Protein 2HUF (pdb70)

InterPro domains:
  IPR000192 Aminotransferase class V domain [PF00266] (22-370)
  IPR015421 Pyridoxal phosphate-dependent transferase, major domain [G3DSA:3.40.640.10] (31-279)
  IPR015422 Pyridoxal phosphate-dependent transferase, small domain [G3DSA:3.90.1150.10] (18-377)
  IPR015424 Pyridoxal phosphate-dependent transferase [SSF53383] (5-381)
  IPR020578 Aminotransferase class-V, pyridoxal-phosphate binding site [PS00595] (197-217)
  IPR024169 Serine-pyruvate aminotransferase/2-aminoethylphosphonate-pyruvate transaminase [PIRSF000524] (16-390)

Structure (mmCIF, N/CA/C/O backbone):
data_2HUF
#
_entry.id   2HUF
#
_cell.length_a   136.964
_cell.length_b   136.964
_cell.length_c   120.473
_cell.angle_alpha   90.00
_cell.angle_beta   90.00
_cell.angle_gamma   120.00
#
_symmetry.space_group_name_H-M   'H 3'
#
loop_
_entity.id
_entity.type
_entity.pdbx_description
1 polymer 'Alanine glyoxylate aminotransferase'
2 non-polymer 1-BUTANOL
3 water water
#
loop_
_atom_site.group_PDB
_atom_site.id
_atom_site.type_symbol
_atom_site.label_atom_id
_atom_site.label_alt_id
_atom_site.label_comp_id
_atom_site.label_asym_id
_atom_site.label_entity_id
_atom_site.label_seq_id
_atom_site.pdbx_PDB_ins_code
_atom_site.Cartn_x
_atom_site.Cartn_y
_atom_site.Cartn_z
_atom_site.occupancy
_atom_site.B_iso_or_equiv
_atom_site.auth_seq_id
_atom_site.auth_comp_id
_atom_site.auth_asym_id
_atom_site.auth_atom_id
_atom_site.pdbx_PDB_model_num
ATOM 1 N N . MET A 1 1 ? -59.860 -32.238 15.032 1.00 45.94 1 MET A N 1
ATOM 2 C CA . MET A 1 1 ? -59.925 -33.733 15.115 1.00 45.83 1 MET A CA 1
ATOM 3 C C . MET A 1 1 ? -60.336 -34.367 13.775 1.00 44.77 1 MET A C 1
ATOM 4 O O . MET A 1 1 ? -60.123 -35.566 13.556 1.00 45.03 1 MET A O 1
ATOM 9 N N . GLU A 1 2 ? -60.938 -33.557 12.899 1.00 43.02 2 GLU A N 1
ATOM 10 C CA . GLU A 1 2 ? -61.323 -33.970 11.544 1.00 41.17 2 GLU A CA 1
ATOM 11 C C . GLU A 1 2 ? -60.340 -33.357 10.554 1.00 38.95 2 GLU A C 1
ATOM 12 O O . GLU A 1 2 ? -60.131 -32.141 10.545 1.00 38.78 2 GLU A O 1
ATOM 18 N N . TYR A 1 3 ? -59.753 -34.205 9.715 1.00 36.52 3 TYR A N 1
ATOM 19 C CA . TYR A 1 3 ? -58.759 -33.758 8.736 1.00 33.58 3 TYR A CA 1
ATOM 20 C C . TYR A 1 3 ? -59.316 -33.895 7.316 1.00 32.20 3 TYR A C 1
ATOM 21 O O . TYR A 1 3 ? -59.244 -34.965 6.694 1.00 32.07 3 TYR A O 1
ATOM 30 N N . LYS A 1 4 ? -59.899 -32.805 6.823 1.00 30.15 4 LYS A N 1
ATOM 31 C CA . LYS A 1 4 ? -60.523 -32.779 5.492 1.00 28.45 4 LYS A CA 1
ATOM 32 C C . LYS A 1 4 ? -59.508 -33.010 4.364 1.00 26.51 4 LYS A C 1
ATOM 33 O O . LYS A 1 4 ? -59.862 -33.523 3.303 1.00 25.80 4 LYS A O 1
ATOM 39 N N . VAL A 1 5 ? -58.258 -32.601 4.589 1.00 23.78 5 VAL A N 1
ATOM 40 C CA . VAL A 1 5 ? -57.190 -32.798 3.616 1.00 21.28 5 VAL A CA 1
ATOM 41 C C . VAL A 1 5 ? -56.376 -34.000 4.080 1.00 20.76 5 VAL A C 1
ATOM 42 O O . VAL A 1 5 ? -56.008 -34.080 5.249 1.00 19.82 5 VAL A O 1
ATOM 46 N N . THR A 1 6 ? -56.131 -34.941 3.173 1.00 20.05 6 THR A N 1
ATOM 47 C CA . THR A 1 6 ? -55.475 -36.198 3.538 1.00 19.70 6 THR A CA 1
ATOM 48 C C . THR A 1 6 ? -54.009 -36.207 3.097 1.00 18.78 6 THR A C 1
ATOM 49 O O . THR A 1 6 ? -53.642 -35.411 2.213 1.00 18.02 6 THR A O 1
ATOM 53 N N . PRO A 1 7 ? -53.156 -37.057 3.733 1.00 18.37 7 PRO A N 1
ATOM 54 C CA . PRO A 1 7 ? -51.737 -37.149 3.358 1.00 18.67 7 PRO A CA 1
ATOM 55 C C . PRO A 1 7 ? -51.603 -37.465 1.869 1.00 18.44 7 PRO A C 1
ATOM 56 O O . PRO A 1 7 ? -52.184 -38.457 1.396 1.00 18.35 7 PRO A O 1
ATOM 60 N N . PRO A 1 8 ? -50.899 -36.605 1.112 1.00 18.24 8 PRO A N 1
ATOM 61 C CA . PRO A 1 8 ? -50.881 -36.762 -0.360 1.00 17.90 8 PRO A CA 1
ATOM 62 C C . PRO A 1 8 ? -50.174 -38.029 -0.829 1.00 17.95 8 PRO A C 1
ATOM 63 O O . PRO A 1 8 ? -49.043 -38.311 -0.414 1.00 18.07 8 PRO A O 1
ATOM 67 N N . ALA A 1 9 ? -50.860 -38.804 -1.670 1.00 17.85 9 ALA A N 1
ATOM 68 C CA . ALA A 1 9 ? -50.277 -40.005 -2.275 1.00 17.88 9 ALA A CA 1
ATOM 69 C C . ALA A 1 9 ? -48.980 -39.716 -3.028 1.00 17.03 9 ALA A C 1
ATOM 70 O O . ALA A 1 9 ? -48.056 -40.530 -3.033 1.00 17.18 9 ALA A O 1
ATOM 72 N N . VAL A 1 10 ? -48.904 -38.549 -3.667 1.00 16.14 10 VAL A N 1
ATOM 73 C CA . VAL A 1 10 ? -47.744 -38.208 -4.459 1.00 16.36 10 VAL A CA 1
ATOM 74 C C . VAL A 1 10 ? -46.452 -38.209 -3.648 1.00 15.85 10 VAL A C 1
ATOM 75 O O . VAL A 1 10 ? -45.388 -38.531 -4.164 1.00 16.34 10 VAL A O 1
ATOM 79 N N . LEU A 1 11 ? -46.545 -37.880 -2.369 1.00 16.31 11 LEU A N 1
ATOM 80 C CA . LEU A 1 11 ? -45.329 -37.780 -1.571 1.00 16.55 11 LEU A CA 1
ATOM 81 C C . LEU A 1 11 ? -44.841 -39.142 -1.111 1.00 17.58 11 LEU A C 1
ATOM 82 O O . LEU A 1 11 ? -43.746 -39.256 -0.587 1.00 18.20 11 LEU A O 1
ATOM 87 N N . ARG A 1 12 ? -45.649 -40.179 -1.344 1.00 18.00 12 ARG A N 1
ATOM 88 C CA . ARG A 1 12 ? -45.219 -41.548 -1.084 1.00 18.92 12 ARG A CA 1
ATOM 89 C C . ARG A 1 12 ? -44.299 -42.075 -2.174 1.00 19.66 12 ARG A C 1
ATOM 90 O O . ARG A 1 12 ? -43.628 -43.093 -1.975 1.00 19.89 12 ARG A O 1
ATOM 98 N N . GLU A 1 13 ? -44.270 -41.395 -3.320 1.00 19.37 13 GLU A N 1
ATOM 99 C CA . GLU A 1 13 ? -43.391 -41.767 -4.433 1.00 20.11 13 GLU A CA 1
ATOM 100 C C . GLU A 1 13 ? -41.977 -41.241 -4.195 1.00 20.27 13 GLU A C 1
ATOM 101 O O . GLU A 1 13 ? -41.796 -40.275 -3.449 1.00 20.14 13 GLU A O 1
ATOM 107 N N . PRO A 1 14 ? -40.970 -41.882 -4.814 1.00 20.48 14 PRO A N 1
ATOM 108 C CA . PRO A 1 14 ? -39.590 -41.423 -4.696 1.00 20.36 14 PRO A CA 1
ATOM 109 C C . PRO A 1 14 ? -39.431 -40.028 -5.297 1.00 19.22 14 PRO A C 1
ATOM 110 O O . PRO A 1 14 ? -40.086 -39.716 -6.291 1.00 19.28 14 PRO A O 1
ATOM 114 N N . LEU A 1 15 ? -38.590 -39.202 -4.672 1.00 18.63 15 LEU A N 1
ATOM 115 C CA . LEU A 1 15 ? -38.126 -37.948 -5.265 1.00 18.38 15 LEU A CA 1
ATOM 116 C C . LEU A 1 15 ? -37.318 -38.288 -6.522 1.00 17.70 15 LEU A C 1
ATOM 117 O O . LEU A 1 15 ? -36.387 -39.088 -6.444 1.00 17.21 15 LEU A O 1
ATOM 122 N N . VAL A 1 16 ? -37.636 -37.656 -7.653 1.00 17.75 16 VAL A N 1
ATOM 123 C CA . VAL A 1 16 ? -36.898 -37.925 -8.902 1.00 18.16 16 VAL A CA 1
ATOM 124 C C . VAL A 1 16 ? -36.175 -36.666 -9.425 1.00 17.56 16 VAL A C 1
ATOM 125 O O . VAL A 1 16 ? -36.796 -35.642 -9.661 1.00 17.23 16 VAL A O 1
ATOM 129 N N . THR A 1 17 ? -34.856 -36.763 -9.558 1.00 16.49 17 THR A N 1
ATOM 130 C CA . THR A 1 17 ? -34.011 -35.662 -10.025 1.00 16.11 17 THR A CA 1
ATOM 131 C C . THR A 1 17 ? -32.981 -36.149 -11.058 1.00 16.44 17 THR A C 1
ATOM 132 O O . THR A 1 17 ? -31.837 -36.467 -10.714 1.00 15.42 17 THR A O 1
ATOM 136 N N . PRO A 1 18 ? -33.376 -36.181 -12.338 1.00 16.93 18 PRO A N 1
ATOM 137 C CA . PRO A 1 18 ? -32.473 -36.624 -13.409 1.00 17.86 18 PRO A CA 1
ATOM 138 C C . PRO A 1 18 ? -31.209 -35.745 -13.490 1.00 18.20 18 PRO A C 1
ATOM 139 O O . PRO A 1 18 ? -31.313 -34.535 -13.279 1.00 17.79 18 PRO A O 1
ATOM 143 N N . ASN A 1 19 ? -30.037 -36.336 -13.771 1.00 19.27 19 ASN A N 1
ATOM 144 C CA . ASN A 1 19 ? -28.790 -35.577 -13.906 1.00 20.28 19 ASN A CA 1
ATOM 145 C C . ASN A 1 19 ? -28.657 -35.113 -15.338 1.00 19.53 19 ASN A C 1
ATOM 146 O O . ASN A 1 19 ? -28.427 -35.919 -16.255 1.00 20.30 19 ASN A O 1
ATOM 151 N N . LYS A 1 20 ? -28.851 -33.823 -15.541 1.00 17.66 20 LYS A N 1
ATOM 152 C CA . LYS A 1 20 ? -28.854 -33.264 -16.882 1.00 16.91 20 LYS A CA 1
ATOM 153 C C . LYS A 1 20 ? -27.624 -32.407 -17.096 1.00 16.69 20 LYS A C 1
ATOM 154 O O . LYS A 1 20 ? -27.000 -31.967 -16.134 1.00 16.91 20 LYS A O 1
ATOM 160 N N . LEU A 1 21 ? -27.302 -32.138 -18.361 1.00 15.91 21 LEU A N 1
ATOM 161 C CA . LEU A 1 21 ? -26.265 -31.190 -18.702 1.00 15.83 21 LEU A CA 1
ATOM 162 C C . LEU A 1 21 ? -26.956 -29.862 -18.972 1.00 15.85 21 LEU A C 1
ATOM 163 O O . LEU A 1 21 ? -27.619 -29.680 -19.989 1.00 15.22 21 LEU A O 1
ATOM 168 N N . LEU A 1 22 ? -26.808 -28.938 -18.026 1.00 15.40 22 LEU A N 1
ATOM 169 C CA . LEU A 1 22 ? -27.541 -27.677 -18.058 1.00 14.63 22 LEU A CA 1
ATOM 170 C C . LEU A 1 22 ? -26.752 -26.635 -18.835 1.00 15.97 22 LEU A C 1
ATOM 171 O O . LEU A 1 22 ? -26.013 -25.836 -18.250 1.00 15.21 22 LEU A O 1
ATOM 176 N N . MET A 1 23 ? -26.896 -26.671 -20.162 1.00 15.21 23 MET A N 1
ATOM 177 C CA . MET A 1 23 ? -26.212 -25.731 -21.047 1.00 15.91 23 MET A CA 1
ATOM 178 C C . MET A 1 23 ? -27.107 -24.558 -21.462 1.00 15.33 23 MET A C 1
ATOM 179 O O . MET A 1 23 ? -26.840 -23.902 -22.476 1.00 14.96 23 MET A O 1
ATOM 184 N N . GLY A 1 24 ? -28.158 -24.286 -20.684 1.00 15.87 24 GLY A N 1
ATOM 185 C CA . GLY A 1 24 ? -28.876 -23.002 -20.808 1.00 15.86 24 GLY A CA 1
ATOM 186 C C . GLY A 1 24 ? -28.146 -21.900 -20.028 1.00 16.64 24 GLY A C 1
ATOM 187 O O . GLY A 1 24 ? -27.021 -22.085 -19.607 1.00 16.88 24 GLY A O 1
ATOM 188 N N . PRO A 1 25 ? -28.781 -20.731 -19.853 1.00 17.10 25 PRO A N 1
ATOM 189 C CA . PRO A 1 25 ? -28.102 -19.613 -19.187 1.00 16.93 25 PRO A CA 1
ATOM 190 C C . PRO A 1 25 ? -28.152 -19.675 -17.659 1.00 17.54 25 PRO A C 1
ATOM 191 O O . PRO A 1 25 ? -27.905 -18.664 -16.996 1.00 17.80 25 PRO A O 1
ATOM 195 N N . GLY A 1 26 ? -28.467 -20.848 -17.114 1.00 16.75 26 GLY A N 1
ATOM 196 C CA . GLY A 1 26 ? -28.361 -21.061 -15.666 1.00 15.69 26 GLY A CA 1
ATOM 197 C C . GLY A 1 26 ? -29.634 -21.670 -15.108 1.00 15.66 26 GLY A C 1
ATOM 198 O O . GLY A 1 26 ? -30.735 -21.403 -15.621 1.00 15.84 26 GLY A O 1
ATOM 199 N N . PRO A 1 27 ? -29.509 -22.487 -14.050 1.00 15.58 27 PRO A N 1
ATOM 200 C CA . PRO A 1 27 ? -28.286 -22.815 -13.296 1.00 15.31 27 PRO A CA 1
ATOM 201 C C . PRO A 1 27 ? -27.300 -23.672 -14.068 1.00 15.49 27 PRO A C 1
ATOM 202 O O . PRO A 1 27 ? -27.706 -24.387 -14.983 1.00 14.94 27 PRO A O 1
ATOM 206 N N . SER A 1 28 ? -26.022 -23.589 -13.715 1.00 15.34 28 SER A N 1
ATOM 207 C CA . SER A 1 28 ? -25.035 -24.512 -14.282 1.00 14.70 28 SER A CA 1
ATOM 208 C C . SER A 1 28 ? -24.827 -25.734 -13.375 1.00 15.13 28 SER A C 1
ATOM 209 O O . SER A 1 28 ? -25.173 -25.729 -12.186 1.00 15.26 28 SER A O 1
ATOM 212 N N . ASN A 1 29 ? -24.267 -26.790 -13.953 1.00 14.32 29 ASN A N 1
ATOM 213 C CA . ASN A 1 29 ? -24.016 -28.031 -13.213 1.00 14.15 29 ASN A CA 1
ATOM 214 C C . ASN A 1 29 ? -23.113 -27.794 -12.009 1.00 13.28 29 ASN A C 1
ATOM 215 O O . ASN A 1 29 ? -22.024 -27.266 -12.176 1.00 14.46 29 ASN A O 1
ATOM 220 N N . ALA A 1 30 ? -23.552 -28.217 -10.824 1.00 13.89 30 ALA A N 1
ATOM 221 C CA . ALA A 1 30 ? -22.748 -28.044 -9.600 1.00 14.36 30 ALA A CA 1
ATOM 222 C C . ALA A 1 30 ? -21.533 -28.975 -9.588 1.00 14.97 30 ALA A C 1
ATOM 223 O O . ALA A 1 30 ? -21.643 -30.144 -9.997 1.00 15.57 30 ALA A O 1
ATOM 225 N N . PRO A 1 31 ? -20.357 -28.470 -9.148 1.00 15.39 31 PRO A N 1
ATOM 226 C CA . PRO A 1 31 ? -19.263 -29.406 -8.861 1.00 15.09 31 PRO A CA 1
ATOM 227 C C . PRO A 1 31 ? -19.696 -30.466 -7.848 1.00 15.69 31 PRO A C 1
ATOM 228 O O . PRO A 1 31 ? -20.518 -30.180 -6.965 1.00 14.45 31 PRO A O 1
ATOM 232 N N . GLN A 1 32 ? -19.147 -31.676 -7.973 1.00 15.30 32 GLN A N 1
ATOM 233 C CA . GLN A 1 32 ? -19.408 -32.695 -6.962 1.00 16.44 32 GLN A CA 1
ATOM 234 C C . GLN A 1 32 ? -19.046 -32.200 -5.557 1.00 15.58 32 GLN A C 1
ATOM 235 O O . GLN A 1 32 ? -19.720 -32.531 -4.594 1.00 16.02 32 GLN A O 1
ATOM 241 N N . ARG A 1 33 ? -17.988 -31.407 -5.453 1.00 16.45 33 ARG A N 1
ATOM 242 C CA . ARG A 1 33 ? -17.546 -30.888 -4.157 1.00 15.94 33 ARG A CA 1
ATOM 243 C C . ARG A 1 33 ? -18.645 -30.017 -3.527 1.00 16.24 33 ARG A C 1
ATOM 244 O O . ARG A 1 33 ? -18.891 -30.090 -2.304 1.00 15.01 33 ARG A O 1
ATOM 252 N N . VAL A 1 34 ? -19.319 -29.215 -4.355 1.00 16.28 34 VAL A N 1
ATOM 253 C CA . VAL A 1 34 ? -20.454 -28.447 -3.801 1.00 15.82 34 VAL A CA 1
ATOM 254 C C . VAL A 1 34 ? -21.678 -29.271 -3.451 1.00 15.31 34 VAL A C 1
ATOM 255 O O . VAL A 1 34 ? -22.244 -29.096 -2.387 1.00 14.20 34 VAL A O 1
ATOM 259 N N . LEU A 1 35 ? -22.063 -30.227 -4.298 1.00 14.52 35 LEU A N 1
ATOM 260 C CA . LEU A 1 35 ? -23.138 -31.141 -3.922 1.00 14.18 35 LEU A CA 1
ATOM 261 C C . LEU A 1 35 ? -22.837 -31.916 -2.619 1.00 14.43 35 LEU A C 1
ATOM 262 O O . LEU A 1 35 ? -23.697 -32.047 -1.754 1.00 14.52 35 LEU A O 1
ATOM 267 N N . ASP A 1 36 ? -21.622 -32.431 -2.506 1.00 14.68 36 ASP A N 1
ATOM 268 C CA . ASP A 1 36 ? -21.220 -33.185 -1.302 1.00 15.66 36 ASP A CA 1
ATOM 269 C C . ASP A 1 36 ? -21.375 -32.329 -0.043 1.00 15.34 36 ASP A C 1
ATOM 270 O O . ASP A 1 36 ? -21.858 -32.803 0.986 1.00 15.96 36 ASP A O 1
ATOM 275 N N . ALA A 1 37 ? -20.969 -31.074 -0.149 1.00 14.94 37 ALA A N 1
ATOM 276 C CA . ALA A 1 37 ? -20.978 -30.149 1.003 1.00 14.90 37 ALA A CA 1
ATOM 277 C C . ALA A 1 37 ? -22.380 -29.914 1.524 1.00 14.81 37 ALA A C 1
ATOM 278 O O . ALA A 1 37 ? -22.561 -29.589 2.696 1.00 15.50 37 ALA A O 1
ATOM 280 N N . MET A 1 38 ? -23.383 -30.065 0.651 1.00 14.34 38 MET A N 1
ATOM 281 C CA . MET A 1 38 ? -24.748 -29.731 1.014 1.00 14.32 38 MET A CA 1
ATOM 282 C C . MET A 1 38 ? -25.468 -30.837 1.765 1.00 14.64 38 MET A C 1
ATOM 283 O O . MET A 1 38 ? -26.584 -30.656 2.184 1.00 14.22 38 MET A O 1
ATOM 288 N N . SER A 1 39 ? -24.772 -31.965 1.971 1.00 15.49 39 SER A N 1
ATOM 289 C CA . SER A 1 39 ? -25.207 -33.004 2.888 1.00 17.08 39 SER A CA 1
ATOM 290 C C . SER A 1 39 ? -24.680 -32.810 4.323 1.00 16.08 39 SER A C 1
ATOM 291 O O . SER A 1 39 ? -24.986 -33.617 5.215 1.00 15.72 39 SER A O 1
ATOM 294 N N . ARG A 1 40 ? -23.899 -31.756 4.543 1.00 15.74 40 ARG A N 1
ATOM 295 C CA . ARG A 1 40 ? -23.394 -31.475 5.897 1.00 15.33 40 ARG A CA 1
ATOM 296 C C . ARG A 1 40 ? -24.519 -31.078 6.872 1.00 15.73 40 ARG A C 1
ATOM 297 O O . ARG A 1 40 ? -25.542 -30.492 6.457 1.00 15.43 40 ARG A O 1
ATOM 305 N N . PRO A 1 41 ? -24.327 -31.375 8.174 1.00 15.28 41 PRO A N 1
ATOM 306 C CA . PRO A 1 41 ? -25.384 -31.064 9.146 1.00 14.87 41 PRO A CA 1
ATOM 307 C C . PRO A 1 41 ? -25.625 -29.559 9.229 1.00 14.49 41 PRO A C 1
ATOM 308 O O . PRO A 1 41 ? -24.710 -28.754 9.018 1.00 13.67 41 PRO A O 1
ATOM 312 N N . ILE A 1 42 ? -26.870 -29.216 9.541 1.00 14.50 42 ILE A N 1
ATOM 313 C CA . ILE A 1 42 ? -27.297 -27.842 9.757 1.00 14.58 42 ILE A CA 1
ATOM 314 C C . ILE A 1 42 ? -26.614 -27.282 11.004 1.00 14.26 42 ILE A C 1
ATOM 315 O O . ILE A 1 42 ? -26.408 -28.003 11.994 1.00 14.02 42 ILE A O 1
ATOM 320 N N . LEU A 1 43 ? -26.250 -26.006 10.926 1.00 14.11 43 LEU A N 1
ATOM 321 C CA . LEU A 1 43 ? -25.689 -25.250 12.039 1.00 13.86 43 LEU A CA 1
ATOM 322 C C . LEU A 1 43 ? -26.634 -24.121 12.467 1.00 14.26 43 LEU A C 1
ATOM 323 O O . LEU A 1 43 ? -27.465 -23.666 11.659 1.00 14.98 43 LEU A O 1
ATOM 328 N N . GLY A 1 44 ? -26.500 -23.660 13.717 1.00 13.73 44 GLY A N 1
ATOM 329 C CA . GLY A 1 44 ? -27.248 -22.483 14.176 1.00 13.74 44 GLY A CA 1
ATOM 330 C C . GLY A 1 44 ? -26.833 -21.247 13.390 1.00 13.67 44 GLY A C 1
ATOM 331 O O . GLY A 1 44 ? -25.660 -21.080 13.036 1.00 13.43 44 GLY A O 1
ATOM 332 N N . HIS A 1 45 ? -27.786 -20.353 13.143 1.00 13.41 45 HIS A N 1
ATOM 333 C CA . HIS A 1 45 ? -27.502 -19.159 12.318 1.00 13.70 45 HIS A CA 1
ATOM 334 C C . HIS A 1 45 ? -26.548 -18.168 12.960 1.00 13.44 45 HIS A C 1
ATOM 335 O O . HIS A 1 45 ? -25.991 -17.306 12.258 1.00 13.54 45 HIS A O 1
ATOM 342 N N . LEU A 1 46 ? -26.390 -18.248 14.287 1.00 13.91 46 LEU A N 1
ATOM 343 C CA . LEU A 1 46 ? -25.455 -17.362 14.998 1.00 14.16 46 LEU A CA 1
ATOM 344 C C . LEU A 1 46 ? -24.287 -18.091 15.690 1.00 14.34 46 LEU A C 1
ATOM 345 O O . LEU A 1 46 ? -23.515 -17.493 16.477 1.00 13.96 46 LEU A O 1
ATOM 350 N N . HIS A 1 47 ? -24.137 -19.370 15.369 1.00 14.13 47 HIS A N 1
ATOM 351 C CA . HIS A 1 47 ? -23.029 -20.170 15.900 1.00 13.89 47 HIS A CA 1
ATOM 352 C C . HIS A 1 47 ? -21.698 -19.678 15.335 1.00 13.69 47 HIS A C 1
ATOM 353 O O . HIS A 1 47 ? -21.622 -19.236 14.189 1.00 13.00 47 HIS A O 1
ATOM 360 N N . PRO A 1 48 ? -20.627 -19.755 16.139 1.00 14.08 48 PRO A N 1
ATOM 361 C CA . PRO A 1 48 ? -19.325 -19.296 15.650 1.00 14.11 48 PRO A CA 1
ATOM 362 C C . PRO A 1 48 ? -18.902 -19.958 14.330 1.00 13.83 48 PRO A C 1
ATOM 363 O O . PRO A 1 48 ? -18.312 -19.285 13.460 1.00 14.37 48 PRO A O 1
ATOM 367 N N . GLU A 1 49 ? -19.209 -21.243 14.171 1.00 13.54 49 GLU A N 1
ATOM 368 C CA . GLU A 1 49 ? -18.796 -21.969 12.959 1.00 13.80 49 GLU A CA 1
ATOM 369 C C . GLU A 1 49 ? -19.522 -21.420 11.725 1.00 13.41 49 GLU A C 1
ATOM 370 O O . GLU A 1 49 ? -18.962 -21.395 10.623 1.00 14.11 49 GLU A O 1
ATOM 376 N N . THR A 1 50 ? -20.758 -20.955 11.925 1.00 12.81 50 THR A N 1
ATOM 377 C CA . THR A 1 50 ? -21.540 -20.339 10.854 1.00 12.90 50 THR A CA 1
ATOM 378 C C . THR A 1 50 ? -20.982 -18.960 10.518 1.00 13.25 50 THR A C 1
ATOM 379 O O . THR A 1 50 ? -20.773 -18.629 9.355 1.00 13.37 50 THR A O 1
ATOM 383 N N . LEU A 1 51 ? -20.713 -18.159 11.545 1.00 13.04 51 LEU A N 1
ATOM 384 C CA . LEU A 1 51 ? -20.142 -16.833 11.314 1.00 13.36 51 LEU A CA 1
ATOM 385 C C . LEU A 1 51 ? -18.770 -16.928 10.615 1.00 13.36 51 LEU A C 1
ATOM 386 O O . LEU A 1 51 ? -18.414 -16.072 9.786 1.00 12.73 51 LEU A O 1
ATOM 391 N N . LYS A 1 52 ? -18.036 -18.005 10.913 1.00 13.23 52 LYS A N 1
ATOM 392 C CA . LYS A 1 52 ? -16.730 -18.247 10.291 1.00 13.23 52 LYS A CA 1
ATOM 393 C C . LYS A 1 52 ? -16.894 -18.493 8.788 1.00 13.19 52 LYS A C 1
ATOM 394 O O . LYS A 1 52 ? -16.175 -17.912 7.959 1.00 12.01 52 LYS A O 1
ATOM 400 N N . ILE A 1 53 ? -17.840 -19.355 8.444 1.00 12.71 53 ILE A N 1
ATOM 401 C CA . ILE A 1 53 ? -18.150 -19.602 7.026 1.00 12.83 53 ILE A CA 1
ATOM 402 C C . ILE A 1 53 ? -18.544 -18.291 6.319 1.00 12.90 53 ILE A C 1
ATOM 403 O O . ILE A 1 53 ? -18.049 -17.987 5.224 1.00 11.98 53 ILE A O 1
ATOM 408 N N . MET A 1 54 ? -19.399 -17.504 6.970 1.00 12.86 54 MET A N 1
ATOM 409 C CA . MET A 1 54 ? -19.839 -16.220 6.413 1.00 12.22 54 MET A CA 1
ATOM 410 C C . MET A 1 54 ? -18.642 -15.287 6.253 1.00 12.27 54 MET A C 1
ATOM 411 O O . MET A 1 54 ? -18.475 -14.672 5.213 1.00 10.87 54 MET A O 1
ATOM 416 N N . ASP A 1 55 ? -17.779 -15.226 7.269 1.00 12.79 55 ASP A N 1
ATOM 417 C CA . ASP A 1 55 ? -16.543 -14.426 7.156 1.00 13.01 55 ASP A CA 1
ATOM 418 C C . ASP A 1 55 ? -15.670 -14.853 5.949 1.00 13.02 55 ASP A C 1
ATOM 419 O O . ASP A 1 55 ? -15.170 -13.999 5.194 1.00 13.06 55 ASP A O 1
ATOM 424 N N . ASP A 1 56 ? -15.499 -16.160 5.767 1.00 13.03 56 ASP A N 1
ATOM 425 C CA . ASP A 1 56 ? -14.682 -16.701 4.673 1.00 13.52 56 ASP A CA 1
ATOM 426 C C . ASP A 1 56 ? -15.310 -16.384 3.304 1.00 13.52 56 ASP A C 1
ATOM 427 O O . ASP A 1 56 ? -14.617 -16.003 2.345 1.00 13.26 56 ASP A O 1
ATOM 432 N N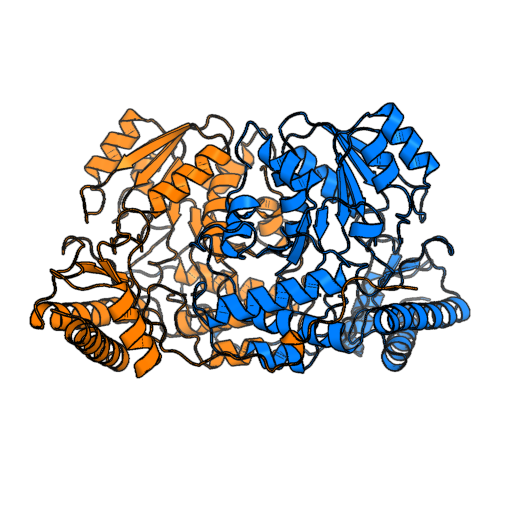 . ILE A 1 57 ? -16.621 -16.560 3.221 1.00 13.38 57 ILE A N 1
ATOM 433 C CA . ILE A 1 57 ? -17.370 -16.140 2.022 1.00 12.43 57 ILE A CA 1
ATOM 434 C C . ILE A 1 57 ? -17.122 -14.659 1.655 1.00 12.85 57 ILE A C 1
ATOM 435 O O . ILE A 1 57 ? -16.860 -14.353 0.490 1.00 12.89 57 ILE A O 1
ATOM 440 N N . LYS A 1 58 ? -17.183 -13.757 2.644 1.00 12.53 58 LYS A N 1
ATOM 441 C CA . LYS A 1 58 ? -16.900 -12.336 2.448 1.00 13.40 58 LYS A CA 1
ATOM 442 C C . LYS A 1 58 ? -15.524 -12.101 1.834 1.00 13.38 58 LYS A C 1
ATOM 443 O O . LYS A 1 58 ? -15.382 -11.301 0.908 1.00 14.01 58 LYS A O 1
ATOM 449 N N . GLU A 1 59 ? -14.512 -12.802 2.343 1.00 13.66 59 GLU A N 1
ATOM 450 C CA . GLU A 1 59 ? -13.170 -12.662 1.785 1.00 13.63 59 GLU A CA 1
ATOM 451 C C . GLU A 1 59 ? -13.170 -13.101 0.326 1.00 13.34 59 GLU A C 1
ATOM 452 O O . GLU A 1 59 ? -12.577 -12.441 -0.520 1.00 13.62 59 GLU A O 1
ATOM 458 N N . GLY A 1 60 ? -13.830 -14.220 0.047 1.00 12.09 60 GLY A N 1
ATOM 459 C CA . GLY A 1 60 ? -13.919 -14.728 -1.321 1.00 12.54 60 GLY A CA 1
ATOM 460 C C . GLY A 1 60 ? -14.681 -13.810 -2.267 1.00 12.68 60 GLY A C 1
ATOM 461 O O . GLY A 1 60 ? -14.272 -13.636 -3.433 1.00 12.28 60 GLY A O 1
ATOM 462 N N . VAL A 1 61 ? -15.787 -13.211 -1.800 1.00 12.86 61 VAL A N 1
ATOM 463 C CA . VAL A 1 61 ? -16.484 -12.277 -2.712 1.00 13.95 61 VAL A CA 1
ATOM 464 C C . VAL A 1 61 ? -15.692 -11.010 -2.960 1.00 13.88 61 VAL A C 1
ATOM 465 O O . VAL A 1 61 ? -15.654 -10.523 -4.089 1.00 14.21 61 VAL A O 1
ATOM 469 N N . ARG A 1 62 ? -14.977 -10.533 -1.933 1.00 13.69 62 ARG A N 1
ATOM 470 C CA . ARG A 1 62 ? -14.081 -9.387 -2.117 1.00 13.63 62 ARG A CA 1
ATOM 471 C C . ARG A 1 62 ? -13.051 -9.693 -3.191 1.00 13.79 62 ARG A C 1
ATOM 472 O O . ARG A 1 62 ? -12.771 -8.834 -4.048 1.00 14.29 62 ARG A O 1
ATOM 480 N N . TYR A 1 63 ? -12.518 -10.919 -3.180 1.00 14.19 63 TYR A N 1
ATOM 481 C CA . TYR A 1 63 ? -11.609 -11.350 -4.241 1.00 14.14 63 TYR A CA 1
ATOM 482 C C . TYR A 1 63 ? -12.252 -11.348 -5.633 1.00 14.02 63 TYR A C 1
ATOM 483 O O . TYR A 1 63 ? -11.712 -10.775 -6.581 1.00 13.88 63 TYR A O 1
ATOM 492 N N . LEU A 1 64 ? -13.378 -12.042 -5.761 1.00 14.11 64 LEU A N 1
ATOM 493 C CA . LEU A 1 64 ? -14.051 -12.169 -7.052 1.00 14.37 64 LEU A CA 1
ATOM 494 C C . LEU A 1 64 ? -14.551 -10.828 -7.598 1.00 13.78 64 LEU A C 1
ATOM 495 O O . LEU A 1 64 ? -14.502 -10.583 -8.812 1.00 13.48 64 LEU A O 1
ATOM 500 N N . PHE A 1 65 ? -15.025 -9.954 -6.708 1.00 13.10 65 PHE A N 1
ATOM 501 C CA . PHE A 1 65 ? -15.480 -8.620 -7.108 1.00 12.99 65 PHE A CA 1
ATOM 502 C C . PHE A 1 65 ? -14.313 -7.660 -7.363 1.00 13.71 65 PHE A C 1
ATOM 503 O O . PHE A 1 65 ? -14.502 -6.623 -8.012 1.00 13.52 65 PHE A O 1
ATOM 511 N N . GLN A 1 66 ? -13.149 -7.981 -6.782 1.00 13.15 66 GLN A N 1
ATOM 512 C CA . GLN A 1 66 ? -12.034 -7.030 -6.618 1.00 14.27 66 GLN A CA 1
ATOM 513 C C . GLN A 1 66 ? -12.475 -5.752 -5.903 1.00 13.84 66 GLN A C 1
ATOM 514 O O . GLN A 1 66 ? -12.491 -4.654 -6.474 1.00 14.61 66 GLN A O 1
ATOM 520 N N . THR A 1 67 ? -12.879 -5.919 -4.647 1.00 14.14 67 THR A N 1
ATOM 521 C CA . THR A 1 67 ? -13.234 -4.796 -3.771 1.00 13.81 67 THR A CA 1
ATOM 522 C C . THR A 1 67 ? -12.680 -5.004 -2.362 1.00 14.52 67 THR A C 1
ATOM 523 O O . THR A 1 67 ? -12.534 -6.148 -1.911 1.00 14.83 67 THR A O 1
ATOM 527 N N . ASN A 1 68 ? -12.382 -3.894 -1.682 1.00 14.88 68 ASN A N 1
ATOM 528 C CA . ASN A 1 68 ? -12.096 -3.907 -0.253 1.00 16.18 68 ASN A CA 1
ATOM 529 C C . ASN A 1 68 ? -13.257 -3.359 0.569 1.00 15.88 68 ASN A C 1
ATOM 530 O O . ASN A 1 68 ? -13.079 -3.016 1.732 1.00 16.80 68 ASN A O 1
ATOM 535 N N . ASN A 1 69 ? -14.440 -3.256 -0.042 1.00 14.90 69 ASN A N 1
ATOM 536 C CA . ASN A 1 69 ? -15.613 -2.695 0.646 1.00 14.70 69 ASN A CA 1
ATOM 537 C C . ASN A 1 69 ? -15.942 -3.424 1.934 1.00 14.47 69 ASN A C 1
ATOM 538 O O . ASN A 1 69 ? -16.118 -4.661 1.948 1.00 14.58 69 ASN A O 1
ATOM 543 N N . ILE A 1 70 ? -16.091 -2.666 3.014 1.00 14.09 70 ILE A N 1
ATOM 544 C CA . ILE A 1 70 ? -16.524 -3.277 4.268 1.00 15.12 70 ILE A CA 1
ATOM 545 C C . ILE A 1 70 ? -17.955 -3.824 4.156 1.00 14.76 70 ILE A C 1
ATOM 546 O O . ILE A 1 70 ? -18.251 -4.868 4.722 1.00 14.50 70 ILE A O 1
ATOM 551 N N . ALA A 1 71 ? -18.819 -3.123 3.410 1.00 14.31 71 ALA A N 1
ATOM 552 C CA . ALA A 1 71 ? -20.235 -3.513 3.278 1.00 14.04 71 ALA A CA 1
ATOM 553 C C . ALA A 1 71 ? -20.361 -4.561 2.182 1.00 13.96 71 ALA A C 1
ATOM 554 O O . ALA A 1 71 ? -20.935 -4.294 1.118 1.00 15.23 71 ALA A O 1
ATOM 556 N N . THR A 1 72 ? -19.789 -5.741 2.447 1.00 13.64 72 THR A N 1
ATOM 557 C CA . THR A 1 72 ? -19.816 -6.883 1.524 1.00 13.59 72 THR A CA 1
ATOM 558 C C . THR A 1 72 ? -20.398 -8.087 2.268 1.00 13.64 72 THR A C 1
ATOM 559 O O . THR A 1 72 ? -19.925 -8.424 3.360 1.00 13.99 72 THR A O 1
ATOM 563 N N . PHE A 1 73 ? -21.434 -8.722 1.715 1.00 13.10 73 PHE A N 1
ATOM 564 C CA . PHE A 1 73 ? -22.138 -9.817 2.375 1.00 12.96 73 PHE A CA 1
ATOM 565 C C . PHE A 1 73 ? -22.947 -10.582 1.332 1.00 13.12 73 PHE A C 1
ATOM 566 O O . PHE A 1 73 ? -22.750 -10.370 0.140 1.00 14.01 73 PHE A O 1
ATOM 574 N N . CYS A 1 74 ? -23.775 -11.523 1.770 1.00 13.66 74 CYS A N 1
ATOM 575 C CA . CYS A 1 74 ? -24.709 -12.160 0.840 1.00 12.90 74 CYS A CA 1
ATOM 576 C C . CYS A 1 74 ? -26.129 -11.969 1.316 1.00 13.29 74 CYS A C 1
ATOM 577 O O . CYS A 1 74 ? -26.375 -11.885 2.520 1.00 14.03 74 CYS A O 1
ATOM 580 N N . LEU A 1 75 ? -27.053 -11.901 0.359 1.00 12.12 75 LEU A N 1
ATOM 581 C CA . LEU A 1 75 ? -28.481 -11.831 0.638 1.00 12.15 75 LEU A CA 1
ATOM 582 C C . LEU A 1 75 ? -29.078 -13.223 0.592 1.00 12.12 75 LEU A C 1
ATOM 583 O O . LEU A 1 75 ? -28.686 -14.048 -0.245 1.00 13.08 75 LEU A O 1
ATOM 588 N N . SER A 1 76 ? -30.009 -13.484 1.501 1.00 11.25 76 SER A N 1
ATOM 589 C CA . SER A 1 76 ? -30.704 -14.785 1.534 1.00 11.11 76 SER A CA 1
ATOM 590 C C . SER A 1 76 ? -31.889 -14.768 0.551 1.00 11.51 76 SER A C 1
ATOM 591 O O . SER A 1 76 ? -33.067 -14.788 0.944 1.00 12.08 76 SER A O 1
ATOM 594 N N . ALA A 1 77 ? -31.539 -14.748 -0.732 1.00 10.71 77 ALA A N 1
ATOM 595 C CA . ALA A 1 77 ? -32.508 -14.646 -1.834 1.00 11.93 77 ALA A CA 1
ATOM 596 C C . ALA A 1 77 ? -31.776 -14.984 -3.114 1.00 11.77 77 ALA A C 1
ATOM 597 O O . ALA A 1 77 ? -30.544 -14.943 -3.160 1.00 11.33 77 ALA A O 1
ATOM 599 N N . SER A 1 78 ? -32.532 -15.326 -4.157 1.00 11.91 78 SER A N 1
ATOM 600 C CA . SER A 1 78 ? -31.976 -15.569 -5.467 1.00 12.36 78 SER A CA 1
ATOM 601 C C . SER A 1 78 ? -31.455 -14.250 -6.068 1.00 12.25 78 SER A C 1
ATOM 602 O O . SER A 1 78 ? -31.551 -13.187 -5.428 1.00 12.27 78 SER A O 1
ATOM 605 N N . GLY A 1 79 ? -30.909 -14.312 -7.284 1.00 11.86 79 GLY A N 1
ATOM 606 C CA . GLY A 1 79 ? -30.287 -13.134 -7.927 1.00 12.37 79 GLY A CA 1
ATOM 607 C C . GLY A 1 79 ? -31.167 -11.897 -8.003 1.00 12.26 79 GLY A C 1
ATOM 608 O O . GLY A 1 79 ? -30.687 -10.771 -7.790 1.00 12.90 79 GLY A O 1
ATOM 609 N N . HIS A 1 80 ? -32.467 -12.085 -8.261 1.00 12.35 80 HIS A N 1
ATOM 610 C CA . HIS A 1 80 ? -33.408 -10.961 -8.264 1.00 12.04 80 HIS A CA 1
ATOM 611 C C . HIS A 1 80 ? -33.346 -10.218 -6.933 1.00 12.39 80 HIS A C 1
ATOM 612 O O . HIS A 1 80 ? -33.592 -9.033 -6.898 1.00 11.65 80 HIS A O 1
ATOM 619 N N . GLY A 1 81 ? -33.059 -10.936 -5.834 1.00 11.80 81 GLY A N 1
ATOM 620 C CA . GLY A 1 81 ? -32.916 -10.309 -4.508 1.00 12.36 81 GLY A CA 1
ATOM 621 C C . GLY A 1 81 ? -31.789 -9.284 -4.439 1.00 11.97 81 GLY A C 1
ATOM 622 O O . GLY A 1 81 ? -31.866 -8.296 -3.694 1.00 11.90 81 GLY A O 1
ATOM 623 N N . GLY A 1 82 ? -30.731 -9.523 -5.206 1.00 11.28 82 GLY A N 1
ATOM 624 C CA . GLY A 1 82 ? -29.628 -8.550 -5.306 1.00 11.70 82 GLY A CA 1
ATOM 625 C C . GLY A 1 82 ? -30.138 -7.275 -5.955 1.00 12.18 82 GLY A C 1
ATOM 626 O O . GLY A 1 82 ? -29.892 -6.165 -5.472 1.00 12.12 82 GLY A O 1
ATOM 627 N N . MET A 1 83 ? -30.883 -7.441 -7.047 1.00 12.09 83 MET A N 1
ATOM 628 C CA . MET A 1 83 ? -31.509 -6.289 -7.701 1.00 12.12 83 MET A CA 1
ATOM 629 C C . MET A 1 83 ? -32.462 -5.566 -6.753 1.00 12.28 83 MET A C 1
ATOM 630 O O . MET A 1 83 ? -32.434 -4.327 -6.645 1.00 12.92 83 MET A O 1
ATOM 635 N N . GLU A 1 84 ? -33.324 -6.332 -6.082 1.00 11.63 84 GLU A N 1
ATOM 636 C CA . GLU A 1 84 ? -34.272 -5.768 -5.104 1.00 11.98 84 GLU A CA 1
ATOM 637 C C . GLU A 1 84 ? -33.550 -4.957 -4.047 1.00 12.22 84 GLU A C 1
ATOM 638 O O . GLU A 1 84 ? -33.931 -3.808 -3.763 1.00 13.66 84 GLU A O 1
ATOM 644 N N . ALA A 1 85 ? -32.534 -5.571 -3.441 1.00 12.08 85 ALA A N 1
ATOM 645 C CA . ALA A 1 85 ? -31.886 -4.962 -2.276 1.00 12.24 85 ALA A CA 1
ATOM 646 C C . ALA A 1 85 ? -31.087 -3.728 -2.661 1.00 12.37 85 ALA A C 1
ATOM 647 O O . ALA A 1 85 ? -31.053 -2.749 -1.911 1.00 12.13 85 ALA A O 1
ATOM 649 N N . THR A 1 86 ? -30.411 -3.752 -3.801 1.00 13.43 86 THR A N 1
ATOM 650 C CA . THR A 1 86 ? -29.599 -2.593 -4.171 1.00 14.51 86 THR A CA 1
ATOM 651 C C . THR A 1 86 ? -30.527 -1.392 -4.457 1.00 15.05 86 THR A C 1
ATOM 652 O O . THR A 1 86 ? -30.266 -0.266 -4.002 1.00 15.24 86 THR A O 1
ATOM 656 N N . LEU A 1 87 ? -31.651 -1.653 -5.132 1.00 14.48 87 LEU A N 1
ATOM 657 C CA . LEU A 1 87 ? -32.651 -0.613 -5.392 1.00 14.62 87 LEU A CA 1
ATOM 658 C C . LEU A 1 87 ? -33.353 -0.135 -4.113 1.00 15.14 87 LEU A C 1
ATOM 659 O O . LEU A 1 87 ? -33.506 1.082 -3.896 1.00 16.20 87 LEU A O 1
ATOM 664 N N . CYS A 1 88 ? -33.764 -1.081 -3.272 1.00 14.57 88 CYS A N 1
ATOM 665 C CA . CYS A 1 88 ? -34.534 -0.798 -2.068 1.00 15.13 88 CYS A CA 1
ATOM 666 C C . CYS A 1 88 ? -33.714 0.110 -1.132 1.00 14.66 88 CYS A C 1
ATOM 667 O O . CYS A 1 88 ? -34.226 1.049 -0.542 1.00 15.03 88 CYS A O 1
ATOM 670 N N . ASN A 1 89 ? -32.427 -0.165 -1.009 1.00 14.11 89 ASN A N 1
ATOM 671 C CA . ASN A 1 89 ? -31.614 0.591 -0.045 1.00 13.88 89 ASN A CA 1
ATOM 672 C C . ASN A 1 89 ? -31.179 1.945 -0.570 1.00 14.23 89 ASN A C 1
ATOM 673 O O . ASN A 1 89 ? -30.943 2.872 0.217 1.00 14.84 89 ASN A O 1
ATOM 678 N N . LEU A 1 90 ? -31.029 2.062 -1.889 1.00 14.21 90 LEU A N 1
ATOM 679 C CA . LEU A 1 90 ? -30.410 3.270 -2.453 1.00 15.11 90 LEU A CA 1
ATOM 680 C C . LEU A 1 90 ? -31.405 4.264 -3.060 1.00 15.92 90 LEU A C 1
ATOM 681 O O . LEU A 1 90 ? -31.004 5.325 -3.542 1.00 16.27 90 LEU A O 1
ATOM 686 N N . LEU A 1 91 ? -32.690 3.909 -3.018 1.00 16.27 91 LEU A N 1
ATOM 687 C CA . LEU A 1 91 ? -33.759 4.757 -3.556 1.00 16.06 91 LEU A CA 1
ATOM 688 C C . LEU A 1 91 ? -34.775 5.113 -2.489 1.00 16.42 91 LEU A C 1
ATOM 689 O O . LEU A 1 91 ? -35.187 4.250 -1.701 1.00 15.82 91 LEU A O 1
ATOM 694 N N . GLU A 1 92 ? -35.165 6.391 -2.480 1.00 16.80 92 GLU A N 1
ATOM 695 C CA . GLU A 1 92 ? -36.327 6.871 -1.730 1.00 16.85 92 GLU A CA 1
ATOM 696 C C . GLU A 1 92 ? -37.361 7.437 -2.705 1.00 16.95 92 GLU A C 1
ATOM 697 O O . GLU A 1 92 ? -37.038 7.677 -3.869 1.00 15.88 92 GLU A O 1
ATOM 703 N N . ASP A 1 93 ? -38.596 7.619 -2.240 1.00 16.85 93 ASP A N 1
ATOM 704 C CA . ASP A 1 93 ? -39.680 8.060 -3.143 1.00 18.65 93 ASP A CA 1
ATOM 705 C C . ASP A 1 93 ? -39.266 9.281 -3.954 1.00 17.83 93 ASP A C 1
ATOM 706 O O . ASP A 1 93 ? -38.811 10.269 -3.389 1.00 19.52 93 ASP A O 1
ATOM 711 N N . GLY A 1 94 ? -39.420 9.219 -5.269 1.00 18.23 94 GLY A N 1
ATOM 712 C CA . GLY A 1 94 ? -39.182 10.383 -6.130 1.00 17.89 94 GLY A CA 1
ATOM 713 C C . GLY A 1 94 ? -37.754 10.517 -6.635 1.00 17.68 94 GLY A C 1
ATOM 714 O O . GLY A 1 94 ? -37.491 11.307 -7.554 1.00 18.34 94 GLY A O 1
ATOM 715 N N . ASP A 1 95 ? -36.821 9.731 -6.078 1.00 17.08 95 ASP A N 1
ATOM 716 C CA . ASP A 1 95 ? -35.448 9.746 -6.593 1.00 16.62 95 ASP A CA 1
ATOM 717 C C . ASP A 1 95 ? -35.430 9.375 -8.077 1.00 16.42 95 ASP A C 1
ATOM 718 O O . ASP A 1 95 ? -36.122 8.448 -8.519 1.00 15.58 95 ASP A O 1
ATOM 723 N N . VAL A 1 96 ? -34.615 10.081 -8.845 1.00 16.16 96 VAL A N 1
ATOM 724 C CA . VAL A 1 96 ? -34.510 9.819 -10.267 1.00 15.70 96 VAL A CA 1
ATOM 725 C C . VAL A 1 96 ? -33.450 8.762 -10.469 1.00 15.73 96 VAL A C 1
ATOM 726 O O . VAL A 1 96 ? -32.285 8.937 -10.067 1.00 14.93 96 VAL A O 1
ATOM 730 N N . ILE A 1 97 ? -33.866 7.640 -11.055 1.00 15.29 97 ILE A N 1
ATOM 731 C CA . ILE A 1 97 ? -32.936 6.581 -11.426 1.00 15.44 97 ILE A CA 1
ATOM 732 C C . ILE A 1 97 ? -32.949 6.384 -12.947 1.00 15.13 97 ILE A C 1
ATOM 733 O O . ILE A 1 97 ? -34.016 6.343 -13.585 1.00 15.36 97 ILE A O 1
ATOM 738 N N . LEU A 1 98 ? -31.759 6.283 -13.521 1.00 14.64 98 LEU A N 1
ATOM 739 C CA . LEU A 1 98 ? -31.622 6.006 -14.935 1.00 15.34 98 LEU A CA 1
ATOM 740 C C . LEU A 1 98 ? -31.249 4.537 -15.114 1.00 15.28 98 LEU A C 1
ATOM 741 O O . LEU A 1 98 ? -30.281 4.059 -14.519 1.00 15.34 98 LEU A O 1
ATOM 746 N N . ILE A 1 99 ? -32.038 3.827 -15.917 1.00 15.70 99 ILE A N 1
ATOM 747 C CA . ILE A 1 99 ? -31.753 2.441 -16.273 1.00 15.96 99 ILE A CA 1
ATOM 748 C C . ILE A 1 99 ? -31.083 2.382 -17.648 1.00 16.46 99 ILE A C 1
ATOM 749 O O . ILE A 1 99 ? -31.662 2.839 -18.661 1.00 16.93 99 ILE A O 1
ATOM 754 N N . GLY A 1 100 ? -29.865 1.848 -17.687 1.00 15.89 100 GLY A N 1
ATOM 755 C CA . GLY A 1 100 ? -29.182 1.569 -18.942 1.00 16.01 100 GLY A CA 1
ATOM 756 C C . GLY A 1 100 ? -29.652 0.212 -19.448 1.00 16.20 100 GLY A C 1
ATOM 757 O O . GLY A 1 100 ? -29.256 -0.822 -18.913 1.00 16.83 100 GLY A O 1
ATOM 758 N N . HIS A 1 101 ? -30.533 0.224 -20.448 1.00 15.65 101 HIS A N 1
ATOM 759 C CA . HIS A 1 101 ? -31.242 -0.984 -20.922 1.00 15.67 101 HIS A CA 1
ATOM 760 C C . HIS A 1 101 ? -30.493 -1.660 -22.087 1.00 16.59 101 HIS A C 1
ATOM 761 O O . HIS A 1 101 ? -30.371 -1.091 -23.175 1.00 16.94 101 HIS A O 1
ATOM 768 N N . THR A 1 102 ? -29.965 -2.856 -21.840 1.00 16.10 102 THR A N 1
ATOM 769 C CA . THR A 1 102 ? -29.270 -3.632 -22.864 1.00 15.92 102 THR A CA 1
ATOM 770 C C . THR A 1 102 ? -29.949 -4.988 -23.068 1.00 15.83 102 THR A C 1
ATOM 771 O O . THR A 1 102 ? -29.350 -5.900 -23.642 1.00 16.30 102 THR A O 1
ATOM 775 N N . GLY A 1 103 ? -31.186 -5.094 -22.586 1.00 15.51 103 GLY A N 1
ATOM 776 C CA . GLY A 1 103 ? -31.969 -6.339 -22.643 1.00 14.88 103 GLY A CA 1
ATOM 777 C C . GLY A 1 103 ? -32.972 -6.427 -21.506 1.00 14.57 103 GLY A C 1
ATOM 778 O O . GLY A 1 103 ? -33.272 -5.424 -20.832 1.00 14.86 103 GLY A O 1
ATOM 779 N N . HIS A 1 104 ? -33.511 -7.624 -21.308 1.00 14.15 104 HIS A N 1
ATOM 780 C CA . HIS A 1 104 ? -34.545 -7.869 -20.298 1.00 13.71 104 HIS A CA 1
ATOM 781 C C . HIS A 1 104 ? -34.254 -7.217 -18.936 1.00 13.57 104 HIS A C 1
ATOM 782 O O . HIS A 1 104 ? -35.158 -6.742 -18.246 1.00 12.99 104 HIS A O 1
ATOM 789 N N . TRP A 1 105 ? -32.997 -7.255 -18.516 1.00 13.53 105 TRP A N 1
ATOM 790 C CA . TRP A 1 105 ? -32.690 -6.861 -17.136 1.00 14.10 105 TRP A CA 1
ATOM 791 C C . TRP A 1 105 ? -32.920 -5.371 -16.916 1.00 14.01 105 TRP A C 1
ATOM 792 O O . TRP A 1 105 ? -33.139 -4.939 -15.795 1.00 15.36 105 TRP A O 1
ATOM 803 N N . GLY A 1 106 ? -32.897 -4.608 -18.003 1.00 14.40 106 GLY A N 1
ATOM 804 C CA . GLY A 1 106 ? -33.328 -3.213 -17.972 1.00 14.60 106 GLY A CA 1
ATOM 805 C C . GLY A 1 106 ? -34.823 -3.096 -17.664 1.00 14.54 106 GLY A C 1
ATOM 806 O O . GLY A 1 106 ? -35.241 -2.189 -16.943 1.00 14.70 106 GLY A O 1
ATOM 807 N N . ASP A 1 107 ? -35.638 -3.992 -18.226 1.00 14.09 107 ASP A N 1
ATOM 808 C CA . ASP A 1 107 ? -37.069 -3.976 -17.930 1.00 14.22 107 ASP A CA 1
ATOM 809 C C . ASP A 1 107 ? -37.349 -4.364 -16.480 1.00 13.63 107 ASP A C 1
ATOM 810 O O . ASP A 1 107 ? -38.205 -3.744 -15.793 1.00 12.50 107 ASP A O 1
ATOM 815 N N . ARG A 1 108 ? -36.620 -5.378 -16.005 1.00 12.78 108 ARG A N 1
ATOM 816 C CA . ARG A 1 108 ? -36.893 -5.908 -14.667 1.00 13.20 108 ARG A CA 1
ATOM 817 C C . ARG A 1 108 ? -36.468 -4.874 -13.616 1.00 12.64 108 ARG A C 1
ATOM 818 O O . ARG A 1 108 ? -37.191 -4.649 -12.655 1.00 11.91 108 ARG A O 1
ATOM 826 N N . SER A 1 109 ? -35.290 -4.264 -13.792 1.00 12.46 109 SER A N 1
ATOM 827 C CA . SER A 1 109 ? -34.845 -3.198 -12.871 1.00 12.81 109 SER A CA 1
ATOM 828 C C . SER A 1 109 ? -35.770 -1.964 -12.898 1.00 12.45 109 SER A C 1
ATOM 829 O O . SER A 1 109 ? -36.090 -1.406 -11.852 1.00 12.33 109 SER A O 1
ATOM 832 N N . ALA A 1 110 ? -36.229 -1.563 -14.082 1.00 12.43 110 ALA A N 1
ATOM 833 C CA . ALA A 1 110 ? -37.197 -0.446 -14.160 1.00 12.42 110 ALA A CA 1
ATOM 834 C C . ALA A 1 110 ? -38.478 -0.759 -13.361 1.00 13.11 110 ALA A C 1
ATOM 835 O O . ALA A 1 110 ? -39.055 0.110 -12.706 1.00 12.97 110 ALA A O 1
ATOM 837 N N . ASP A 1 111 ? -38.928 -2.006 -13.456 1.00 12.78 111 ASP A N 1
ATOM 838 C CA . ASP A 1 111 ? -40.092 -2.512 -12.741 1.00 12.42 111 ASP A CA 1
ATOM 839 C C . ASP A 1 111 ? -39.908 -2.390 -11.225 1.00 12.89 111 ASP A C 1
ATOM 840 O O . ASP A 1 111 ? -40.686 -1.726 -10.536 1.00 12.79 111 ASP A O 1
ATOM 845 N N . MET A 1 112 ? -38.863 -3.009 -10.704 1.00 12.44 112 MET A N 1
ATOM 846 C CA . MET A 1 112 ? -38.609 -2.920 -9.265 1.00 12.00 112 MET A CA 1
ATOM 847 C C . MET A 1 112 ? -38.479 -1.459 -8.806 1.00 12.72 112 MET A C 1
ATOM 848 O O . MET A 1 112 ? -39.050 -1.074 -7.776 1.00 13.11 112 MET A O 1
ATOM 853 N N . ALA A 1 113 ? -37.710 -0.670 -9.551 1.00 12.98 113 ALA A N 1
ATOM 854 C CA . ALA A 1 113 ? -37.515 0.734 -9.171 1.00 14.52 113 ALA A CA 1
ATOM 855 C C . ALA A 1 113 ? -38.852 1.465 -9.137 1.00 14.53 113 ALA A C 1
ATOM 856 O O . ALA A 1 113 ? -39.067 2.289 -8.245 1.00 15.68 113 ALA A O 1
ATOM 858 N N . THR A 1 114 ? -39.739 1.204 -10.103 1.00 14.83 114 THR A N 1
ATOM 859 C CA . THR A 1 114 ? -41.044 1.883 -10.020 1.00 15.29 114 THR A CA 1
ATOM 860 C C . THR A 1 114 ? -41.880 1.386 -8.855 1.00 14.76 114 THR A C 1
ATOM 861 O O . THR A 1 114 ? -42.474 2.196 -8.162 1.00 14.18 114 THR A O 1
ATOM 865 N N . ARG A 1 115 ? -41.859 0.078 -8.583 1.00 13.05 115 ARG A N 1
ATOM 866 C CA . ARG A 1 115 ? -42.517 -0.466 -7.378 1.00 13.74 115 ARG A CA 1
ATOM 867 C C . ARG A 1 115 ? -42.057 0.185 -6.068 1.00 13.86 115 ARG A C 1
ATOM 868 O O . ARG A 1 115 ? -42.863 0.354 -5.128 1.00 13.96 115 ARG A O 1
ATOM 876 N N . TYR A 1 116 ? -40.779 0.549 -6.020 1.00 14.09 116 TYR A N 1
ATOM 877 C CA . TYR A 1 116 ? -40.176 1.150 -4.834 1.00 15.20 116 TYR A CA 1
ATOM 878 C C . TYR A 1 116 ? -40.418 2.656 -4.733 1.00 16.26 116 TYR A C 1
ATOM 879 O O . TYR A 1 116 ? -39.986 3.275 -3.757 1.00 17.79 116 TYR A O 1
ATOM 888 N N . GLY A 1 117 ? -41.096 3.228 -5.724 1.00 16.11 117 GLY A N 1
ATOM 889 C CA . GLY A 1 117 ? -41.500 4.651 -5.688 1.00 16.62 117 GLY A CA 1
ATOM 890 C C . GLY A 1 117 ? -40.553 5.620 -6.376 1.00 16.68 117 GLY A C 1
ATOM 891 O O . GLY A 1 117 ? -40.707 6.848 -6.242 1.00 16.36 117 GLY A O 1
ATOM 892 N N . ALA A 1 118 ? -39.572 5.088 -7.113 1.00 16.67 118 ALA A N 1
ATOM 893 C CA . ALA A 1 118 ? -38.634 5.932 -7.848 1.00 16.93 118 ALA A CA 1
ATOM 894 C C . ALA A 1 118 ? -39.247 6.561 -9.103 1.00 17.37 118 ALA A C 1
ATOM 895 O O . ALA A 1 118 ? -40.287 6.094 -9.621 1.00 17.57 118 ALA A O 1
ATOM 897 N N . ASP A 1 119 ? -38.589 7.628 -9.561 1.00 16.76 119 ASP A N 1
ATOM 898 C CA . ASP A 1 119 ? -38.870 8.299 -10.828 1.00 16.76 119 ASP A CA 1
ATOM 899 C C . ASP A 1 119 ? -37.915 7.686 -11.856 1.00 16.42 119 ASP A C 1
ATOM 900 O O . ASP A 1 119 ? -36.719 8.006 -11.908 1.00 15.93 119 ASP A O 1
ATOM 905 N N . VAL A 1 120 ? -38.453 6.757 -12.640 1.00 15.81 120 VAL A N 1
ATOM 906 C CA . VAL A 1 120 ? -37.639 5.857 -13.459 1.00 16.64 120 VAL A CA 1
ATOM 907 C C . VAL A 1 120 ? -37.490 6.372 -14.889 1.00 17.39 120 VAL A C 1
ATOM 908 O O . VAL A 1 120 ? -38.489 6.654 -15.572 1.00 18.21 120 VAL A O 1
ATOM 912 N N . ARG A 1 121 ? -36.239 6.485 -15.322 1.00 17.15 121 ARG A N 1
ATOM 913 C CA . ARG A 1 121 ? -35.871 6.897 -16.663 1.00 18.17 121 ARG A CA 1
ATOM 914 C C . ARG A 1 121 ? -35.104 5.749 -17.321 1.00 18.93 121 ARG A C 1
ATOM 915 O O . ARG A 1 121 ? -34.368 5.021 -16.648 1.00 18.78 121 ARG A O 1
ATOM 923 N N . VAL A 1 122 ? -35.267 5.605 -18.633 1.00 19.37 122 VAL A N 1
ATOM 924 C CA . VAL A 1 122 ? -34.593 4.518 -19.375 1.00 20.20 122 VAL A CA 1
ATOM 925 C C . VAL A 1 122 ? -33.858 5.042 -20.599 1.00 20.36 122 VAL A C 1
ATOM 926 O O . VAL A 1 122 ? -34.407 5.861 -21.348 1.00 20.36 122 VAL A O 1
ATOM 930 N N . VAL A 1 123 ? -32.619 4.584 -20.787 1.00 20.18 123 VAL A N 1
ATOM 931 C CA . VAL A 1 123 ? -31.917 4.741 -22.068 1.00 20.57 123 VAL A CA 1
ATOM 932 C C . VAL A 1 123 ? -31.618 3.356 -22.636 1.00 21.11 123 VAL A C 1
ATOM 933 O O . VAL A 1 123 ? -31.043 2.492 -21.958 1.00 20.53 123 VAL A O 1
ATOM 937 N N . LYS A 1 124 ? -32.029 3.145 -23.883 1.00 21.31 124 LYS A N 1
ATOM 938 C CA . LYS A 1 124 ? -31.968 1.830 -24.503 1.00 22.02 124 LYS A CA 1
ATOM 939 C C . LYS A 1 124 ? -30.821 1.751 -25.505 1.00 22.19 124 LYS A C 1
ATOM 940 O O . LYS A 1 124 ? -30.600 2.674 -26.325 1.00 22.16 124 LYS A O 1
ATOM 946 N N . SER A 1 125 ? -30.084 0.646 -25.441 1.00 21.53 125 SER A N 1
ATOM 947 C CA . SER A 1 125 ? -29.016 0.388 -26.387 1.00 21.97 125 SER A CA 1
ATOM 948 C C . SER A 1 125 ? -29.613 0.149 -27.769 1.00 22.40 125 SER A C 1
ATOM 949 O O . SER A 1 125 ? -30.813 -0.107 -27.902 1.00 22.10 125 SER A O 1
ATOM 952 N N . LYS A 1 126 ? -28.761 0.213 -28.784 1.00 23.68 126 LYS A N 1
ATOM 953 C CA . LYS A 1 126 ? -29.103 -0.298 -30.115 1.00 24.82 126 LYS A CA 1
ATOM 954 C C . LYS A 1 126 ? -29.268 -1.807 -30.028 1.00 25.21 126 LYS A C 1
ATOM 955 O O . LYS A 1 126 ? -28.670 -2.451 -29.158 1.00 24.86 126 LYS A O 1
ATOM 961 N N . VAL A 1 127 ? -30.102 -2.369 -30.906 1.00 25.70 127 VAL A N 1
ATOM 962 C CA . VAL A 1 127 ? -30.346 -3.822 -30.922 1.00 25.70 127 VAL A CA 1
ATOM 963 C C . VAL A 1 127 ? -29.048 -4.638 -31.018 1.00 24.83 127 VAL A C 1
ATOM 964 O O . VAL A 1 127 ? -28.207 -4.407 -31.895 1.00 25.07 127 VAL A O 1
ATOM 968 N N . GLY A 1 128 ? -28.900 -5.587 -30.093 1.00 23.72 128 GLY A N 1
ATOM 969 C CA . GLY A 1 128 ? -27.737 -6.461 -30.036 1.00 22.36 128 GLY A CA 1
ATOM 970 C C . GLY A 1 128 ? -26.424 -5.821 -29.621 1.00 21.41 128 GLY A C 1
ATOM 971 O O . GLY A 1 128 ? -25.372 -6.445 -29.757 1.00 21.12 128 GLY A O 1
ATOM 972 N N . GLN A 1 129 ? -26.490 -4.599 -29.086 1.00 19.82 129 GLN A N 1
ATOM 973 C CA . GLN A 1 129 ? -25.288 -3.834 -28.738 1.00 19.81 129 GLN A CA 1
ATOM 974 C C . GLN A 1 129 ? -25.283 -3.389 -27.289 1.00 19.17 129 GLN A C 1
ATOM 975 O O . GLN A 1 129 ? -26.322 -3.392 -26.631 1.00 18.44 129 GLN A O 1
ATOM 981 N N . SER A 1 130 ? -24.099 -3.036 -26.796 1.00 18.95 130 SER A N 1
ATOM 982 C CA . SER A 1 130 ? -23.989 -2.365 -25.498 1.00 19.47 130 SER A CA 1
ATOM 983 C C . SER A 1 130 ? -24.266 -0.858 -25.671 1.00 19.70 130 SER A C 1
ATOM 984 O O . SER A 1 130 ? -24.331 -0.364 -26.796 1.00 19.97 130 SER A O 1
ATOM 987 N N . LEU A 1 131 ? -24.453 -0.150 -24.557 1.00 19.86 131 LEU A N 1
ATOM 988 C CA . LEU A 1 131 ? -24.519 1.307 -24.570 1.00 20.10 131 LEU A CA 1
ATOM 989 C C . LEU A 1 131 ? -23.112 1.879 -24.707 1.00 19.94 131 LEU A C 1
ATOM 990 O O . LEU A 1 131 ? -22.176 1.387 -24.081 1.00 20.74 131 LEU A O 1
ATOM 995 N N . SER A 1 132 ? -22.946 2.915 -25.522 1.00 20.76 132 SER A N 1
ATOM 996 C CA . SER A 1 132 ? -21.640 3.574 -25.603 1.00 21.10 132 SER A CA 1
ATOM 997 C C . SER A 1 132 ? -21.510 4.547 -24.444 1.00 21.35 132 SER A C 1
ATOM 998 O O . SER A 1 132 ? -22.520 4.922 -23.843 1.00 20.83 132 SER A O 1
ATOM 1001 N N . LEU A 1 133 ? -20.283 4.987 -24.145 1.00 21.66 133 LEU A N 1
ATOM 1002 C CA . LEU A 1 133 ? -20.094 5.984 -23.088 1.00 22.26 133 LEU A CA 1
ATOM 1003 C C . LEU A 1 133 ? -20.819 7.279 -23.452 1.00 22.54 133 LEU A C 1
ATOM 1004 O O . LEU A 1 133 ? -21.449 7.897 -22.594 1.00 22.06 133 LEU A O 1
ATOM 1009 N N . ASP A 1 134 ? -20.738 7.679 -24.725 1.00 22.79 134 ASP A N 1
ATOM 1010 C CA . ASP A 1 134 ? -21.476 8.852 -25.200 1.00 22.68 134 ASP A CA 1
ATOM 1011 C C . ASP A 1 134 ? -22.981 8.733 -24.954 1.00 22.11 134 ASP A C 1
ATOM 1012 O O . ASP A 1 134 ? -23.603 9.696 -24.529 1.00 21.73 134 ASP A O 1
ATOM 1017 N N . GLU A 1 135 ? -23.563 7.562 -25.225 1.00 21.01 135 GLU A N 1
ATOM 1018 C CA . GLU A 1 135 ? -25.004 7.357 -25.000 1.00 20.77 135 GLU A CA 1
ATOM 1019 C C . GLU A 1 135 ? -25.359 7.488 -23.521 1.00 20.00 135 GLU A C 1
ATOM 1020 O O . GLU A 1 135 ? -26.374 8.091 -23.169 1.00 20.30 135 GLU A O 1
ATOM 1026 N N . ILE A 1 136 ? -24.503 6.933 -22.665 1.00 19.69 136 ILE A N 1
ATOM 1027 C CA . ILE A 1 136 ? -24.681 7.075 -21.229 1.00 19.62 136 ILE A CA 1
ATOM 1028 C C . ILE A 1 136 ? -24.524 8.548 -20.786 1.00 19.70 136 ILE A C 1
ATOM 1029 O O . ILE A 1 136 ? -25.353 9.074 -20.033 1.00 19.18 136 ILE A O 1
ATOM 1034 N N . ARG A 1 137 ? -23.453 9.201 -21.245 1.00 20.29 137 ARG A N 1
ATOM 1035 C CA . ARG A 1 137 ? -23.226 10.611 -20.910 1.00 20.83 137 ARG A CA 1
ATOM 1036 C C . ARG A 1 137 ? -24.421 11.470 -21.299 1.00 20.66 137 ARG A C 1
ATOM 1037 O O . ARG A 1 137 ? -24.875 12.295 -20.510 1.00 19.96 137 ARG A O 1
ATOM 1045 N N . ASP A 1 138 ? -24.922 11.275 -22.520 1.00 21.16 138 ASP A N 1
ATOM 1046 C CA . ASP A 1 138 ? -26.068 12.055 -23.008 1.00 21.51 138 ASP A CA 1
ATOM 1047 C C . ASP A 1 138 ? -27.304 11.864 -22.158 1.00 21.22 138 ASP A C 1
ATOM 1048 O O . ASP A 1 138 ? -28.048 12.813 -21.922 1.00 21.36 138 ASP A O 1
ATOM 1053 N N . ALA A 1 139 ? -27.540 10.623 -21.723 1.00 20.38 139 ALA A N 1
ATOM 1054 C CA . ALA A 1 139 ? -28.694 10.306 -20.886 1.00 20.19 139 ALA A CA 1
ATOM 1055 C C . ALA A 1 139 ? -28.551 10.905 -19.480 1.00 20.09 139 ALA A C 1
ATOM 1056 O O . ALA A 1 139 ? -29.510 11.441 -18.926 1.00 19.24 139 ALA A O 1
ATOM 1058 N N . LEU A 1 140 ? -27.348 10.818 -18.911 1.00 20.34 140 LEU A N 1
ATOM 1059 C CA . LEU A 1 140 ? -27.071 11.430 -17.612 1.00 21.44 140 LEU A CA 1
ATOM 1060 C C . LEU A 1 140 ? -27.378 12.914 -17.650 1.00 21.93 140 LEU A C 1
ATOM 1061 O O . LEU A 1 140 ? -27.940 13.461 -16.702 1.00 22.14 140 LEU A O 1
ATOM 1066 N N . LEU A 1 141 ? -27.027 13.549 -18.764 1.00 22.78 141 LEU A N 1
ATOM 1067 C CA . LEU A 1 141 ? -27.208 14.992 -18.906 1.00 24.16 141 LEU A CA 1
ATOM 1068 C C . LEU A 1 141 ? -28.690 15.360 -18.989 1.00 24.00 141 LEU A C 1
ATOM 1069 O O . LEU A 1 141 ? -29.123 16.322 -18.360 1.00 24.56 141 LEU A O 1
ATOM 1074 N N . ILE A 1 142 ? -29.462 14.576 -19.744 1.00 23.40 142 ILE A N 1
ATOM 1075 C CA . ILE A 1 142 ? -30.915 14.766 -19.863 1.00 23.18 142 ILE A CA 1
ATOM 1076 C C . ILE A 1 142 ? -31.649 14.549 -18.532 1.00 22.61 142 ILE A C 1
ATOM 1077 O O . ILE A 1 142 ? -32.471 15.378 -18.113 1.00 23.01 142 ILE A O 1
ATOM 1082 N N . HIS A 1 143 ? -31.318 13.458 -17.843 1.00 21.34 143 HIS A N 1
ATOM 1083 C CA . HIS A 1 143 ? -32.115 13.023 -16.699 1.00 20.43 143 HIS A CA 1
ATOM 1084 C C . HIS A 1 143 ? -31.633 13.476 -15.328 1.00 20.02 143 HIS A C 1
ATOM 1085 O O . HIS A 1 143 ? -32.438 13.607 -14.401 1.00 19.20 143 HIS A O 1
ATOM 1092 N N . LYS A 1 144 ? -30.330 13.717 -15.215 1.00 19.19 144 LYS A N 1
ATOM 1093 C CA . LYS A 1 144 ? -29.676 14.099 -13.953 1.00 19.35 144 LYS A CA 1
ATOM 1094 C C . LYS A 1 144 ? -30.088 13.182 -12.805 1.00 18.47 144 LYS A C 1
ATOM 1095 O O . LYS A 1 144 ? -30.620 13.632 -11.783 1.00 17.77 144 LYS A O 1
ATOM 1101 N N . PRO A 1 145 ? -29.840 11.870 -12.979 1.00 17.79 145 PRO A N 1
ATOM 1102 C CA . PRO A 1 145 ? -30.284 10.895 -11.989 1.00 17.19 145 PRO A CA 1
ATOM 1103 C C . PRO A 1 145 ? -29.361 10.880 -10.775 1.00 17.50 145 PRO A C 1
ATOM 1104 O O . PRO A 1 145 ? -28.211 11.308 -10.860 1.00 17.44 145 PRO A O 1
ATOM 1108 N N . SER A 1 146 ? -29.871 10.386 -9.651 1.00 16.99 146 SER A N 1
ATOM 1109 C CA . SER A 1 146 ? -29.044 10.159 -8.481 1.00 16.97 146 SER A CA 1
ATOM 1110 C C . SER A 1 146 ? -28.510 8.717 -8.463 1.00 17.29 146 SER A C 1
ATOM 1111 O O . SER A 1 146 ? -27.588 8.399 -7.707 1.00 16.05 146 SER A O 1
ATOM 1114 N N . VAL A 1 147 ? -29.125 7.840 -9.259 1.00 15.98 147 VAL A N 1
ATOM 1115 C CA . VAL A 1 147 ? -28.551 6.495 -9.519 1.00 16.45 147 VAL A CA 1
ATOM 1116 C C . VAL A 1 147 ? -28.662 6.050 -10.980 1.00 15.54 147 VAL A C 1
ATOM 1117 O O . VAL A 1 147 ? -29.652 6.359 -11.663 1.00 14.81 147 VAL A O 1
ATOM 1121 N N . LEU A 1 148 ? -27.598 5.392 -11.441 1.00 15.04 148 LEU A N 1
ATOM 1122 C CA . LEU A 1 148 ? -27.554 4.723 -12.732 1.00 14.55 148 LEU A CA 1
ATOM 1123 C C . LEU A 1 148 ? -27.443 3.226 -12.502 1.00 14.72 148 LEU A C 1
ATOM 1124 O O . LEU A 1 148 ? -26.603 2.769 -11.718 1.00 14.74 148 LEU A O 1
ATOM 1129 N N . PHE A 1 149 ? -28.249 2.470 -13.235 1.00 14.47 149 PHE A N 1
ATOM 1130 C CA . PHE A 1 149 ? -28.245 1.007 -13.100 1.00 13.94 149 PHE A CA 1
ATOM 1131 C C . PHE A 1 149 ? -27.831 0.392 -14.425 1.00 14.32 149 PHE A C 1
ATOM 1132 O O . PHE A 1 149 ? -28.468 0.652 -15.458 1.00 14.69 149 PHE A O 1
ATOM 1140 N N . LEU A 1 150 ? -26.770 -0.417 -14.405 1.00 13.41 150 LEU A N 1
ATOM 1141 C CA . LEU A 1 150 ? -26.373 -1.170 -15.605 1.00 13.49 150 LEU A CA 1
ATOM 1142 C C . LEU A 1 150 ? -26.260 -2.659 -15.327 1.00 13.12 150 LEU A C 1
ATOM 1143 O O . LEU A 1 150 ? -25.972 -3.054 -14.202 1.00 13.00 150 LEU A O 1
ATOM 1148 N N . THR A 1 151 ? -26.447 -3.460 -16.368 1.00 13.32 151 THR A N 1
ATOM 1149 C CA . THR A 1 151 ? -26.276 -4.917 -16.283 1.00 13.39 151 THR A CA 1
ATOM 1150 C C . THR A 1 151 ? -25.004 -5.244 -17.055 1.00 13.79 151 THR A C 1
ATOM 1151 O O . THR A 1 151 ? -24.910 -4.996 -18.267 1.00 14.63 151 THR A O 1
ATOM 1155 N N . GLN A 1 152 ? -23.995 -5.750 -16.354 1.00 13.98 152 GLN A N 1
ATOM 1156 C CA . GLN A 1 152 ? -22.734 -6.051 -17.032 1.00 14.52 152 GLN A CA 1
ATOM 1157 C C . GLN A 1 152 ? -22.920 -7.162 -18.084 1.00 14.73 152 GLN A C 1
ATOM 1158 O O . GLN A 1 152 ? -22.515 -7.009 -19.233 1.00 15.92 152 GLN A O 1
ATOM 1164 N N . GLY A 1 153 ? -23.555 -8.260 -17.691 1.00 14.82 153 GLY A N 1
ATOM 1165 C CA . GLY A 1 153 ? -23.834 -9.347 -18.642 1.00 13.99 153 GLY A CA 1
ATOM 1166 C C . GLY A 1 153 ? -25.322 -9.528 -18.766 1.00 14.01 153 GLY A C 1
ATOM 1167 O O . GLY A 1 153 ? -25.963 -10.055 -17.859 1.00 13.27 153 GLY A O 1
ATOM 1168 N N . ASP A 1 154 ? -25.902 -9.065 -19.862 1.00 13.00 154 ASP A N 1
ATOM 1169 C CA . ASP A 1 154 ? -27.340 -9.222 -20.002 1.00 13.23 154 ASP A CA 1
ATOM 1170 C C . ASP A 1 154 ? -27.590 -10.571 -20.646 1.00 13.53 154 ASP A C 1
ATOM 1171 O O . ASP A 1 154 ? -27.315 -10.779 -21.833 1.00 13.92 154 ASP A O 1
ATOM 1176 N N . SER A 1 155 ? -28.093 -11.491 -19.835 1.00 13.34 155 SER A N 1
ATOM 1177 C CA . SER A 1 155 ? -28.277 -12.885 -20.255 1.00 13.83 155 SER A CA 1
ATOM 1178 C C . SER A 1 155 ? -29.442 -13.070 -21.250 1.00 14.03 155 SER A C 1
ATOM 1179 O O . SER A 1 155 ? -29.549 -14.126 -21.881 1.00 14.73 155 SER A O 1
ATOM 1182 N N . SER A 1 156 ? -30.287 -12.059 -21.420 1.00 13.58 156 SER A N 1
ATOM 1183 C CA . SER A 1 156 ? -31.354 -12.169 -22.426 1.00 14.04 156 SER A CA 1
ATOM 1184 C C . SER A 1 156 ? -30.799 -11.935 -23.820 1.00 14.50 156 SER A C 1
ATOM 1185 O O . SER A 1 156 ? -31.233 -12.590 -24.776 1.00 14.43 156 SER A O 1
ATOM 1188 N N . THR A 1 157 ? -29.829 -11.022 -23.936 1.00 14.25 157 THR A N 1
ATOM 1189 C CA . THR A 1 157 ? -29.306 -10.636 -25.254 1.00 15.21 157 THR A CA 1
ATOM 1190 C C . THR A 1 157 ? -27.898 -11.170 -25.550 1.00 14.84 157 THR A C 1
ATOM 1191 O O . THR A 1 157 ? -27.407 -11.101 -26.693 1.00 15.27 157 THR A O 1
ATOM 1195 N N . GLY A 1 158 ? -27.233 -11.693 -24.519 1.00 15.16 158 GLY A N 1
ATOM 1196 C CA . GLY A 1 158 ? -25.845 -12.169 -24.675 1.00 15.32 158 GLY A CA 1
ATOM 1197 C C . GLY A 1 158 ? -24.857 -11.027 -24.877 1.00 15.83 158 GLY A C 1
ATOM 1198 O O . GLY A 1 158 ? -23.841 -11.200 -25.535 1.00 16.09 158 GLY A O 1
ATOM 1199 N N . VAL A 1 159 ? -25.153 -9.884 -24.249 1.00 15.41 159 VAL A N 1
ATOM 1200 C CA . VAL A 1 159 ? -24.395 -8.655 -24.430 1.00 15.79 159 VAL A CA 1
ATOM 1201 C C . VAL A 1 159 ? -23.599 -8.298 -23.165 1.00 15.58 159 VAL A C 1
ATOM 1202 O O . VAL A 1 159 ? -24.141 -8.253 -22.051 1.00 15.16 159 VAL A O 1
ATOM 1206 N N . LEU A 1 160 ? -22.311 -8.050 -23.368 1.00 14.83 160 LEU A N 1
ATOM 1207 C CA . LEU A 1 160 ? -21.428 -7.539 -22.325 1.00 15.92 160 LEU A CA 1
ATOM 1208 C C . LEU A 1 160 ? -21.347 -6.020 -22.422 1.00 16.15 160 LEU A C 1
ATOM 1209 O O . LEU A 1 160 ? -20.943 -5.484 -23.456 1.00 16.19 160 LEU A O 1
ATOM 1214 N N . GLN A 1 161 ? -21.733 -5.339 -21.343 1.00 15.92 161 GLN A N 1
ATOM 1215 C CA . GLN A 1 161 ? -21.691 -3.882 -21.238 1.00 16.77 161 GLN A CA 1
ATOM 1216 C C . GLN A 1 161 ? -20.332 -3.412 -20.698 1.00 16.75 161 GLN A C 1
ATOM 1217 O O . GLN A 1 161 ? -19.913 -3.795 -19.600 1.00 16.52 161 GLN A O 1
ATOM 1223 N N . GLY A 1 162 ? -19.651 -2.562 -21.467 1.00 17.30 162 GLY A N 1
ATOM 1224 C CA . GLY A 1 162 ? -18.393 -1.970 -21.026 1.00 17.79 162 GLY A CA 1
ATOM 1225 C C . GLY A 1 162 ? -18.595 -0.968 -19.898 1.00 17.83 162 GLY A C 1
ATOM 1226 O O . GLY A 1 162 ? -19.583 -0.204 -19.894 1.00 17.61 162 GLY A O 1
ATOM 1227 N N . LEU A 1 163 ? -17.670 -0.975 -18.935 1.00 18.08 163 LEU A N 1
ATOM 1228 C CA . LEU A 1 163 ? -17.859 -0.169 -17.721 1.00 18.28 163 LEU A CA 1
ATOM 1229 C C . LEU A 1 163 ? -16.741 0.833 -17.420 1.00 19.52 163 LEU A C 1
ATOM 1230 O O . LEU A 1 163 ? -16.869 1.650 -16.511 1.00 18.56 163 LEU A O 1
ATOM 1235 N N . GLU A 1 164 ? -15.663 0.786 -18.186 1.00 21.07 164 GLU A N 1
ATOM 1236 C CA . GLU A 1 164 ? -14.534 1.655 -17.887 1.00 22.14 164 GLU A CA 1
ATOM 1237 C C . GLU A 1 164 ? -14.944 3.110 -18.043 1.00 21.55 164 GLU A C 1
ATOM 1238 O O . GLU A 1 164 ? -15.488 3.505 -19.066 1.00 21.37 164 GLU A O 1
ATOM 1244 N N . GLY A 1 165 ? -14.713 3.888 -16.988 1.00 20.98 165 GLY A N 1
ATOM 1245 C CA . GLY A 1 165 ? -15.039 5.296 -17.007 1.00 19.75 165 GLY A CA 1
ATOM 1246 C C . GLY A 1 165 ? -16.462 5.677 -16.627 1.00 19.44 165 GLY A C 1
ATOM 1247 O O . GLY A 1 165 ? -16.740 6.864 -16.426 1.00 19.78 165 GLY A O 1
ATOM 1248 N N . VAL A 1 166 ? -17.390 4.717 -16.538 1.00 18.84 166 VAL A N 1
ATOM 1249 C CA . VAL A 1 166 ? -18.766 5.142 -16.251 1.00 18.17 166 VAL A CA 1
ATOM 1250 C C . VAL A 1 166 ? -19.012 5.529 -14.803 1.00 17.52 166 VAL A C 1
ATOM 1251 O O . VAL A 1 166 ? -19.648 6.554 -14.549 1.00 16.71 166 VAL A O 1
ATOM 1255 N N . GLY A 1 167 ? -18.461 4.768 -13.855 1.00 17.38 167 GLY A N 1
ATOM 1256 C CA . GLY A 1 167 ? -18.561 5.174 -12.448 1.00 16.67 167 GLY A CA 1
ATOM 1257 C C . GLY A 1 167 ? -17.957 6.559 -12.203 1.00 17.26 167 GLY A C 1
ATOM 1258 O O . GLY A 1 167 ? -18.530 7.381 -11.491 1.00 16.43 167 GLY A O 1
ATOM 1259 N N . ALA A 1 168 ? -16.801 6.813 -12.808 1.00 17.69 168 ALA A N 1
ATOM 1260 C CA . ALA A 1 168 ? -16.142 8.121 -12.708 1.00 17.97 168 ALA A CA 1
ATOM 1261 C C . ALA A 1 168 ? -17.056 9.221 -13.266 1.00 18.19 168 ALA A C 1
ATOM 1262 O O . ALA A 1 168 ? -17.237 10.264 -12.625 1.00 17.90 168 ALA A O 1
ATOM 1264 N N . LEU A 1 169 ? -17.653 8.971 -14.438 1.00 18.46 169 LEU A N 1
ATOM 1265 C CA . LEU A 1 169 ? -18.615 9.908 -15.030 1.00 18.55 169 LEU A CA 1
ATOM 1266 C C . LEU A 1 169 ? -19.812 10.147 -14.116 1.00 18.75 169 LEU A C 1
ATOM 1267 O O . LEU A 1 169 ? -20.211 11.295 -13.902 1.00 18.69 169 LEU A O 1
ATOM 1272 N N . CYS A 1 170 ? -20.392 9.061 -13.588 1.00 17.94 170 CYS A N 1
ATOM 1273 C CA . CYS A 1 170 ? -21.502 9.166 -12.640 1.00 18.26 170 CYS A CA 1
ATOM 1274 C C . CYS A 1 170 ? -21.146 10.061 -11.458 1.00 18.23 170 CYS A C 1
ATOM 1275 O O . CYS A 1 170 ? -21.910 10.942 -11.099 1.00 17.90 170 CYS A O 1
ATOM 1278 N N . HIS A 1 171 ? -19.978 9.830 -10.868 1.00 18.57 171 HIS A N 1
ATOM 1279 C CA . HIS A 1 171 ? -19.565 10.569 -9.677 1.00 19.23 171 HIS A CA 1
ATOM 1280 C C . HIS A 1 171 ? -19.323 12.043 -9.993 1.00 20.60 171 HIS A C 1
ATOM 1281 O O . HIS A 1 171 ? -19.521 12.893 -9.135 1.00 21.86 171 HIS A O 1
ATOM 1288 N N . GLN A 1 172 ? -18.909 12.340 -11.223 1.00 21.90 172 GLN A N 1
ATOM 1289 C CA . GLN A 1 172 ? -18.769 13.740 -11.675 1.00 23.61 172 GLN A CA 1
ATOM 1290 C C . GLN A 1 172 ? -20.128 14.434 -11.653 1.00 23.99 172 GLN A C 1
ATOM 1291 O O . GLN A 1 172 ? -20.214 15.661 -11.544 1.00 24.72 172 GLN A O 1
ATOM 1297 N N . HIS A 1 173 ? -21.192 13.638 -11.700 1.00 23.71 173 HIS A N 1
ATOM 1298 C CA . HIS A 1 173 ? -22.554 14.164 -11.763 1.00 23.93 173 HIS A CA 1
ATOM 1299 C C . HIS A 1 173 ? -23.436 13.759 -10.579 1.00 23.19 173 HIS A C 1
ATOM 1300 O O . HIS A 1 173 ? -24.667 13.700 -10.702 1.00 22.64 173 HIS A O 1
ATOM 1307 N N . ASN A 1 174 ? -22.793 13.502 -9.436 1.00 21.88 174 ASN A N 1
ATOM 1308 C CA . ASN A 1 174 ? -23.489 13.205 -8.184 1.00 21.98 174 ASN A CA 1
ATOM 1309 C C . ASN A 1 174 ? -24.454 12.038 -8.318 1.00 20.63 174 ASN A C 1
ATOM 1310 O O . ASN A 1 174 ? -25.574 12.083 -7.816 1.00 20.71 174 ASN A O 1
ATOM 1315 N N . CYS A 1 175 ? -23.989 11.006 -9.013 1.00 19.01 175 CYS A N 1
ATOM 1316 C CA . CYS A 1 175 ? -24.789 9.808 -9.292 1.00 18.27 175 CYS A CA 1
ATOM 1317 C C . CYS A 1 175 ? -24.073 8.532 -8.808 1.00 18.03 175 CYS A C 1
ATOM 1318 O O . CYS A 1 175 ? -22.853 8.405 -8.977 1.00 18.47 175 CYS A O 1
ATOM 1321 N N . LEU A 1 176 ? -24.820 7.610 -8.199 1.00 17.04 176 LEU A N 1
ATOM 1322 C CA . LEU A 1 176 ? -24.300 6.286 -7.808 1.00 16.17 176 LEU A CA 1
ATOM 1323 C C . LEU A 1 176 ? -24.441 5.313 -8.972 1.00 15.64 176 LEU A C 1
ATOM 1324 O O . LEU A 1 176 ? -25.386 5.435 -9.757 1.00 15.25 176 LEU A O 1
ATOM 1329 N N . LEU A 1 177 ? -23.526 4.349 -9.070 1.00 14.92 177 LEU A N 1
ATOM 1330 C CA . LEU A 1 177 ? -23.582 3.313 -10.122 1.00 14.23 177 LEU A CA 1
ATOM 1331 C C . LEU A 1 177 ? -23.818 1.939 -9.518 1.00 14.16 177 LEU A C 1
ATOM 1332 O O . LEU A 1 177 ? -23.035 1.496 -8.659 1.00 13.45 177 LEU A O 1
ATOM 1337 N N . ILE A 1 178 ? -24.908 1.295 -9.949 1.00 13.32 178 ILE A N 1
ATOM 1338 C CA . ILE A 1 178 ? -25.255 -0.061 -9.523 1.00 13.05 178 ILE A CA 1
ATOM 1339 C C . ILE A 1 178 ? -25.037 -0.951 -10.721 1.00 12.66 178 ILE A C 1
ATOM 1340 O O . ILE A 1 178 ? -25.465 -0.609 -11.836 1.00 13.50 178 ILE A O 1
ATOM 1345 N N . VAL A 1 179 ? -24.368 -2.077 -10.510 1.00 12.74 179 VAL A N 1
ATOM 1346 C CA . VAL A 1 179 ? -24.092 -3.006 -11.614 1.00 13.10 179 VAL A CA 1
ATOM 1347 C C . VAL A 1 179 ? -24.512 -4.425 -11.257 1.00 13.88 179 VAL A C 1
ATOM 1348 O O . VAL A 1 179 ? -24.127 -4.951 -10.229 1.00 13.57 179 VAL A O 1
ATOM 1352 N N . ASP A 1 180 ? -25.317 -5.022 -12.130 1.00 13.40 180 ASP A N 1
ATOM 1353 C CA . ASP A 1 180 ? -25.657 -6.448 -12.046 1.00 13.37 180 ASP A CA 1
ATOM 1354 C C . ASP A 1 180 ? -24.551 -7.278 -12.730 1.00 13.39 180 ASP A C 1
ATOM 1355 O O . ASP A 1 180 ? -24.250 -7.056 -13.908 1.00 13.69 180 ASP A O 1
ATOM 1360 N N . THR A 1 181 ? -23.937 -8.210 -11.989 1.00 12.77 181 THR A N 1
ATOM 1361 C CA . THR A 1 181 ? -22.907 -9.103 -12.564 1.00 12.49 181 THR A CA 1
ATOM 1362 C C . THR A 1 181 ? -23.300 -10.586 -12.424 1.00 12.92 181 THR A C 1
ATOM 1363 O O . THR A 1 181 ? -22.431 -11.458 -12.366 1.00 12.52 181 THR A O 1
ATOM 1367 N N . VAL A 1 182 ? -24.599 -10.856 -12.358 1.00 12.73 182 VAL A N 1
ATOM 1368 C CA . VAL A 1 182 ? -25.076 -12.223 -12.104 1.00 13.77 182 VAL A CA 1
ATOM 1369 C C . VAL A 1 182 ? -24.572 -13.181 -13.193 1.00 13.92 182 VAL A C 1
ATOM 1370 O O . VAL A 1 182 ? -24.117 -14.283 -12.889 1.00 13.58 182 VAL A O 1
ATOM 1374 N N . ALA A 1 183 ? -24.677 -12.756 -14.450 1.00 14.04 183 ALA A N 1
ATOM 1375 C CA . ALA A 1 183 ? -24.261 -13.599 -15.574 1.00 14.36 183 ALA A CA 1
ATOM 1376 C C . ALA A 1 183 ? -22.806 -13.427 -16.005 1.00 14.70 183 ALA A C 1
ATOM 1377 O O . ALA A 1 183 ? -22.263 -14.269 -16.700 1.00 15.40 183 ALA A O 1
ATOM 1379 N N . SER A 1 184 ? -22.178 -12.329 -15.603 1.00 14.76 184 SER A N 1
ATOM 1380 C CA . SER A 1 184 ? -20.873 -11.973 -16.164 1.00 14.83 184 SER A CA 1
ATOM 1381 C C . SER A 1 184 ? -19.714 -12.286 -15.223 1.00 14.73 184 SER A C 1
ATOM 1382 O O . SER A 1 184 ? -18.593 -12.525 -15.675 1.00 15.48 184 SER A O 1
ATOM 1385 N N . LEU A 1 185 ? -19.952 -12.263 -13.913 1.00 14.74 185 LEU A N 1
ATOM 1386 C CA . LEU A 1 185 ? -18.825 -12.409 -13.000 1.00 14.64 185 LEU A CA 1
ATOM 1387 C C . LEU A 1 185 ? -18.127 -13.754 -13.209 1.00 15.04 185 LEU A C 1
ATOM 1388 O O . LEU A 1 185 ? -18.781 -14.802 -13.275 1.00 14.30 185 LEU A O 1
ATOM 1393 N N . GLY A 1 186 ? -16.800 -13.719 -13.310 1.00 14.73 186 GLY A N 1
ATOM 1394 C CA . GLY A 1 186 ? -16.024 -14.927 -13.594 1.00 15.47 186 GLY A CA 1
ATOM 1395 C C . GLY A 1 186 ? -15.885 -15.240 -15.079 1.00 15.91 186 GLY A C 1
ATOM 1396 O O . GLY A 1 186 ? -15.046 -16.074 -15.462 1.00 17.25 186 GLY A O 1
ATOM 1397 N N . GLY A 1 187 ? -16.696 -14.577 -15.908 1.00 15.83 187 GLY A N 1
ATOM 1398 C CA . GLY A 1 187 ? -16.694 -14.758 -17.368 1.00 16.39 187 GLY A CA 1
ATOM 1399 C C . GLY A 1 187 ? -16.258 -13.543 -18.157 1.00 16.71 187 GLY A C 1
ATOM 1400 O O . GLY A 1 187 ? -16.142 -13.589 -19.392 1.00 17.48 187 GLY A O 1
ATOM 1401 N N . ALA A 1 188 ? -15.964 -12.466 -17.435 1.00 16.42 188 ALA A N 1
ATOM 1402 C CA . ALA A 1 188 ? -15.587 -11.177 -18.018 1.00 15.77 188 ALA A CA 1
ATOM 1403 C C . ALA A 1 188 ? -14.851 -10.413 -16.930 1.00 15.77 188 ALA A C 1
ATOM 1404 O O . ALA A 1 188 ? -15.140 -10.599 -15.749 1.00 15.56 188 ALA A O 1
ATOM 1406 N N . PRO A 1 189 ? -13.878 -9.572 -17.316 1.00 15.56 189 PRO A N 1
ATOM 1407 C CA . PRO A 1 189 ? -13.166 -8.771 -16.313 1.00 15.09 189 PRO A CA 1
ATOM 1408 C C . PRO A 1 189 ? -14.137 -7.931 -15.477 1.00 14.99 189 PRO A C 1
ATOM 1409 O O . PRO A 1 189 ? -15.141 -7.418 -15.998 1.00 15.14 189 PRO A O 1
ATOM 1413 N N . MET A 1 190 ? -13.864 -7.847 -14.176 1.00 14.95 190 MET A N 1
ATOM 1414 C CA . MET A 1 190 ? -14.601 -6.951 -13.278 1.00 15.25 190 MET A CA 1
ATOM 1415 C C . MET A 1 190 ? -13.664 -6.487 -12.177 1.00 15.58 190 MET A C 1
ATOM 1416 O O . MET A 1 190 ? -13.016 -7.306 -11.518 1.00 15.47 190 MET A O 1
ATOM 1421 N N . PHE A 1 191 ? -13.608 -5.168 -11.982 1.00 15.35 191 PHE A N 1
ATOM 1422 C CA . PHE A 1 191 ? -12.789 -4.585 -10.910 1.00 15.16 191 PHE A CA 1
ATOM 1423 C C . PHE A 1 191 ? -13.673 -3.524 -10.282 1.00 15.39 191 PHE A C 1
ATOM 1424 O O . PHE A 1 191 ? -13.741 -2.383 -10.761 1.00 15.45 191 PHE A O 1
ATOM 1432 N N . MET A 1 192 ? -14.408 -3.922 -9.240 1.00 15.18 192 MET A N 1
ATOM 1433 C CA . MET A 1 192 ? -15.429 -3.043 -8.671 1.00 15.01 192 MET A CA 1
ATOM 1434 C C . MET A 1 192 ? -14.875 -1.686 -8.221 1.00 15.28 192 MET A C 1
ATOM 1435 O O . MET A 1 192 ? -15.408 -0.633 -8.596 1.00 15.66 192 MET A O 1
ATOM 1440 N N . ASP A 1 193 ? -13.806 -1.717 -7.431 1.00 16.31 193 ASP A N 1
ATOM 1441 C CA . ASP A 1 193 ? -13.248 -0.476 -6.881 1.00 16.13 193 ASP A CA 1
ATOM 1442 C C . ASP A 1 193 ? -12.562 0.354 -7.961 1.00 16.14 193 ASP A C 1
ATOM 1443 O O . ASP A 1 193 ? -12.771 1.566 -8.042 1.00 16.20 193 ASP A O 1
ATOM 1448 N N . ARG A 1 194 ? -11.751 -0.305 -8.778 1.00 16.34 194 ARG A N 1
ATOM 1449 C CA . ARG A 1 194 ? -11.011 0.379 -9.851 1.00 17.41 194 ARG A CA 1
ATOM 1450 C C . ARG A 1 194 ? -11.956 1.088 -10.813 1.00 17.24 194 ARG A C 1
ATOM 1451 O O . ARG A 1 194 ? -11.666 2.194 -11.297 1.00 16.86 194 ARG A O 1
ATOM 1459 N N . TRP A 1 195 ? -13.096 0.450 -11.082 1.00 16.91 195 TRP A N 1
ATOM 1460 C CA . TRP A 1 195 ? -14.112 1.026 -11.963 1.00 16.90 195 TRP A CA 1
ATOM 1461 C C . TRP A 1 195 ? -15.154 1.931 -11.265 1.00 17.15 195 TRP A C 1
ATOM 1462 O O . TRP A 1 195 ? -16.107 2.376 -11.902 1.00 16.80 195 TRP A O 1
ATOM 1473 N N . GLU A 1 196 ? -14.959 2.214 -9.973 1.00 16.95 196 GLU A N 1
ATOM 1474 C CA . GLU A 1 196 ? -15.801 3.168 -9.224 1.00 17.45 196 GLU A CA 1
ATOM 1475 C C . GLU A 1 196 ? -17.284 2.773 -9.244 1.00 16.47 196 GLU A C 1
ATOM 1476 O O . GLU A 1 196 ? -18.167 3.609 -9.433 1.00 16.44 196 GLU A O 1
ATOM 1482 N N . ILE A 1 197 ? -17.531 1.471 -9.072 1.00 14.73 197 ILE A N 1
ATOM 1483 C CA . ILE A 1 197 ? -18.889 0.948 -8.964 1.00 14.93 197 ILE A CA 1
ATOM 1484 C C . ILE A 1 197 ? -19.358 1.043 -7.502 1.00 14.65 197 ILE A C 1
ATOM 1485 O O . ILE A 1 197 ? -18.590 0.718 -6.588 1.00 15.51 197 ILE A O 1
ATOM 1490 N N . ASP A 1 198 ? -20.593 1.512 -7.264 1.00 14.86 198 ASP A N 1
ATOM 1491 C CA . ASP A 1 198 ? -21.078 1.711 -5.875 1.00 14.97 198 ASP A CA 1
ATOM 1492 C C . ASP A 1 198 ? -21.885 0.572 -5.272 1.00 14.64 198 ASP A C 1
ATOM 1493 O O . ASP A 1 198 ? -21.945 0.418 -4.056 1.00 14.63 198 ASP A O 1
ATOM 1498 N N . ALA A 1 199 ? -22.542 -0.213 -6.117 1.00 13.42 199 ALA A N 1
ATOM 1499 C CA . ALA A 1 199 ? -23.288 -1.359 -5.598 1.00 13.40 199 ALA A CA 1
ATOM 1500 C C . ALA A 1 199 ? -23.246 -2.443 -6.651 1.00 12.73 199 ALA A C 1
ATOM 1501 O O . ALA A 1 199 ? -23.356 -2.157 -7.834 1.00 13.05 199 ALA A O 1
ATOM 1503 N N . MET A 1 200 ? -23.052 -3.686 -6.228 1.00 12.73 200 MET A N 1
ATOM 1504 C CA . MET A 1 200 ? -22.884 -4.764 -7.202 1.00 12.71 200 MET A CA 1
ATOM 1505 C C . MET A 1 200 ? -23.310 -6.070 -6.571 1.00 12.37 200 MET A C 1
ATOM 1506 O O . MET A 1 200 ? -23.156 -6.283 -5.356 1.00 13.23 200 MET A O 1
ATOM 1511 N N . TYR A 1 201 ? -23.868 -6.943 -7.388 1.00 12.00 201 TYR A N 1
ATOM 1512 C CA . TYR A 1 201 ? -24.253 -8.244 -6.888 1.00 11.83 201 TYR A CA 1
ATOM 1513 C C . TYR A 1 201 ? -23.990 -9.264 -7.979 1.00 12.11 201 TYR A C 1
ATOM 1514 O O . TYR A 1 201 ? -23.873 -8.909 -9.166 1.00 11.89 201 TYR A O 1
ATOM 1523 N N . THR A 1 202 ? -23.862 -10.531 -7.592 1.00 12.11 202 THR A N 1
ATOM 1524 C CA . THR A 1 202 ? -23.752 -11.615 -8.570 1.00 12.66 202 THR A CA 1
ATOM 1525 C C . THR A 1 202 ? -24.666 -12.743 -8.127 1.00 12.25 202 THR A C 1
ATOM 1526 O O . THR A 1 202 ? -25.354 -12.612 -7.117 1.00 12.23 202 THR A O 1
ATOM 1530 N N . GLY A 1 203 ? -24.721 -13.818 -8.907 1.00 13.06 203 GLY A N 1
ATO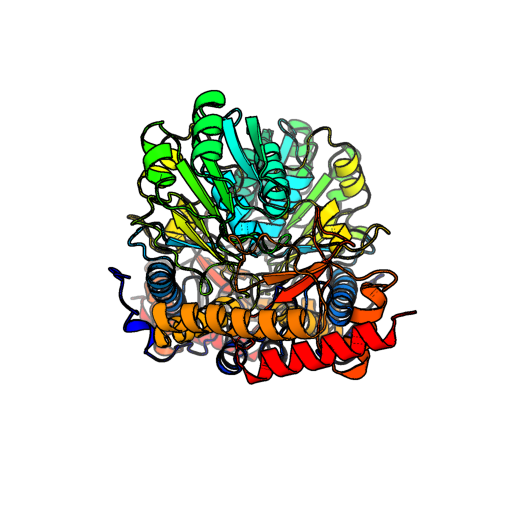M 1531 C CA . GLY A 1 203 ? -25.582 -14.956 -8.581 1.00 13.11 203 GLY A CA 1
ATOM 1532 C C . GLY A 1 203 ? -24.728 -16.126 -8.119 1.00 13.44 203 GLY A C 1
ATOM 1533 O O . GLY A 1 203 ? -23.528 -16.187 -8.398 1.00 14.06 203 GLY A O 1
ATOM 1534 N N . SER A 1 204 ? -25.348 -17.058 -7.413 1.00 12.37 204 SER A N 1
ATOM 1535 C CA . SER A 1 204 ? -24.631 -18.228 -6.950 1.00 12.83 204 SER A CA 1
ATOM 1536 C C . SER A 1 204 ? -24.580 -19.316 -8.028 1.00 13.06 204 SER A C 1
ATOM 1537 O O . SER A 1 204 ? -23.621 -20.099 -8.069 1.00 13.65 204 SER A O 1
ATOM 1540 N N . GLN A 1 205 ? -25.570 -19.333 -8.924 1.00 12.10 205 GLN A N 1
ATOM 1541 C CA . GLN A 1 205 ? -25.811 -20.522 -9.775 1.00 12.16 205 GLN A CA 1
ATOM 1542 C C . GLN A 1 205 ? -25.296 -20.436 -11.209 1.00 12.69 205 GLN A C 1
ATOM 1543 O O . GLN A 1 205 ? -25.547 -21.342 -12.020 1.00 12.36 205 GLN A O 1
ATOM 1573 N N . VAL A 1 207 ? -21.711 -18.706 -13.207 1.00 13.40 207 VAL A N 1
ATOM 1574 C CA . VAL A 1 207 ? -20.326 -19.163 -13.299 1.00 13.95 207 VAL A CA 1
ATOM 1575 C C . VAL A 1 207 ? -19.888 -19.970 -12.065 1.00 13.82 207 VAL A C 1
ATOM 1576 O O . VAL A 1 207 ? -19.141 -20.939 -12.195 1.00 14.44 207 VAL A O 1
ATOM 1580 N N . LEU A 1 208 ? -20.336 -19.567 -10.872 1.00 14.24 208 LEU A N 1
ATOM 1581 C CA . LEU A 1 208 ? -19.895 -20.256 -9.652 1.00 14.29 208 LEU A CA 1
ATOM 1582 C C . LEU A 1 208 ? -20.371 -21.704 -9.546 1.00 13.83 208 LEU A C 1
ATOM 1583 O O . LEU A 1 208 ? -19.686 -22.530 -8.969 1.00 13.03 208 LEU A O 1
ATOM 1588 N N . GLY A 1 209 ? -21.548 -22.007 -10.090 1.00 12.58 209 GLY A N 1
ATOM 1589 C CA . GLY A 1 209 ? -22.078 -23.375 -9.992 1.00 13.12 209 GLY A CA 1
ATOM 1590 C C . GLY A 1 209 ? -22.475 -23.786 -8.587 1.00 13.66 209 GLY A C 1
ATOM 1591 O O . GLY A 1 209 ? -22.575 -24.981 -8.280 1.00 14.07 209 GLY A O 1
ATOM 1592 N N . ALA A 1 210 ? -22.726 -22.813 -7.705 1.00 13.46 210 ALA A N 1
ATOM 1593 C CA . ALA A 1 210 ? -23.370 -23.156 -6.441 1.00 13.89 210 ALA A CA 1
ATOM 1594 C C . ALA A 1 210 ? -24.880 -23.345 -6.650 1.00 14.23 210 ALA A C 1
ATOM 1595 O O . ALA A 1 210 ? -25.394 -23.032 -7.727 1.00 14.64 210 ALA A O 1
ATOM 1597 N N . PRO A 1 211 ? -25.607 -23.833 -5.619 1.00 13.76 211 PRO A N 1
ATOM 1598 C CA . PRO A 1 211 ? -27.054 -23.883 -5.744 1.00 14.03 211 PRO A CA 1
ATOM 1599 C C . PRO A 1 211 ? -27.597 -22.451 -5.931 1.00 13.98 211 PRO A C 1
ATOM 1600 O O . PRO A 1 211 ? -26.989 -21.503 -5.425 1.00 13.75 211 PRO A O 1
ATOM 1604 N N . PRO A 1 212 ? -28.734 -22.291 -6.632 1.00 13.89 212 PRO A N 1
ATOM 1605 C CA . PRO A 1 212 ? -29.390 -20.986 -6.606 1.00 13.41 212 PRO A CA 1
ATOM 1606 C C . PRO A 1 212 ? -29.830 -20.642 -5.184 1.00 13.71 212 PRO A C 1
ATOM 1607 O O . PRO A 1 212 ? -29.971 -21.548 -4.327 1.00 13.84 212 PRO A O 1
ATOM 1611 N N . GLY A 1 213 ? -30.052 -19.351 -4.941 1.00 13.11 213 GLY A N 1
ATOM 1612 C CA . GLY A 1 213 ? -30.730 -18.919 -3.723 1.00 12.76 213 GLY A CA 1
ATOM 1613 C C . GLY A 1 213 ? -29.984 -18.108 -2.684 1.00 13.39 213 GLY A C 1
ATOM 1614 O O . GLY A 1 213 ? -30.573 -17.762 -1.658 1.00 12.80 213 GLY A O 1
ATOM 1615 N N . ILE A 1 214 ? -28.706 -17.812 -2.916 1.00 14.42 214 ILE A N 1
ATOM 1616 C CA . ILE A 1 214 ? -27.945 -16.873 -2.034 1.00 15.37 214 ILE A CA 1
ATOM 1617 C C . ILE A 1 214 ? -27.137 -15.941 -2.899 1.00 15.20 214 ILE A C 1
ATOM 1618 O O . ILE A 1 214 ? -26.426 -16.416 -3.797 1.00 15.31 214 ILE A O 1
ATOM 1623 N N . THR A 1 215 ? -27.164 -14.635 -2.622 1.00 13.91 215 THR A N 1
ATOM 1624 C CA . THR A 1 215 ? -26.546 -13.728 -3.581 1.00 13.92 215 THR A CA 1
ATOM 1625 C C . THR A 1 215 ? -25.562 -12.744 -2.986 1.00 13.32 215 THR A C 1
ATOM 1626 O O . THR A 1 215 ? -25.920 -11.934 -2.154 1.00 13.38 215 THR A O 1
ATOM 1630 N N . PRO A 1 216 ? -24.302 -12.875 -3.394 1.00 13.79 216 PRO A N 1
ATOM 1631 C CA . PRO A 1 216 ? -23.256 -11.944 -2.970 1.00 13.14 216 PRO A CA 1
ATOM 1632 C C . PRO A 1 216 ? -23.553 -10.509 -3.399 1.00 13.08 216 PRO A C 1
ATOM 1633 O O . PRO A 1 216 ? -23.975 -10.253 -4.528 1.00 13.03 216 PRO A O 1
ATOM 1637 N N . VAL A 1 217 ? -23.355 -9.578 -2.469 1.00 13.18 217 VAL A N 1
ATOM 1638 C CA . VAL A 1 217 ? -23.600 -8.166 -2.740 1.00 12.95 217 VAL A CA 1
ATOM 1639 C C . VAL A 1 217 ? -22.526 -7.303 -2.079 1.00 11.92 217 VAL A C 1
ATOM 1640 O O . VAL A 1 217 ? -21.941 -7.678 -1.051 1.00 11.59 217 VAL A O 1
ATOM 1644 N N . SER A 1 218 ? -22.267 -6.135 -2.666 1.00 11.76 218 SER A N 1
ATOM 1645 C CA . SER A 1 218 ? -21.292 -5.204 -2.048 1.00 12.61 218 SER A CA 1
ATOM 1646 C C . SER A 1 218 ? -21.694 -3.764 -2.308 1.00 12.97 218 SER A C 1
ATOM 1647 O O . SER A 1 218 ? -22.245 -3.453 -3.368 1.00 11.84 218 SER A O 1
ATOM 1650 N N . PHE A 1 219 ? -21.398 -2.890 -1.339 1.00 13.40 219 PHE A N 1
ATOM 1651 C CA . PHE A 1 219 ? -21.731 -1.471 -1.420 1.00 13.42 219 PHE A CA 1
ATOM 1652 C C . PHE A 1 219 ? -20.496 -0.664 -1.072 1.00 14.11 219 PHE A C 1
ATOM 1653 O O . PHE A 1 219 ? -19.825 -0.948 -0.075 1.00 13.73 219 PHE A O 1
ATOM 1661 N N . SER A 1 220 ? -20.233 0.371 -1.862 1.00 14.33 220 SER A N 1
ATOM 1662 C CA . SER A 1 220 ? -19.079 1.252 -1.635 1.00 14.51 220 SER A CA 1
ATOM 1663 C C . SER A 1 220 ? -19.358 2.207 -0.469 1.00 14.74 220 SER A C 1
ATOM 1664 O O . SER A 1 220 ? -20.493 2.329 -0.007 1.00 14.68 220 SER A O 1
ATOM 1667 N N . HIS A 1 221 ? -18.320 2.918 -0.034 1.00 15.60 221 HIS A N 1
ATOM 1668 C CA . HIS A 1 221 ? -18.488 4.008 0.952 1.00 16.74 221 HIS A CA 1
ATOM 1669 C C . HIS A 1 221 ? -19.542 5.044 0.522 1.00 16.50 221 HIS A C 1
ATOM 1670 O O . HIS A 1 221 ? -20.357 5.503 1.335 1.00 16.54 221 HIS A O 1
ATOM 1677 N N . ARG A 1 222 ? -19.531 5.397 -0.762 1.00 16.67 222 ARG A N 1
ATOM 1678 C CA . ARG A 1 222 ? -20.482 6.369 -1.306 1.00 16.93 222 ARG A CA 1
ATOM 1679 C C . ARG A 1 222 ? -21.920 5.869 -1.149 1.00 16.99 222 ARG A C 1
ATOM 1680 O O . ARG A 1 222 ? -22.816 6.627 -0.753 1.00 15.93 222 ARG A O 1
ATOM 1688 N N . ALA A 1 223 ? -22.129 4.593 -1.478 1.00 15.70 223 ALA A N 1
ATOM 1689 C CA . ALA A 1 223 ? -23.433 3.938 -1.270 1.00 16.04 223 ALA A CA 1
ATOM 1690 C C . ALA A 1 223 ? -23.854 3.899 0.202 1.00 15.60 223 ALA A C 1
ATOM 1691 O O . ALA A 1 223 ? -25.018 4.182 0.542 1.00 15.15 223 ALA A O 1
ATOM 1693 N N . VAL A 1 224 ? -22.915 3.568 1.081 1.00 15.11 224 VAL A N 1
ATOM 1694 C CA . VAL A 1 224 ? -23.209 3.520 2.517 1.00 15.75 224 VAL A CA 1
ATOM 1695 C C . VAL A 1 224 ? -23.608 4.928 2.993 1.00 15.60 224 VAL A C 1
ATOM 1696 O O . VAL A 1 224 ? -24.574 5.104 3.743 1.00 15.09 224 VAL A O 1
ATOM 1700 N N . GLU A 1 225 ? -22.886 5.925 2.496 1.00 16.29 225 GLU A N 1
ATOM 1701 C CA . GLU A 1 225 ? -23.212 7.321 2.779 1.00 17.32 225 GLU A CA 1
ATOM 1702 C C . GLU A 1 225 ? -24.617 7.715 2.294 1.00 17.26 225 GLU A C 1
ATOM 1703 O O . GLU A 1 225 ? -25.366 8.378 3.026 1.00 17.47 225 GLU A O 1
ATOM 1709 N N . ARG A 1 226 ? -24.988 7.268 1.091 1.00 16.78 226 ARG A N 1
ATOM 1710 C CA . ARG A 1 226 ? -26.355 7.467 0.599 1.00 16.74 226 ARG A CA 1
ATOM 1711 C C . ARG A 1 226 ? -27.343 6.841 1.563 1.00 16.35 226 ARG A C 1
ATOM 1712 O O . ARG A 1 226 ? -28.333 7.451 1.919 1.00 16.78 226 ARG A O 1
ATOM 1720 N N . TYR A 1 227 ? -27.086 5.596 1.971 1.00 15.86 227 TYR A N 1
ATOM 1721 C CA . TYR A 1 227 ? -27.953 4.940 2.936 1.00 15.90 227 TYR A CA 1
ATOM 1722 C C . TYR A 1 227 ? -28.112 5.751 4.231 1.00 16.80 227 TYR A C 1
ATOM 1723 O O . TYR A 1 227 ? -29.225 5.944 4.739 1.00 15.87 227 TYR A O 1
ATOM 1732 N N . LYS A 1 228 ? -26.995 6.209 4.775 1.00 17.42 228 LYS A N 1
ATOM 1733 C CA . LYS A 1 228 ? -27.027 6.987 6.017 1.00 18.63 228 LYS A CA 1
ATOM 1734 C C . LYS A 1 228 ? -27.794 8.302 5.896 1.00 18.96 228 LYS A C 1
ATOM 1735 O O . LYS A 1 228 ? -28.298 8.816 6.896 1.00 19.56 228 LYS A O 1
ATOM 1741 N N . ARG A 1 229 ? -27.882 8.865 4.698 1.00 18.75 229 ARG A N 1
ATOM 1742 C CA . ARG A 1 229 ? -28.659 10.102 4.572 1.00 19.95 229 ARG A CA 1
ATOM 1743 C C . ARG A 1 229 ? -30.144 9.943 4.239 1.00 19.65 229 ARG A C 1
ATOM 1744 O O . ARG A 1 229 ? -30.853 10.929 4.009 1.00 19.40 229 ARG A O 1
ATOM 1752 N N . ARG A 1 230 ? -30.637 8.705 4.253 1.00 18.83 230 ARG A N 1
ATOM 1753 C CA . ARG A 1 230 ? -32.066 8.473 4.069 1.00 18.92 230 ARG A CA 1
ATOM 1754 C C . ARG A 1 230 ? -32.874 9.155 5.178 1.00 19.79 230 ARG A C 1
ATOM 1755 O O . ARG A 1 230 ? -32.424 9.233 6.324 1.00 19.37 230 ARG A O 1
ATOM 1763 N N . ASN A 1 231 ? -34.066 9.632 4.830 1.00 21.13 231 ASN A N 1
ATOM 1764 C CA . ASN A 1 231 ? -34.998 10.168 5.837 1.00 23.33 231 ASN A CA 1
ATOM 1765 C C . ASN A 1 231 ? -36.205 9.247 6.051 1.00 23.52 231 ASN A C 1
ATOM 1766 O O . ASN A 1 231 ? -37.118 9.556 6.829 1.00 23.26 231 ASN A O 1
ATOM 1771 N N . THR A 1 232 ? -36.185 8.104 5.362 1.00 22.98 232 THR A N 1
ATOM 1772 C CA . THR A 1 232 ? -37.225 7.084 5.475 1.00 23.72 232 THR A CA 1
ATOM 1773 C C . THR A 1 232 ? -36.562 5.727 5.652 1.00 23.04 232 THR A C 1
ATOM 1774 O O . THR A 1 232 ? -35.489 5.488 5.104 1.00 22.08 232 THR A O 1
ATOM 1778 N N . LYS A 1 233 ? -37.208 4.858 6.426 1.00 22.55 233 LYS A N 1
ATOM 1779 C CA . LYS A 1 233 ? -36.752 3.482 6.622 1.00 21.93 233 LYS A CA 1
ATOM 1780 C C . LYS A 1 233 ? -36.828 2.763 5.284 1.00 20.43 233 LYS A C 1
ATOM 1781 O O . LYS A 1 233 ? -37.729 3.043 4.492 1.00 19.64 233 LYS A O 1
ATOM 1787 N N . VAL A 1 234 ? -35.878 1.866 5.019 1.00 18.29 234 VAL A N 1
ATOM 1788 C CA . VAL A 1 234 ? -35.984 1.026 3.827 1.00 18.00 234 VAL A CA 1
ATOM 1789 C C . VAL A 1 234 ? -37.239 0.165 3.961 1.00 17.27 234 VAL A C 1
ATOM 1790 O O . VAL A 1 234 ? -37.614 -0.248 5.063 1.00 16.11 234 VAL A O 1
ATOM 1794 N N . LYS A 1 235 ? -37.895 -0.080 2.834 1.00 16.49 235 LYS A N 1
ATOM 1795 C CA . LYS A 1 235 ? -39.248 -0.623 2.881 1.00 16.93 235 LYS A CA 1
ATOM 1796 C C . LYS A 1 235 ? -39.277 -2.074 3.313 1.00 16.56 235 LYS A C 1
ATOM 1797 O O . LYS A 1 235 ? -40.310 -2.561 3.798 1.00 16.84 235 LYS A O 1
ATOM 1803 N N . VAL A 1 236 ? -38.150 -2.765 3.179 1.00 15.93 236 VAL A N 1
ATOM 1804 C CA . VAL A 1 236 ? -38.129 -4.178 3.566 1.00 15.15 236 VAL A CA 1
ATOM 1805 C C . VAL A 1 236 ? -36.997 -4.546 4.514 1.00 14.36 236 VAL A C 1
ATOM 1806 O O . VAL A 1 236 ? -35.820 -4.514 4.155 1.00 13.34 236 VAL A O 1
ATOM 1810 N N . TYR A 1 237 ? -37.400 -4.872 5.740 1.00 13.10 237 TYR A N 1
ATOM 1811 C CA . TYR A 1 237 ? -36.507 -5.333 6.787 1.00 12.73 237 TYR A CA 1
ATOM 1812 C C . TYR A 1 237 ? -35.559 -6.433 6.275 1.00 13.13 237 TYR A C 1
ATOM 1813 O O . TYR A 1 237 ? -34.360 -6.442 6.573 1.00 12.36 237 TYR A O 1
ATOM 1822 N N . TYR A 1 238 ? -36.120 -7.368 5.505 1.00 12.08 238 TYR A N 1
ATOM 1823 C CA . TYR A 1 238 ? -35.361 -8.500 4.992 1.00 13.46 238 TYR A CA 1
ATOM 1824 C C . TYR A 1 238 ? -34.134 -8.102 4.137 1.00 13.39 238 TYR A C 1
ATOM 1825 O O . TYR A 1 238 ? -33.183 -8.873 4.076 1.00 15.16 238 TYR A O 1
ATOM 1834 N N . TRP A 1 239 ? -34.183 -6.928 3.501 1.00 14.11 239 TRP A N 1
ATOM 1835 C CA . TRP A 1 239 ? -33.111 -6.415 2.590 1.00 15.29 239 TRP A CA 1
ATOM 1836 C C . TRP A 1 239 ? -32.303 -5.274 3.202 1.00 13.98 239 TRP A C 1
ATOM 1837 O O . TRP A 1 239 ? -31.460 -4.737 2.508 1.00 13.27 239 TRP A O 1
ATOM 1848 N N . ASP A 1 240 ? -32.616 -4.846 4.429 1.00 13.60 240 ASP A N 1
ATOM 1849 C CA . ASP A 1 240 ? -32.034 -3.608 4.983 1.00 13.69 240 ASP A CA 1
ATOM 1850 C C . ASP A 1 240 ? -30.517 -3.757 5.155 1.00 14.13 240 ASP A C 1
ATOM 1851 O O . ASP A 1 240 ? -30.082 -4.625 5.891 1.00 13.77 240 ASP A O 1
ATOM 1856 N N . MET A 1 241 ? -29.733 -2.929 4.454 1.00 14.55 241 MET A N 1
ATOM 1857 C CA . MET A 1 241 ? -28.270 -3.117 4.358 1.00 15.18 241 MET A CA 1
ATOM 1858 C C . MET A 1 241 ? -27.598 -3.058 5.720 1.00 14.41 241 MET A C 1
ATOM 1859 O O . MET A 1 241 ? -26.626 -3.763 5.984 1.00 13.13 241 MET A O 1
ATOM 1864 N N . SER A 1 242 ? -28.103 -2.179 6.571 1.00 14.05 242 SER A N 1
ATOM 1865 C CA . SER A 1 242 ? -27.515 -1.998 7.883 1.00 13.81 242 SER A CA 1
ATOM 1866 C C . SER A 1 242 ? -27.723 -3.225 8.751 1.00 13.91 242 SER A C 1
ATOM 1867 O O . SER A 1 242 ? -26.801 -3.681 9.442 1.00 13.48 242 SER A O 1
ATOM 1870 N N . LEU A 1 243 ? -28.925 -3.799 8.680 1.00 12.75 243 LEU A N 1
ATOM 1871 C CA . LEU A 1 243 ? -29.257 -4.973 9.498 1.00 12.77 243 LEU A CA 1
ATOM 1872 C C . LEU A 1 243 ? -28.611 -6.246 8.963 1.00 13.09 243 LEU A C 1
ATOM 1873 O O . LEU A 1 243 ? -28.063 -7.033 9.740 1.00 11.95 243 LEU A O 1
ATOM 1878 N N . VAL A 1 244 ? -28.665 -6.454 7.648 1.00 13.15 244 VAL A N 1
ATOM 1879 C CA . VAL A 1 244 ? -27.975 -7.634 7.087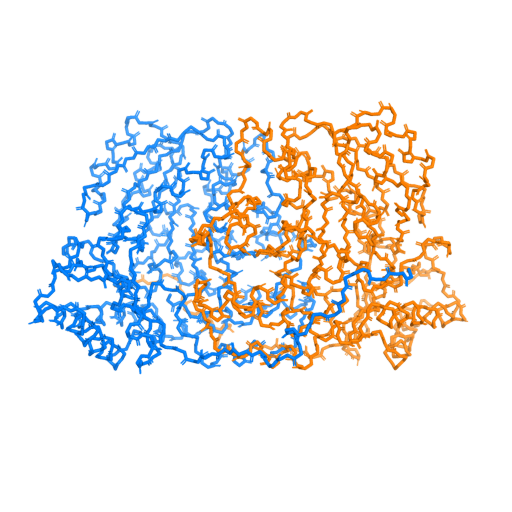 1.00 13.99 244 VAL A CA 1
ATOM 1880 C C . VAL A 1 244 ? -26.460 -7.493 7.246 1.00 13.74 244 VAL A C 1
ATOM 1881 O O . VAL A 1 244 ? -25.788 -8.456 7.597 1.00 14.14 244 VAL A O 1
ATOM 1885 N N . GLY A 1 245 ? -25.951 -6.277 7.039 1.00 13.50 245 GLY A N 1
ATOM 1886 C CA . GLY A 1 245 ? -24.533 -5.983 7.251 1.00 13.53 245 GLY A CA 1
ATOM 1887 C C . GLY A 1 245 ? -24.106 -6.283 8.681 1.00 13.24 245 GLY A C 1
ATOM 1888 O O . GLY A 1 245 ? -23.025 -6.823 8.893 1.00 13.53 245 GLY A O 1
ATOM 1889 N N . ASP A 1 246 ? -24.953 -5.945 9.658 1.00 13.23 246 ASP A N 1
ATOM 1890 C CA . ASP A 1 246 ? -24.631 -6.243 11.081 1.00 14.07 246 ASP A CA 1
ATOM 1891 C C . ASP A 1 246 ? -24.577 -7.737 11.347 1.00 14.35 246 ASP A C 1
ATOM 1892 O O . ASP A 1 246 ? -23.660 -8.236 12.007 1.00 14.02 246 ASP A O 1
ATOM 1897 N N . TYR A 1 247 ? -25.532 -8.467 10.788 1.00 13.99 247 TYR A N 1
ATOM 1898 C CA . TYR A 1 247 ? -25.497 -9.921 10.909 1.00 13.09 247 TYR A CA 1
ATOM 1899 C C . TYR A 1 247 ? -24.215 -10.493 10.287 1.00 12.79 247 TYR A C 1
ATOM 1900 O O . TYR A 1 247 ? -23.623 -11.432 10.835 1.00 13.67 247 TYR A O 1
ATOM 1909 N N . TRP A 1 248 ? -23.785 -9.914 9.169 1.00 12.61 248 TRP A N 1
ATOM 1910 C CA . TRP A 1 248 ? -22.575 -10.365 8.478 1.00 13.30 248 TRP A CA 1
ATOM 1911 C C . TRP A 1 248 ? -21.269 -9.743 9.006 1.00 13.58 248 TRP A C 1
ATOM 1912 O O . TRP A 1 248 ? -20.205 -9.954 8.417 1.00 14.10 248 TRP A O 1
ATOM 1923 N N . GLY A 1 249 ? -21.343 -8.989 10.101 1.00 14.32 249 GLY A N 1
ATOM 1924 C CA . GLY A 1 249 ? -20.118 -8.480 10.761 1.00 15.18 249 GLY A CA 1
ATOM 1925 C C . GLY A 1 249 ? -19.408 -7.355 10.019 1.00 16.22 249 GLY A C 1
ATOM 1926 O O . GLY A 1 249 ? -18.169 -7.281 10.043 1.00 16.24 249 GLY A O 1
ATOM 1927 N N . CYS A 1 250 ? -20.165 -6.462 9.380 1.00 16.07 250 CYS A N 1
ATOM 1928 C CA . CYS A 1 250 ? -19.574 -5.456 8.495 1.00 17.08 250 CYS A CA 1
ATOM 1929 C C . CYS A 1 250 ? -19.224 -4.101 9.096 1.00 17.83 250 CYS A C 1
ATOM 1930 O O . CYS A 1 250 ? -18.371 -3.389 8.548 1.00 18.57 250 CYS A O 1
ATOM 1933 N N . PHE A 1 251 ? -19.900 -3.729 10.178 1.00 17.78 251 PHE A N 1
ATOM 1934 C CA . PHE A 1 251 ? -19.962 -2.332 10.604 1.00 18.78 251 PHE A CA 1
ATOM 1935 C C . PHE A 1 251 ? -19.466 -2.089 12.028 1.00 19.37 251 PHE A C 1
ATOM 1936 O O . PHE A 1 251 ? -19.661 -0.999 12.576 1.00 20.81 251 PHE A O 1
ATOM 1944 N N . GLY A 1 252 ? -18.815 -3.093 12.611 1.00 20.26 252 GLY A N 1
ATOM 1945 C CA . GLY A 1 252 ? -18.248 -2.976 13.964 1.00 20.81 252 GLY A CA 1
ATOM 1946 C C . GLY A 1 252 ? -19.250 -3.083 15.104 1.00 21.09 252 GLY A C 1
ATOM 1947 O O . GLY A 1 252 ? -18.880 -2.936 16.280 1.00 21.95 252 GLY A O 1
ATOM 1948 N N . ARG A 1 253 ? -20.509 -3.363 14.780 1.00 20.43 253 ARG A N 1
ATOM 1949 C CA . ARG A 1 253 ? -21.553 -3.546 15.786 1.00 20.14 253 ARG A CA 1
ATOM 1950 C C . ARG A 1 253 ? -21.662 -5.013 16.217 1.00 19.68 253 ARG A C 1
ATOM 1951 O O . ARG A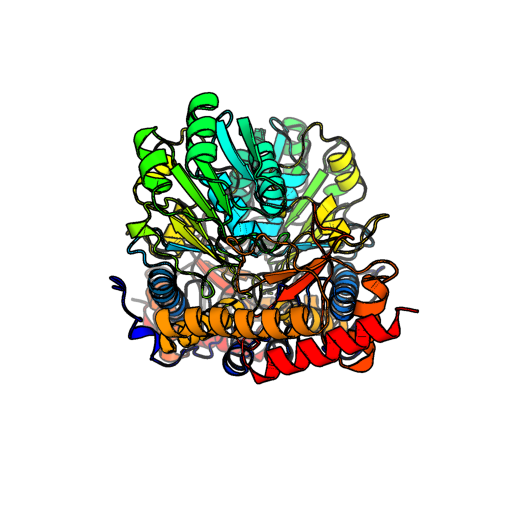 1 253 ? -21.126 -5.887 15.546 1.00 18.52 253 ARG A O 1
ATOM 1959 N N . PRO A 1 254 ? -22.361 -5.291 17.335 1.00 20.34 254 PRO A N 1
ATOM 1960 C CA . PRO A 1 254 ? -22.581 -6.687 17.713 1.00 19.81 254 PRO A CA 1
ATOM 1961 C C . PRO A 1 254 ? -23.373 -7.424 16.633 1.00 19.95 254 PRO A C 1
ATOM 1962 O O . PRO A 1 254 ? -24.235 -6.842 15.974 1.00 19.34 254 PRO A O 1
ATOM 1966 N N . ARG A 1 255 ? -23.067 -8.694 16.457 1.00 20.26 255 ARG A N 1
ATOM 1967 C CA . ARG A 1 255 ? -23.862 -9.534 15.581 1.00 21.08 255 ARG A CA 1
ATOM 1968 C C . ARG A 1 255 ? -25.135 -9.772 16.315 1.00 21.72 255 ARG A C 1
ATOM 1969 O O . ARG A 1 255 ? -25.095 -10.123 17.502 1.00 24.32 255 ARG A O 1
ATOM 1977 N N . ILE A 1 256 ? -26.274 -9.617 15.654 1.00 20.87 256 ILE A N 1
ATOM 1978 C CA . ILE A 1 256 ? -27.503 -10.042 16.303 1.00 19.85 256 ILE A CA 1
ATOM 1979 C C . ILE A 1 256 ? -28.405 -10.820 15.344 1.00 18.66 256 ILE A C 1
ATOM 1980 O O . ILE A 1 256 ? -28.034 -11.097 14.200 1.00 17.08 256 ILE A O 1
ATOM 1985 N N . TYR A 1 257 ? -29.561 -11.213 15.847 1.00 16.80 257 TYR A N 1
ATOM 1986 C CA . TYR A 1 257 ? -30.482 -11.997 15.041 1.00 15.99 257 TYR A CA 1
ATOM 1987 C C . TYR A 1 257 ? -31.131 -11.085 14.012 1.00 15.13 257 TYR A C 1
ATOM 1988 O O . TYR A 1 257 ? -31.738 -10.050 14.363 1.00 14.98 257 TYR A O 1
ATOM 1997 N N . HIS A 1 258 ? -30.985 -11.450 12.744 1.00 13.61 258 HIS A N 1
ATOM 1998 C CA . HIS A 1 258 ? -31.738 -10.780 11.694 1.00 12.97 258 HIS A CA 1
ATOM 1999 C C . HIS A 1 258 ? -32.709 -11.780 11.037 1.00 12.51 258 HIS A C 1
ATOM 2000 O O . HIS A 1 258 ? -33.917 -11.540 10.936 1.00 12.37 258 HIS A O 1
ATOM 2007 N N . HIS A 1 259 ? -32.159 -12.905 10.582 1.00 12.60 259 HIS A N 1
ATOM 2008 C CA . HIS A 1 259 ? -32.962 -14.022 10.060 1.00 12.40 259 HIS A CA 1
ATOM 2009 C C . HIS A 1 259 ? -32.072 -15.277 10.114 1.00 12.73 259 HIS A C 1
ATOM 2010 O O . HIS A 1 259 ? -30.851 -15.169 10.269 1.00 13.13 259 HIS A O 1
ATOM 2017 N N . THR A 1 260 ? -32.688 -16.450 10.001 1.00 12.61 260 THR A N 1
ATOM 201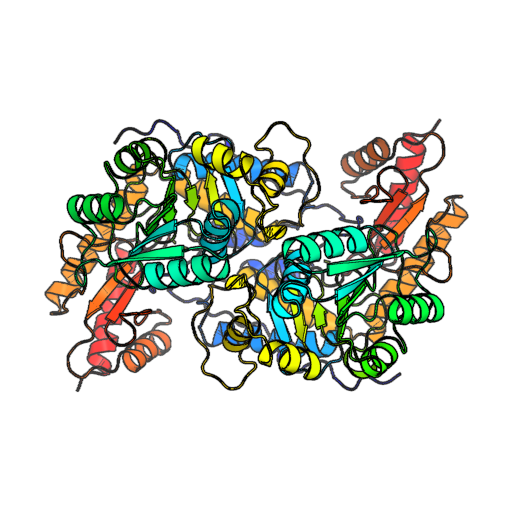8 C CA . THR A 1 260 ? -31.945 -17.704 10.000 1.00 12.99 260 THR A CA 1
ATOM 2019 C C . THR A 1 260 ? -31.320 -17.944 8.616 1.00 12.89 260 THR A C 1
ATOM 2020 O O . THR A 1 260 ? -32.044 -18.247 7.653 1.00 12.28 260 THR A O 1
ATOM 2024 N N . ILE A 1 261 ? -29.996 -17.801 8.494 1.00 13.50 261 ILE A N 1
ATOM 2025 C CA . ILE A 1 261 ? -29.351 -18.117 7.189 1.00 14.04 261 ILE A CA 1
ATOM 2026 C C . ILE A 1 261 ? -29.456 -19.600 6.908 1.00 12.87 261 ILE A C 1
ATOM 2027 O O . ILE A 1 261 ? -29.479 -20.436 7.822 1.00 12.04 261 ILE A O 1
ATOM 2032 N N . SER A 1 262 ? -29.475 -19.922 5.620 1.00 12.77 262 SER A N 1
ATOM 2033 C CA . SER A 1 262 ? -29.500 -21.314 5.208 1.00 11.71 262 SER A CA 1
ATOM 2034 C C . SER A 1 262 ? -28.097 -21.934 5.260 1.00 11.84 262 SER A C 1
ATOM 2035 O O . SER A 1 262 ? -27.284 -21.699 4.354 1.00 12.03 262 SER A O 1
ATOM 2038 N N . SER A 1 263 ? -27.822 -22.731 6.301 1.00 12.41 263 SER A N 1
ATOM 2039 C CA . SER A 1 263 ? -26.541 -23.480 6.421 1.00 13.51 263 SER A CA 1
ATOM 2040 C C . SER A 1 263 ? -26.169 -24.102 5.085 1.00 12.72 263 SER A C 1
ATOM 2041 O O . SER A 1 263 ? -25.055 -23.941 4.575 1.00 11.94 263 SER A O 1
ATOM 2044 N N . THR A 1 264 ? -27.145 -24.797 4.521 1.00 12.68 264 THR A N 1
ATOM 2045 C CA . THR A 1 264 ? -26.949 -25.629 3.335 1.00 12.95 264 THR A CA 1
ATOM 2046 C C . THR A 1 264 ? -26.453 -24.793 2.175 1.00 12.67 264 THR A C 1
ATOM 2047 O O . THR A 1 264 ? -25.478 -25.154 1.525 1.00 12.65 264 THR A O 1
ATOM 2051 N N . LEU A 1 265 ? -27.102 -23.651 1.920 1.00 11.84 265 LEU A N 1
ATOM 2052 C CA . LEU A 1 265 ? -26.654 -22.774 0.839 1.00 11.75 265 LEU A CA 1
ATOM 2053 C C . LEU A 1 265 ? -25.307 -22.121 1.117 1.00 11.12 265 LEU A C 1
ATOM 2054 O O . LEU A 1 265 ? -24.502 -21.946 0.196 1.00 12.01 265 LEU A O 1
ATOM 2059 N N . LEU A 1 266 ? -25.045 -21.791 2.387 1.00 11.81 266 LEU A N 1
ATOM 2060 C CA . LEU A 1 266 ? -23.694 -21.332 2.771 1.00 11.72 266 LEU A CA 1
ATOM 2061 C C . LEU A 1 266 ? -22.634 -22.339 2.388 1.00 12.20 266 LEU A C 1
ATOM 2062 O O . LEU A 1 266 ? -21.600 -21.963 1.824 1.00 11.90 266 LEU A O 1
ATOM 2067 N N . TYR A 1 267 ? -22.864 -23.603 2.728 1.00 12.39 267 TYR A N 1
ATOM 2068 C CA . TYR A 1 267 ? -21.849 -24.636 2.470 1.00 12.54 267 TYR A CA 1
ATOM 2069 C C . TYR A 1 267 ? -21.585 -24.717 0.974 1.00 12.95 267 TYR A C 1
ATOM 2070 O O . TYR A 1 267 ? -20.424 -24.716 0.539 1.00 12.18 267 TYR A O 1
ATOM 2079 N N . GLY A 1 268 ? -22.654 -24.807 0.182 1.00 12.57 268 GLY A N 1
ATOM 2080 C CA . GLY A 1 268 ? -22.479 -24.919 -1.268 1.00 12.70 268 GLY A CA 1
ATOM 2081 C C . GLY A 1 268 ? -21.772 -23.693 -1.841 1.00 13.46 268 GLY A C 1
ATOM 2082 O O . GLY A 1 268 ? -20.883 -23.816 -2.693 1.00 13.84 268 GLY A O 1
ATOM 2083 N N . LEU A 1 269 ? -22.188 -22.501 -1.402 1.00 12.33 269 LEU A N 1
ATOM 2084 C CA . LEU A 1 269 ? -21.602 -21.268 -1.901 1.00 11.60 269 LEU A CA 1
ATOM 2085 C C . LEU A 1 269 ? -20.138 -21.157 -1.489 1.00 11.53 269 LEU A C 1
ATOM 2086 O O . LEU A 1 269 ? -19.298 -20.774 -2.303 1.00 11.64 269 LEU A O 1
ATOM 2091 N N . ARG A 1 270 ? -19.852 -21.484 -0.230 1.00 11.84 270 ARG A N 1
ATOM 2092 C CA . ARG A 1 270 ? -18.479 -21.451 0.285 1.00 11.76 270 ARG A CA 1
ATOM 2093 C C . ARG A 1 270 ? -17.559 -22.309 -0.583 1.00 12.41 270 ARG A C 1
ATOM 2094 O O . ARG A 1 270 ? -16.482 -21.874 -0.972 1.00 13.51 270 ARG A O 1
ATOM 2102 N N . GLU A 1 271 ? -17.986 -23.533 -0.857 1.00 12.60 271 GLU A N 1
ATOM 2103 C CA . GLU A 1 271 ? -17.176 -24.440 -1.680 1.00 12.74 271 GLU A CA 1
ATOM 2104 C C . GLU A 1 271 ? -17.038 -23.959 -3.123 1.00 12.58 271 GLU A C 1
ATOM 2105 O O . GLU A 1 271 ? -15.955 -24.030 -3.694 1.00 13.27 271 GLU A O 1
ATOM 2111 N N . ALA A 1 272 ? -18.106 -23.414 -3.696 1.00 12.37 272 ALA A N 1
ATOM 2112 C CA . ALA A 1 272 ? -18.050 -22.893 -5.060 1.00 12.86 272 ALA A CA 1
ATOM 2113 C C . ALA A 1 272 ? -17.067 -21.714 -5.126 1.00 13.66 272 ALA A C 1
ATOM 2114 O O . ALA A 1 272 ? -16.255 -21.619 -6.065 1.00 14.40 272 ALA A O 1
ATOM 2116 N N . ILE A 1 273 ? -17.148 -20.820 -4.138 1.00 12.80 273 ILE A N 1
ATOM 2117 C CA . ILE A 1 273 ? -16.271 -19.657 -4.089 1.00 12.46 273 ILE A CA 1
ATOM 2118 C C . ILE A 1 273 ? -14.817 -20.095 -3.872 1.00 13.14 273 ILE A C 1
ATOM 2119 O O . ILE A 1 273 ? -13.903 -19.577 -4.523 1.00 13.28 273 ILE A O 1
ATOM 2124 N N . ALA A 1 274 ? -14.621 -21.065 -2.984 1.00 13.12 274 ALA A N 1
ATOM 2125 C CA . ALA A 1 274 ? -13.267 -21.615 -2.735 1.00 14.34 274 ALA A CA 1
ATOM 2126 C C . ALA A 1 274 ? -12.651 -22.131 -4.037 1.00 14.60 274 ALA A C 1
ATOM 2127 O O . ALA A 1 274 ? -11.496 -21.846 -4.367 1.00 14.94 274 ALA A O 1
ATOM 2129 N N . MET A 1 275 ? -13.439 -22.886 -4.797 1.00 15.26 275 MET A N 1
ATOM 2130 C CA . MET A 1 275 ? -12.957 -23.412 -6.080 1.00 15.70 275 MET A CA 1
ATOM 2131 C C . MET A 1 275 ? -12.588 -22.332 -7.099 1.00 16.09 275 MET A C 1
ATOM 2132 O O . MET A 1 275 ? -11.579 -22.463 -7.813 1.00 16.01 275 MET A O 1
ATOM 2137 N N . ALA A 1 276 ? -13.413 -21.284 -7.179 1.00 15.60 276 ALA A N 1
ATOM 2138 C CA . ALA A 1 276 ? -13.190 -20.175 -8.098 1.00 15.83 276 ALA A CA 1
ATOM 2139 C C . ALA A 1 276 ? -11.937 -19.383 -7.711 1.00 16.15 276 ALA A C 1
ATOM 2140 O O . ALA A 1 276 ? -11.151 -18.991 -8.576 1.00 15.62 276 ALA A O 1
ATOM 2142 N N . CYS A 1 277 ? -11.780 -19.145 -6.407 1.00 16.17 277 CYS A N 1
ATOM 2143 C CA . CYS A 1 277 ? -10.587 -18.472 -5.886 1.00 17.43 277 CYS A CA 1
ATOM 2144 C C . CYS A 1 277 ? -9.301 -19.270 -6.150 1.00 17.88 277 CYS A C 1
ATOM 2145 O O . CYS A 1 277 ? -8.256 -18.684 -6.478 1.00 17.53 277 CYS A O 1
ATOM 2148 N N . GLU A 1 278 ? -9.382 -20.586 -5.964 1.00 18.16 278 GLU A N 1
ATOM 2149 C CA . GLU A 1 278 ? -8.279 -21.511 -6.291 1.00 19.88 278 GLU A CA 1
ATOM 2150 C C . GLU A 1 278 ? -7.835 -21.370 -7.747 1.00 19.26 278 GLU A C 1
ATOM 2151 O O . GLU A 1 278 ? -6.638 -21.269 -8.035 1.00 18.88 278 GLU A O 1
ATOM 2157 N N . GLU A 1 279 ? -8.797 -21.383 -8.666 1.00 18.46 279 GLU A N 1
ATOM 2158 C CA . GLU A 1 279 ? -8.483 -21.204 -10.079 1.00 18.07 279 GLU A CA 1
ATOM 2159 C C . GLU A 1 279 ? -7.882 -19.834 -10.337 1.00 18.44 279 GLU A C 1
ATOM 2160 O O . GLU A 1 279 ? -6.921 -19.717 -11.092 1.00 18.70 279 GLU A O 1
ATOM 2166 N N . GLY A 1 280 ? -8.442 -18.801 -9.699 1.00 17.89 280 GLY A N 1
ATOM 2167 C CA . GLY A 1 280 ? -7.997 -17.438 -9.909 1.00 17.08 280 GLY A CA 1
ATOM 2168 C C . GLY A 1 280 ? -8.742 -16.791 -11.061 1.00 17.30 280 GLY A C 1
ATOM 2169 O O . GLY A 1 280 ? -9.094 -17.455 -12.041 1.00 16.43 280 GLY A O 1
ATOM 2170 N N . LEU A 1 281 ? -9.024 -15.499 -10.915 1.00 17.03 281 LEU A N 1
ATOM 2171 C CA . LEU A 1 281 ? -9.746 -14.748 -11.945 1.00 16.68 281 LEU A 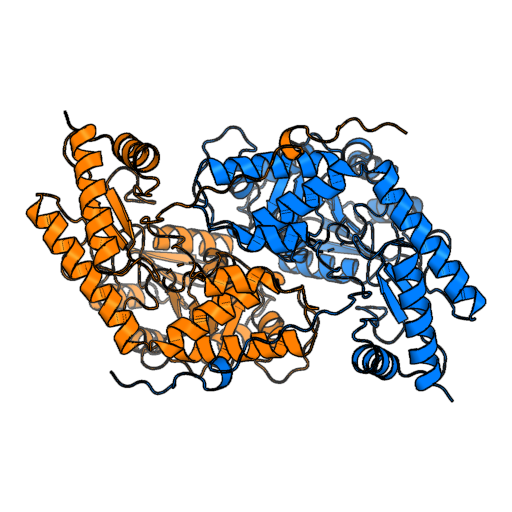CA 1
ATOM 2172 C C . LEU A 1 281 ? -9.075 -14.800 -13.330 1.00 17.22 281 LEU A C 1
ATOM 2173 O O . LEU A 1 281 ? -9.765 -14.999 -14.340 1.00 16.22 281 LEU A O 1
ATOM 2178 N N . PRO A 1 282 ? -7.735 -14.613 -13.396 1.00 16.85 282 PRO A N 1
ATOM 2179 C CA . PRO A 1 282 ? -7.169 -14.630 -14.761 1.00 16.86 282 PRO A CA 1
ATOM 2180 C C . PRO A 1 282 ? -7.519 -15.899 -15.555 1.00 17.09 282 PRO A C 1
ATOM 2181 O O . PRO A 1 282 ? -8.001 -15.809 -16.702 1.00 17.14 282 PRO A O 1
ATOM 2185 N N . ALA A 1 283 ? -7.296 -17.062 -14.953 1.00 17.07 283 ALA A N 1
ATOM 2186 C CA . ALA A 1 283 ? -7.521 -18.334 -15.649 1.00 17.05 283 ALA A CA 1
ATOM 2187 C C . ALA A 1 283 ? -9.017 -18.588 -15.793 1.00 16.96 283 ALA A C 1
ATOM 2188 O O . ALA A 1 283 ? -9.471 -19.125 -16.802 1.00 16.57 283 ALA A O 1
ATOM 2190 N N . LEU A 1 284 ? -9.776 -18.228 -14.759 1.00 16.55 284 LEU A N 1
ATOM 2191 C CA . LEU A 1 284 ? -11.227 -18.462 -14.764 1.00 16.69 284 LEU A CA 1
ATOM 2192 C C . LEU A 1 284 ? -11.885 -17.690 -15.913 1.00 17.09 284 LEU A C 1
ATOM 2193 O O . LEU A 1 284 ? -12.665 -18.245 -16.708 1.00 17.80 284 LEU A O 1
ATOM 2198 N N . ILE A 1 285 ? -11.587 -16.405 -16.010 1.00 16.89 285 ILE A N 1
ATOM 2199 C CA . ILE A 1 285 ? -12.239 -15.638 -17.053 1.00 18.23 285 ILE A CA 1
ATOM 2200 C C . ILE A 1 285 ? -11.705 -16.017 -18.455 1.00 17.84 285 ILE A C 1
ATOM 2201 O O . ILE A 1 285 ? -12.485 -16.075 -19.409 1.00 18.18 285 ILE A O 1
ATOM 2206 N N . ALA A 1 286 ? -10.403 -16.289 -18.569 1.00 17.28 286 ALA A N 1
ATOM 2207 C CA . ALA A 1 286 ? -9.823 -16.745 -19.845 1.00 17.49 286 ALA A CA 1
ATOM 2208 C C . ALA A 1 286 ? -10.462 -18.053 -20.335 1.00 17.48 286 ALA A C 1
ATOM 2209 O O . ALA A 1 286 ? -10.714 -18.230 -21.542 1.00 17.56 286 ALA A O 1
ATOM 2211 N N . ARG A 1 287 ? -10.736 -18.960 -19.403 1.00 17.34 287 ARG A N 1
ATOM 2212 C CA . ARG A 1 287 ? -11.388 -20.231 -19.740 1.00 16.94 287 ARG A CA 1
ATOM 2213 C C . ARG A 1 287 ? -12.771 -20.001 -20.358 1.00 16.81 287 ARG A C 1
ATOM 2214 O O . ARG A 1 287 ? -13.109 -20.609 -21.375 1.00 17.24 287 ARG A O 1
ATOM 2222 N N . HIS A 1 288 ? -13.561 -19.117 -19.758 1.00 16.43 288 HIS A N 1
ATOM 2223 C CA . HIS A 1 288 ? -14.882 -18.819 -20.283 1.00 16.48 288 HIS A CA 1
ATOM 2224 C C . HIS A 1 288 ? -14.791 -18.137 -21.646 1.00 16.94 288 HIS A C 1
ATOM 2225 O O . HIS A 1 288 ? -15.502 -18.509 -22.575 1.00 16.65 288 HIS A O 1
ATOM 2232 N N . GLU A 1 289 ? -13.880 -17.172 -21.772 1.00 17.11 289 GLU A N 1
ATOM 2233 C CA . GLU A 1 289 ? -13.678 -16.486 -23.050 1.00 18.28 289 GLU A CA 1
ATOM 2234 C C . GLU A 1 289 ? -13.205 -17.434 -24.153 1.00 18.18 289 GLU A C 1
ATOM 2235 O O . GLU A 1 289 ? -13.679 -17.363 -25.304 1.00 18.42 289 GLU A O 1
ATOM 2241 N N . ASP A 1 290 ? -12.296 -18.339 -23.799 1.00 18.03 290 ASP A N 1
ATOM 2242 C CA . ASP A 1 290 ? -11.761 -19.277 -24.783 1.00 18.62 290 ASP A CA 1
ATOM 2243 C C . ASP A 1 290 ? -12.826 -20.281 -25.216 1.00 18.42 290 ASP A C 1
ATOM 2244 O O . ASP A 1 290 ? -12.924 -20.610 -26.411 1.00 18.94 290 ASP A O 1
ATOM 2249 N N . CYS A 1 291 ? -13.633 -20.747 -24.260 1.00 17.49 291 CYS A N 1
ATOM 2250 C CA . CYS A 1 291 ? -14.736 -21.674 -24.590 1.00 17.47 291 CYS A CA 1
ATOM 2251 C C . CYS A 1 291 ? -15.758 -21.001 -25.511 1.00 17.20 291 CYS A C 1
ATOM 2252 O O . CYS A 1 291 ? -16.281 -21.631 -26.433 1.00 16.28 291 CYS A O 1
ATOM 2255 N N . ALA A 1 292 ? -16.039 -19.725 -25.258 1.00 17.03 292 ALA A N 1
ATOM 2256 C CA . ALA A 1 292 ? -17.004 -18.977 -26.081 1.00 17.85 292 ALA A CA 1
ATOM 2257 C C . ALA A 1 292 ? -16.471 -18.811 -27.504 1.00 18.76 292 ALA A C 1
ATOM 2258 O O . ALA A 1 292 ? -17.221 -18.971 -28.451 1.00 19.39 292 ALA A O 1
ATOM 2260 N N . LYS A 1 293 ? -15.177 -18.510 -27.640 1.00 19.31 293 LYS A N 1
ATOM 2261 C CA . LYS A 1 293 ? -14.532 -18.446 -28.965 1.00 19.64 293 LYS A CA 1
ATOM 2262 C C . LYS A 1 293 ? -14.682 -19.774 -29.727 1.00 19.43 293 LYS A C 1
ATOM 2263 O O . LYS A 1 293 ? -14.997 -19.776 -30.931 1.00 19.05 293 LYS A O 1
ATOM 2269 N N . ARG A 1 294 ? -14.486 -20.888 -29.026 1.00 18.45 294 ARG A N 1
ATOM 2270 C CA . ARG A 1 294 ? -14.646 -22.216 -29.629 1.00 19.51 294 ARG A CA 1
ATOM 2271 C C . ARG A 1 294 ? -16.089 -22.434 -30.090 1.00 19.02 294 ARG A C 1
ATOM 2272 O O . ARG A 1 294 ? -16.355 -22.955 -31.192 1.00 18.78 294 ARG A O 1
ATOM 2280 N N . LEU A 1 295 ? -17.025 -22.035 -29.239 1.00 18.06 295 LEU A N 1
ATOM 2281 C CA . LEU A 1 295 ? -18.442 -22.157 -29.552 1.00 17.67 295 LEU A CA 1
ATOM 2282 C C . LEU A 1 295 ? -18.785 -21.324 -30.793 1.00 18.03 295 LEU A C 1
ATOM 2283 O O . LEU A 1 295 ? -19.459 -21.823 -31.711 1.00 18.14 295 LEU A O 1
ATOM 2288 N N . TYR A 1 296 ? -18.299 -20.078 -30.853 1.00 18.31 296 TYR A N 1
ATOM 2289 C CA . TYR A 1 296 ? -18.603 -19.209 -31.997 1.00 18.86 296 TYR A CA 1
ATOM 2290 C C . TYR A 1 296 ? -18.104 -19.824 -33.307 1.00 19.90 296 TYR A C 1
ATOM 2291 O O . TYR A 1 296 ? -18.792 -19.745 -34.337 1.00 19.47 296 TYR A O 1
ATOM 2300 N N . ARG A 1 297 ? -16.904 -20.408 -33.267 1.00 20.67 297 ARG A N 1
ATOM 2301 C CA . ARG A 1 297 ? -16.312 -21.001 -34.478 1.00 22.85 297 ARG A CA 1
ATOM 2302 C C . ARG A 1 297 ? -17.205 -22.147 -34.943 1.00 22.25 297 ARG A C 1
ATOM 2303 O O . ARG A 1 297 ? -17.507 -22.265 -36.145 1.00 22.93 297 ARG A O 1
ATOM 2311 N N . GLY A 1 298 ? -17.624 -22.977 -33.989 1.00 21.76 298 GLY A N 1
ATOM 2312 C CA . GLY A 1 298 ? -18.445 -24.152 -34.268 1.00 22.25 298 GLY A CA 1
ATOM 2313 C C . GLY A 1 298 ? -19.801 -23.743 -34.817 1.00 22.13 298 GLY A C 1
ATOM 2314 O O . GLY A 1 298 ? -20.281 -24.316 -35.801 1.00 22.60 298 GLY A O 1
ATOM 2315 N N . LEU A 1 299 ? -20.414 -22.736 -34.193 1.00 21.60 299 LEU A N 1
ATOM 2316 C CA . LEU A 1 299 ? -21.740 -22.267 -34.624 1.00 22.01 299 LEU A CA 1
ATOM 2317 C C . LEU A 1 299 ? -21.689 -21.632 -36.005 1.00 23.02 299 LEU A C 1
ATOM 2318 O O . LEU A 1 299 ? -22.552 -21.886 -36.859 1.00 23.24 299 LEU A O 1
ATOM 2323 N N . GLN A 1 300 ? -20.679 -20.801 -36.220 1.00 24.16 300 GLN A N 1
ATOM 2324 C CA . GLN A 1 300 ? -20.587 -20.045 -37.471 1.00 26.14 300 GLN A CA 1
ATOM 2325 C C . GLN A 1 300 ? -20.183 -20.936 -38.651 1.00 26.98 300 GLN A C 1
ATOM 2326 O O . GLN A 1 300 ? -20.706 -20.777 -39.757 1.00 27.65 300 GLN A O 1
ATOM 2332 N N . ASP A 1 301 ? -19.325 -21.920 -38.398 1.00 27.94 301 ASP A N 1
ATOM 2333 C CA . ASP A 1 301 ? -18.970 -22.922 -39.410 1.00 28.64 301 ASP A CA 1
ATOM 2334 C C . ASP A 1 301 ? -20.187 -23.734 -39.835 1.00 28.75 301 ASP A C 1
ATOM 2335 O O . ASP A 1 301 ? -20.255 -24.204 -40.978 1.00 29.02 301 ASP A O 1
ATOM 2340 N N . ALA A 1 302 ? -21.144 -23.894 -38.915 1.00 27.91 302 ALA A N 1
ATOM 2341 C CA . ALA A 1 302 ? -22.366 -24.656 -39.175 1.00 27.57 302 ALA A CA 1
ATOM 2342 C C . ALA A 1 302 ? -23.470 -23.792 -39.802 1.00 27.35 302 ALA A C 1
ATOM 2343 O O . ALA A 1 302 ? -24.577 -24.283 -40.052 1.00 28.25 302 ALA A O 1
ATOM 2345 N N . GLY A 1 303 ? -23.167 -22.517 -40.040 1.00 26.48 303 GLY A N 1
ATOM 2346 C CA . GLY A 1 303 ? -24.090 -21.592 -40.706 1.00 26.03 303 GLY A CA 1
ATOM 2347 C C . GLY A 1 303 ? -25.077 -20.842 -39.825 1.00 25.31 303 GLY A C 1
ATOM 2348 O O . GLY A 1 303 ? -25.973 -20.173 -40.336 1.00 25.11 303 GLY A O 1
ATOM 2349 N N . PHE A 1 304 ? -24.923 -20.948 -38.500 1.00 24.54 304 PHE A N 1
ATOM 2350 C CA . PHE A 1 304 ? -25.786 -20.214 -37.569 1.00 23.96 304 PHE A CA 1
ATOM 2351 C C . PHE A 1 304 ? -25.372 -18.755 -37.466 1.00 23.85 304 PHE A C 1
ATOM 2352 O O . PHE A 1 304 ? -24.207 -18.420 -37.697 1.00 24.34 304 PHE A O 1
ATOM 2360 N N . GLU A 1 305 ? -26.332 -17.901 -37.129 1.00 23.68 305 GLU A N 1
ATOM 2361 C CA . GLU A 1 305 ? -26.098 -16.469 -37.035 1.00 24.23 305 GLU A CA 1
ATOM 2362 C C . GLU A 1 305 ? -26.203 -16.002 -35.589 1.00 23.25 305 GLU A C 1
ATOM 2363 O O . GLU A 1 305 ? -27.230 -16.197 -34.952 1.00 22.86 305 GLU A O 1
ATOM 2369 N N . LEU A 1 306 ? -25.149 -15.353 -35.098 1.00 22.29 306 LEU A N 1
ATOM 2370 C CA . LEU A 1 306 ? -25.134 -14.870 -33.711 1.00 21.83 306 LEU A CA 1
ATOM 2371 C C . LEU A 1 306 ? -25.896 -13.561 -33.566 1.00 21.47 306 LEU A C 1
ATOM 2372 O O . LEU A 1 306 ? -25.856 -12.704 -34.455 1.00 22.47 306 LEU A O 1
ATOM 2377 N N . TYR A 1 307 ? -26.594 -13.404 -32.445 1.00 20.22 307 TYR A N 1
ATOM 2378 C CA . TYR A 1 307 ? -27.484 -12.262 -32.229 1.00 20.34 307 TYR A CA 1
ATOM 2379 C C . TYR A 1 307 ? -26.739 -10.981 -31.832 1.00 20.54 307 TYR A C 1
ATOM 2380 O O . TYR A 1 307 ? -27.046 -9.881 -32.330 1.00 20.83 307 TYR A O 1
ATOM 2389 N N . ALA A 1 308 ? -25.771 -11.113 -30.927 1.00 20.57 308 ALA A N 1
ATOM 2390 C CA . ALA A 1 308 ? -25.067 -9.952 -30.409 1.00 20.74 308 ALA A CA 1
ATOM 2391 C C . ALA A 1 308 ? -23.984 -9.490 -31.366 1.00 22.10 308 ALA A C 1
ATOM 2392 O O . ALA A 1 308 ? -23.306 -10.308 -31.991 1.00 22.06 308 ALA A O 1
ATOM 2394 N N . ASP A 1 309 ? -23.814 -8.171 -31.434 1.00 22.82 309 ASP A N 1
ATOM 2395 C CA . ASP A 1 309 ? -22.721 -7.543 -32.140 1.00 23.58 309 ASP A CA 1
ATOM 2396 C C . ASP A 1 309 ? -21.388 -8.199 -31.725 1.00 23.65 309 ASP A C 1
ATOM 2397 O O . ASP A 1 309 ? -21.131 -8.396 -30.528 1.00 23.24 309 ASP A O 1
ATOM 2402 N N . PRO A 1 310 ? -20.535 -8.548 -32.704 1.00 23.90 310 PRO A N 1
ATOM 2403 C CA . PRO A 1 310 ? -19.241 -9.162 -32.382 1.00 24.03 310 PRO A CA 1
ATOM 2404 C C . PRO A 1 310 ? -18.426 -8.423 -31.304 1.00 23.89 310 PRO A C 1
ATOM 2405 O O . PRO A 1 310 ? -17.695 -9.056 -30.550 1.00 23.87 310 PRO A O 1
ATOM 2409 N N . LYS A 1 311 ? -18.561 -7.100 -31.218 1.00 23.34 311 LYS A N 1
ATOM 2410 C CA . LYS A 1 311 ? -17.761 -6.315 -30.266 1.00 23.14 311 LYS A CA 1
ATOM 2411 C C . LYS A 1 311 ? -18.323 -6.361 -28.848 1.00 22.10 311 LYS A C 1
ATOM 2412 O O . LYS A 1 311 ? -17.661 -5.932 -27.893 1.00 22.56 311 LYS A O 1
ATOM 2418 N N . ASP A 1 312 ? -19.533 -6.898 -28.717 1.00 20.32 312 ASP A N 1
ATOM 2419 C CA . ASP A 1 312 ? -20.281 -6.814 -27.459 1.00 20.19 312 ASP A CA 1
ATOM 2420 C C . ASP A 1 312 ? -20.679 -8.161 -26.854 1.00 18.90 312 ASP A C 1
ATOM 2421 O O . ASP A 1 312 ? -21.569 -8.206 -26.010 1.00 18.92 312 ASP A O 1
ATOM 2426 N N . ARG A 1 313 ? -20.055 -9.256 -27.276 1.00 18.96 313 ARG A N 1
ATOM 2427 C CA . ARG A 1 313 ? -20.488 -10.581 -26.799 1.00 18.87 313 ARG A CA 1
ATOM 2428 C C . ARG A 1 313 ? -20.069 -10.869 -25.353 1.00 18.28 313 ARG A C 1
ATOM 2429 O O . ARG A 1 313 ? -18.947 -10.549 -24.938 1.00 18.55 313 ARG A O 1
ATOM 2437 N N . LEU A 1 314 ? -21.004 -11.458 -24.616 1.00 16.54 314 LEU A N 1
ATOM 2438 C CA . LEU A 1 314 ? -20.821 -11.983 -23.266 1.00 16.00 314 LEU A CA 1
ATOM 2439 C C . LEU A 1 314 ? -20.440 -13.468 -23.356 1.00 15.77 314 LEU A C 1
ATOM 2440 O O . LEU A 1 314 ? -21.199 -14.275 -23.921 1.00 16.78 314 LEU A O 1
ATOM 2445 N N . SER A 1 315 ? -19.279 -13.839 -22.803 1.00 15.99 315 SER A N 1
ATOM 2446 C CA . SER A 1 315 ? -18.784 -15.214 -22.942 1.00 15.68 315 SER A CA 1
ATOM 2447 C C . SER A 1 315 ? -19.757 -16.278 -22.420 1.00 14.81 315 SER A C 1
ATOM 2448 O O . SER A 1 315 ? -19.879 -17.361 -22.995 1.00 14.62 315 SER A O 1
ATOM 2451 N N . THR A 1 316 ? -20.445 -15.970 -21.324 1.00 14.31 316 THR A N 1
ATOM 2452 C CA . THR A 1 316 ? -21.192 -16.983 -20.570 1.00 14.17 316 THR A CA 1
ATOM 2453 C C . THR A 1 316 ? -22.577 -17.285 -21.146 1.00 14.27 316 THR A C 1
ATOM 2454 O O . THR A 1 316 ? -23.157 -18.325 -20.833 1.00 14.42 316 THR A O 1
ATOM 2458 N N . VAL A 1 317 ? -23.129 -16.365 -21.942 1.00 14.98 317 VAL A N 1
ATOM 2459 C CA . VAL A 1 317 ? -24.438 -16.588 -22.577 1.00 14.85 317 VAL A CA 1
ATOM 2460 C C . VAL A 1 317 ? -24.391 -16.157 -24.034 1.00 15.07 317 VAL A C 1
ATOM 2461 O O . VAL A 1 317 ? -24.192 -14.984 -24.336 1.00 15.40 317 VAL A O 1
ATOM 2465 N N . THR A 1 318 ? -24.548 -17.129 -24.929 1.00 15.03 318 THR A N 1
ATOM 2466 C CA . THR A 1 318 ? -24.442 -16.872 -26.364 1.00 15.61 318 THR A CA 1
ATOM 2467 C C . THR A 1 318 ? -25.830 -16.944 -26.988 1.00 16.06 318 THR A C 1
ATOM 2468 O O . THR A 1 318 ? -26.497 -17.989 -26.940 1.00 15.40 318 THR A O 1
ATOM 2472 N N . THR A 1 319 ? -26.265 -15.817 -27.542 1.00 16.55 319 THR A N 1
ATOM 2473 C CA . THR A 1 319 ? -27.569 -15.733 -28.200 1.00 16.41 319 THR A CA 1
ATOM 2474 C C . THR A 1 319 ? -27.392 -16.075 -29.678 1.00 17.61 319 THR A C 1
ATOM 2475 O O . THR A 1 319 ? -26.531 -15.519 -30.367 1.00 17.86 319 THR A O 1
ATOM 2479 N N . ILE A 1 320 ? -28.185 -17.030 -30.144 1.00 18.41 320 ILE A N 1
ATOM 2480 C CA . ILE A 1 320 ? -28.114 -17.429 -31.533 1.00 19.43 320 ILE A CA 1
ATOM 2481 C C . ILE A 1 320 ? -29.491 -17.277 -32.222 1.00 19.17 320 ILE A C 1
ATOM 2482 O O . ILE A 1 320 ? -30.501 -17.745 -31.708 1.00 19.49 320 ILE A O 1
ATOM 2487 N N . LYS A 1 321 ? -29.528 -16.580 -33.358 1.00 18.85 321 LYS A N 1
ATOM 2488 C CA . LYS A 1 321 ? -30.800 -16.389 -34.076 1.00 19.88 321 LYS A CA 1
ATOM 2489 C C . LYS A 1 321 ? -31.444 -17.732 -34.432 1.00 19.60 321 LYS A C 1
ATOM 2490 O O . LYS A 1 321 ? -30.760 -18.648 -34.897 1.00 19.76 321 LYS A O 1
ATOM 2496 N N . VAL A 1 322 ? -32.744 -17.866 -34.171 1.00 20.64 322 VAL A N 1
ATOM 2497 C CA . VAL A 1 322 ? -33.479 -19.079 -34.548 1.00 20.88 322 VAL A CA 1
ATOM 2498 C C . VAL A 1 322 ? -33.636 -19.096 -36.070 1.00 21.67 322 VAL A C 1
ATOM 2499 O O . VAL A 1 322 ? -34.229 -18.165 -36.641 1.00 21.53 322 VAL A O 1
ATOM 2503 N N . PRO A 1 323 ? -33.097 -20.136 -36.731 1.00 22.34 323 PRO A N 1
ATOM 2504 C CA . PRO A 1 323 ? -33.196 -20.141 -38.191 1.00 23.42 323 PRO A CA 1
ATOM 2505 C C . PRO A 1 323 ? -34.641 -20.153 -38.676 1.00 24.20 323 PRO A C 1
ATOM 2506 O O . PRO A 1 323 ? -35.546 -20.653 -37.999 1.00 23.99 323 PRO A O 1
ATOM 2510 N N . GLN A 1 324 ? -34.832 -19.566 -39.848 1.00 26.11 324 GLN A N 1
ATOM 2511 C CA . GLN A 1 324 ? -36.083 -19.668 -40.589 1.00 27.78 324 GLN A CA 1
ATOM 2512 C C . GLN A 1 324 ? -36.605 -21.104 -40.589 1.00 27.60 324 GLN A C 1
ATOM 2513 O O . GLN A 1 324 ? -35.877 -22.046 -40.927 1.00 27.72 324 GLN A O 1
ATOM 2519 N N . GLY A 1 325 ? -37.858 -21.271 -40.175 1.00 28.19 325 GLY A N 1
ATOM 2520 C CA . GLY A 1 325 ? -38.501 -22.582 -40.203 1.00 28.38 325 GLY A CA 1
ATOM 2521 C C . GLY A 1 325 ? -38.211 -23.530 -39.047 1.00 28.70 325 GLY A C 1
ATOM 2522 O O . GLY A 1 325 ? -38.683 -24.674 -39.053 1.00 29.43 325 GLY A O 1
ATOM 2523 N N . VAL A 1 326 ? -37.440 -23.085 -38.052 1.00 27.79 326 VAL A N 1
ATOM 2524 C CA . VAL A 1 326 ? -37.234 -23.939 -36.876 1.00 26.45 326 VAL A CA 1
ATOM 2525 C C . VAL A 1 326 ? -38.053 -23.547 -35.658 1.00 25.87 326 VAL A C 1
ATOM 2526 O O . VAL A 1 326 ? -38.142 -22.362 -35.306 1.00 25.52 326 VAL A O 1
ATOM 2530 N N . ASP A 1 327 ? -38.705 -24.550 -35.073 1.00 24.69 327 ASP A N 1
ATOM 2531 C CA . ASP A 1 327 ? -39.504 -24.390 -33.882 1.00 23.97 327 ASP A CA 1
ATOM 2532 C C . ASP A 1 327 ? -38.537 -24.588 -32.716 1.00 23.01 327 ASP A C 1
ATOM 2533 O O . ASP A 1 327 ? -38.102 -25.721 -32.434 1.00 21.61 327 ASP A O 1
ATOM 2538 N N . TRP A 1 328 ? -38.172 -23.482 -32.066 1.00 22.10 328 TRP A N 1
ATOM 2539 C CA . TRP A 1 328 ? -37.111 -23.533 -31.056 1.00 21.33 328 TRP A CA 1
ATOM 2540 C C . TRP A 1 328 ? -37.485 -24.434 -29.887 1.00 20.31 328 TRP A C 1
ATOM 2541 O O . TRP A 1 328 ? -36.624 -25.131 -29.355 1.00 19.47 328 TRP A O 1
ATOM 2552 N N . LEU A 1 329 ? -38.762 -24.425 -29.494 1.00 20.68 329 LEU A N 1
ATOM 2553 C CA . LEU A 1 329 ? -39.221 -25.213 -28.349 1.00 21.03 329 LEU A CA 1
ATOM 2554 C C . LEU A 1 329 ? -39.087 -26.692 -28.687 1.00 20.51 329 LEU A C 1
ATOM 2555 O O . LEU A 1 329 ? -38.647 -27.493 -27.858 1.00 20.51 329 LEU A O 1
ATOM 2560 N N . LYS A 1 330 ? -39.455 -27.039 -29.918 1.00 19.67 330 LYS A N 1
ATOM 2561 C CA . LYS A 1 330 ? -39.385 -28.426 -30.362 1.00 19.85 330 LYS A CA 1
ATOM 2562 C C . LYS A 1 330 ? -37.950 -28.938 -30.382 1.00 18.46 330 LYS A C 1
ATOM 2563 O O . LYS A 1 330 ? -37.684 -30.078 -29.965 1.00 18.86 330 LYS A O 1
ATOM 2569 N N . ALA A 1 331 ? -37.031 -28.095 -30.855 1.00 16.68 331 ALA A N 1
ATOM 2570 C CA . ALA A 1 331 ? -35.602 -28.414 -30.849 1.00 16.02 331 ALA A CA 1
ATOM 2571 C C . ALA A 1 331 ? -35.075 -28.611 -29.427 1.00 16.17 331 ALA A C 1
ATOM 2572 O O . ALA A 1 331 ? -34.388 -29.594 -29.134 1.00 15.48 331 ALA A O 1
ATOM 2574 N N . ALA A 1 332 ? -35.430 -27.681 -28.539 1.00 16.30 332 ALA A N 1
ATOM 2575 C CA . ALA A 1 332 ? -35.096 -27.814 -27.119 1.00 16.61 332 ALA A CA 1
ATOM 2576 C C . ALA A 1 332 ? -35.599 -29.144 -26.530 1.00 17.54 332 ALA A C 1
ATOM 2577 O O . ALA A 1 332 ? -34.849 -29.851 -25.848 1.00 17.63 332 ALA A O 1
ATOM 2579 N N . GLN A 1 333 ? -36.855 -29.487 -26.827 1.00 17.60 333 GLN A N 1
ATOM 2580 C CA . GLN A 1 333 ? -37.473 -30.712 -26.316 1.00 19.39 333 GLN A CA 1
ATOM 2581 C C . GLN A 1 333 ? -36.747 -31.941 -26.860 1.00 18.96 333 GLN A C 1
ATOM 2582 O O . GLN A 1 333 ? -36.494 -32.907 -26.123 1.00 20.05 333 GLN A O 1
ATOM 2588 N N . TYR A 1 334 ? -36.414 -31.900 -28.146 1.00 18.70 334 TYR A N 1
ATOM 2589 C CA . TYR A 1 334 ? -35.678 -32.995 -28.783 1.00 18.27 334 TYR A CA 1
ATOM 2590 C C . TYR A 1 334 ? -34.342 -33.237 -28.072 1.00 17.87 334 TYR A C 1
ATOM 2591 O O . TYR A 1 334 ? -33.975 -34.387 -27.808 1.00 17.35 334 TYR A O 1
ATOM 2600 N N . ALA A 1 335 ? -33.632 -32.155 -27.739 1.00 17.49 335 ALA A N 1
ATOM 2601 C CA . ALA A 1 335 ? -32.307 -32.287 -27.127 1.00 17.57 335 ALA A CA 1
ATOM 2602 C C . ALA A 1 335 ? -32.417 -32.841 -25.715 1.00 17.30 335 ALA A C 1
ATOM 2603 O O . ALA A 1 335 ? -31.585 -33.645 -25.298 1.00 17.51 335 ALA A O 1
ATOM 2605 N N . MET A 1 336 ? -33.464 -32.427 -24.996 1.00 17.78 336 MET A N 1
ATOM 2606 C CA . MET A 1 336 ? -33.709 -32.898 -23.646 1.00 18.47 336 MET A CA 1
ATOM 2607 C C . MET A 1 336 ? -34.129 -34.370 -23.613 1.00 18.87 336 MET A C 1
ATOM 2608 O O . MET A 1 336 ? -33.643 -35.144 -22.798 1.00 19.39 336 MET A O 1
ATOM 2613 N N . LYS A 1 337 ? -35.032 -34.761 -24.499 1.00 19.02 337 LYS A N 1
ATOM 2614 C CA . LYS A 1 337 ? -35.518 -36.145 -24.492 1.00 19.57 337 LYS A CA 1
ATOM 2615 C C . LYS A 1 337 ? -34.439 -37.111 -24.969 1.00 19.46 337 LYS A C 1
ATOM 2616 O O . LYS A 1 337 ? -34.322 -38.248 -24.484 1.00 19.32 337 LYS A O 1
ATOM 2622 N N . THR A 1 338 ? -33.641 -36.662 -25.926 1.00 19.09 338 THR A N 1
ATOM 2623 C CA . THR A 1 338 ? -32.655 -37.552 -26.511 1.00 19.52 338 THR A CA 1
ATOM 2624 C C . THR A 1 338 ? -31.408 -37.666 -25.659 1.00 19.74 338 THR A C 1
ATOM 2625 O O . THR A 1 338 ? -30.891 -38.759 -25.504 1.00 18.96 338 THR A O 1
ATOM 2629 N N . TYR A 1 339 ? -30.951 -36.541 -25.086 1.00 19.46 339 TYR A N 1
ATOM 2630 C CA . TYR A 1 339 ? -29.608 -36.490 -24.496 1.00 20.65 339 TYR A CA 1
ATOM 2631 C C . TYR A 1 339 ? -29.543 -35.989 -23.055 1.00 20.53 339 TYR A C 1
ATOM 2632 O O . TYR A 1 339 ? -28.458 -36.004 -22.431 1.00 20.87 339 TYR A O 1
ATOM 2641 N N . LEU A 1 340 ? -30.697 -35.571 -22.533 1.00 20.25 340 LEU A N 1
ATOM 2642 C CA . LEU A 1 340 ? -30.778 -34.900 -21.223 1.00 20.06 340 LEU A CA 1
ATOM 2643 C C . LEU A 1 340 ? -29.872 -33.662 -21.227 1.00 19.75 340 LEU A C 1
ATOM 2644 O O . LEU A 1 340 ? -29.257 -33.312 -20.211 1.00 19.42 340 LEU A O 1
ATOM 2649 N N . VAL A 1 341 ? -29.762 -33.013 -22.378 1.00 19.15 341 VAL A N 1
ATOM 2650 C CA . VAL A 1 341 ? -29.074 -31.733 -22.407 1.00 19.33 341 VAL A CA 1
ATOM 2651 C C . VAL A 1 341 ? -30.010 -30.559 -22.630 1.00 19.44 341 VAL A C 1
ATOM 2652 O O . VAL A 1 341 ? -30.893 -30.592 -23.488 1.00 18.40 341 VAL A O 1
ATOM 2656 N N . GLU A 1 342 ? -29.802 -29.531 -21.811 1.00 18.45 342 GLU A N 1
ATOM 2657 C CA . GLU A 1 342 ? -30.581 -28.311 -21.873 1.00 18.39 342 GLU A CA 1
ATOM 2658 C C . GLU A 1 342 ? -30.030 -27.296 -22.859 1.00 19.12 342 GLU A C 1
ATOM 2659 O O . GLU A 1 342 ? -28.872 -26.891 -22.777 1.00 18.97 342 GLU A O 1
ATOM 2665 N N . ILE A 1 343 ? -30.875 -26.898 -23.796 1.00 19.56 343 ILE A N 1
ATOM 2666 C CA . ILE A 1 343 ? -30.618 -25.700 -24.588 1.00 20.67 343 ILE A CA 1
ATOM 2667 C C . ILE A 1 343 ? -31.883 -24.841 -24.438 1.00 19.41 343 ILE A C 1
ATOM 2668 O O . ILE A 1 343 ? -33.010 -25.350 -24.351 1.00 19.70 343 ILE A O 1
ATOM 2673 N N . SER A 1 344 ? -31.698 -23.537 -24.384 1.00 18.54 344 SER A N 1
ATOM 2674 C CA . SER A 1 344 ? -32.802 -22.667 -24.000 1.00 17.79 344 SER A CA 1
ATOM 2675 C C . SER A 1 344 ? -33.217 -21.771 -25.143 1.00 17.10 344 SER A C 1
ATOM 2676 O O . SER A 1 344 ? -32.461 -21.591 -26.108 1.00 16.86 344 SER A O 1
ATOM 2679 N N . GLY A 1 345 ? -34.416 -21.209 -25.019 1.00 16.54 345 GLY A N 1
ATOM 2680 C CA . GLY A 1 345 ? -34.864 -20.145 -25.909 1.00 16.61 345 GLY A CA 1
ATOM 2681 C C . GLY A 1 345 ? -34.486 -18.790 -25.339 1.00 17.22 345 GLY A C 1
ATOM 2682 O O . GLY A 1 345 ? -33.513 -18.687 -24.559 1.00 17.65 345 GLY A O 1
ATOM 2683 N N . GLY A 1 346 ? -35.256 -17.763 -25.711 1.00 15.99 346 GLY A N 1
ATOM 2684 C CA . GLY A 1 346 ? -34.936 -16.385 -25.350 1.00 16.39 346 GLY A CA 1
ATOM 2685 C C . GLY A 1 346 ? -35.567 -15.927 -24.051 1.00 16.05 346 GLY A C 1
ATOM 2686 O O . GLY A 1 346 ? -36.188 -16.717 -23.327 1.00 15.04 346 GLY A O 1
ATOM 2687 N N . LEU A 1 347 ? -35.429 -14.634 -23.766 1.00 15.71 347 LEU A N 1
ATOM 2688 C CA . LEU A 1 347 ? -35.957 -14.037 -22.536 1.00 16.78 347 LEU A CA 1
ATOM 2689 C C . LEU A 1 347 ? -36.373 -12.601 -22.826 1.00 16.72 347 LEU A C 1
ATOM 2690 O O . LEU A 1 347 ? -35.612 -11.858 -23.450 1.00 17.32 347 LEU A O 1
ATOM 2695 N N . GLY A 1 348 ? -37.562 -12.197 -22.376 1.00 16.76 348 GLY A N 1
ATOM 2696 C CA . GLY A 1 348 ? -37.971 -10.790 -22.529 1.00 17.61 348 GLY A CA 1
ATOM 2697 C C . GLY A 1 348 ? -37.965 -10.377 -24.000 1.00 17.45 348 GLY A C 1
ATOM 2698 O O . GLY A 1 348 ? -38.671 -10.998 -24.808 1.00 16.93 348 GLY A O 1
ATOM 2699 N N . PRO A 1 349 ? -37.139 -9.372 -24.376 1.00 17.66 349 PRO A N 1
ATOM 2700 C CA . PRO A 1 349 ? -37.160 -8.909 -25.778 1.00 18.06 349 PRO A CA 1
ATOM 2701 C C . PRO A 1 349 ? -36.697 -9.938 -26.814 1.00 18.18 349 PRO A C 1
ATOM 2702 O O . PRO A 1 349 ? -37.053 -9.816 -27.988 1.00 18.35 349 PRO A O 1
ATOM 2706 N N . THR A 1 350 ? -35.932 -10.946 -26.390 1.00 16.63 350 THR A N 1
ATOM 2707 C CA . THR A 1 350 ? -35.463 -11.971 -27.315 1.00 16.36 350 THR A CA 1
ATOM 2708 C C . THR A 1 350 ? -36.329 -13.233 -27.264 1.00 16.53 350 THR A C 1
ATOM 2709 O O . THR A 1 350 ? -36.001 -14.237 -27.883 1.00 16.78 350 THR A O 1
ATOM 2713 N N . ALA A 1 351 ? -37.453 -13.177 -26.551 1.00 17.04 351 ALA A N 1
ATOM 2714 C CA . ALA A 1 351 ? -38.313 -14.348 -26.430 1.00 17.65 351 ALA A CA 1
ATOM 2715 C C . ALA A 1 351 ? -38.791 -14.726 -27.836 1.00 18.41 351 ALA A C 1
ATOM 2716 O O . ALA A 1 351 ? -39.211 -13.854 -28.607 1.00 18.38 351 ALA A O 1
ATOM 2718 N N . GLY A 1 352 ? -38.656 -16.005 -28.178 1.00 19.41 352 GLY A N 1
ATOM 2719 C CA . GLY A 1 352 ? -39.053 -16.517 -29.501 1.00 19.86 352 GLY A CA 1
ATOM 2720 C C . GLY A 1 352 ? -38.128 -16.152 -30.658 1.00 20.93 352 GLY A C 1
ATOM 2721 O O . GLY A 1 352 ? -38.362 -16.570 -31.807 1.00 21.11 352 GLY A O 1
ATOM 2722 N N . GLN A 1 353 ? -37.063 -15.402 -30.362 1.00 20.01 353 GLN A N 1
ATOM 2723 C CA . GLN A 1 353 ? -36.159 -14.878 -31.375 1.00 20.42 353 GLN A CA 1
ATOM 2724 C C . GLN A 1 353 ? -34.819 -15.596 -31.397 1.00 19.46 353 GLN A C 1
ATOM 2725 O O . GLN A 1 353 ? -34.125 -15.581 -32.411 1.00 19.40 353 GLN A O 1
ATOM 2731 N N . VAL A 1 354 ? -34.424 -16.174 -30.256 1.00 18.44 354 VAL A N 1
ATOM 2732 C CA . VAL A 1 354 ? -33.077 -16.722 -30.141 1.00 17.09 354 VAL A CA 1
ATOM 2733 C C . VAL A 1 354 ? -33.069 -18.044 -29.389 1.00 16.79 354 VAL A C 1
ATOM 2734 O O . VAL A 1 354 ? -34.010 -18.351 -28.658 1.00 17.92 354 VAL A O 1
ATOM 2738 N N . PHE A 1 355 ? -32.004 -18.824 -29.590 1.00 16.15 355 PHE A N 1
ATOM 2739 C CA . PHE A 1 355 ? -31.566 -19.827 -28.618 1.00 15.49 355 PHE A CA 1
ATOM 2740 C C . PHE A 1 355 ? -30.500 -19.181 -27.738 1.00 14.96 355 PHE A C 1
ATOM 2741 O O . PHE A 1 355 ? -29.786 -18.263 -28.173 1.00 15.43 355 PHE A O 1
ATOM 2749 N N . ARG A 1 356 ? -30.358 -19.688 -26.514 1.00 14.71 356 ARG A N 1
ATOM 2750 C CA . ARG A 1 356 ? -29.293 -19.232 -25.615 1.00 14.39 356 ARG A CA 1
ATOM 2751 C C . ARG A 1 356 ? -28.504 -20.436 -25.131 1.00 14.81 356 ARG A C 1
ATOM 2752 O O . ARG A 1 356 ? -29.079 -21.351 -24.537 1.00 15.30 356 ARG A O 1
ATOM 2760 N N . ILE A 1 357 ? -27.200 -20.423 -25.384 1.00 13.78 357 ILE A N 1
ATOM 2761 C CA . ILE A 1 357 ? -26.315 -21.459 -24.866 1.00 14.69 357 ILE A CA 1
ATOM 2762 C C . ILE A 1 357 ? -25.433 -20.877 -23.778 1.00 14.27 357 ILE A C 1
ATOM 2763 O O . ILE A 1 357 ? -24.698 -19.933 -24.033 1.00 14.69 357 ILE A O 1
ATOM 2768 N N . GLY A 1 358 ? -25.537 -21.421 -22.566 1.00 14.74 358 GLY A N 1
ATOM 2769 C CA . GLY A 1 358 ? -24.684 -20.964 -21.472 1.00 14.30 358 GLY A CA 1
ATOM 2770 C C . GLY A 1 358 ? -23.394 -21.762 -21.416 1.00 14.10 358 GLY A C 1
ATOM 2771 O O . GLY A 1 358 ? -23.400 -22.982 -21.592 1.00 14.80 358 GLY A O 1
ATOM 2772 N N . LEU A 1 359 ? -22.287 -21.059 -21.189 1.00 14.42 359 LEU A N 1
ATOM 2773 C CA . LEU A 1 359 ? -21.003 -21.705 -20.940 1.00 14.96 359 LEU A CA 1
ATOM 2774 C C . LEU A 1 359 ? -20.554 -21.170 -19.599 1.00 14.48 359 LEU A C 1
ATOM 2775 O O . LEU A 1 359 ? -19.966 -20.088 -19.526 1.00 15.70 359 LEU A O 1
ATOM 2780 N N . MET A 1 360 ? -20.874 -21.912 -18.548 1.00 14.57 360 MET A N 1
ATOM 2781 C CA . MET A 1 360 ? -20.680 -21.430 -17.189 1.00 14.48 360 MET A CA 1
ATOM 2782 C C . MET A 1 360 ? -20.085 -22.495 -16.271 1.00 14.64 360 MET A C 1
ATOM 2783 O O . MET A 1 360 ? -20.606 -23.609 -16.168 1.00 14.99 360 MET A O 1
ATOM 2788 N N . GLY A 1 361 ? -19.014 -22.121 -15.589 1.00 14.76 361 GLY A N 1
ATOM 2789 C CA . GLY A 1 361 ? -18.426 -22.929 -14.514 1.00 15.22 361 GLY A CA 1
ATOM 2790 C C . GLY A 1 361 ? -17.978 -24.297 -14.967 1.00 14.63 361 GLY A C 1
ATOM 2791 O O . GLY A 1 361 ? -17.074 -24.407 -15.798 1.00 15.78 361 GLY A O 1
ATOM 2792 N N . GLN A 1 362 ? -18.609 -25.338 -14.423 1.00 15.40 362 GLN A N 1
ATOM 2793 C CA . GLN A 1 362 ? -18.277 -26.724 -14.787 1.00 16.18 362 GLN A CA 1
ATOM 2794 C C . GLN A 1 362 ? -18.498 -27.003 -16.276 1.00 15.95 362 GLN A C 1
ATOM 2795 O O . GLN A 1 362 ? -17.947 -27.976 -16.813 1.00 16.64 362 GLN A O 1
ATOM 2801 N N . ASN A 1 363 ? -19.340 -26.201 -16.927 1.00 15.76 363 ASN A N 1
ATOM 2802 C CA . ASN A 1 363 ? -19.700 -26.437 -18.341 1.00 15.62 363 ASN A CA 1
ATOM 2803 C C . ASN A 1 363 ? -18.889 -25.635 -19.362 1.00 16.36 363 ASN A C 1
ATOM 2804 O O . ASN A 1 363 ? -19.086 -25.761 -20.583 1.00 16.18 363 ASN A O 1
ATOM 2809 N N . ALA A 1 364 ? -17.960 -24.823 -18.858 1.00 15.69 364 ALA A N 1
ATOM 2810 C CA . ALA A 1 364 ? -17.064 -24.062 -19.701 1.00 16.71 364 ALA A CA 1
ATOM 2811 C C . ALA A 1 364 ? -15.790 -24.884 -19.861 1.00 17.43 364 ALA A C 1
ATOM 2812 O O . ALA A 1 364 ? -14.732 -24.575 -19.295 1.00 18.61 364 ALA A O 1
ATOM 2814 N N . THR A 1 365 ? -15.922 -25.971 -20.611 1.00 17.35 365 THR A N 1
ATOM 2815 C CA . THR A 1 365 ? -14.799 -26.833 -20.936 1.00 17.75 365 THR A CA 1
ATOM 2816 C C . THR A 1 365 ? -14.897 -27.142 -22.419 1.00 18.47 365 THR A C 1
ATOM 2817 O O . THR A 1 365 ? -15.992 -27.112 -22.994 1.00 16.48 365 THR A O 1
ATOM 2821 N N . THR A 1 366 ? -13.758 -27.464 -23.029 1.00 19.03 366 THR A N 1
ATOM 2822 C CA . THR A 1 366 ? -13.744 -27.826 -24.454 1.00 20.40 366 THR A CA 1
ATOM 2823 C C . THR A 1 366 ? -14.675 -29.018 -24.754 1.00 20.46 366 THR A C 1
ATOM 2824 O O . THR A 1 366 ? -15.395 -29.020 -25.768 1.00 20.37 366 THR A O 1
ATOM 2828 N N . GLU A 1 367 ? -14.682 -30.009 -23.858 1.00 20.18 367 GLU A N 1
ATOM 2829 C CA . GLU A 1 367 ? -15.521 -31.194 -23.991 1.00 20.64 367 GLU A CA 1
ATOM 2830 C C . GLU A 1 367 ? -17.019 -30.857 -24.022 1.00 19.98 367 GLU A C 1
ATOM 2831 O O . GLU A 1 367 ? -17.788 -31.379 -24.847 1.00 19.38 367 GLU A O 1
ATOM 2837 N N . ARG A 1 368 ? -17.430 -29.960 -23.131 1.00 18.77 368 ARG A N 1
ATOM 2838 C CA . ARG A 1 368 ? -18.825 -29.612 -23.037 1.00 18.09 368 ARG A CA 1
ATOM 2839 C C . ARG A 1 368 ? -19.261 -28.621 -24.114 1.00 17.48 368 ARG A C 1
ATOM 2840 O O . ARG A 1 368 ? -20.422 -28.637 -24.537 1.00 17.18 368 ARG A O 1
ATOM 2848 N N . VAL A 1 369 ? -18.330 -27.778 -24.565 1.00 16.94 369 VAL A N 1
ATOM 2849 C CA . VAL A 1 369 ? -18.560 -26.942 -25.737 1.00 17.35 369 VAL A CA 1
ATOM 2850 C C . VAL A 1 369 ? -18.823 -27.868 -26.929 1.00 17.70 369 VAL A C 1
ATOM 2851 O O . VAL A 1 369 ? -19.791 -27.690 -27.675 1.00 17.22 369 VAL A O 1
ATOM 2855 N N . ASP A 1 370 ? -17.966 -28.873 -27.096 1.00 18.36 370 ASP A N 1
ATOM 2856 C CA . ASP A 1 370 ? -18.132 -29.789 -28.226 1.00 18.96 370 ASP A CA 1
ATOM 2857 C C . ASP A 1 370 ? -19.437 -30.571 -28.123 1.00 18.76 370 ASP A C 1
ATOM 2858 O O . ASP A 1 370 ? -20.127 -30.768 -29.129 1.00 18.73 370 ASP A O 1
ATOM 2863 N N . ARG A 1 371 ? -19.808 -30.967 -26.908 1.00 17.73 371 ARG A N 1
ATOM 2864 C CA . ARG A 1 371 ? -21.041 -31.716 -26.702 1.00 17.98 371 ARG A CA 1
ATOM 2865 C C . ARG A 1 371 ? -22.262 -30.855 -27.069 1.00 18.05 371 ARG A C 1
ATOM 2866 O O . ARG A 1 371 ? -23.148 -31.293 -27.826 1.00 17.60 371 ARG A O 1
ATOM 2874 N N . VAL A 1 372 ? -22.312 -29.622 -26.547 1.00 17.70 372 VAL A N 1
ATOM 2875 C CA . VAL A 1 372 ? -23.459 -28.759 -26.846 1.00 17.60 372 VAL A CA 1
ATOM 2876 C C . VAL A 1 372 ? -23.554 -28.425 -28.339 1.00 18.63 372 VAL A C 1
ATOM 2877 O O . VAL A 1 372 ? -24.659 -28.383 -28.880 1.00 18.14 372 VAL A O 1
ATOM 2881 N N . LEU A 1 373 ? -22.407 -28.263 -29.005 1.00 18.43 373 LEU A N 1
ATOM 2882 C CA . LEU A 1 373 ? -22.392 -28.023 -30.455 1.00 19.39 373 LEU A CA 1
ATOM 2883 C C . LEU A 1 373 ? -23.029 -29.206 -31.185 1.00 19.43 373 LEU A C 1
ATOM 2884 O O . LEU A 1 373 ? -23.846 -29.007 -32.078 1.00 19.85 373 LEU A O 1
ATOM 2889 N N . GLN A 1 374 ? -22.649 -30.421 -30.790 1.00 19.52 374 GLN A N 1
ATOM 2890 C CA . GLN A 1 374 ? -23.148 -31.638 -31.435 1.00 19.64 374 GLN A CA 1
ATOM 2891 C C . GLN A 1 374 ? -24.661 -31.728 -31.232 1.00 20.17 374 GLN A C 1
ATOM 2892 O O . GLN A 1 374 ? -25.418 -31.879 -32.197 1.00 20.39 374 GLN A O 1
ATOM 2898 N N . VAL A 1 375 ? -25.091 -31.594 -29.980 1.00 19.48 375 VAL A N 1
ATOM 2899 C CA . VAL A 1 375 ? -26.506 -31.766 -29.626 1.00 19.83 375 VAL A CA 1
ATOM 2900 C C . VAL A 1 375 ? -27.379 -30.659 -30.234 1.00 19.23 375 VAL A C 1
ATOM 2901 O O . VAL A 1 375 ? -28.438 -30.948 -30.796 1.00 19.38 375 VAL A O 1
ATOM 2905 N N . PHE A 1 376 ? -26.898 -29.412 -30.190 1.00 18.72 376 PHE A N 1
ATOM 2906 C CA . PHE A 1 376 ? -27.618 -28.270 -30.768 1.00 18.94 376 PHE A CA 1
ATOM 2907 C C . PHE A 1 376 ? -27.840 -28.458 -32.279 1.00 19.70 376 PHE A C 1
ATOM 2908 O O . PHE A 1 376 ? -28.969 -28.387 -32.787 1.00 18.65 376 PHE A O 1
ATOM 2916 N N . GLN A 1 377 ? -26.748 -28.724 -32.985 1.00 20.21 377 GLN A N 1
ATOM 2917 C CA . GLN A 1 377 ? -26.805 -29.017 -34.411 1.00 21.61 377 GLN A CA 1
ATOM 2918 C C . GLN A 1 377 ? -27.791 -30.151 -34.741 1.00 21.13 377 GLN A C 1
ATOM 2919 O O . GLN A 1 377 ? -28.559 -30.028 -35.687 1.00 20.94 377 GLN A O 1
ATOM 2925 N N . GLU A 1 378 ? -27.762 -31.238 -33.972 1.00 20.98 378 GLU A N 1
ATOM 2926 C CA . GLU A 1 378 ? -28.671 -32.378 -34.203 1.00 21.36 378 GLU A CA 1
ATOM 2927 C C . GLU A 1 378 ? -30.120 -32.002 -33.945 1.00 21.51 378 GLU A C 1
ATOM 2928 O O . GLU A 1 378 ? -31.010 -32.338 -34.737 1.00 21.24 378 GLU A O 1
ATOM 2934 N N . ALA A 1 379 ? -30.355 -31.305 -32.826 1.00 20.34 379 ALA A N 1
ATOM 2935 C CA . ALA A 1 379 ? -31.697 -30.877 -32.460 1.00 20.26 379 ALA A CA 1
ATOM 2936 C C . ALA A 1 379 ? -32.320 -29.959 -33.506 1.00 19.77 379 ALA A C 1
ATOM 2937 O O . ALA A 1 379 ? -33.488 -30.105 -33.849 1.00 19.34 379 ALA A O 1
ATOM 2939 N N . VAL A 1 380 ? -31.549 -28.992 -33.986 1.00 19.95 380 VAL A N 1
ATOM 2940 C CA . VAL A 1 380 ? -32.047 -28.066 -34.989 1.00 20.61 380 VAL A CA 1
ATOM 2941 C C . VAL A 1 380 ? -32.300 -28.809 -36.290 1.00 20.61 380 VAL A C 1
ATOM 2942 O O . VAL A 1 380 ? -33.337 -28.602 -36.921 1.00 20.78 380 VAL A O 1
ATOM 2946 N N . ALA A 1 381 ? -31.359 -29.664 -36.683 1.00 21.45 381 ALA A N 1
ATOM 2947 C CA . ALA A 1 381 ? -31.531 -30.460 -37.915 1.00 21.88 381 ALA A CA 1
ATOM 2948 C C . ALA A 1 381 ? -32.747 -31.374 -37.825 1.00 22.49 381 ALA A C 1
ATOM 2949 O O . ALA A 1 381 ? -33.406 -31.631 -38.837 1.00 22.39 381 ALA A O 1
ATOM 2951 N N . ALA A 1 382 ? -33.037 -31.878 -36.627 1.00 22.62 382 ALA A N 1
ATOM 2952 C CA . ALA A 1 382 ? -34.199 -32.754 -36.410 1.00 23.77 382 ALA A CA 1
ATOM 2953 C C . ALA A 1 382 ? -35.546 -32.096 -36.702 1.00 24.71 382 ALA A C 1
ATOM 2954 O O . ALA A 1 382 ? -36.465 -32.758 -37.187 1.00 24.38 382 ALA A O 1
ATOM 2956 N N . VAL A 1 383 ? -35.685 -30.810 -36.400 1.00 26.01 383 VAL A N 1
ATOM 2957 C CA . VAL A 1 383 ? -36.996 -30.147 -36.534 1.00 28.34 383 VAL A CA 1
ATOM 2958 C C . VAL A 1 383 ? -37.107 -29.285 -37.790 1.00 30.53 383 VAL A C 1
ATOM 2959 O O . VAL A 1 383 ? -38.150 -28.673 -38.049 1.00 30.97 383 VAL A O 1
ATOM 2963 N N . LYS A 1 384 ? -36.027 -29.239 -38.561 1.00 32.93 384 LYS A N 1
ATOM 2964 C CA . LYS A 1 384 ? -35.975 -28.428 -39.771 1.00 35.93 384 LYS A CA 1
ATOM 2965 C C . LYS A 1 384 ? -36.141 -29.320 -41.013 1.00 37.61 384 LYS A C 1
ATOM 2966 O O . LYS A 1 384 ? -35.626 -30.448 -41.032 1.00 38.14 384 LYS A O 1
ATOM 2972 N N . PRO A 1 385 ? -36.881 -28.828 -42.034 1.00 39.38 385 PRO A N 1
ATOM 2973 C CA . PRO A 1 385 ? -37.083 -29.463 -43.360 1.00 40.30 385 PRO A CA 1
ATOM 2974 C C . PRO A 1 385 ? -35.814 -29.958 -44.089 1.00 41.03 385 PRO A C 1
ATOM 2975 O O . PRO A 1 385 ? -34.774 -30.303 -43.508 1.00 41.11 385 PRO A O 1
ATOM 2979 N N . MET B 1 1 ? -1.547 -6.681 -15.931 1.00 47.68 1 MET B N 1
ATOM 2980 C CA . MET B 1 1 ? -2.911 -6.893 -15.345 1.00 47.64 1 MET B CA 1
ATOM 2981 C C . MET B 1 1 ? -2.859 -7.264 -13.855 1.00 46.59 1 MET B C 1
ATOM 2982 O O . MET B 1 1 ? -2.565 -8.409 -13.494 1.00 47.01 1 MET B O 1
ATOM 2987 N N . GLU B 1 2 ? -3.143 -6.278 -13.002 1.00 44.96 2 GLU B N 1
ATOM 2988 C CA . GLU B 1 2 ? -2.931 -6.400 -11.557 1.00 43.05 2 GLU B CA 1
ATOM 2989 C C . GLU B 1 2 ? -4.227 -6.569 -10.759 1.00 41.05 2 GLU B C 1
ATOM 2990 O O . GLU B 1 2 ? -5.262 -5.978 -11.082 1.00 41.50 2 GLU B O 1
ATOM 2996 N N . TYR B 1 3 ? -4.150 -7.390 -9.715 1.00 38.08 3 TYR B N 1
ATOM 2997 C CA . TYR B 1 3 ? -5.302 -7.711 -8.884 1.00 35.03 3 TYR B CA 1
ATOM 2998 C C . TYR B 1 3 ? -4.982 -7.376 -7.436 1.00 33.17 3 TYR B C 1
ATOM 2999 O O . TYR B 1 3 ? -4.296 -8.149 -6.773 1.00 33.17 3 TYR B O 1
ATOM 3008 N N . LYS B 1 4 ? -5.483 -6.235 -6.950 1.00 30.53 4 LYS B N 1
ATOM 3009 C CA . LYS B 1 4 ? -5.150 -5.744 -5.597 1.00 28.44 4 LYS B CA 1
ATOM 3010 C C . LYS B 1 4 ? -5.636 -6.668 -4.475 1.00 26.62 4 LYS B C 1
ATOM 3011 O O . LYS B 1 4 ? -5.026 -6.723 -3.403 1.00 26.50 4 LYS B O 1
ATOM 3017 N N . VAL B 1 5 ? -6.742 -7.373 -4.710 1.00 22.86 5 VAL B N 1
ATOM 3018 C CA . VAL B 1 5 ? -7.256 -8.332 -3.738 1.00 20.88 5 VAL B CA 1
ATOM 3019 C C . VAL B 1 5 ? -6.777 -9.701 -4.187 1.00 19.69 5 VAL B C 1
ATOM 3020 O O . VAL B 1 5 ? -6.881 -10.039 -5.371 1.00 19.48 5 VAL B O 1
ATOM 3024 N N . THR B 1 6 ? -6.214 -10.456 -3.251 1.00 18.47 6 THR B N 1
ATOM 3025 C CA . THR B 1 6 ? -5.586 -11.728 -3.553 1.00 18.80 6 THR B CA 1
ATOM 3026 C C . THR B 1 6 ? -6.488 -12.893 -3.130 1.00 18.25 6 THR B C 1
ATOM 3027 O O . THR B 1 6 ? -7.383 -12.701 -2.296 1.00 17.67 6 THR B O 1
ATOM 3031 N N . PRO B 1 7 ? -6.284 -14.093 -3.710 1.00 17.75 7 PRO B N 1
ATOM 3032 C CA . PRO B 1 7 ? -7.086 -15.245 -3.298 1.00 17.38 7 PRO B CA 1
ATOM 3033 C C . PRO B 1 7 ? -6.948 -15.533 -1.794 1.00 17.20 7 PRO B C 1
ATOM 3034 O O . PRO B 1 7 ? -5.833 -15.695 -1.299 1.00 17.85 7 PRO B O 1
ATOM 3038 N N . PRO B 1 8 ? -8.076 -15.570 -1.062 1.00 16.53 8 PRO B N 1
ATOM 3039 C CA . PRO B 1 8 ? -8.027 -15.704 0.405 1.00 16.09 8 PRO B CA 1
ATOM 3040 C C . PRO B 1 8 ? -7.438 -17.034 0.925 1.00 16.08 8 PRO B C 1
ATOM 3041 O O . PRO B 1 8 ? -7.924 -18.121 0.568 1.00 15.82 8 PRO B O 1
ATOM 3045 N N . ALA B 1 9 ? -6.423 -16.948 1.791 1.00 15.89 9 ALA B N 1
ATOM 3046 C CA . ALA B 1 9 ? -5.834 -18.146 2.406 1.00 16.78 9 ALA B CA 1
ATOM 3047 C C . ALA B 1 9 ? -6.858 -18.964 3.200 1.00 16.49 9 ALA B C 1
ATOM 3048 O O . ALA B 1 9 ? -6.821 -20.175 3.249 1.00 17.11 9 ALA B O 1
ATOM 3050 N N . VAL B 1 10 ? -7.778 -18.256 3.828 1.00 17.07 10 VAL B N 1
ATOM 3051 C CA . VAL B 1 10 ? -8.833 -18.839 4.599 1.00 16.61 10 VAL B CA 1
ATOM 3052 C C . VAL B 1 10 ? -9.620 -19.915 3.798 1.00 16.21 10 VAL B C 1
ATOM 3053 O O . VAL B 1 10 ? -10.017 -20.944 4.345 1.00 15.18 10 VAL B O 1
ATOM 3057 N N . LEU B 1 11 ? -9.789 -19.705 2.496 1.00 15.96 11 LEU B N 1
ATOM 3058 C CA . LEU B 1 11 ? -10.574 -20.642 1.690 1.00 16.50 11 LEU B CA 1
ATOM 3059 C C . LEU B 1 11 ? -9.781 -21.883 1.273 1.00 17.31 11 LEU B C 1
ATOM 3060 O O . LEU B 1 11 ? -10.356 -22.805 0.704 1.00 17.96 11 LEU B O 1
ATOM 3065 N N . ARG B 1 12 ? -8.475 -21.886 1.554 1.00 17.37 12 ARG B N 1
ATOM 3066 C CA . ARG B 1 12 ? -7.629 -23.042 1.273 1.00 18.34 12 ARG B CA 1
ATOM 3067 C C . ARG B 1 12 ? -7.791 -24.086 2.376 1.00 19.15 12 ARG B C 1
ATOM 3068 O O . ARG B 1 12 ? -7.374 -25.234 2.211 1.00 19.82 12 ARG B O 1
ATOM 3076 N N . GLU B 1 13 ? -8.394 -23.685 3.497 1.00 18.63 13 GLU B N 1
ATOM 3077 C CA . GLU B 1 13 ? -8.668 -24.591 4.622 1.00 19.70 13 GLU B CA 1
ATOM 3078 C C . GLU B 1 13 ? -9.953 -25.379 4.359 1.00 19.15 13 GLU B C 1
ATOM 3079 O O . GLU B 1 13 ? -10.823 -24.906 3.622 1.00 19.44 13 GLU B O 1
ATOM 3085 N N . PRO B 1 14 ? -10.083 -26.582 4.946 1.00 19.23 14 PRO B N 1
ATOM 3086 C CA . PRO B 1 14 ? -11.365 -27.284 4.813 1.00 18.13 14 PRO B CA 1
ATOM 3087 C C . PRO B 1 14 ? -12.540 -26.534 5.446 1.00 17.36 14 PRO B C 1
ATOM 3088 O O . PRO B 1 14 ? -12.387 -25.865 6.468 1.00 16.42 14 PRO B O 1
ATOM 3092 N N . LEU B 1 15 ? -13.706 -26.687 4.833 1.00 17.37 15 LEU B N 1
ATOM 3093 C CA . LEU B 1 15 ? -14.976 -26.301 5.433 1.00 17.97 15 LEU B CA 1
ATOM 3094 C C . LEU B 1 15 ? -15.201 -27.151 6.680 1.00 17.89 15 LEU B C 1
ATOM 3095 O O . LEU B 1 15 ? -15.123 -28.387 6.619 1.00 17.90 15 LEU B O 1
ATOM 3100 N N . VAL B 1 16 ? -15.484 -26.510 7.809 1.00 17.60 16 VAL B N 1
ATOM 3101 C CA . VAL B 1 16 ? -15.759 -27.269 9.038 1.00 17.92 16 VAL B CA 1
ATOM 3102 C C . VAL B 1 16 ? -17.192 -27.049 9.557 1.00 16.82 16 VAL B C 1
ATOM 3103 O O . VAL B 1 16 ? -17.624 -25.922 9.752 1.00 16.33 16 VAL B O 1
ATOM 3107 N N . THR B 1 17 ? -17.931 -28.142 9.710 1.00 15.53 17 THR B N 1
ATOM 3108 C CA . THR B 1 17 ? -19.324 -28.087 10.170 1.00 14.83 17 THR B CA 1
ATOM 3109 C C . THR B 1 17 ? -19.540 -29.141 11.257 1.00 15.06 17 THR B C 1
ATOM 3110 O O . THR B 1 17 ? -19.932 -30.273 10.968 1.00 15.37 17 THR B O 1
ATOM 3114 N N . PRO B 1 18 ? -19.257 -28.785 12.523 1.00 15.28 18 PRO B N 1
ATOM 3115 C CA . PRO B 1 18 ? -19.426 -29.776 13.593 1.00 15.54 18 PRO B CA 1
ATOM 3116 C C . PRO B 1 18 ? -20.877 -30.249 13.702 1.00 16.59 18 PRO B C 1
ATOM 3117 O O . PRO B 1 18 ? -21.809 -29.481 13.429 1.00 15.98 18 PRO B O 1
ATOM 3121 N N . ASN B 1 19 ? -21.068 -31.516 14.063 1.00 16.90 19 ASN B N 1
ATOM 3122 C CA . ASN B 1 19 ? -22.387 -32.093 14.168 1.00 19.00 19 ASN B CA 1
ATOM 3123 C C . ASN B 1 19 ? -22.897 -31.911 15.593 1.00 18.74 19 ASN B C 1
ATOM 3124 O O . ASN B 1 19 ? -22.399 -32.566 16.531 1.00 19.24 19 ASN B O 1
ATOM 3129 N N . LYS B 1 20 ? -23.860 -31.014 15.746 1.00 17.15 20 LYS B N 1
ATOM 3130 C CA . LYS B 1 20 ? -24.341 -30.575 17.059 1.00 16.58 20 LYS B CA 1
ATOM 3131 C C . LYS B 1 20 ? -25.774 -31.053 17.294 1.00 16.28 20 LYS B C 1
ATOM 3132 O O . LYS B 1 20 ? -26.499 -31.327 16.334 1.00 17.33 20 LYS B O 1
ATOM 3138 N N . LEU B 1 21 ? -26.189 -31.150 18.556 1.00 15.68 21 LEU B N 1
ATOM 3139 C CA . LEU B 1 21 ? -27.591 -31.402 18.885 1.00 15.52 21 LEU B CA 1
ATOM 3140 C C . LEU B 1 21 ? -28.235 -30.044 19.106 1.00 15.40 21 LEU B C 1
ATOM 3141 O O . LEU B 1 21 ? -27.972 -29.383 20.102 1.00 15.60 21 LEU B O 1
ATOM 3146 N N . LEU B 1 22 ? -29.044 -29.613 18.149 1.00 14.59 22 LEU B N 1
ATOM 3147 C CA . LEU B 1 22 ? -29.565 -28.244 18.147 1.00 14.58 22 LEU B CA 1
ATOM 3148 C C . LEU B 1 22 ? -30.882 -28.164 18.928 1.00 15.09 22 LEU B C 1
ATOM 3149 O O . LEU B 1 22 ? -31.988 -28.216 18.352 1.00 14.06 22 LEU B O 1
ATOM 3154 N N . MET B 1 23 ? -30.751 -28.029 20.247 1.00 14.74 23 MET B N 1
ATOM 3155 C CA . MET B 1 23 ? -31.902 -27.972 21.152 1.00 15.16 23 MET B CA 1
ATOM 3156 C C . MET B 1 23 ? -32.329 -26.557 21.503 1.00 15.03 23 MET B C 1
ATOM 3157 O O . MET B 1 23 ? -33.026 -26.342 22.505 1.00 14.37 23 MET B O 1
ATOM 3162 N N . GLY B 1 24 ? -31.925 -25.594 20.674 1.00 14.98 24 GLY B N 1
ATOM 3163 C CA . GLY B 1 24 ? -32.496 -24.253 20.748 1.00 15.24 24 GLY B CA 1
ATOM 3164 C C . GLY B 1 24 ? -33.819 -24.219 19.991 1.00 16.17 24 GLY B C 1
ATOM 3165 O O . GLY B 1 24 ? -34.349 -25.269 19.618 1.00 16.63 24 GLY B O 1
ATOM 3166 N N . PRO B 1 25 ? -34.373 -23.024 19.773 1.00 16.53 25 PRO B N 1
ATOM 3167 C CA . PRO B 1 25 ? -35.668 -22.932 19.080 1.00 16.67 25 PRO B CA 1
ATOM 3168 C C . PRO B 1 25 ? -35.572 -22.932 17.555 1.00 16.59 25 PRO B C 1
ATOM 3169 O O . PRO B 1 25 ? -36.523 -22.519 16.881 1.00 16.10 25 PRO B O 1
ATOM 3173 N N . GLY B 1 26 ? -34.441 -23.367 17.018 1.00 14.92 26 GLY B N 1
ATOM 3174 C CA . GLY B 1 26 ? -34.335 -23.546 15.572 1.00 15.15 26 GLY B CA 1
ATOM 3175 C C . GLY B 1 26 ? -33.058 -22.912 15.052 1.00 14.59 26 GLY B C 1
ATOM 3176 O O . GLY B 1 26 ? -32.609 -21.876 15.576 1.00 15.04 26 GLY B O 1
ATOM 3177 N N . PRO B 1 27 ? -32.464 -23.506 14.008 1.00 14.43 27 PRO B N 1
ATOM 3178 C CA . PRO B 1 27 ? -32.972 -24.691 13.273 1.00 14.76 27 PRO B CA 1
ATOM 3179 C C . PRO B 1 27 ? -32.870 -25.987 14.073 1.00 14.71 27 PRO B C 1
ATOM 3180 O O . PRO B 1 27 ? -32.095 -26.067 15.039 1.00 15.30 27 PRO B O 1
ATOM 3184 N N . SER B 1 28 ? -33.664 -26.984 13.689 1.00 14.34 28 SER B N 1
ATOM 3185 C CA . SER B 1 28 ? -33.569 -28.306 14.311 1.00 13.94 28 SER B CA 1
ATOM 3186 C C . SER B 1 28 ? -32.750 -29.267 13.435 1.00 14.49 28 SER B C 1
ATOM 3187 O O . SER B 1 28 ? -32.542 -29.012 12.248 1.00 14.47 28 SER B O 1
ATOM 3190 N N . ASN B 1 29 ? -32.311 -30.383 14.027 1.00 14.38 29 ASN B N 1
ATOM 3191 C CA . ASN B 1 29 ? -31.452 -31.326 13.307 1.00 14.39 29 ASN B CA 1
ATOM 3192 C C . ASN B 1 29 ? -32.185 -31.936 12.112 1.00 14.08 29 ASN B C 1
ATOM 3193 O O . ASN B 1 29 ? -33.296 -32.433 12.252 1.00 15.11 29 ASN B O 1
ATOM 3198 N N . ALA B 1 30 ? -31.553 -31.883 10.941 1.00 14.44 30 ALA B N 1
ATOM 3199 C CA . ALA B 1 30 ? -32.147 -32.397 9.724 1.00 13.88 30 ALA B CA 1
ATOM 3200 C C . ALA B 1 30 ? -32.127 -33.924 9.732 1.00 14.87 30 ALA B C 1
ATOM 3201 O O . ALA B 1 30 ? -31.117 -34.526 10.107 1.00 15.67 30 ALA B O 1
ATOM 3203 N N . PRO B 1 31 ? -33.236 -34.549 9.304 1.00 15.16 31 PRO B N 1
ATOM 3204 C CA . PRO B 1 31 ? -33.224 -36.003 9.089 1.00 15.33 31 PRO B CA 1
ATOM 3205 C C . PRO B 1 31 ? -32.150 -36.371 8.067 1.00 15.28 31 PRO B C 1
ATOM 3206 O O . PRO B 1 31 ? -31.903 -35.606 7.124 1.00 15.21 31 PRO B O 1
ATOM 3210 N N . GLN B 1 32 ? -31.499 -37.524 8.247 1.00 15.87 32 GLN B N 1
ATOM 3211 C CA . GLN B 1 32 ? -30.456 -37.931 7.300 1.00 16.18 32 GLN B CA 1
ATOM 3212 C C . GLN B 1 32 ? -31.015 -37.953 5.870 1.00 16.04 32 GLN B C 1
ATOM 3213 O O . GLN B 1 32 ? -30.297 -37.650 4.915 1.00 16.26 32 GLN B O 1
ATOM 3219 N N . ARG B 1 33 ? -32.282 -38.341 5.736 1.00 16.21 33 ARG B N 1
ATOM 3220 C CA . ARG B 1 33 ? -32.948 -38.389 4.421 1.00 16.43 33 ARG B CA 1
ATOM 3221 C C . ARG B 1 33 ? -32.975 -37.017 3.740 1.00 16.14 33 ARG B C 1
ATOM 3222 O O . ARG B 1 33 ? -32.786 -36.909 2.510 1.00 15.52 33 ARG B O 1
ATOM 3230 N N . VAL B 1 34 ? -33.216 -35.965 4.524 1.00 16.17 34 VAL B N 1
ATOM 3231 C CA . VAL B 1 34 ? -33.190 -34.634 3.915 1.00 16.10 34 VAL B CA 1
ATOM 3232 C C . VAL B 1 34 ? -31.785 -34.178 3.560 1.00 16.16 34 VAL B C 1
ATOM 3233 O O . VAL B 1 34 ? -31.572 -33.663 2.462 1.00 15.11 34 VAL B O 1
ATOM 3237 N N . LEU B 1 35 ? -30.802 -34.428 4.431 1.00 15.28 35 LEU B N 1
ATOM 3238 C CA . LEU B 1 35 ? -29.420 -34.116 4.050 1.00 15.73 35 LEU B CA 1
ATOM 3239 C C . LEU B 1 35 ? -28.942 -34.873 2.796 1.00 15.64 35 LEU B C 1
ATOM 3240 O O . LEU B 1 35 ? -28.337 -34.271 1.895 1.00 15.63 35 LEU B O 1
ATOM 3245 N N . ASP B 1 36 ? -29.233 -36.169 2.730 1.00 16.54 36 ASP B N 1
ATOM 3246 C CA . ASP B 1 36 ? -28.856 -36.944 1.538 1.00 17.39 36 ASP B CA 1
ATOM 3247 C C . ASP B 1 36 ? -29.455 -36.328 0.268 1.00 16.93 36 ASP B C 1
ATOM 3248 O O . ASP B 1 36 ? -28.772 -36.238 -0.755 1.00 17.51 36 ASP B O 1
ATOM 3253 N N . ALA B 1 37 ? -30.710 -35.886 0.346 1.00 16.06 37 ALA B N 1
ATOM 3254 C CA . ALA B 1 37 ? -31.439 -35.380 -0.837 1.00 15.33 37 ALA B CA 1
ATOM 3255 C C . ALA B 1 37 ? -30.798 -34.116 -1.386 1.00 15.31 37 ALA B C 1
ATOM 3256 O O . ALA B 1 37 ? -30.932 -33.808 -2.572 1.00 14.63 37 ALA B O 1
ATOM 3258 N N . MET B 1 38 ? -30.124 -33.364 -0.513 1.00 14.79 38 MET B N 1
ATOM 3259 C CA . MET B 1 38 ? -29.550 -32.100 -0.940 1.00 14.95 38 MET B CA 1
ATOM 3260 C C . MET B 1 38 ? -28.204 -32.232 -1.663 1.00 14.95 38 MET B C 1
ATOM 3261 O O . MET B 1 38 ? -27.609 -31.219 -2.068 1.00 15.64 38 MET B O 1
ATOM 3266 N N . SER B 1 39 ? -27.750 -33.483 -1.870 1.00 14.86 39 SER B N 1
ATOM 3267 C CA . SER B 1 39 ? -26.614 -33.744 -2.734 1.00 15.50 39 SER B CA 1
ATOM 3268 C C . SER B 1 39 ? -27.051 -34.088 -4.157 1.00 15.02 39 SER B C 1
ATOM 3269 O O . SER B 1 39 ? -26.202 -34.361 -5.002 1.00 14.85 39 SER B O 1
ATOM 3272 N N . ARG B 1 40 ? -28.360 -34.104 -4.403 1.00 14.58 40 ARG B N 1
ATOM 3273 C CA . ARG B 1 40 ? -28.888 -34.409 -5.743 1.00 14.84 40 ARG B CA 1
ATOM 3274 C C . ARG B 1 40 ? -28.514 -33.298 -6.740 1.00 15.11 40 ARG B C 1
ATOM 3275 O O . ARG B 1 40 ? -28.314 -32.138 -6.347 1.00 14.49 40 ARG B O 1
ATOM 3283 N N . PRO B 1 41 ? -28.405 -33.648 -8.040 1.00 15.05 41 PRO B N 1
ATOM 3284 C CA . PRO B 1 41 ? -27.985 -32.655 -9.024 1.00 14.29 41 PRO B CA 1
ATOM 3285 C C . PRO B 1 41 ? -28.995 -31.523 -9.141 1.00 13.90 41 PRO B C 1
ATOM 3286 O O . PRO B 1 41 ? -30.214 -31.723 -8.942 1.00 12.14 41 PRO B O 1
ATOM 3290 N N . ILE B 1 42 ? -28.475 -30.345 -9.494 1.00 13.30 42 ILE B N 1
ATOM 3291 C CA . ILE B 1 42 ? -29.297 -29.161 -9.702 1.00 14.37 42 ILE B CA 1
ATOM 3292 C C . ILE B 1 42 ? -30.196 -29.365 -10.935 1.00 14.35 42 ILE B C 1
ATOM 3293 O O . ILE B 1 42 ? -29.780 -29.976 -11.935 1.00 14.47 42 ILE B O 1
ATOM 3298 N N . LEU B 1 43 ? -31.430 -28.880 -10.834 1.00 13.75 43 LEU B N 1
ATOM 3299 C CA . LEU B 1 43 ? -32.360 -28.867 -11.962 1.00 14.07 43 LEU B CA 1
ATOM 3300 C C . LEU B 1 43 ? -32.715 -27.440 -12.378 1.00 14.24 43 LEU B C 1
ATOM 3301 O O . LEU B 1 43 ? -32.653 -26.503 -11.560 1.00 14.37 43 LEU B O 1
ATOM 3306 N N . GLY B 1 44 ? -33.101 -27.274 -13.639 1.00 14.20 44 GLY B N 1
ATOM 3307 C CA . GLY B 1 44 ? -33.518 -25.970 -14.142 1.00 14.00 44 GLY B CA 1
ATOM 3308 C C . GLY B 1 44 ? -34.780 -25.537 -13.420 1.00 13.52 44 GLY B C 1
ATOM 3309 O O . GLY B 1 44 ? -35.648 -26.355 -13.125 1.00 13.44 44 GLY B O 1
ATOM 3310 N N . HIS B 1 45 ? -34.901 -24.242 -13.172 1.00 13.79 45 HIS B N 1
ATOM 3311 C CA . HIS B 1 45 ? -36.042 -23.698 -12.417 1.00 13.00 45 HIS B CA 1
ATOM 3312 C C . HIS B 1 45 ? -37.413 -23.864 -13.093 1.00 13.50 45 HIS B C 1
ATOM 3313 O O . HIS B 1 45 ? -38.426 -23.823 -12.410 1.00 13.97 45 HIS B O 1
ATOM 3320 N N . LEU B 1 46 ? -37.446 -24.072 -14.412 1.00 13.17 46 LEU B N 1
ATOM 3321 C CA . LEU B 1 46 ? -38.733 -24.275 -15.115 1.00 13.97 46 LEU B CA 1
ATOM 3322 C C . LEU B 1 46 ? -38.848 -25.669 -15.751 1.00 14.56 46 LEU B C 1
ATOM 3323 O O . LEU B 1 46 ? -39.757 -25.930 -16.551 1.00 15.18 46 LEU B O 1
ATOM 3328 N N . HIS B 1 47 ? -37.933 -26.560 -15.379 1.00 13.74 47 HIS B N 1
ATOM 3329 C CA . HIS B 1 47 ? -37.937 -27.925 -15.932 1.00 13.82 47 HIS B CA 1
ATOM 3330 C C . HIS B 1 47 ? -39.116 -28.687 -15.366 1.00 13.53 47 HIS B C 1
ATOM 3331 O O . HIS B 1 47 ? -39.492 -28.494 -14.214 1.00 13.33 47 HIS B O 1
ATOM 3338 N N . PRO B 1 48 ? -39.708 -29.600 -16.158 1.00 14.15 48 PRO B N 1
ATOM 3339 C CA . PRO B 1 48 ? -40.872 -30.326 -15.642 1.00 13.72 48 PRO B CA 1
ATOM 3340 C C . PRO B 1 48 ? -40.635 -31.043 -14.309 1.00 13.45 48 PRO B C 1
ATOM 3341 O O . PRO B 1 48 ? -41.553 -31.104 -13.491 1.00 13.16 48 PRO B O 1
ATOM 3345 N N . GLU B 1 49 ? -39.443 -31.612 -14.123 1.00 13.76 49 GLU B N 1
ATOM 3346 C CA . GLU B 1 49 ? -39.150 -32.362 -12.894 1.00 13.75 49 GLU B CA 1
ATOM 3347 C C . GLU B 1 49 ? -39.160 -31.433 -11.680 1.00 13.35 49 GLU B C 1
ATOM 3348 O O . GLU B 1 49 ? -39.536 -31.842 -10.593 1.00 13.88 49 GLU B O 1
ATOM 3354 N N . THR B 1 50 ? -38.727 -30.192 -11.896 1.00 13.69 50 THR B N 1
ATOM 3355 C CA . THR B 1 50 ? -38.736 -29.153 -10.850 1.00 13.52 50 THR B CA 1
ATOM 3356 C C . THR B 1 50 ? -40.176 -28.774 -10.518 1.00 13.31 50 THR B C 1
ATOM 3357 O O . THR B 1 50 ? -40.574 -28.710 -9.335 1.00 13.81 50 THR B O 1
ATOM 3361 N N . LEU B 1 51 ? -40.973 -28.540 -11.558 1.00 13.29 51 LEU B N 1
ATOM 3362 C CA . LEU B 1 51 ? -42.375 -28.182 -11.378 1.00 13.03 51 LEU B CA 1
ATOM 3363 C C . LEU B 1 51 ? -43.148 -29.296 -10.690 1.00 13.21 51 LEU B C 1
ATOM 3364 O O . LEU B 1 51 ? -44.023 -29.033 -9.882 1.00 11.77 51 LEU B O 1
ATOM 3369 N N . LYS B 1 52 ? -42.788 -30.548 -10.990 1.00 13.03 52 LYS B N 1
ATOM 3370 C CA . LYS B 1 52 ? -43.372 -31.704 -10.305 1.00 13.67 52 LYS B CA 1
ATOM 3371 C C . LYS B 1 52 ? -43.097 -31.666 -8.796 1.00 13.27 52 LYS B C 1
ATOM 3372 O O . LYS B 1 52 ? -44.001 -31.901 -7.982 1.00 12.74 52 LYS B O 1
ATOM 3378 N N . ILE B 1 53 ? -41.848 -31.388 -8.436 1.00 13.24 53 ILE B N 1
ATOM 3379 C CA . ILE B 1 53 ? -41.478 -31.308 -7.025 1.00 13.38 53 ILE B CA 1
ATOM 3380 C C . ILE B 1 53 ? -42.245 -30.170 -6.358 1.00 13.43 53 ILE B C 1
ATOM 3381 O O . ILE B 1 53 ? -42.790 -30.354 -5.268 1.00 13.69 53 ILE B O 1
ATOM 3386 N N . MET B 1 54 ? -42.293 -29.005 -7.010 1.00 13.34 54 MET B N 1
ATOM 3387 C CA . MET B 1 54 ? -43.106 -27.886 -6.518 1.00 12.78 54 MET B CA 1
ATOM 3388 C C . MET B 1 54 ? -44.568 -28.289 -6.333 1.00 13.11 54 MET B C 1
ATOM 3389 O O . MET B 1 54 ? -45.169 -28.013 -5.303 1.00 12.49 54 MET B O 1
ATOM 3394 N N . ASP B 1 55 ? -45.132 -28.990 -7.314 1.00 13.52 55 ASP B N 1
ATOM 3395 C CA . ASP B 1 55 ? -46.524 -29.436 -7.214 1.00 14.01 55 ASP B CA 1
ATOM 3396 C C . ASP B 1 55 ? -46.760 -30.343 -5.995 1.00 13.74 55 ASP B C 1
ATOM 3397 O O . ASP B 1 55 ? -47.798 -30.242 -5.329 1.00 13.63 55 ASP B O 1
ATOM 3402 N N . ASP B 1 56 ? -45.807 -31.240 -5.732 1.00 13.29 56 ASP B N 1
ATOM 3403 C CA . ASP B 1 56 ? -45.936 -32.210 -4.651 1.00 12.79 56 ASP B CA 1
ATOM 3404 C C . ASP B 1 56 ? -45.788 -31.494 -3.325 1.00 12.32 56 ASP B C 1
ATOM 3405 O O . ASP B 1 56 ? -46.491 -31.808 -2.362 1.00 12.58 56 ASP B O 1
ATOM 3410 N N . ILE B 1 57 ? -44.848 -30.550 -3.276 1.00 11.90 57 ILE B N 1
ATOM 3411 C CA . ILE B 1 57 ? -44.713 -29.696 -2.090 1.00 12.13 57 ILE B CA 1
ATOM 3412 C C . ILE B 1 57 ? -46.043 -28.979 -1.789 1.00 12.36 57 ILE B C 1
ATOM 3413 O O . ILE B 1 57 ? -46.488 -28.963 -0.650 1.00 12.84 57 ILE B O 1
ATOM 3418 N N . LYS B 1 58 ? -46.685 -28.410 -2.807 1.00 12.84 58 LYS B N 1
ATOM 3419 C CA . LYS B 1 58 ? -47.992 -27.766 -2.606 1.00 13.41 58 LYS B CA 1
ATOM 3420 C C . LYS B 1 58 ? -49.026 -28.686 -1.951 1.00 13.24 58 LYS B C 1
ATOM 3421 O O . LYS B 1 58 ? -49.750 -28.282 -1.067 1.00 13.43 58 LYS B O 1
ATOM 3427 N N . GLU B 1 59 ? -49.097 -29.931 -2.392 1.00 13.40 59 GLU B N 1
ATOM 3428 C CA . GLU B 1 59 ? -50.057 -30.862 -1.812 1.00 13.48 59 GLU B CA 1
ATOM 3429 C C . GLU B 1 59 ? -49.722 -31.111 -0.336 1.00 13.43 59 GLU B C 1
ATOM 3430 O O . GLU B 1 59 ? -50.613 -31.152 0.528 1.00 13.95 59 GLU B O 1
ATOM 3436 N N . GLY B 1 60 ? -48.431 -31.253 -0.057 1.00 13.62 60 GLY B N 1
ATOM 3437 C CA . GLY B 1 60 ? -47.972 -31.469 1.309 1.00 13.61 60 GLY B CA 1
ATOM 3438 C C . GLY B 1 60 ? -48.246 -30.268 2.208 1.00 13.74 60 GLY B C 1
ATOM 3439 O O . GLY B 1 60 ? -48.690 -30.430 3.350 1.00 13.85 60 GLY B O 1
ATOM 3440 N N . VAL B 1 61 ? -48.008 -29.061 1.695 1.00 13.48 61 VAL B N 1
ATOM 3441 C CA . VAL B 1 61 ? -48.334 -27.863 2.493 1.00 13.65 61 VAL B CA 1
ATOM 3442 C C . VAL B 1 61 ? -49.831 -27.781 2.767 1.00 14.00 61 VAL B C 1
ATOM 3443 O O . VAL B 1 61 ? -50.233 -27.494 3.896 1.00 13.91 61 VAL B O 1
ATOM 3447 N N . ARG B 1 62 ? -50.653 -28.056 1.746 1.00 13.77 62 ARG B N 1
ATOM 3448 C CA . ARG B 1 62 ? -52.096 -28.054 1.949 1.00 13.85 62 ARG B CA 1
ATOM 3449 C C . ARG B 1 62 ? -52.518 -29.028 3.055 1.00 13.91 62 ARG B C 1
ATOM 3450 O O . ARG B 1 62 ? -53.406 -28.698 3.865 1.00 13.97 62 ARG B O 1
ATOM 3458 N N . TYR B 1 63 ? -51.889 -30.205 3.094 1.00 14.21 63 TYR B N 1
ATOM 3459 C CA . TYR B 1 63 ? -52.143 -31.172 4.171 1.00 13.88 63 TYR B CA 1
ATOM 3460 C C . TYR B 1 63 ? -51.770 -30.589 5.537 1.00 13.73 63 TYR B C 1
ATOM 3461 O O . TYR B 1 63 ? -52.573 -30.580 6.461 1.00 14.11 63 TYR B O 1
ATOM 3470 N N . LEU B 1 64 ? -50.535 -30.114 5.646 1.00 14.20 64 LEU B N 1
ATOM 3471 C CA . LEU B 1 64 ? -50.005 -29.642 6.919 1.00 14.46 64 LEU B CA 1
ATOM 3472 C C . LEU B 1 64 ? -50.786 -28.432 7.442 1.00 13.78 64 LEU B C 1
ATOM 3473 O O . LEU B 1 64 ? -50.994 -28.308 8.647 1.00 14.40 64 LEU B O 1
ATOM 3478 N N . PHE B 1 65 ? -51.207 -27.545 6.538 1.00 13.77 65 PHE B N 1
ATOM 3479 C CA . PHE B 1 65 ? -51.955 -26.335 6.905 1.00 13.23 65 PHE B CA 1
ATOM 3480 C C . PHE B 1 65 ? -53.439 -26.625 7.118 1.00 14.19 65 PHE B C 1
ATOM 3481 O O . PHE B 1 65 ? -54.153 -25.819 7.741 1.00 14.99 65 PHE B O 1
ATOM 3489 N N . GLN B 1 66 ? -53.892 -27.753 6.558 1.00 13.83 66 GLN B N 1
ATOM 3490 C CA . GLN B 1 66 ? -55.316 -28.106 6.418 1.00 14.56 66 GLN B CA 1
ATOM 3491 C C . GLN B 1 66 ? -56.079 -27.021 5.661 1.00 14.28 66 GLN B C 1
ATOM 3492 O O . GLN B 1 66 ? -56.994 -26.392 6.192 1.00 14.90 66 GLN B O 1
ATOM 3498 N N . THR B 1 67 ? -55.632 -26.787 4.428 1.00 13.87 67 THR B N 1
ATOM 3499 C CA . THR B 1 67 ? -56.301 -25.870 3.506 1.00 14.19 67 THR B CA 1
ATOM 3500 C C . THR B 1 67 ? -56.457 -26.449 2.110 1.00 14.36 67 THR B C 1
ATOM 3501 O O . THR B 1 67 ? -55.645 -27.269 1.656 1.00 15.20 67 THR B O 1
ATOM 3505 N N . ASN B 1 68 ? -57.509 -26.001 1.429 1.00 14.88 68 ASN B N 1
ATOM 3506 C CA . ASN B 1 68 ? -57.662 -26.249 0.007 1.00 16.08 68 ASN B CA 1
ATOM 3507 C C . ASN B 1 68 ? -57.370 -25.011 -0.848 1.00 15.86 68 ASN B C 1
ATOM 3508 O O . ASN B 1 68 ? -57.732 -24.963 -2.034 1.00 16.19 68 ASN B O 1
ATOM 3513 N N . ASN B 1 69 ? -56.720 -24.004 -0.260 1.00 15.50 69 ASN B N 1
ATOM 3514 C CA . ASN B 1 69 ? -56.451 -22.759 -0.984 1.00 15.32 69 ASN B CA 1
ATOM 3515 C C . ASN B 1 69 ? -55.645 -23.008 -2.261 1.00 14.96 69 ASN B C 1
ATOM 3516 O O . ASN B 1 69 ? -54.560 -23.621 -2.229 1.00 14.72 69 ASN B O 1
ATOM 3521 N N . ILE B 1 70 ? -56.181 -22.560 -3.393 1.00 15.01 70 ILE B N 1
ATOM 3522 C CA . ILE B 1 70 ? -55.405 -22.601 -4.642 1.00 15.81 70 ILE B CA 1
ATOM 3523 C C . ILE B 1 70 ? -54.121 -21.749 -4.533 1.00 15.04 70 ILE B C 1
ATOM 3524 O O . ILE B 1 70 ? -53.107 -22.124 -5.082 1.00 14.92 70 ILE B O 1
ATOM 3529 N N . ALA B 1 71 ? -54.184 -20.613 -3.824 1.00 14.79 71 ALA B N 1
ATOM 3530 C CA . ALA B 1 71 ? -53.000 -19.751 -3.649 1.00 14.31 71 ALA B CA 1
ATOM 3531 C C . ALA B 1 71 ? -52.098 -20.295 -2.535 1.00 14.24 71 ALA B C 1
ATOM 3532 O O . ALA B 1 71 ? -51.949 -19.670 -1.479 1.00 14.15 71 ALA B O 1
ATOM 3534 N N . THR B 1 72 ? -51.531 -21.473 -2.771 1.00 13.37 72 THR B N 1
ATOM 3535 C CA . THR B 1 72 ? -50.607 -22.109 -1.807 1.00 13.41 72 THR B CA 1
ATOM 3536 C C . THR B 1 72 ? -49.306 -22.368 -2.532 1.00 13.28 72 THR B C 1
ATOM 3537 O O . THR B 1 72 ? -49.304 -22.951 -3.609 1.00 12.93 72 THR B O 1
ATOM 3541 N N . PHE B 1 73 ? -48.189 -21.899 -1.964 1.00 13.09 73 PHE B N 1
ATOM 3542 C CA . PHE B 1 73 ? -46.889 -22.032 -2.606 1.00 12.54 73 PHE B CA 1
ATOM 3543 C C . PHE B 1 73 ? -45.767 -21.852 -1.576 1.00 12.42 73 PHE B C 1
ATOM 3544 O O . PHE B 1 73 ? -46.036 -21.841 -0.385 1.00 14.03 73 PHE B O 1
ATOM 3552 N N . CYS B 1 74 ? -44.506 -21.792 -2.001 1.00 12.87 74 CYS B N 1
ATOM 3553 C CA . CYS B 1 74 ? -43.452 -21.416 -1.061 1.00 12.77 74 CYS B CA 1
ATOM 3554 C C . CYS B 1 74 ? -42.723 -20.183 -1.564 1.00 13.38 74 CYS B C 1
ATOM 3555 O O . CYS B 1 74 ? -42.598 -19.977 -2.778 1.00 14.39 74 CYS B O 1
ATOM 3558 N N . LEU B 1 75 ? -42.181 -19.422 -0.618 1.00 12.08 75 LEU B N 1
ATOM 3559 C CA . LEU B 1 75 ? -41.388 -18.238 -0.908 1.00 11.90 75 LEU B CA 1
ATOM 3560 C C . LEU B 1 75 ? -39.913 -18.588 -0.817 1.00 11.96 75 LEU B C 1
ATOM 3561 O O . LEU B 1 75 ? -39.508 -19.347 0.071 1.00 13.06 75 LEU B O 1
ATOM 3566 N N . SER B 1 76 ? -39.132 -18.048 -1.739 1.00 11.32 76 SER B N 1
ATOM 3567 C CA . SER B 1 76 ? -37.677 -18.264 -1.760 1.00 11.92 76 SER B CA 1
ATOM 3568 C C . SER B 1 76 ? -36.967 -17.297 -0.783 1.00 12.48 76 SER B C 1
ATOM 3569 O O . SER B 1 76 ? -36.235 -16.391 -1.182 1.00 12.33 76 SER B O 1
ATOM 3572 N N . ALA B 1 77 ? -37.181 -17.547 0.503 1.00 12.70 77 ALA B N 1
ATOM 3573 C CA . ALA B 1 77 ? -36.738 -16.658 1.592 1.00 12.33 77 ALA B CA 1
ATOM 3574 C C . ALA B 1 77 ? -36.882 -17.437 2.885 1.00 12.44 77 ALA B C 1
ATOM 3575 O O . ALA B 1 77 ? -37.657 -18.390 2.940 1.00 12.97 77 ALA B O 1
ATOM 3577 N N . SER B 1 78 ? -36.156 -17.028 3.932 1.00 12.84 78 SER B N 1
ATOM 3578 C CA . SER B 1 78 ? -36.364 -17.586 5.260 1.00 13.26 78 SER B CA 1
ATOM 3579 C C . SER B 1 78 ? -37.731 -17.163 5.841 1.00 12.82 78 SER B C 1
ATOM 3580 O O . SER B 1 78 ? -38.504 -16.420 5.195 1.00 13.27 78 SER B O 1
ATOM 3583 N N . GLY B 1 79 ? -38.036 -17.646 7.046 1.00 12.52 79 GLY B N 1
ATOM 3584 C CA . GLY B 1 79 ? -39.371 -17.420 7.677 1.00 12.41 79 GLY B CA 1
ATOM 3585 C C . GLY B 1 79 ? -39.812 -15.951 7.734 1.00 12.03 79 GLY B C 1
ATOM 3586 O O . GLY B 1 79 ? -41.019 -15.640 7.550 1.00 12.61 79 GLY B O 1
ATOM 3587 N N . HIS B 1 80 ? -38.859 -15.033 7.938 1.00 11.03 80 HIS B N 1
ATOM 3588 C CA . HIS B 1 80 ? -39.167 -13.598 7.929 1.00 11.98 80 HIS B CA 1
ATOM 3589 C C . HIS B 1 80 ? -39.787 -13.187 6.589 1.00 12.19 80 HIS B C 1
ATOM 3590 O O . HIS B 1 80 ? -40.587 -12.260 6.533 1.00 12.36 80 HIS B O 1
ATOM 3597 N N . GLY B 1 81 ? -39.342 -13.845 5.511 1.00 11.49 81 GLY B N 1
ATOM 3598 C CA . GLY B 1 81 ? -39.933 -13.670 4.178 1.00 12.17 81 GLY B CA 1
ATOM 3599 C C . GLY B 1 81 ? -41.426 -13.942 4.057 1.00 12.04 81 GLY B C 1
ATOM 3600 O O . GLY B 1 81 ? -42.110 -13.271 3.273 1.00 12.06 81 GLY B O 1
ATOM 3601 N N . GLY B 1 82 ? -41.928 -14.928 4.811 1.00 11.95 82 GLY B N 1
ATOM 3602 C CA . GLY B 1 82 ? -43.366 -15.156 4.966 1.00 12.45 82 GLY B CA 1
ATOM 3603 C C . GLY B 1 82 ? -44.066 -13.957 5.583 1.00 12.72 82 GLY B C 1
ATOM 3604 O O . GLY B 1 82 ? -45.097 -13.499 5.078 1.00 11.56 82 GLY B O 1
ATOM 3605 N N . MET B 1 83 ? -43.493 -13.430 6.665 1.00 11.77 83 MET B N 1
ATOM 3606 C CA . MET B 1 83 ? -44.027 -12.227 7.289 1.00 12.27 83 MET B CA 1
ATOM 3607 C C . MET B 1 83 ? -43.987 -11.066 6.307 1.00 12.21 83 MET B C 1
ATOM 3608 O O . MET B 1 83 ? -44.997 -10.369 6.125 1.00 12.47 83 MET B O 1
ATOM 3613 N N . GLU B 1 84 ? -42.851 -10.875 5.636 1.00 11.72 84 GLU B N 1
ATOM 3614 C CA . GLU B 1 84 ? -42.741 -9.814 4.621 1.00 12.20 84 GLU B CA 1
ATOM 3615 C C . GLU B 1 84 ? -43.823 -9.917 3.551 1.00 12.46 84 GLU B C 1
ATOM 3616 O O . GLU B 1 84 ? -44.482 -8.939 3.234 1.00 12.34 84 GLU B O 1
ATOM 3622 N N . ALA B 1 85 ? -43.991 -11.111 2.985 1.00 12.21 85 ALA B N 1
ATOM 3623 C CA . ALA B 1 85 ? -44.803 -11.252 1.781 1.00 12.36 85 ALA B CA 1
ATOM 3624 C C . ALA B 1 85 ? -46.286 -11.060 2.094 1.00 12.80 85 ALA B C 1
ATOM 3625 O O . ALA B 1 85 ? -47.059 -10.445 1.355 1.00 12.90 85 ALA B O 1
ATOM 3627 N N . THR B 1 86 ? -46.674 -11.594 3.231 1.00 13.23 86 THR B N 1
ATOM 3628 C CA . THR B 1 86 ? -48.045 -11.584 3.671 1.00 13.92 86 THR B CA 1
ATOM 3629 C C . THR B 1 86 ? -48.443 -10.087 3.920 1.00 14.20 86 THR B C 1
ATOM 3630 O O . THR B 1 86 ? -49.484 -9.604 3.432 1.00 13.93 86 THR B O 1
ATOM 3634 N N . LEU B 1 87 ? -47.555 -9.324 4.564 1.00 13.56 87 LEU B N 1
ATOM 3635 C CA . LEU B 1 87 ? -47.776 -7.891 4.795 1.00 14.47 87 LEU B CA 1
ATOM 3636 C C . LEU B 1 87 ? -47.678 -7.049 3.529 1.00 15.24 87 LEU B C 1
ATOM 3637 O O . LEU B 1 87 ? -48.478 -6.119 3.331 1.00 15.89 87 LEU B O 1
ATOM 3642 N N . CYS B 1 88 ? -46.689 -7.364 2.693 1.00 15.35 88 CYS B N 1
ATOM 3643 C CA . CYS B 1 88 ? -46.425 -6.611 1.472 1.00 15.44 88 CYS B CA 1
ATOM 3644 C C . CYS B 1 88 ? -47.637 -6.720 0.528 1.00 15.48 88 CYS B C 1
ATOM 3645 O O . CYS B 1 88 ? -48.091 -5.729 -0.049 1.00 15.14 88 CYS B O 1
ATOM 3648 N N . ASN B 1 89 ? -48.197 -7.918 0.406 1.00 14.06 89 ASN B N 1
ATOM 3649 C CA . ASN B 1 89 ? -49.280 -8.107 -0.571 1.00 14.00 89 ASN B CA 1
ATOM 3650 C C . ASN B 1 89 ? -50.607 -7.540 -0.085 1.00 14.26 89 ASN B C 1
ATOM 3651 O O . ASN B 1 89 ? -51.422 -7.046 -0.889 1.00 15.16 89 ASN B O 1
ATOM 3656 N N . LEU B 1 90 ? -50.817 -7.584 1.224 1.00 13.90 90 LEU B N 1
ATOM 3657 C CA . LEU B 1 90 ? -52.145 -7.307 1.773 1.00 13.67 90 LEU B CA 1
ATOM 3658 C C . LEU B 1 90 ? -52.290 -5.911 2.386 1.00 14.35 90 LEU B C 1
ATOM 3659 O O . LEU B 1 90 ? -53.360 -5.590 2.903 1.00 15.27 90 LEU B O 1
ATOM 3664 N N . LEU B 1 91 ? -51.230 -5.102 2.324 1.00 14.60 91 LEU B N 1
ATOM 3665 C CA . LEU B 1 91 ? -51.276 -3.721 2.851 1.00 14.67 91 LEU B CA 1
ATOM 3666 C C . LEU B 1 91 ? -50.962 -2.699 1.764 1.00 14.92 91 LEU B C 1
ATOM 3667 O O . LEU B 1 91 ? -50.035 -2.892 0.969 1.00 14.50 91 LEU B O 1
ATOM 3672 N N . GLU B 1 92 ? -51.729 -1.608 1.767 1.00 14.80 92 GLU B N 1
ATOM 3673 C CA . GLU B 1 92 ? -51.411 -0.405 1.001 1.00 15.11 92 GLU B CA 1
ATOM 3674 C C . GLU B 1 92 ? -51.229 0.760 1.986 1.00 15.24 92 GLU B C 1
ATOM 3675 O O . GLU B 1 92 ? -51.650 0.686 3.154 1.00 15.09 92 GLU B O 1
ATOM 3681 N N . ASP B 1 93 ? -50.609 1.838 1.512 1.00 16.39 93 ASP B N 1
ATOM 3682 C CA . ASP B 1 93 ? -50.296 2.977 2.389 1.00 16.97 93 ASP B CA 1
ATOM 3683 C C . ASP B 1 93 ? -51.534 3.422 3.149 1.00 16.98 93 ASP B C 1
ATOM 3684 O O . ASP B 1 93 ? -52.588 3.652 2.542 1.00 17.24 93 ASP B O 1
ATOM 3689 N N . GLY B 1 94 ? -51.398 3.572 4.463 1.00 16.39 94 GLY B N 1
ATOM 3690 C CA . GLY B 1 94 ? -52.467 4.092 5.311 1.00 16.79 94 GLY B CA 1
ATOM 3691 C C . GLY B 1 94 ? -53.469 3.064 5.804 1.00 16.36 94 GLY B C 1
ATOM 3692 O O . GLY B 1 94 ? -54.351 3.399 6.595 1.00 16.63 94 GLY B O 1
ATOM 3693 N N . ASP B 1 95 ? -53.356 1.819 5.334 1.00 15.73 95 ASP B N 1
ATOM 3694 C CA . ASP B 1 95 ? -54.240 0.752 5.814 1.00 16.11 95 ASP B CA 1
ATOM 3695 C C . ASP B 1 95 ? -53.997 0.529 7.284 1.00 16.04 95 ASP B C 1
ATOM 3696 O O . ASP B 1 95 ? -52.859 0.560 7.740 1.00 16.94 95 ASP B O 1
ATOM 3701 N N . VAL B 1 96 ? -55.062 0.293 8.026 1.00 15.62 96 VAL B N 1
ATOM 3702 C CA . VAL B 1 96 ? -54.916 0.109 9.458 1.00 15.50 96 VAL B CA 1
ATOM 3703 C C . VAL B 1 96 ? -54.711 -1.378 9.698 1.00 14.97 96 VAL B C 1
ATOM 3704 O O . VAL B 1 96 ? -55.512 -2.185 9.235 1.00 14.99 96 VAL B O 1
ATOM 3708 N N . ILE B 1 97 ? -53.633 -1.749 10.400 1.00 15.18 97 ILE B N 1
ATOM 3709 C CA . ILE B 1 97 ? -53.419 -3.154 10.802 1.00 15.76 97 ILE B CA 1
ATOM 3710 C C . ILE B 1 97 ? -53.304 -3.192 12.291 1.00 14.93 97 ILE B C 1
ATOM 3711 O O . ILE B 1 97 ? -52.624 -2.339 12.907 1.00 15.37 97 ILE B O 1
ATOM 3716 N N . LEU B 1 98 ? -53.912 -4.216 12.870 1.00 13.87 98 LEU B N 1
ATOM 3717 C CA . LEU B 1 98 ? -53.784 -4.485 14.289 1.00 13.06 98 LEU B CA 1
ATOM 3718 C C . LEU B 1 98 ? -52.853 -5.674 14.458 1.00 13.74 98 LEU B C 1
ATOM 3719 O O . LEU B 1 98 ? -53.040 -6.721 13.827 1.00 13.84 98 LEU B O 1
ATOM 3724 N N . ILE B 1 99 ? -51.834 -5.490 15.284 1.00 12.96 99 ILE B N 1
ATOM 3725 C CA . ILE B 1 99 ? -50.880 -6.548 15.625 1.00 12.64 99 ILE B CA 1
ATOM 3726 C C . ILE B 1 99 ? -51.255 -7.073 16.996 1.00 13.62 99 ILE B C 1
ATOM 3727 O O . ILE B 1 99 ? -51.296 -6.297 17.982 1.00 13.47 99 ILE B O 1
ATOM 3732 N N . GLY B 1 100 ? -51.529 -8.381 17.071 1.00 13.90 100 GLY B N 1
ATOM 3733 C CA . GLY B 1 100 ? -51.707 -9.036 18.360 1.00 14.33 100 GLY B CA 1
ATOM 3734 C C . GLY B 1 100 ? -50.343 -9.432 18.905 1.00 14.45 100 GLY B C 1
ATOM 3735 O O . GLY B 1 100 ? -49.728 -10.394 18.428 1.00 14.71 100 GLY B O 1
ATOM 3736 N N . HIS B 1 101 ? -49.855 -8.681 19.887 1.00 13.27 101 HIS B N 1
ATOM 3737 C CA . HIS B 1 101 ? -48.487 -8.859 20.390 1.00 14.39 101 HIS B CA 1
ATOM 3738 C C . HIS B 1 101 ? -48.448 -9.850 21.559 1.00 14.42 101 HIS B C 1
ATOM 3739 O O . HIS B 1 101 ? -49.000 -9.568 22.638 1.00 15.51 101 HIS B O 1
ATOM 3746 N N . THR B 1 102 ? -47.806 -11.002 21.345 1.00 14.20 102 THR B N 1
ATOM 3747 C CA . THR B 1 102 ? -47.620 -12.002 22.396 1.00 13.83 102 THR B CA 1
ATOM 3748 C C . THR B 1 102 ? -46.133 -12.276 22.625 1.00 14.16 102 THR B C 1
ATOM 3749 O O . THR B 1 102 ? -45.760 -13.299 23.220 1.00 14.29 102 THR B O 1
ATOM 3753 N N . GLY B 1 103 ? -45.288 -11.355 22.145 1.00 13.30 103 GLY B N 1
ATOM 3754 C CA . GLY B 1 103 ? -43.825 -11.518 22.217 1.00 13.26 103 GLY B CA 1
ATOM 3755 C C . GLY B 1 103 ? -43.117 -10.768 21.117 1.00 12.83 103 GLY B C 1
ATOM 3756 O O . GLY B 1 103 ? -43.712 -9.917 20.437 1.00 12.42 103 GLY B O 1
ATOM 3757 N N . HIS B 1 104 ? -41.841 -11.097 20.914 1.00 12.61 104 HIS B N 1
ATOM 3758 C CA . HIS B 1 104 ? -41.019 -10.461 19.887 1.00 12.91 104 HIS B CA 1
ATOM 3759 C C . HIS B 1 104 ? -41.699 -10.370 18.522 1.00 12.46 104 HIS B C 1
ATOM 3760 O O . HIS B 1 104 ? -41.509 -9.406 17.801 1.00 13.38 104 HIS B O 1
ATOM 3767 N N . TRP B 1 105 ? -42.450 -11.398 18.135 1.00 12.49 105 TRP B N 1
ATOM 3768 C CA . TRP B 1 105 ? -42.968 -11.447 16.761 1.00 12.11 105 TRP B CA 1
ATOM 3769 C C . TRP B 1 105 ? -43.997 -10.331 16.497 1.00 12.55 105 TRP B C 1
ATOM 3770 O O . TRP B 1 105 ? -44.172 -9.875 15.365 1.00 13.01 105 TRP B O 1
ATOM 3781 N N . GLY B 1 106 ? -44.606 -9.838 17.574 1.00 12.47 106 GLY B N 1
ATOM 3782 C CA . GLY B 1 106 ? -45.437 -8.634 17.502 1.00 12.68 106 GLY B CA 1
ATOM 3783 C C . GLY B 1 106 ? -44.624 -7.397 17.169 1.00 12.40 106 GLY B C 1
ATOM 3784 O O . GLY B 1 106 ? -45.079 -6.545 16.433 1.00 13.43 106 GLY B O 1
ATOM 3785 N N . ASP B 1 107 ? -43.426 -7.284 17.748 1.00 12.43 107 ASP B N 1
ATOM 3786 C CA . ASP B 1 107 ? -42.550 -6.170 17.442 1.00 12.33 107 ASP B CA 1
ATOM 3787 C C . ASP B 1 107 ? -42.066 -6.228 16.000 1.00 12.45 107 ASP B C 1
ATOM 3788 O O . ASP B 1 107 ? -42.047 -5.197 15.304 1.00 11.75 107 ASP B O 1
ATOM 3793 N N . ARG B 1 108 ? -41.676 -7.427 15.548 1.00 12.09 108 ARG B N 1
ATOM 3794 C CA . ARG B 1 108 ? -41.124 -7.582 14.179 1.00 11.95 108 ARG B CA 1
ATOM 3795 C C . ARG B 1 108 ? -42.208 -7.304 13.123 1.00 11.46 108 ARG B C 1
ATOM 3796 O O . ARG B 1 108 ? -41.942 -6.640 12.118 1.00 11.30 108 ARG B O 1
ATOM 3804 N N . SER B 1 109 ? -43.417 -7.821 13.337 1.00 11.83 109 SER B N 1
ATOM 3805 C CA . SER B 1 109 ? -44.510 -7.583 12.370 1.00 11.99 109 SER B CA 1
ATOM 3806 C C . SER B 1 109 ? -44.901 -6.097 12.350 1.00 11.64 109 SER B C 1
ATOM 3807 O O . SER B 1 109 ? -45.146 -5.523 11.282 1.00 12.09 109 SER B O 1
ATOM 3810 N N . ALA B 1 110 ? -44.943 -5.462 13.523 1.00 12.12 110 ALA B N 1
ATOM 3811 C CA . ALA B 1 110 ? -45.241 -4.029 13.588 1.00 11.89 110 ALA B CA 1
ATOM 3812 C C . ALA B 1 110 ? -44.210 -3.220 12.792 1.00 12.79 110 ALA B C 1
ATOM 3813 O O . ALA B 1 110 ? -44.562 -2.253 12.107 1.00 13.23 110 ALA B O 1
ATOM 3815 N N . ASP B 1 111 ? -42.941 -3.615 12.912 1.00 13.21 111 ASP B N 1
ATOM 3816 C CA . ASP B 1 111 ? -41.813 -3.024 12.183 1.00 13.56 111 ASP B CA 1
ATOM 3817 C C . ASP B 1 111 ? -42.037 -3.126 10.674 1.00 13.34 111 ASP B C 1
ATOM 3818 O O . ASP B 1 111 ? -42.002 -2.113 9.975 1.00 13.88 111 ASP B O 1
ATOM 3823 N N . MET B 1 112 ? -42.292 -4.334 10.173 1.00 12.72 112 MET B N 1
ATOM 3824 C CA . MET B 1 112 ? -42.444 -4.531 8.730 1.00 12.17 112 MET B CA 1
ATOM 3825 C C . MET B 1 112 ? -43.663 -3.761 8.219 1.00 12.15 112 MET B C 1
ATOM 3826 O O . MET B 1 112 ? -43.601 -3.111 7.174 1.00 13.01 112 MET B O 1
ATOM 3831 N N . ALA B 1 113 ? -44.765 -3.826 8.963 1.00 12.53 113 ALA B N 1
ATOM 3832 C CA . ALA B 1 113 ? -45.962 -3.126 8.543 1.00 12.38 113 ALA B CA 1
ATOM 3833 C C . ALA B 1 113 ? -45.693 -1.620 8.466 1.00 13.00 113 ALA B C 1
ATOM 3834 O O . ALA B 1 113 ? -46.142 -0.956 7.518 1.00 13.68 113 ALA B O 1
ATOM 3836 N N . THR B 1 114 ? -44.967 -1.064 9.439 1.00 13.42 114 THR B N 1
ATOM 3837 C CA . THR B 1 114 ? -44.678 0.374 9.312 1.00 14.90 114 THR B CA 1
ATOM 3838 C C . THR B 1 114 ? -43.781 0.670 8.129 1.00 15.32 114 THR B C 1
ATOM 3839 O O . THR B 1 114 ? -44.029 1.644 7.426 1.00 15.23 114 THR B O 1
ATOM 3843 N N . ARG B 1 115 ? -42.822 -0.219 7.845 1.00 14.48 115 ARG B N 1
ATOM 3844 C CA . ARG B 1 115 ? -41.936 -0.024 6.687 1.00 14.10 115 ARG B CA 1
ATOM 3845 C C . ARG B 1 115 ? -42.730 -0.023 5.378 1.00 14.08 115 ARG B C 1
ATOM 3846 O O . ARG B 1 115 ? -42.408 0.723 4.431 1.00 13.33 115 ARG B O 1
ATOM 3854 N N . TYR B 1 116 ? -43.789 -0.823 5.348 1.00 13.33 116 TYR B N 1
ATOM 3855 C CA . TYR B 1 116 ? -44.646 -0.930 4.161 1.00 14.76 116 TYR B CA 1
ATOM 3856 C C . TYR B 1 116 ? -45.675 0.204 4.082 1.00 14.95 116 TYR B C 1
ATOM 3857 O O . TYR B 1 116 ? -46.458 0.272 3.127 1.00 16.61 116 TYR B O 1
ATOM 3866 N N . GLY B 1 117 ? -45.654 1.118 5.046 1.00 14.90 117 GLY B N 1
ATOM 3867 C CA . GLY B 1 117 ? -46.561 2.280 4.968 1.00 15.70 117 GLY B CA 1
ATOM 3868 C C . GLY B 1 117 ? -47.909 2.189 5.659 1.00 14.65 117 GLY B C 1
ATOM 3869 O O . GLY B 1 117 ? -48.761 3.083 5.496 1.00 14.77 117 GLY B O 1
ATOM 3870 N N . ALA B 1 118 ? -48.114 1.138 6.449 1.00 15.00 118 ALA B N 1
ATOM 3871 C CA . ALA B 1 118 ? -49.374 0.956 7.165 1.00 14.84 118 ALA B CA 1
ATOM 3872 C C . ALA B 1 118 ? -49.499 1.801 8.432 1.00 15.37 118 ALA B C 1
ATOM 3873 O O . ALA B 1 118 ? -48.491 2.300 8.958 1.00 15.09 118 ALA B O 1
ATOM 3875 N N . ASP B 1 119 ? -50.746 1.976 8.879 1.00 15.14 119 ASP B N 1
ATOM 3876 C CA . ASP B 1 119 ? -51.098 2.642 10.142 1.00 14.88 119 ASP B CA 1
ATOM 3877 C C . ASP B 1 119 ? -51.186 1.525 11.173 1.00 14.44 119 ASP B C 1
ATOM 3878 O O . ASP B 1 119 ? -52.169 0.774 11.224 1.00 14.60 119 ASP B O 1
ATOM 3883 N N . VAL B 1 120 ? -50.133 1.408 11.979 1.00 14.62 120 VAL B N 1
ATOM 3884 C CA . VAL B 1 120 ? -49.955 0.246 12.849 1.00 14.38 120 VAL B CA 1
ATOM 3885 C C . VAL B 1 120 ? -50.545 0.427 14.237 1.00 14.97 120 VAL B C 1
ATOM 3886 O O . VAL B 1 120 ? -50.225 1.397 14.932 1.00 14.92 120 VAL B O 1
ATOM 3890 N N . ARG B 1 121 ? -51.401 -0.515 14.632 1.00 14.97 121 ARG B N 1
ATOM 3891 C CA . ARG B 1 121 ? -52.014 -0.523 15.965 1.00 15.59 121 ARG B CA 1
ATOM 3892 C C . ARG B 1 121 ? -51.596 -1.823 16.650 1.00 16.58 121 ARG B C 1
ATOM 3893 O O . ARG B 1 121 ? -51.385 -2.856 15.994 1.00 15.42 121 ARG B O 1
ATOM 3901 N N . VAL B 1 122 ? -51.454 -1.770 17.967 1.00 17.15 122 VAL B N 1
ATOM 3902 C CA . VAL B 1 122 ? -50.965 -2.941 18.696 1.00 17.85 122 VAL B CA 1
ATOM 3903 C C . VAL B 1 122 ? -51.810 -3.214 19.940 1.00 18.01 122 VAL B C 1
ATOM 3904 O O . VAL B 1 122 ? -52.146 -2.281 20.701 1.00 17.47 122 VAL B O 1
ATOM 3908 N N . VAL B 1 123 ? -52.173 -4.484 20.121 1.00 16.64 123 VAL B N 1
ATOM 3909 C CA . VAL B 1 123 ? -52.786 -4.930 21.369 1.00 17.37 123 VAL B CA 1
ATOM 3910 C C . VAL B 1 123 ? -51.842 -5.940 22.015 1.00 17.50 123 VAL B C 1
ATOM 3911 O O . VAL B 1 123 ? -51.447 -6.927 21.385 1.00 17.17 123 VAL B O 1
ATOM 3915 N N . LYS B 1 124 ? -51.468 -5.669 23.261 1.00 17.89 124 LYS B N 1
ATOM 3916 C CA . LYS B 1 124 ? -50.428 -6.454 23.917 1.00 18.15 124 LYS B CA 1
ATOM 3917 C C . LYS B 1 124 ? -51.018 -7.414 24.943 1.00 17.83 124 LYS B C 1
ATOM 3918 O O . LYS B 1 124 ? -51.862 -7.025 25.756 1.00 16.95 124 LYS B O 1
ATOM 3924 N N . SER B 1 125 ? -50.563 -8.663 24.910 1.00 16.92 125 SER B N 1
ATOM 3925 C CA . SER B 1 125 ? -50.992 -9.672 25.853 1.00 16.91 125 SER B CA 1
ATOM 3926 C C . SER B 1 125 ? -50.481 -9.331 27.253 1.00 17.37 125 SER B C 1
ATOM 3927 O O . SER B 1 125 ? -49.551 -8.531 27.418 1.00 17.67 125 SER B O 1
ATOM 3930 N N . LYS B 1 126 ? -51.065 -9.969 28.256 1.00 18.90 126 LYS B N 1
ATOM 3931 C CA . LYS B 1 126 ? -50.457 -9.992 29.576 1.00 19.99 126 LYS B CA 1
ATOM 3932 C C . LYS B 1 126 ? -49.138 -10.762 29.517 1.00 20.75 126 LYS B C 1
ATOM 3933 O O . LYS B 1 126 ? -48.962 -11.636 28.660 1.00 20.08 126 LYS B O 1
ATOM 3939 N N . VAL B 1 127 ? -48.212 -10.449 30.426 1.00 21.03 127 VAL B N 1
ATOM 3940 C CA . VAL B 1 127 ? -46.900 -11.120 30.437 1.00 21.81 127 VAL B CA 1
ATOM 3941 C C . VAL B 1 127 ? -46.965 -12.652 30.565 1.00 20.94 127 VAL B C 1
ATOM 3942 O O . VAL B 1 127 ? -47.608 -13.198 31.476 1.00 21.11 127 VAL B O 1
ATOM 3946 N N . GLY B 1 128 ? -46.313 -13.335 29.617 1.00 20.45 128 GLY B N 1
ATOM 3947 C CA . GLY B 1 128 ? -46.293 -14.799 29.553 1.00 19.65 128 GLY B CA 1
ATOM 3948 C C . GLY B 1 128 ? -47.623 -15.449 29.182 1.00 18.69 128 GLY B C 1
ATOM 3949 O O . GLY B 1 128 ? -47.790 -16.658 29.333 1.00 19.29 128 GLY B O 1
ATOM 3950 N N . GLN B 1 129 ? -48.573 -14.639 28.703 1.00 17.77 129 GLN B N 1
ATOM 3951 C CA . GLN B 1 129 ? -49.911 -15.134 28.362 1.00 17.57 129 GLN B CA 1
ATOM 3952 C C . GLN B 1 129 ? -50.223 -14.918 26.902 1.00 16.74 129 GLN B C 1
ATOM 3953 O O . GLN B 1 129 ? -49.595 -14.102 26.233 1.00 15.87 129 GLN B O 1
ATOM 3959 N N . SER B 1 130 ? -51.207 -15.659 26.416 1.00 16.27 130 SER B N 1
ATOM 3960 C CA . SER B 1 130 ? -51.786 -15.369 25.115 1.00 16.41 130 SER B CA 1
ATOM 3961 C C . SER B 1 130 ? -52.831 -14.263 25.287 1.00 16.62 130 SER B C 1
ATOM 3962 O O . SER B 1 130 ? -53.216 -13.902 26.429 1.00 17.54 130 SER B O 1
ATOM 3965 N N . LEU B 1 131 ? -53.297 -13.726 24.167 1.00 16.11 131 LEU B N 1
ATOM 3966 C CA . LEU B 1 131 ? -54.415 -12.789 24.152 1.00 16.57 131 LEU B CA 1
ATOM 3967 C C . LEU B 1 131 ? -55.733 -13.550 24.257 1.00 16.54 131 LEU B C 1
ATOM 3968 O O . LEU B 1 131 ? -55.929 -14.570 23.589 1.00 17.09 131 LEU B O 1
ATOM 3973 N N . SER B 1 132 ? -56.651 -13.059 25.084 1.00 16.69 132 SER B N 1
ATOM 3974 C CA . SER B 1 132 ? -57.960 -13.697 25.159 1.00 17.13 132 SER B CA 1
ATOM 3975 C C . SER B 1 132 ? -58.789 -13.281 23.960 1.00 17.10 132 SER B C 1
ATOM 3976 O O . SER B 1 132 ? -58.493 -12.282 23.301 1.00 16.34 132 SER B O 1
ATOM 3979 N N . LEU B 1 133 ? -59.839 -14.041 23.683 1.00 18.20 133 LEU B N 1
ATOM 3980 C CA . LEU B 1 133 ? -60.766 -13.670 22.623 1.00 19.64 133 LEU B CA 1
ATOM 3981 C C . LEU B 1 133 ? -61.382 -12.294 22.910 1.00 19.84 133 LEU B C 1
ATOM 3982 O O . LEU B 1 133 ? -61.560 -11.480 21.995 1.00 19.96 133 LEU B O 1
ATOM 3987 N N . ASP B 1 134 ? -61.681 -12.021 24.182 1.00 20.47 134 ASP B N 1
ATOM 3988 C CA . ASP B 1 134 ? -62.261 -10.724 24.560 1.00 20.98 134 ASP B CA 1
ATOM 3989 C C . ASP B 1 134 ? -61.309 -9.569 24.257 1.00 20.24 134 ASP B C 1
ATOM 3990 O O . ASP B 1 134 ? -61.728 -8.509 23.776 1.00 20.06 134 ASP B O 1
ATOM 3995 N N . GLU B 1 135 ? -60.027 -9.775 24.544 1.00 19.29 135 GLU B N 1
ATOM 3996 C CA . GLU B 1 135 ? -59.014 -8.752 24.295 1.00 18.62 135 GLU B CA 1
ATOM 3997 C C . GLU B 1 135 ? -58.875 -8.458 22.806 1.00 17.30 135 GLU B C 1
ATOM 3998 O O . GLU B 1 135 ? -58.700 -7.288 22.405 1.00 17.07 135 GLU B O 1
ATOM 4004 N N . ILE B 1 136 ? -58.963 -9.513 21.998 1.00 16.78 136 ILE B N 1
ATOM 4005 C CA . ILE B 1 136 ? -58.891 -9.386 20.537 1.00 17.04 136 ILE B CA 1
ATOM 4006 C C . ILE B 1 136 ? -60.121 -8.645 20.014 1.00 17.77 136 ILE B C 1
ATOM 4007 O O . ILE B 1 136 ? -59.990 -7.700 19.229 1.00 18.09 136 ILE B O 1
ATOM 4012 N N . ARG B 1 137 ? -61.300 -9.078 20.467 1.00 18.33 137 ARG B N 1
ATOM 4013 C CA . ARG B 1 137 ? -62.573 -8.453 20.089 1.00 18.72 137 ARG B CA 1
ATOM 4014 C C . ARG B 1 137 ? -62.566 -6.968 20.422 1.00 18.66 137 ARG B C 1
ATOM 4015 O O . ARG B 1 137 ? -62.864 -6.155 19.560 1.00 18.89 137 ARG B O 1
ATOM 4023 N N . ASP B 1 138 ? -62.197 -6.629 21.655 1.00 18.13 138 ASP B N 1
ATOM 4024 C CA . ASP B 1 138 ? -62.170 -5.235 22.095 1.00 18.91 138 ASP B CA 1
ATOM 4025 C C . ASP B 1 138 ? -61.278 -4.386 21.209 1.00 18.74 138 ASP B C 1
ATOM 4026 O O . ASP B 1 138 ? -61.672 -3.304 20.788 1.00 18.15 138 ASP B O 1
ATOM 4031 N N . ALA B 1 139 ? -60.094 -4.903 20.885 1.00 18.03 139 ALA B N 1
ATOM 4032 C CA . ALA B 1 139 ? -59.157 -4.151 20.046 1.00 18.22 139 ALA B CA 1
ATOM 4033 C C . ALA B 1 139 ? -59.634 -4.000 18.600 1.00 18.13 139 ALA B C 1
ATOM 4034 O O . ALA B 1 139 ? -59.427 -2.949 17.994 1.00 17.86 139 ALA B O 1
ATOM 4036 N N . LEU B 1 140 ? -60.285 -5.036 18.065 1.00 18.16 140 LEU B N 1
ATOM 4037 C CA . LEU B 1 140 ? -60.836 -4.991 16.715 1.00 19.48 140 LEU B CA 1
ATOM 4038 C C . LEU B 1 140 ? -61.875 -3.892 16.604 1.00 20.13 140 LEU B C 1
ATOM 4039 O O . LEU B 1 140 ? -61.929 -3.167 15.606 1.00 20.04 140 LEU B O 1
ATOM 4044 N N . LEU B 1 141 ? -62.695 -3.765 17.644 1.00 21.53 141 LEU B N 1
ATOM 4045 C CA . LEU B 1 141 ? -63.834 -2.841 17.596 1.00 23.04 141 LEU B CA 1
ATOM 4046 C C . LEU B 1 141 ? -63.363 -1.394 17.629 1.00 23.48 141 LEU B C 1
ATOM 4047 O O . LEU B 1 141 ? -63.915 -0.533 16.927 1.00 24.50 141 LEU B O 1
ATOM 4052 N N . ILE B 1 142 ? -62.310 -1.172 18.412 1.00 23.19 142 ILE B N 1
ATOM 4053 C CA . ILE B 1 142 ? -61.697 0.121 18.684 1.00 24.23 142 ILE B CA 1
ATOM 4054 C C . ILE B 1 142 ? -60.894 0.627 17.483 1.00 23.22 142 ILE B C 1
ATOM 4055 O O . ILE B 1 142 ? -60.997 1.789 17.101 1.00 23.27 142 ILE B O 1
ATOM 4060 N N . HIS B 1 143 ? -60.129 -0.271 16.869 1.00 21.21 143 HIS B N 1
ATOM 4061 C CA . HIS B 1 143 ? -59.220 0.108 15.792 1.00 20.18 143 HIS B CA 1
ATOM 4062 C C . HIS B 1 143 ? -59.811 0.006 14.392 1.00 19.61 143 HIS B C 1
ATOM 4063 O O . HIS B 1 143 ? -59.346 0.666 13.460 1.00 19.35 143 HIS B O 1
ATOM 4070 N N . LYS B 1 144 ? -60.824 -0.840 14.251 1.00 18.85 144 LYS B N 1
ATOM 4071 C CA . LYS B 1 144 ? -61.446 -1.122 12.956 1.00 19.24 144 LYS B CA 1
ATOM 4072 C C . LYS B 1 144 ? -60.404 -1.382 11.864 1.00 18.23 144 LYS B C 1
ATOM 4073 O O . LYS B 1 144 ? -60.418 -0.736 10.828 1.00 17.93 144 LYS B O 1
ATOM 4079 N N . PRO B 1 145 ? -59.483 -2.337 12.090 1.00 17.68 145 PRO B N 1
ATOM 4080 C CA . PRO B 1 145 ? -58.418 -2.578 11.096 1.00 16.84 145 PRO B CA 1
ATOM 4081 C C . PRO B 1 145 ? -58.895 -3.364 9.861 1.00 16.57 145 PRO B C 1
ATOM 4082 O O . PRO B 1 145 ? -59.928 -4.036 9.921 1.00 17.18 145 PRO B O 1
ATOM 4086 N N . SER B 1 146 ? -58.137 -3.294 8.770 1.00 15.69 146 SER B N 1
ATOM 4087 C CA . SER B 1 146 ? -58.369 -4.116 7.592 1.00 16.03 146 SER B CA 1
ATOM 4088 C C . SER B 1 146 ? -57.595 -5.447 7.636 1.00 15.17 146 SER B C 1
ATOM 4089 O O . SER B 1 146 ? -57.932 -6.402 6.914 1.00 14.59 146 SER B O 1
ATOM 4092 N N . VAL B 1 147 ? -56.550 -5.482 8.479 1.00 14.34 147 VAL B N 1
ATOM 4093 C CA . VAL B 1 147 ? -55.752 -6.690 8.731 1.00 13.59 147 VAL B CA 1
ATOM 4094 C C . VAL B 1 147 ? -55.530 -6.882 10.234 1.00 12.79 147 VAL B C 1
ATOM 4095 O O . VAL B 1 147 ? -55.240 -5.925 10.940 1.00 12.33 147 VAL B O 1
ATOM 4099 N N . LEU B 1 148 ? -55.674 -8.118 10.713 1.00 12.95 148 LEU B N 1
ATOM 4100 C CA . LEU B 1 148 ? -55.200 -8.516 12.038 1.00 13.23 148 LEU B CA 1
ATOM 4101 C C . LEU B 1 148 ? -54.084 -9.532 11.864 1.00 13.80 148 LEU B C 1
ATOM 4102 O O . LEU B 1 148 ? -54.211 -10.469 11.059 1.00 13.98 148 LEU B O 1
ATOM 4107 N N . PHE B 1 149 ? -52.988 -9.335 12.601 1.00 13.40 149 PHE B N 1
ATOM 4108 C CA . PHE B 1 149 ? -51.836 -10.222 12.509 1.00 12.68 149 PHE B CA 1
ATOM 4109 C C . PHE B 1 149 ? -51.631 -10.874 13.869 1.00 12.76 149 PHE B C 1
ATOM 4110 O O . PHE B 1 149 ? -51.503 -10.171 14.872 1.00 12.47 149 PHE B O 1
ATOM 4118 N N . LEU B 1 150 ? -51.601 -12.210 13.890 1.00 12.41 150 LEU B N 1
ATOM 4119 C CA . LEU B 1 150 ? -51.313 -12.963 15.116 1.00 12.82 150 LEU B CA 1
ATOM 4120 C C . LEU B 1 150 ? -50.184 -13.964 14.897 1.00 13.00 150 LEU B C 1
ATOM 4121 O O . LEU B 1 150 ? -50.008 -14.478 13.794 1.00 13.49 150 LEU B O 1
ATOM 4126 N N . THR B 1 151 ? -49.439 -14.258 15.959 1.00 12.92 151 THR B N 1
ATOM 4127 C CA . THR B 1 151 ? -48.398 -15.274 15.899 1.00 13.32 151 THR B CA 1
ATOM 4128 C C . THR B 1 151 ? -48.903 -16.461 16.701 1.00 13.38 151 THR B C 1
ATOM 4129 O O . THR B 1 151 ? -49.140 -16.334 17.914 1.00 14.03 151 THR B O 1
ATOM 4133 N N . GLN B 1 152 ? -49.113 -17.603 16.039 1.00 12.75 152 GLN B N 1
ATOM 4134 C CA . GLN B 1 152 ? -49.657 -18.772 16.741 1.00 13.38 152 GLN B CA 1
ATOM 4135 C C . GLN B 1 152 ? -48.671 -19.287 17.792 1.00 13.25 152 GLN B C 1
ATOM 4136 O O . GLN B 1 152 ? -49.040 -19.468 18.958 1.00 14.12 152 GLN B O 1
ATOM 4142 N N . GLY B 1 153 ? -47.417 -19.477 17.391 1.00 13.97 153 GLY B N 1
ATOM 4143 C CA . GLY B 1 153 ? -46.376 -19.865 18.351 1.00 12.74 153 GLY B CA 1
ATOM 4144 C C . GLY B 1 153 ? -45.338 -18.775 18.464 1.00 13.29 153 GLY B C 1
ATOM 4145 O O . GLY B 1 153 ? -44.503 -18.626 17.580 1.00 13.19 153 GLY B O 1
ATOM 4146 N N . ASP B 1 154 ? -45.387 -18.001 19.544 1.00 13.29 154 ASP B N 1
ATOM 4147 C CA . ASP B 1 154 ? -44.376 -16.980 19.694 1.00 13.61 154 ASP B CA 1
ATOM 4148 C C . ASP B 1 154 ? -43.154 -17.613 20.364 1.00 14.06 154 ASP B C 1
ATOM 4149 O O . ASP B 1 154 ? -43.191 -17.969 21.535 1.00 13.94 154 ASP B O 1
ATOM 4154 N N . SER B 1 155 ? -42.075 -17.739 19.600 1.00 14.53 155 SER B N 1
ATOM 4155 C CA . SER B 1 155 ? -40.892 -18.459 20.075 1.00 14.03 155 SER B CA 1
ATOM 4156 C C . SER B 1 155 ? -40.033 -17.660 21.061 1.00 14.53 155 SER B C 1
ATOM 4157 O O . SER B 1 155 ? -39.124 -18.237 21.664 1.00 14.36 155 SER B O 1
ATOM 4160 N N . SER B 1 156 ? -40.296 -16.355 21.210 1.00 13.74 156 SER B N 1
ATOM 4161 C CA . SER B 1 156 ? -39.573 -15.551 22.201 1.00 13.51 156 SER B CA 1
ATOM 4162 C C . SER B 1 156 ? -40.119 -15.800 23.607 1.00 13.50 156 SER B C 1
ATOM 4163 O O . SER B 1 156 ? -39.356 -15.782 24.584 1.00 13.45 156 SER B O 1
ATOM 4166 N N . THR B 1 157 ? -41.421 -16.057 23.702 1.00 13.28 157 THR B N 1
ATOM 4167 C CA . THR B 1 157 ? -42.073 -16.192 25.007 1.00 13.13 157 THR B CA 1
ATOM 4168 C C . THR B 1 157 ? -42.524 -17.625 25.301 1.00 13.40 157 THR B C 1
ATOM 4169 O O . THR B 1 157 ? -42.815 -17.953 26.458 1.00 13.45 157 THR B O 1
ATOM 4173 N N . GLY B 1 158 ? -42.521 -18.480 24.272 1.00 13.30 158 GLY B N 1
ATOM 4174 C CA . GLY B 1 158 ? -42.969 -19.875 24.417 1.00 13.73 158 GLY B CA 1
ATOM 4175 C C . GLY B 1 158 ? -44.471 -19.933 24.597 1.00 14.20 158 GLY B C 1
ATOM 4176 O O . GLY B 1 158 ? -44.988 -20.794 25.317 1.00 14.01 158 GLY B O 1
ATOM 4177 N N . VAL B 1 159 ? -45.169 -19.003 23.935 1.00 13.75 159 VAL B N 1
ATOM 4178 C CA . VAL B 1 159 ? -46.622 -18.856 24.088 1.00 14.44 159 VAL B CA 1
ATOM 4179 C C . VAL B 1 159 ? -47.381 -19.282 22.828 1.00 14.04 159 VAL B C 1
ATOM 4180 O O . VAL B 1 159 ? -47.047 -18.872 21.711 1.00 14.90 159 VAL B O 1
ATOM 4184 N N . LEU B 1 160 ? -48.390 -20.125 23.044 1.00 14.33 160 LEU B N 1
ATOM 4185 C CA . LEU B 1 160 ? -49.316 -20.578 22.009 1.00 14.16 160 LEU B CA 1
ATOM 4186 C C . LEU B 1 160 ? -50.578 -19.736 22.061 1.00 14.86 160 LEU B C 1
ATOM 4187 O O . LEU B 1 160 ? -51.248 -19.699 23.090 1.00 14.47 160 LEU B O 1
ATOM 4192 N N . GLN B 1 161 ? -50.882 -19.064 20.959 1.00 14.34 161 GLN B N 1
ATOM 4193 C CA . GLN B 1 161 ? -52.049 -18.192 20.869 1.00 14.47 161 GLN B CA 1
ATOM 4194 C C . GLN B 1 161 ? -53.235 -19.012 20.346 1.00 15.39 161 GLN B C 1
ATOM 4195 O O . GLN B 1 161 ? -53.145 -19.617 19.286 1.00 15.27 161 GLN B O 1
ATOM 4201 N N . GLY B 1 162 ? -54.337 -19.057 21.109 1.00 16.26 162 GLY B N 1
ATOM 4202 C CA . GLY B 1 162 ? -55.558 -19.711 20.621 1.00 16.32 162 GLY B CA 1
ATOM 4203 C C . GLY B 1 162 ? -56.192 -18.900 19.495 1.00 16.78 162 GLY B C 1
ATOM 4204 O O . GLY B 1 162 ? -56.104 -17.654 19.465 1.00 16.57 162 GLY B O 1
ATOM 4205 N N . LEU B 1 163 ? -56.846 -19.600 18.569 1.00 16.87 163 LEU B N 1
ATOM 4206 C CA . LEU B 1 163 ? -57.334 -18.966 17.340 1.00 17.51 163 LEU B CA 1
ATOM 4207 C C . LEU B 1 163 ? -58.811 -19.231 16.999 1.00 18.38 163 LEU B C 1
ATOM 4208 O O . LEU B 1 163 ? -59.331 -18.660 16.050 1.00 18.36 163 LEU B O 1
ATOM 4213 N N . GLU B 1 164 ? -59.474 -20.103 17.751 1.00 19.60 164 GLU B N 1
ATOM 4214 C CA . GLU B 1 164 ? -60.871 -20.418 17.443 1.00 20.25 164 GLU B CA 1
ATOM 4215 C C . GLU B 1 164 ? -61.745 -19.175 17.559 1.00 20.03 164 GLU B C 1
ATOM 4216 O O . GLU B 1 164 ? -61.661 -18.403 18.534 1.00 20.22 164 GLU B O 1
ATOM 4222 N N . GLY B 1 165 ? -62.538 -18.949 16.521 1.00 19.63 165 GLY B N 1
ATOM 4223 C CA . GLY B 1 165 ? -63.477 -17.839 16.515 1.00 18.81 165 GLY B CA 1
ATOM 4224 C C . GLY B 1 165 ? -62.899 -16.538 16.000 1.00 18.56 165 GLY B C 1
ATOM 4225 O O . GLY B 1 165 ? -63.651 -15.621 15.660 1.00 17.94 165 GLY B O 1
ATOM 4226 N N . VAL B 1 166 ? -61.570 -16.456 15.911 1.00 18.18 166 VAL B N 1
ATOM 4227 C CA . VAL B 1 166 ? -60.929 -15.170 15.569 1.00 18.09 166 VAL B CA 1
ATOM 4228 C C . VAL B 1 166 ? -61.144 -14.759 14.116 1.00 17.76 166 VAL B C 1
ATOM 4229 O O . VAL B 1 166 ? -61.517 -13.621 13.857 1.00 16.99 166 VAL B O 1
ATOM 4233 N N . GLY B 1 167 ? -60.913 -15.672 13.173 1.00 17.54 167 GLY B N 1
ATOM 4234 C CA . GLY B 1 167 ? -61.194 -15.362 11.769 1.00 17.39 167 GLY B CA 1
ATOM 4235 C C . GLY B 1 167 ? -62.663 -15.018 11.510 1.00 17.92 167 GLY B C 1
ATOM 4236 O O . GLY B 1 167 ? -62.974 -14.073 10.768 1.00 17.77 167 GLY B O 1
ATOM 4237 N N . ALA B 1 168 ? -63.563 -15.770 12.137 1.00 18.20 168 ALA B N 1
ATOM 4238 C CA . ALA B 1 168 ? -65.004 -15.526 12.006 1.00 18.55 168 ALA B CA 1
ATOM 4239 C C . ALA B 1 168 ? -65.319 -14.094 12.427 1.00 18.87 168 ALA B C 1
ATOM 4240 O O . ALA B 1 168 ? -66.045 -13.376 11.729 1.00 19.75 168 ALA B O 1
ATOM 4242 N N . LEU B 1 169 ? -64.731 -13.666 13.538 1.00 19.35 169 LEU B N 1
ATOM 4243 C CA . LEU B 1 169 ? -64.955 -12.327 14.083 1.00 19.74 169 LEU B CA 1
ATOM 4244 C C . LEU B 1 169 ? -64.362 -11.270 13.156 1.00 19.56 169 LEU B C 1
ATOM 4245 O O . LEU B 1 169 ? -65.015 -10.267 12.856 1.00 19.75 169 LEU B O 1
ATOM 4250 N N . CYS B 1 170 ? -63.136 -11.512 12.679 1.00 19.23 170 CYS B N 1
ATOM 4251 C CA . CYS B 1 170 ? -62.522 -10.645 11.683 1.00 18.80 170 CYS B CA 1
ATOM 4252 C C . CYS B 1 170 ? -63.454 -10.453 10.488 1.00 19.27 170 CYS B C 1
ATOM 4253 O O . CYS B 1 170 ? -63.652 -9.333 10.015 1.00 18.15 170 CYS B O 1
ATOM 4256 N N . HIS B 1 171 ? -64.051 -11.549 10.027 1.00 19.34 171 HIS B N 1
ATOM 4257 C CA . HIS B 1 171 ? -64.866 -11.504 8.821 1.00 20.74 171 HIS B CA 1
ATOM 4258 C C . HIS B 1 171 ? -66.224 -10.810 9.043 1.00 22.50 171 HIS B C 1
ATOM 4259 O O . HIS B 1 171 ? -66.872 -10.393 8.076 1.00 24.22 171 HIS B O 1
ATOM 4266 N N . GLN B 1 172 ? -66.637 -10.665 10.301 1.00 23.50 172 GLN B N 1
ATOM 4267 C CA . GLN B 1 172 ? -67.802 -9.830 10.644 1.00 24.90 172 GLN B CA 1
ATOM 4268 C C . GLN B 1 172 ? -67.467 -8.337 10.498 1.00 25.14 172 GLN B C 1
ATOM 4269 O O . GLN B 1 172 ? -68.363 -7.486 10.491 1.00 25.00 172 GLN B O 1
ATOM 4275 N N . HIS B 1 173 ? -66.176 -8.020 10.376 1.00 24.50 173 HIS B N 1
ATOM 4276 C CA . HIS B 1 173 ? -65.728 -6.631 10.419 1.00 24.83 173 HIS B CA 1
ATOM 4277 C C . HIS B 1 173 ? -64.784 -6.244 9.283 1.00 23.73 173 HIS B C 1
ATOM 4278 O O . HIS B 1 173 ? -63.958 -5.339 9.437 1.00 24.37 173 HIS B O 1
ATOM 4285 N N . ASN B 1 174 ? -64.960 -6.906 8.135 1.00 22.56 174 ASN B N 1
ATOM 4286 C CA . ASN B 1 174 ? -64.202 -6.624 6.914 1.00 22.39 174 ASN B CA 1
ATOM 4287 C C . ASN B 1 174 ? -62.709 -6.576 7.181 1.00 20.96 174 ASN B C 1
ATOM 4288 O O . ASN B 1 174 ? -61.997 -5.715 6.654 1.00 20.97 174 ASN B O 1
ATOM 4293 N N . CYS B 1 175 ? -62.246 -7.524 7.991 1.00 19.14 175 CYS B N 1
ATOM 4294 C CA . CYS B 1 175 ? -60.834 -7.616 8.339 1.00 16.87 175 CYS B CA 1
ATOM 4295 C C . CYS B 1 175 ? -60.265 -8.969 7.882 1.00 16.61 175 CYS B C 1
ATOM 4296 O O . CYS B 1 175 ? -60.945 -9.986 7.993 1.00 16.53 175 CYS B O 1
ATOM 4299 N N . LEU B 1 176 ? -59.034 -8.965 7.360 1.00 14.82 176 LEU B N 1
ATOM 4300 C CA . LEU B 1 176 ? -58.308 -10.214 7.024 1.00 14.61 176 LEU B CA 1
ATOM 4301 C C . LEU B 1 176 ? -57.513 -10.686 8.223 1.00 14.20 176 LEU B C 1
ATOM 4302 O O . LEU B 1 176 ? -57.016 -9.860 8.980 1.00 14.38 176 LEU B O 1
ATOM 4307 N N . LEU B 1 177 ? -57.337 -12.001 8.365 1.00 13.15 177 LEU B N 1
ATOM 4308 C CA . LEU B 1 177 ? -56.537 -12.543 9.476 1.00 12.86 177 LEU B CA 1
ATOM 4309 C C . LEU B 1 177 ? -55.258 -13.204 8.935 1.00 12.65 177 LEU B C 1
ATOM 4310 O O . LEU B 1 177 ? -55.332 -14.126 8.105 1.00 13.04 177 LEU B O 1
ATOM 4315 N N . ILE B 1 178 ? -54.102 -12.717 9.393 1.00 11.74 178 ILE B N 1
ATOM 4316 C CA . ILE B 1 178 ? -52.798 -13.302 9.000 1.00 11.69 178 ILE B CA 1
ATOM 4317 C C . ILE B 1 178 ? -52.188 -13.977 10.220 1.00 11.68 178 ILE B C 1
ATOM 4318 O O . ILE B 1 178 ? -52.174 -13.393 11.306 1.00 12.54 178 ILE B O 1
ATOM 4323 N N . VAL B 1 179 ? -51.706 -15.217 10.050 1.00 11.91 179 VAL B N 1
ATOM 4324 C CA . VAL B 1 179 ? -51.173 -15.985 11.184 1.00 11.53 179 VAL B CA 1
ATOM 4325 C C . VAL B 1 179 ? -49.802 -16.551 10.852 1.00 11.86 179 VAL B C 1
ATOM 4326 O O . VAL B 1 179 ? -49.598 -17.192 9.797 1.00 11.43 179 VAL B O 1
ATOM 4330 N N . ASP B 1 180 ? -48.849 -16.277 11.738 1.00 11.00 180 ASP B N 1
ATOM 4331 C CA . ASP B 1 180 ? -47.501 -16.855 11.666 1.00 12.04 180 ASP B CA 1
ATOM 4332 C C . ASP B 1 180 ? -47.527 -18.193 12.390 1.00 11.84 180 ASP B C 1
ATOM 4333 O O . ASP B 1 180 ? -47.886 -18.251 13.577 1.00 12.83 180 ASP B O 1
ATOM 4338 N N . THR B 1 181 ? -47.161 -19.271 11.686 1.00 10.92 181 THR B N 1
ATOM 4339 C CA . THR B 1 181 ? -47.074 -20.608 12.306 1.00 11.91 181 THR B CA 1
ATOM 4340 C C . THR B 1 181 ? -45.673 -21.202 12.203 1.00 12.52 181 THR B C 1
ATOM 4341 O O . THR B 1 181 ? -45.508 -22.430 12.263 1.00 12.49 181 THR B O 1
ATOM 4345 N N . VAL B 1 182 ? -44.663 -20.340 12.051 1.00 12.20 182 VAL B N 1
ATOM 4346 C CA . VAL B 1 182 ? -43.298 -20.831 11.886 1.00 13.13 182 VAL B CA 1
ATOM 4347 C C . VAL B 1 182 ? -42.880 -21.782 13.014 1.00 13.67 182 VAL B C 1
ATOM 4348 O O . VAL B 1 182 ? -42.307 -22.852 12.733 1.00 13.97 182 VAL B O 1
ATOM 4352 N N . ALA B 1 183 ? -43.136 -21.391 14.272 1.00 13.20 183 ALA B N 1
ATOM 4353 C CA . ALA B 1 183 ? -42.697 -22.206 15.411 1.00 14.11 183 ALA B CA 1
ATOM 4354 C C . ALA B 1 183 ? -43.724 -23.248 15.855 1.00 14.53 183 ALA B C 1
ATOM 4355 O O . ALA B 1 183 ? -43.382 -24.183 16.582 1.00 14.25 183 ALA B O 1
ATOM 4357 N N . SER B 1 184 ? -44.975 -23.073 15.433 1.00 14.44 184 SER B N 1
ATOM 4358 C CA . SER B 1 184 ? -46.091 -23.865 15.981 1.00 13.56 184 SER B CA 1
ATOM 4359 C C . SER B 1 184 ? -46.555 -25.004 15.073 1.00 13.91 184 SER B C 1
ATOM 4360 O O . SER B 1 184 ? -47.062 -26.019 15.578 1.00 14.29 184 SER B O 1
ATOM 4363 N N . LEU B 1 185 ? -46.406 -24.855 13.754 1.00 14.01 185 LEU B N 1
ATOM 4364 C CA . LEU B 1 185 ? -46.964 -25.876 12.849 1.00 14.53 185 LEU B CA 1
ATOM 4365 C C . LEU B 1 185 ? -46.300 -27.227 13.138 1.00 14.80 185 LEU B C 1
ATOM 4366 O O . LEU B 1 185 ? -45.075 -27.303 13.265 1.00 13.24 185 LEU B O 1
ATOM 4371 N N . GLY B 1 186 ? -47.118 -28.278 13.262 1.00 14.31 186 GLY B N 1
ATOM 4372 C CA . GLY B 1 186 ? -46.611 -29.603 13.624 1.00 15.04 186 GLY B CA 1
ATOM 4373 C C . GLY B 1 186 ? -46.526 -29.863 15.117 1.00 15.30 186 GLY B C 1
ATOM 4374 O O . GLY B 1 186 ? -46.386 -31.015 15.536 1.00 15.73 186 GLY B O 1
ATOM 4375 N N . GLY B 1 187 ? -46.588 -28.803 15.926 1.00 15.12 187 GLY B N 1
ATOM 4376 C CA . GLY B 1 187 ? -46.468 -28.933 17.377 1.00 15.81 187 GLY B CA 1
ATOM 4377 C C . GLY B 1 187 ? -47.709 -28.491 18.119 1.00 15.82 187 GLY B C 1
ATOM 4378 O O . GLY B 1 187 ? -47.757 -28.531 19.357 1.00 16.61 187 GLY B O 1
ATOM 4379 N N . ALA B 1 188 ? -48.697 -28.007 17.363 1.00 15.47 188 ALA B N 1
ATOM 4380 C CA . ALA B 1 188 ? -49.980 -27.587 17.911 1.00 15.94 188 ALA B CA 1
ATOM 4381 C C . ALA B 1 188 ? -51.039 -27.724 16.815 1.00 16.36 188 ALA B C 1
ATOM 4382 O O . ALA B 1 188 ? -50.716 -27.607 15.630 1.00 16.99 188 ALA B O 1
ATOM 4384 N N . PRO B 1 189 ? -52.309 -27.964 17.199 1.00 16.12 189 PRO B N 1
ATOM 4385 C CA . PRO B 1 189 ? -53.338 -28.029 16.159 1.00 16.08 189 PRO B CA 1
ATOM 4386 C C . PRO B 1 189 ? -53.399 -26.754 15.297 1.00 15.10 189 PRO B C 1
ATOM 4387 O O . PRO B 1 189 ? -53.182 -25.630 15.794 1.00 14.69 189 PRO B O 1
ATOM 4391 N N . MET B 1 190 ? -53.646 -26.940 14.003 1.00 14.28 190 MET B N 1
ATOM 4392 C CA . MET B 1 190 ? -53.884 -25.823 13.081 1.00 13.99 190 MET B CA 1
ATOM 4393 C C . MET B 1 190 ? -54.810 -26.308 11.986 1.00 14.18 190 MET B C 1
ATOM 4394 O O . MET B 1 190 ? -54.544 -27.338 11.370 1.00 13.46 190 MET B O 1
ATOM 4399 N N . PHE B 1 191 ? -55.903 -25.570 11.782 1.00 14.05 191 PHE B N 1
ATOM 4400 C CA . PHE B 1 191 ? -56.864 -25.861 10.719 1.00 13.63 191 PHE B CA 1
ATOM 4401 C C . PHE B 1 191 ? -57.143 -24.548 10.000 1.00 13.97 191 PHE B C 1
ATOM 4402 O O . PHE B 1 191 ? -57.980 -23.754 10.446 1.00 13.91 191 PHE B O 1
ATOM 4410 N N . MET B 1 192 ? -56.385 -24.289 8.938 1.00 13.73 192 MET B N 1
ATOM 4411 C CA . MET B 1 192 ? -56.371 -22.967 8.329 1.00 14.07 192 MET B CA 1
ATOM 4412 C C . MET B 1 192 ? -57.764 -22.575 7.848 1.00 14.95 192 MET B C 1
ATOM 4413 O O . MET B 1 192 ? -58.243 -21.484 8.140 1.00 14.77 192 MET B O 1
ATOM 4418 N N . ASP B 1 193 ? -58.422 -23.489 7.147 1.00 14.76 193 ASP B N 1
ATOM 4419 C CA . ASP B 1 193 ? -59.721 -23.172 6.558 1.00 16.44 193 ASP B CA 1
ATOM 4420 C C . ASP B 1 193 ? -60.804 -23.150 7.614 1.00 16.33 193 ASP B C 1
ATOM 4421 O O . ASP B 1 193 ? -61.621 -22.222 7.650 1.00 16.90 193 ASP B O 1
ATOM 4426 N N . ARG B 1 194 ? -60.797 -24.152 8.490 1.00 17.10 194 ARG B N 1
ATOM 4427 C CA . ARG B 1 194 ? -61.820 -24.225 9.530 1.00 17.16 194 ARG B CA 1
ATOM 4428 C C . ARG B 1 194 ? -61.802 -23.013 10.464 1.00 17.41 194 ARG B C 1
ATOM 4429 O O . ARG B 1 194 ? -62.864 -22.552 10.933 1.00 16.57 194 ARG B O 1
ATOM 4437 N N . TRP B 1 195 ? -60.596 -22.509 10.726 1.00 16.41 195 TRP B N 1
ATOM 4438 C CA . TRP B 1 195 ? -60.424 -21.327 11.573 1.00 16.71 195 TRP B CA 1
ATOM 4439 C C . TRP B 1 195 ? -60.487 -19.988 10.813 1.00 16.11 195 TRP B C 1
ATOM 4440 O O . TRP B 1 195 ? -60.219 -18.935 11.391 1.00 16.30 195 TRP B O 1
ATOM 4451 N N . GLU B 1 196 ? -60.860 -20.032 9.535 1.00 16.02 196 GLU B N 1
ATOM 4452 C CA . GLU B 1 196 ? -61.066 -18.816 8.708 1.00 16.35 196 GLU B CA 1
ATOM 4453 C C . GLU B 1 196 ? -59.844 -17.892 8.688 1.00 15.28 196 GLU B C 1
ATOM 4454 O O . GLU B 1 196 ? -59.958 -16.667 8.787 1.00 15.94 196 GLU B O 1
ATOM 4460 N N . ILE B 1 197 ? -58.677 -18.500 8.557 1.00 14.23 197 ILE B N 1
ATOM 4461 C CA . ILE B 1 197 ? -57.443 -17.742 8.409 1.00 13.85 197 ILE B CA 1
ATOM 4462 C C . ILE B 1 197 ? -57.222 -17.365 6.949 1.00 14.14 197 ILE B C 1
ATOM 4463 O O . ILE B 1 197 ? -57.387 -18.203 6.050 1.00 13.66 197 ILE B O 1
ATOM 4468 N N . ASP B 1 198 ? -56.811 -16.110 6.702 1.00 13.32 198 ASP B N 1
ATOM 4469 C CA . ASP B 1 198 ? -56.688 -15.608 5.327 1.00 13.48 198 ASP B CA 1
ATOM 4470 C C . ASP B 1 198 ? -55.311 -15.681 4.708 1.00 12.85 198 ASP B C 1
ATOM 4471 O O . ASP B 1 198 ? -55.189 -15.708 3.500 1.00 13.47 198 ASP B O 1
ATOM 4476 N N . ALA B 1 199 ? -54.272 -15.666 5.544 1.00 12.65 199 ALA B N 1
ATOM 4477 C CA . ALA B 1 199 ? -52.893 -15.782 5.067 1.00 12.37 199 ALA B CA 1
ATOM 4478 C C . ALA B 1 199 ? -52.102 -16.434 6.188 1.00 12.79 199 ALA B C 1
ATOM 4479 O O . ALA B 1 199 ? -52.286 -16.093 7.359 1.00 13.38 199 ALA B O 1
ATOM 4481 N N . MET B 1 200 ? -51.246 -17.388 5.832 1.00 12.45 200 MET B N 1
ATOM 4482 C CA . MET B 1 200 ? -50.498 -18.130 6.831 1.00 12.00 200 MET B CA 1
ATOM 4483 C C . MET B 1 200 ? -49.197 -18.603 6.227 1.00 12.19 200 MET B C 1
ATOM 4484 O O . MET B 1 200 ? -49.133 -18.921 5.027 1.00 12.74 200 MET B O 1
ATOM 4489 N N . TYR B 1 201 ? -48.158 -18.678 7.056 1.00 11.79 201 TYR B N 1
ATOM 4490 C CA . TYR B 1 201 ? -46.873 -19.204 6.602 1.00 12.34 201 TYR B CA 1
ATOM 4491 C C . TYR B 1 201 ? -46.239 -19.990 7.730 1.00 12.21 201 TYR B C 1
ATOM 4492 O O . TYR B 1 201 ? -46.620 -19.831 8.902 1.00 12.61 201 TYR B O 1
ATOM 4501 N N . THR B 1 202 ? -45.305 -20.864 7.369 1.00 12.37 202 THR B N 1
ATOM 4502 C CA . THR B 1 202 ? -44.528 -21.592 8.357 1.00 13.46 202 THR B CA 1
ATOM 4503 C C . THR B 1 202 ? -43.065 -21.571 7.941 1.00 13.55 202 THR B C 1
ATOM 4504 O O . THR B 1 202 ? -42.729 -21.006 6.904 1.00 13.99 202 THR B O 1
ATOM 4508 N N . GLY B 1 203 ? -42.197 -22.183 8.746 1.00 13.81 203 GLY B N 1
ATOM 4509 C CA . GLY B 1 203 ? -40.776 -22.202 8.404 1.00 13.38 203 GLY B CA 1
ATOM 4510 C C . GLY B 1 203 ? -40.353 -23.607 8.015 1.00 13.83 203 GLY B C 1
ATOM 4511 O O . GLY B 1 203 ? -41.031 -24.584 8.334 1.00 14.88 203 GLY B O 1
ATOM 4512 N N . SER B 1 204 ? -39.234 -23.708 7.314 1.00 13.17 204 SER B N 1
ATOM 4513 C CA . SER B 1 204 ? -38.763 -25.013 6.884 1.00 13.17 204 SER B CA 1
ATOM 4514 C C . SER B 1 204 ? -37.942 -25.698 7.978 1.00 13.63 204 SER B C 1
ATOM 4515 O O . SER B 1 204 ? -37.857 -26.936 8.013 1.00 13.14 204 SER B O 1
ATOM 4518 N N . GLN B 1 205 ? -37.313 -24.894 8.843 1.00 13.17 205 GLN B N 1
ATOM 4519 C CA . GLN B 1 205 ? -36.259 -25.400 9.759 1.00 12.83 205 GLN B CA 1
ATOM 4520 C C . GLN B 1 205 ? -36.671 -25.728 11.187 1.00 13.23 205 GLN B C 1
ATOM 4521 O O . GLN B 1 205 ? -35.823 -26.070 12.020 1.00 12.88 205 GLN B O 1
ATOM 4551 N N . VAL B 1 207 ? -40.231 -27.472 13.100 1.00 14.11 207 VAL B N 1
ATOM 4552 C CA . VAL B 1 207 ? -40.730 -28.850 13.264 1.00 14.24 207 VAL B CA 1
ATOM 4553 C C . VAL B 1 207 ? -40.366 -29.718 12.058 1.00 14.94 207 VAL B C 1
ATOM 4554 O O . VAL B 1 207 ? -40.089 -30.925 12.206 1.00 13.74 207 VAL B O 1
ATOM 4558 N N . LEU B 1 208 ? -40.326 -29.098 10.874 1.00 14.43 208 LEU B N 1
ATOM 4559 C CA . LEU B 1 208 ? -40.049 -29.866 9.653 1.00 15.14 208 LEU B CA 1
ATOM 4560 C C . LEU B 1 208 ? -38.646 -30.409 9.572 1.00 14.39 208 LEU B C 1
ATOM 4561 O O . LEU B 1 208 ? -38.444 -31.481 9.020 1.00 14.24 208 LEU B O 1
ATOM 4566 N N . GLY B 1 209 ? -37.664 -29.664 10.086 1.00 13.77 209 GLY B N 1
ATOM 4567 C CA . GLY B 1 209 ? -36.258 -30.090 10.041 1.00 14.11 209 GLY B CA 1
ATOM 4568 C C . GLY B 1 209 ? -35.649 -30.073 8.653 1.00 14.34 209 GLY B C 1
ATOM 4569 O O . GLY B 1 209 ? -34.645 -30.745 8.376 1.00 15.46 209 GLY B O 1
ATOM 4570 N N . ALA B 1 210 ? -36.268 -29.314 7.751 1.00 13.44 210 ALA B N 1
ATOM 4571 C CA . ALA B 1 210 ? -35.637 -29.008 6.489 1.00 13.20 210 ALA B CA 1
ATOM 4572 C C . ALA B 1 210 ? -34.576 -27.901 6.679 1.00 13.64 210 ALA B C 1
ATOM 4573 O O . ALA B 1 210 ? -34.498 -27.257 7.735 1.00 13.81 210 ALA B O 1
ATOM 4575 N N . PRO B 1 211 ? -33.748 -27.666 5.649 1.00 13.88 211 PRO B N 1
ATOM 4576 C CA . PRO B 1 211 ? -32.819 -26.548 5.749 1.00 13.60 211 PRO B CA 1
ATOM 4577 C C . PRO B 1 211 ? -33.625 -25.256 5.908 1.00 13.02 211 PRO B C 1
ATOM 4578 O O . PRO B 1 211 ? -34.732 -25.162 5.378 1.00 12.88 211 PRO B O 1
ATOM 4582 N N . PRO B 1 212 ? -33.077 -24.261 6.612 1.00 13.75 212 PRO B N 1
ATOM 4583 C CA . PRO B 1 212 ? -33.687 -22.940 6.548 1.00 13.10 212 PRO B CA 1
ATOM 4584 C C . PRO B 1 212 ? -33.703 -22.411 5.101 1.00 13.79 212 PRO B C 1
ATOM 4585 O O . PRO B 1 212 ? -32.900 -22.850 4.262 1.00 13.99 212 PRO B O 1
ATOM 4589 N N . GLY B 1 213 ? -34.588 -21.456 4.821 1.00 13.08 213 GLY B N 1
ATOM 4590 C CA . GLY B 1 213 ? -34.487 -20.675 3.592 1.00 13.64 213 GLY B CA 1
ATOM 4591 C C . GLY B 1 213 ? -35.564 -20.819 2.517 1.00 13.57 213 GLY B C 1
ATOM 4592 O O . GLY B 1 213 ? -35.434 -20.211 1.467 1.00 13.70 213 GLY B O 1
ATOM 4593 N N . ILE B 1 214 ? -36.616 -21.599 2.776 1.00 14.13 214 ILE B N 1
ATOM 4594 C CA . ILE B 1 214 ? -37.779 -21.710 1.851 1.00 14.96 214 ILE B CA 1
ATOM 4595 C C . ILE B 1 214 ? -38.987 -21.764 2.729 1.00 14.40 214 ILE B C 1
ATOM 4596 O O . ILE B 1 214 ? -39.003 -22.564 3.672 1.00 14.36 214 ILE B O 1
ATOM 4601 N N . THR B 1 215 ? -40.005 -20.953 2.442 1.00 14.02 215 THR B N 1
ATOM 4602 C CA . THR B 1 215 ? -41.127 -20.858 3.403 1.00 13.97 215 THR B CA 1
ATOM 4603 C C . THR B 1 215 ? -42.495 -21.002 2.784 1.00 13.37 215 THR B C 1
ATOM 4604 O O . THR B 1 215 ? -42.886 -20.198 1.940 1.00 13.27 215 THR B O 1
ATOM 4608 N N . PRO B 1 216 ? -43.200 -22.069 3.195 1.00 12.51 216 PRO B N 1
ATOM 4609 C CA . PRO B 1 216 ? -44.565 -22.323 2.750 1.00 12.31 216 PRO B CA 1
ATOM 4610 C C . PRO B 1 216 ? -45.491 -21.203 3.163 1.00 12.02 216 PRO B C 1
ATOM 4611 O O . PRO B 1 216 ? -45.414 -20.681 4.308 1.00 11.27 216 PRO B O 1
ATOM 4615 N N . VAL B 1 217 ? -46.367 -20.833 2.240 1.00 12.26 217 VAL B N 1
ATOM 4616 C CA . VAL B 1 217 ? -47.330 -19.749 2.479 1.00 12.30 217 VAL B CA 1
ATOM 4617 C C . VAL B 1 217 ? -48.646 -20.082 1.781 1.00 12.18 217 VAL B C 1
ATOM 4618 O O . VAL B 1 217 ? -48.651 -20.804 0.776 1.00 12.38 217 VAL B O 1
ATOM 4622 N N . SER B 1 218 ? -49.760 -19.595 2.334 1.00 11.36 218 SER B N 1
ATOM 4623 C CA . SER B 1 218 ? -51.072 -19.813 1.720 1.00 11.74 218 SER B CA 1
ATOM 4624 C C . SER B 1 218 ? -51.940 -18.589 1.907 1.00 12.41 218 SER B C 1
ATOM 4625 O O . SER B 1 218 ? -51.884 -17.932 2.960 1.00 12.28 218 SER B O 1
ATOM 4628 N N . PHE B 1 219 ? -52.732 -18.279 0.881 1.00 12.22 219 PHE B N 1
ATOM 4629 C CA . PHE B 1 219 ? -53.663 -17.148 0.920 1.00 12.49 219 PHE B CA 1
ATOM 4630 C C . PHE B 1 219 ? -55.084 -17.614 0.590 1.00 12.74 219 PHE B C 1
ATOM 4631 O O . PHE B 1 219 ? -55.267 -18.382 -0.353 1.00 13.19 219 PHE B O 1
ATOM 4639 N N . SER B 1 220 ? -56.066 -17.114 1.331 1.00 12.96 220 SER B N 1
ATOM 4640 C CA . SER B 1 220 ? -57.473 -17.495 1.119 1.00 13.79 220 SER B CA 1
ATOM 4641 C C . SER B 1 220 ? -58.012 -16.737 -0.095 1.00 13.88 220 SER B C 1
ATOM 4642 O O . SER B 1 220 ? -57.402 -15.758 -0.575 1.00 14.22 220 SER B O 1
ATOM 4645 N N . HIS B 1 221 ? -59.186 -17.150 -0.559 1.00 15.72 221 HIS B N 1
ATOM 4646 C CA . HIS B 1 221 ? -59.897 -16.390 -1.591 1.00 16.51 221 HIS B CA 1
ATOM 4647 C C . HIS B 1 221 ? -60.107 -14.905 -1.176 1.00 16.48 221 HIS B C 1
ATOM 4648 O O . HIS B 1 221 ? -59.928 -13.996 -2.009 1.00 15.83 221 HIS B O 1
ATOM 4655 N N . ARG B 1 222 ? -60.449 -14.659 0.097 1.00 15.40 222 ARG B N 1
ATOM 4656 C CA . ARG B 1 222 ? -60.635 -13.267 0.600 1.00 16.65 222 ARG B CA 1
ATOM 4657 C C . ARG B 1 222 ? -59.346 -12.451 0.470 1.00 15.81 222 ARG B C 1
ATOM 4658 O O . ARG B 1 222 ? -59.374 -11.262 0.096 1.00 15.81 222 ARG B O 1
ATOM 4666 N N . ALA B 1 223 ? -58.215 -13.096 0.759 1.00 14.79 223 ALA B N 1
ATOM 4667 C CA . ALA B 1 223 ? -56.899 -12.439 0.638 1.00 14.45 223 ALA B CA 1
ATOM 4668 C C . ALA B 1 223 ? -56.544 -12.166 -0.815 1.00 13.53 223 ALA B C 1
ATOM 4669 O O . ALA B 1 223 ? -56.026 -11.092 -1.149 1.00 13.95 223 ALA B O 1
ATOM 4671 N N . VAL B 1 224 ? -56.877 -13.101 -1.702 1.00 12.68 224 VAL B N 1
ATOM 4672 C CA . VAL B 1 224 ? -56.652 -12.895 -3.131 1.00 13.66 224 VAL B CA 1
ATOM 4673 C C . VAL B 1 224 ? -57.534 -11.734 -3.639 1.00 13.62 224 VAL B C 1
ATOM 4674 O O . VAL B 1 224 ? -57.087 -10.911 -4.440 1.00 14.61 224 VAL B O 1
ATOM 4678 N N . GLU B 1 225 ? -58.768 -11.661 -3.152 1.00 14.73 225 GLU B N 1
ATOM 4679 C CA . GLU B 1 225 ? -59.661 -10.541 -3.485 1.00 16.71 225 GLU B CA 1
ATOM 4680 C C . GLU B 1 225 ? -59.068 -9.207 -3.048 1.00 16.23 225 GLU B C 1
ATOM 4681 O O . GLU B 1 225 ? -59.092 -8.240 -3.815 1.00 16.58 225 GLU B O 1
ATOM 4687 N N . ARG B 1 226 ? -58.489 -9.169 -1.849 1.00 15.44 226 ARG B N 1
ATOM 4688 C CA . ARG B 1 226 ? -57.826 -7.944 -1.368 1.00 15.57 226 ARG B CA 1
ATOM 4689 C C . ARG B 1 226 ? -56.696 -7.548 -2.310 1.00 14.82 226 ARG B C 1
ATOM 4690 O O . ARG B 1 226 ? -56.552 -6.375 -2.669 1.00 14.40 226 ARG B O 1
ATOM 4698 N N . TYR B 1 227 ? -55.881 -8.522 -2.708 1.00 13.85 227 TYR B N 1
ATOM 4699 C CA . TYR B 1 227 ? -54.813 -8.263 -3.670 1.00 14.17 227 TYR B CA 1
ATOM 4700 C C . TYR B 1 227 ? -55.382 -7.669 -4.959 1.00 14.57 227 TYR B C 1
ATOM 4701 O O . TYR B 1 227 ? -54.844 -6.696 -5.509 1.00 13.76 227 TYR B O 1
ATOM 4710 N N . LYS B 1 228 ? -56.472 -8.258 -5.449 1.00 14.91 228 LYS B N 1
ATOM 4711 C CA . LYS B 1 228 ? -57.080 -7.775 -6.701 1.00 15.88 228 LYS B CA 1
ATOM 4712 C C . LYS B 1 228 ? -57.632 -6.337 -6.599 1.00 15.61 228 LYS B C 1
ATOM 4713 O O . LYS B 1 228 ? -57.749 -5.632 -7.622 1.00 16.04 228 LYS B O 1
ATOM 4719 N N . ARG B 1 229 ? -57.974 -5.895 -5.397 1.00 15.99 229 ARG B N 1
ATOM 4720 C CA . ARG B 1 229 ? -58.546 -4.554 -5.255 1.00 17.64 229 ARG B CA 1
ATOM 4721 C C . ARG B 1 229 ? -57.491 -3.483 -4.992 1.00 16.82 229 ARG B C 1
ATOM 4722 O O . ARG B 1 229 ? -57.830 -2.315 -4.802 1.00 16.31 229 ARG B O 1
ATOM 4730 N N . ARG B 1 230 ? -56.217 -3.883 -4.976 1.00 15.85 230 ARG B N 1
ATOM 4731 C CA . ARG B 1 230 ? -55.133 -2.901 -4.832 1.00 15.45 230 ARG B CA 1
ATOM 4732 C C . ARG B 1 230 ? -55.165 -1.872 -5.969 1.00 16.27 230 ARG B C 1
ATOM 4733 O O . ARG B 1 230 ? -55.481 -2.211 -7.102 1.00 15.97 230 ARG B O 1
ATOM 4741 N N . ASN B 1 231 ? -54.825 -0.625 -5.633 1.00 17.60 231 ASN B N 1
ATOM 4742 C CA . ASN B 1 231 ? -54.652 0.466 -6.594 1.00 19.55 231 ASN B CA 1
ATOM 4743 C C . ASN B 1 231 ? -53.212 0.638 -7.102 1.00 20.36 231 ASN B C 1
ATOM 4744 O O . ASN B 1 231 ? -52.984 1.292 -8.126 1.00 21.57 231 ASN B O 1
ATOM 4749 N N . THR B 1 232 ? -52.235 0.063 -6.397 1.00 20.82 232 THR B N 1
ATOM 4750 C CA . THR B 1 232 ? -50.851 0.101 -6.875 1.00 21.47 232 THR B CA 1
ATOM 4751 C C . THR B 1 232 ? -50.227 -1.279 -6.763 1.00 21.07 232 THR B C 1
ATOM 4752 O O . THR B 1 232 ? -50.678 -2.102 -5.953 1.00 19.92 232 THR B O 1
ATOM 4756 N N . LYS B 1 233 ? -49.191 -1.521 -7.568 1.00 20.56 233 LYS B N 1
ATOM 4757 C CA . LYS B 1 233 ? -48.462 -2.788 -7.527 1.00 19.67 233 LYS B CA 1
ATOM 4758 C C . LYS B 1 233 ? -47.809 -2.960 -6.171 1.00 18.53 233 LYS B C 1
ATOM 4759 O O . LYS B 1 233 ? -47.447 -1.972 -5.504 1.00 17.84 233 LYS B O 1
ATOM 4765 N N . VAL B 1 234 ? -47.646 -4.216 -5.755 1.00 16.90 234 VAL B N 1
ATOM 4766 C CA . VAL B 1 234 ? -46.956 -4.483 -4.497 1.00 16.02 234 VAL B CA 1
ATOM 4767 C C . VAL B 1 234 ? -45.523 -3.988 -4.607 1.00 15.56 234 VAL B C 1
ATOM 4768 O O . VAL B 1 234 ? -44.935 -3.954 -5.702 1.00 13.65 234 VAL B O 1
ATOM 4772 N N . LYS B 1 235 ? -44.970 -3.578 -3.464 1.00 15.39 235 LYS B N 1
ATOM 4773 C CA . LYS B 1 235 ? -43.687 -2.882 -3.494 1.00 16.14 235 LYS B CA 1
ATOM 4774 C C . LYS B 1 235 ? -42.514 -3.765 -3.905 1.00 15.53 235 LYS B C 1
ATOM 4775 O O . LYS B 1 235 ? -41.479 -3.261 -4.406 1.00 16.02 235 LYS B O 1
ATOM 4781 N N . VAL B 1 236 ? -42.660 -5.074 -3.713 1.00 15.01 236 VAL B N 1
ATOM 4782 C CA . VAL B 1 236 ? -41.576 -5.983 -4.070 1.00 15.13 236 VAL B CA 1
ATOM 4783 C C . VAL B 1 236 ? -41.954 -7.111 -5.018 1.00 14.32 236 VAL B C 1
ATOM 4784 O O . VAL B 1 236 ? -42.698 -8.034 -4.670 1.00 14.26 236 VAL B O 1
ATOM 4788 N N . TYR B 1 237 ? -41.394 -7.006 -6.220 1.00 13.73 237 TYR B N 1
ATOM 4789 C CA . TYR B 1 237 ? -41.576 -7.992 -7.284 1.00 12.84 237 TYR B CA 1
ATOM 4790 C C . TYR B 1 237 ? -41.309 -9.405 -6.747 1.00 13.88 237 TYR B C 1
ATOM 4791 O O . TYR B 1 237 ? -42.071 -10.339 -7.009 1.00 13.52 237 TYR B O 1
ATOM 4800 N N . TYR B 1 238 ? -40.234 -9.527 -5.965 1.00 13.04 238 TYR B N 1
ATOM 4801 C CA . TYR B 1 238 ? -39.809 -10.809 -5.420 1.00 13.50 238 TYR B CA 1
ATOM 4802 C C . TYR B 1 238 ? -40.884 -11.504 -4.570 1.00 14.08 238 TYR B C 1
ATOM 4803 O O . TYR B 1 238 ? -40.885 -12.736 -4.500 1.00 15.01 238 TYR B O 1
ATOM 4812 N N . TRP B 1 239 ? -41.785 -10.735 -3.938 1.00 14.07 239 TRP B N 1
ATOM 4813 C CA . TRP B 1 239 ? -42.828 -11.300 -3.054 1.00 15.21 239 TRP B CA 1
ATOM 4814 C C . TRP B 1 239 ? -44.223 -11.258 -3.681 1.00 13.39 239 TRP B C 1
ATOM 4815 O O . TRP B 1 239 ? -45.167 -11.591 -2.988 1.00 13.53 239 TRP B O 1
ATOM 4826 N N . ASP B 1 240 ? -44.355 -10.786 -4.928 1.00 12.74 240 ASP B N 1
ATOM 4827 C CA . ASP B 1 240 ? -45.683 -10.472 -5.483 1.00 12.94 240 ASP B CA 1
ATOM 4828 C C . ASP B 1 240 ? -46.497 -11.784 -5.614 1.00 12.99 240 ASP B C 1
ATOM 4829 O O . ASP B 1 240 ? -46.109 -12.672 -6.355 1.00 12.91 240 ASP B O 1
ATOM 4834 N N . MET B 1 241 ? -47.611 -11.890 -4.890 1.00 13.25 241 MET B N 1
ATOM 4835 C CA . MET B 1 241 ? -48.352 -13.167 -4.780 1.00 14.89 241 MET B CA 1
ATOM 4836 C C . MET B 1 241 ? -48.831 -13.679 -6.137 1.00 14.71 241 MET B C 1
ATOM 4837 O O . MET B 1 241 ? -48.849 -14.889 -6.377 1.00 14.84 241 MET B O 1
ATOM 4842 N N . SER B 1 242 ? -49.232 -12.762 -7.012 1.00 14.66 242 SER B N 1
ATOM 4843 C CA . SER B 1 242 ? -49.713 -13.162 -8.343 1.00 14.75 242 SER B CA 1
ATOM 4844 C C . SER B 1 242 ? -48.601 -13.785 -9.176 1.00 14.35 242 SER B C 1
ATOM 4845 O O . SER B 1 242 ? -48.799 -14.820 -9.826 1.00 14.83 242 SER B O 1
ATOM 4848 N N . LEU B 1 243 ? -47.421 -13.165 -9.147 1.00 13.38 243 LEU B N 1
ATOM 4849 C CA . LEU B 1 243 ? -46.298 -13.616 -9.950 1.00 13.40 243 LEU B CA 1
ATOM 4850 C C . LEU B 1 243 ? -45.669 -14.893 -9.381 1.00 13.78 243 LEU B C 1
ATOM 4851 O O . LEU B 1 243 ? -45.362 -15.815 -10.131 1.00 12.89 243 LEU B O 1
ATOM 4856 N N . VAL B 1 244 ? -45.460 -14.975 -8.068 1.00 13.99 244 VAL B N 1
ATOM 4857 C CA . VAL B 1 244 ? -44.932 -16.267 -7.588 1.00 14.61 244 VAL B CA 1
ATOM 4858 C C . VAL B 1 244 ? -45.970 -17.380 -7.605 1.00 14.49 244 VAL B C 1
ATOM 4859 O O . VAL B 1 244 ? -45.643 -18.525 -7.942 1.00 13.54 244 VAL B O 1
ATOM 4863 N N . GLY B 1 245 ? -47.226 -17.009 -7.353 1.00 13.85 245 GLY B N 1
ATOM 4864 C CA . GLY B 1 245 ? -48.368 -17.920 -7.553 1.00 13.91 245 GLY B CA 1
ATOM 4865 C C . GLY B 1 245 ? -48.406 -18.481 -8.970 1.00 14.48 245 GLY B C 1
ATOM 4866 O O . GLY B 1 245 ? -48.653 -19.667 -9.150 1.00 15.14 245 GLY B O 1
ATOM 4867 N N . ASP B 1 246 ? -48.172 -17.632 -9.968 1.00 14.64 246 ASP B N 1
ATOM 4868 C CA . ASP B 1 246 ? -48.104 -18.083 -11.379 1.00 14.74 246 ASP B CA 1
ATOM 4869 C C . ASP B 1 246 ? -46.955 -19.045 -11.622 1.00 14.92 246 ASP B C 1
ATOM 4870 O O . ASP B 1 246 ? -47.116 -20.087 -12.294 1.00 15.16 246 ASP B O 1
ATOM 4875 N N . TYR B 1 247 ? -45.794 -18.703 -11.067 1.00 13.53 247 TYR B N 1
ATOM 4876 C CA . TYR B 1 247 ? -44.625 -19.581 -11.165 1.00 13.34 247 TYR B CA 1
ATOM 4877 C C . TYR B 1 247 ? -44.967 -20.932 -10.535 1.00 12.76 247 TYR B C 1
ATOM 4878 O O . TYR B 1 247 ? -44.583 -21.973 -11.073 1.00 13.18 247 TYR B O 1
ATOM 4887 N N . TRP B 1 248 ? -45.716 -20.908 -9.433 1.00 13.04 248 TRP B N 1
ATOM 4888 C CA . TRP B 1 248 ? -46.109 -22.148 -8.732 1.00 13.62 248 TRP B CA 1
ATOM 4889 C C . TRP B 1 248 ? -47.415 -22.807 -9.246 1.00 14.00 248 TRP B C 1
ATOM 4890 O O . TRP B 1 248 ? -47.924 -23.746 -8.636 1.00 14.37 248 TRP B O 1
ATOM 4901 N N . GLY B 1 249 ? -47.922 -22.350 -10.386 1.00 14.77 249 GLY B N 1
ATOM 4902 C CA . GLY B 1 249 ? -49.086 -23.005 -11.023 1.00 14.96 249 GLY B CA 1
ATOM 4903 C C . GLY B 1 249 ? -50.427 -22.876 -10.316 1.00 16.17 249 GLY B C 1
ATOM 4904 O O . GLY B 1 249 ? -51.254 -23.817 -10.357 1.00 16.62 249 GLY B O 1
ATOM 4905 N N . CYS B 1 250 ? -50.681 -21.718 -9.698 1.00 16.53 250 CYS B N 1
ATOM 4906 C CA . CYS B 1 250 ? -51.816 -21.571 -8.775 1.00 17.55 250 CYS B CA 1
ATOM 4907 C C . CYS B 1 250 ? -53.096 -21.050 -9.411 1.00 18.45 250 CYS B C 1
ATOM 4908 O O . CYS B 1 250 ? -54.199 -21.341 -8.921 1.00 19.12 250 CYS B O 1
ATOM 4911 N N . PHE B 1 251 ? -52.951 -20.254 -10.467 1.00 18.87 251 PHE B N 1
ATOM 4912 C CA . PHE B 1 251 ? -54.074 -19.459 -10.968 1.00 19.86 251 PHE B CA 1
ATOM 4913 C C . PHE B 1 251 ? -54.387 -19.904 -12.398 1.00 21.13 251 PHE B C 1
ATOM 4914 O O . PHE B 1 251 ? -54.038 -21.024 -12.771 1.00 22.15 251 PHE B O 1
ATOM 4922 N N . GLY B 1 252 ? -55.035 -19.097 -13.222 1.00 21.79 252 GLY B N 1
ATOM 4923 C CA . GLY B 1 252 ? -55.277 -19.645 -14.588 1.00 24.27 252 GLY B CA 1
ATOM 4924 C C . GLY B 1 252 ? -54.087 -20.006 -15.509 1.00 24.00 252 GLY B C 1
ATOM 4925 O O . GLY B 1 252 ? -54.255 -20.684 -16.533 1.00 24.16 252 GLY B O 1
ATOM 4926 N N . ARG B 1 253 ? -52.883 -19.569 -15.154 1.00 22.64 253 ARG B N 1
ATOM 4927 C CA . ARG B 1 253 ? -52.000 -19.010 -16.170 1.00 21.90 253 ARG B CA 1
ATOM 4928 C C . ARG B 1 253 ? -50.773 -19.829 -16.561 1.00 20.98 253 ARG B C 1
ATOM 4929 O O . ARG B 1 253 ? -50.443 -20.798 -15.887 1.00 20.31 253 ARG B O 1
ATOM 4937 N N . PRO B 1 254 ? -50.114 -19.463 -17.677 1.00 20.44 254 PRO B N 1
ATOM 4938 C CA . PRO B 1 254 ? -48.870 -20.167 -18.015 1.00 20.27 254 PRO B CA 1
ATOM 4939 C C . PRO B 1 254 ? -47.818 -19.991 -16.928 1.00 19.98 254 PRO B C 1
ATOM 4940 O O . PRO B 1 254 ? -47.812 -18.955 -16.245 1.00 19.33 254 PRO B O 1
ATOM 4944 N N . ARG B 1 255 ? -46.955 -20.996 -16.763 1.00 19.99 255 ARG B N 1
ATOM 4945 C CA . ARG B 1 255 ? -45.782 -20.856 -15.897 1.00 20.69 255 ARG B CA 1
ATOM 4946 C C . ARG B 1 255 ? -44.750 -20.037 -16.622 1.00 21.12 255 ARG B C 1
ATOM 4947 O O . ARG B 1 255 ? -44.302 -20.421 -17.726 1.00 23.04 255 ARG B O 1
ATOM 4955 N N . ILE B 1 256 ? -44.313 -18.950 -16.012 1.00 20.26 256 ILE B N 1
ATOM 4956 C CA . ILE B 1 256 ? -43.270 -18.158 -16.652 1.00 19.59 256 ILE B CA 1
ATOM 4957 C C . ILE B 1 256 ? -42.103 -17.942 -15.687 1.00 18.40 256 ILE B C 1
ATOM 4958 O O . ILE B 1 256 ? -42.123 -18.409 -14.552 1.00 17.21 256 ILE B O 1
ATOM 4963 N N . TYR B 1 257 ? -41.062 -17.295 -16.179 1.00 17.49 257 TYR B N 1
ATOM 4964 C CA . TYR B 1 257 ? -39.893 -17.041 -15.340 1.00 16.31 257 TYR B CA 1
ATOM 4965 C C . TYR B 1 257 ? -40.233 -15.951 -14.343 1.00 15.42 257 TYR B C 1
ATOM 4966 O O . TYR B 1 257 ? -40.698 -14.873 -14.736 1.00 15.12 257 TYR B O 1
ATOM 4975 N N . HIS B 1 258 ? -40.036 -16.248 -13.063 1.00 14.65 258 HIS B N 1
ATOM 4976 C CA . HIS B 1 258 ? -40.138 -15.223 -12.033 1.00 14.06 258 HIS B CA 1
ATOM 4977 C C . HIS B 1 258 ? -38.780 -15.050 -11.361 1.00 13.32 258 HIS B C 1
ATOM 4978 O O . HIS B 1 258 ? -38.248 -13.932 -11.292 1.00 12.86 258 HIS B O 1
ATOM 4985 N N . HIS B 1 259 ? -38.245 -16.160 -10.859 1.00 12.78 259 HIS B N 1
ATOM 4986 C CA . HIS B 1 259 ? -36.873 -16.209 -10.334 1.00 12.21 259 HIS B CA 1
ATOM 4987 C C . HIS B 1 259 ? -36.417 -17.681 -10.363 1.00 12.84 259 HIS B C 1
ATOM 4988 O O . HIS B 1 259 ? -37.243 -18.585 -10.530 1.00 13.08 259 HIS B O 1
ATOM 4995 N N . THR B 1 260 ? -35.117 -17.914 -10.171 1.00 12.09 260 THR B N 1
ATOM 4996 C CA . THR B 1 260 ? -34.564 -19.264 -10.149 1.00 12.32 260 THR B CA 1
ATOM 4997 C C . THR B 1 260 ? -34.736 -19.882 -8.766 1.00 12.46 260 THR B C 1
ATOM 4998 O O . THR B 1 260 ? -33.999 -19.510 -7.834 1.00 12.64 260 THR B O 1
ATOM 5002 N N . ILE B 1 261 ? -35.686 -20.824 -8.615 1.00 13.58 261 ILE B N 1
ATOM 5003 C CA . ILE B 1 261 ? -35.864 -21.498 -7.306 1.00 14.30 261 ILE B CA 1
ATOM 5004 C C . ILE B 1 261 ? -34.635 -22.320 -7.020 1.00 13.37 261 ILE B C 1
ATOM 5005 O O . ILE B 1 261 ? -33.945 -22.796 -7.946 1.00 13.24 261 ILE B O 1
ATOM 5010 N N . SER B 1 262 ? -34.374 -22.504 -5.738 1.00 12.99 262 SER B N 1
ATOM 5011 C CA . SER B 1 262 ? -33.228 -23.286 -5.306 1.00 12.51 262 SER B CA 1
ATOM 5012 C C . SER B 1 262 ? -33.610 -24.761 -5.298 1.00 12.42 262 SER B C 1
ATOM 5013 O O . SER B 1 262 ? -34.265 -25.241 -4.347 1.00 12.25 262 SER B O 1
ATOM 5016 N N . SER B 1 263 ? -33.217 -25.500 -6.333 1.00 13.53 263 SER B N 1
ATOM 5017 C CA . SER B 1 263 ? -33.652 -26.904 -6.350 1.00 14.08 263 SER B CA 1
ATOM 5018 C C . SER B 1 263 ? -33.167 -27.670 -5.121 1.00 12.73 263 SER B C 1
ATOM 5019 O O . SER B 1 263 ? -33.886 -28.508 -4.623 1.00 12.78 263 SER B O 1
ATOM 5022 N N . THR B 1 264 ? -31.972 -27.360 -4.632 1.00 12.08 264 THR B N 1
ATOM 5023 C CA . THR B 1 264 ? -31.445 -27.963 -3.397 1.00 12.71 264 THR B CA 1
ATOM 5024 C C . THR B 1 264 ? -32.430 -27.850 -2.229 1.00 12.51 264 THR B C 1
ATOM 5025 O O . THR B 1 264 ? -32.724 -28.827 -1.536 1.00 12.35 264 THR B O 1
ATOM 5029 N N . LEU B 1 265 ? -32.913 -26.634 -1.970 1.00 12.97 265 LEU B N 1
ATOM 5030 C CA . LEU B 1 265 ? -33.850 -26.431 -0.888 1.00 12.69 265 LEU B CA 1
ATOM 5031 C C . LEU B 1 265 ? -35.192 -27.099 -1.181 1.00 12.97 265 LEU B C 1
ATOM 5032 O O . LEU B 1 265 ? -35.840 -27.597 -0.266 1.00 12.25 265 LEU B O 1
ATOM 5037 N N . LEU B 1 266 ? -35.600 -27.125 -2.457 1.00 13.01 266 LEU B N 1
ATOM 5038 C CA . LEU B 1 266 ? -36.787 -27.887 -2.835 1.00 13.04 266 LEU B CA 1
ATOM 5039 C C . LEU B 1 266 ? -36.652 -29.352 -2.433 1.00 12.80 266 LEU B C 1
ATOM 5040 O O . LEU B 1 266 ? -37.598 -29.919 -1.883 1.00 12.69 266 LEU B O 1
ATOM 5045 N N . TYR B 1 267 ? -35.490 -29.949 -2.713 1.00 12.95 267 TYR B N 1
ATOM 5046 C CA . TYR B 1 267 ? -35.234 -31.385 -2.398 1.00 12.27 267 TYR B CA 1
ATOM 5047 C C . TYR B 1 267 ? -35.338 -31.651 -0.902 1.00 12.41 267 TYR B C 1
ATOM 5048 O O . TYR B 1 267 ? -36.042 -32.573 -0.470 1.00 12.37 267 TYR B O 1
ATOM 5057 N N . GLY B 1 268 ? -34.694 -30.809 -0.101 1.00 11.82 268 GLY B N 1
ATOM 5058 C CA . GLY B 1 268 ? -34.736 -30.996 1.359 1.00 12.89 268 GLY B CA 1
ATOM 5059 C C . GLY B 1 268 ? -36.151 -30.793 1.914 1.00 13.05 268 GLY B C 1
ATOM 5060 O O . GLY B 1 268 ? -36.641 -31.590 2.731 1.00 14.53 268 GLY B O 1
ATOM 5061 N N . LEU B 1 269 ? -36.808 -29.717 1.473 1.00 13.07 269 LEU B N 1
ATOM 5062 C CA . LEU B 1 269 ? -38.179 -29.426 1.914 1.00 11.95 269 LEU B CA 1
ATOM 5063 C C . LEU B 1 269 ? -39.152 -30.534 1.501 1.00 12.54 269 LEU B C 1
ATOM 5064 O O . LEU B 1 269 ? -40.005 -30.945 2.287 1.00 11.60 269 LEU B O 1
ATOM 5069 N N . ARG B 1 270 ? -39.034 -31.004 0.261 1.00 12.52 270 ARG B N 1
ATOM 5070 C CA . ARG B 1 270 ? -39.926 -32.042 -0.241 1.00 12.67 270 ARG B CA 1
ATOM 5071 C C . ARG B 1 270 ? -39.784 -33.293 0.628 1.00 13.31 270 ARG B C 1
ATOM 5072 O O . ARG B 1 270 ? -40.782 -33.864 1.055 1.00 13.46 270 ARG B O 1
ATOM 5080 N N . GLU B 1 271 ? -38.545 -33.695 0.915 1.00 13.85 271 GLU B N 1
ATOM 5081 C CA . GLU B 1 271 ? -38.351 -34.874 1.771 1.00 13.72 271 GLU B CA 1
ATOM 5082 C C . GLU B 1 271 ? -38.853 -34.635 3.183 1.00 13.50 271 GLU B C 1
ATOM 5083 O O . GLU B 1 271 ? -39.483 -35.509 3.770 1.00 13.55 271 GLU B O 1
ATOM 5089 N N . ALA B 1 272 ? -38.606 -33.446 3.735 1.00 12.06 272 ALA B N 1
ATOM 5090 C CA . ALA B 1 272 ? -39.077 -33.154 5.093 1.00 13.11 272 ALA B CA 1
ATOM 5091 C C . ALA B 1 272 ? -40.610 -33.210 5.183 1.00 12.50 272 ALA B C 1
ATOM 5092 O O . ALA B 1 272 ? -41.193 -33.762 6.140 1.00 13.21 272 ALA B O 1
ATOM 5094 N N . ILE B 1 273 ? -41.267 -32.594 4.204 1.00 12.45 273 ILE B N 1
ATOM 5095 C CA . ILE B 1 273 ? -42.726 -32.594 4.147 1.00 12.35 273 ILE B CA 1
ATOM 5096 C C . ILE B 1 273 ? -43.250 -34.043 3.972 1.00 12.62 273 ILE B C 1
ATOM 5097 O O . ILE B 1 273 ? -44.188 -34.442 4.651 1.00 12.91 273 ILE B O 1
ATOM 5102 N N . ALA B 1 274 ? -42.627 -34.813 3.080 1.00 12.82 274 ALA B N 1
ATOM 5103 C CA . ALA B 1 274 ? -43.006 -36.225 2.899 1.00 13.59 274 ALA B CA 1
ATOM 5104 C C . ALA B 1 274 ? -42.976 -36.984 4.218 1.00 14.13 274 ALA B C 1
ATOM 5105 O O . ALA B 1 274 ? -43.893 -37.749 4.532 1.00 14.85 274 ALA B O 1
ATOM 5107 N N . MET B 1 275 ? -41.912 -36.784 4.987 1.00 14.72 275 MET B N 1
ATOM 5108 C CA . MET B 1 275 ? -41.792 -37.450 6.283 1.00 15.62 275 MET B CA 1
ATOM 5109 C C . MET B 1 275 ? -42.882 -37.027 7.263 1.00 15.71 275 MET B C 1
ATOM 5110 O O . MET B 1 275 ? -43.457 -37.872 7.956 1.00 15.51 275 MET B O 1
ATOM 5115 N N . ALA B 1 276 ? -43.175 -35.724 7.315 1.00 14.92 276 ALA B N 1
ATOM 5116 C CA . ALA B 1 276 ? -44.229 -35.197 8.187 1.00 15.35 276 ALA B CA 1
ATOM 5117 C C . ALA B 1 276 ? -45.596 -35.736 7.795 1.00 15.36 276 ALA B C 1
ATOM 5118 O O . ALA B 1 276 ? -46.368 -36.132 8.649 1.00 15.39 276 ALA B O 1
ATOM 5120 N N . CYS B 1 277 ? -45.901 -35.727 6.501 1.00 15.34 277 CYS B N 1
ATOM 5121 C CA . CYS B 1 277 ? -47.188 -36.236 6.018 1.00 16.54 277 CYS B CA 1
ATOM 5122 C C . CYS B 1 277 ? -47.351 -37.741 6.317 1.00 16.94 277 CYS B C 1
ATOM 5123 O O . CYS B 1 277 ? -48.453 -38.207 6.632 1.00 17.16 277 CYS B O 1
ATOM 5126 N N . GLU B 1 278 ? -46.254 -38.484 6.222 1.00 17.74 278 GLU B N 1
ATOM 5127 C CA . GLU B 1 278 ? -46.288 -39.923 6.500 1.00 18.95 278 GLU B CA 1
ATOM 5128 C C . GLU B 1 278 ? -46.529 -40.182 7.985 1.00 18.74 278 GLU B C 1
ATOM 5129 O O . GLU B 1 278 ? -47.303 -41.077 8.334 1.00 19.14 278 GLU B O 1
ATOM 5135 N N . GLU B 1 279 ? -45.912 -39.394 8.866 1.00 18.19 279 GLU B N 1
ATOM 5136 C CA . GLU B 1 279 ? -46.248 -39.502 10.290 1.00 18.08 279 GLU B CA 1
ATOM 5137 C C . GLU B 1 279 ? -47.703 -39.093 10.539 1.00 18.43 279 GLU B C 1
ATOM 5138 O O . GLU B 1 279 ? -48.407 -39.729 11.325 1.00 18.45 279 GLU B O 1
ATOM 5144 N N . GLY B 1 280 ? -48.166 -38.052 9.841 1.00 18.17 280 GLY B N 1
ATOM 5145 C CA . GLY B 1 280 ? -49.538 -37.568 9.996 1.00 17.53 280 GLY B CA 1
ATOM 5146 C C . GLY B 1 280 ? -49.676 -36.547 11.116 1.00 17.43 280 GLY B C 1
ATOM 5147 O O . GLY B 1 280 ? -49.016 -36.660 12.158 1.00 17.13 280 GLY B O 1
ATOM 5148 N N . LEU B 1 281 ? -50.522 -35.539 10.901 1.00 17.01 281 LEU B N 1
ATOM 5149 C CA . LEU B 1 281 ? -50.675 -34.459 11.880 1.00 17.24 281 LEU B CA 1
ATOM 5150 C C . LEU B 1 281 ? -51.023 -34.937 13.307 1.00 17.40 281 LEU B C 1
ATOM 5151 O O . LEU B 1 281 ? -50.370 -34.512 14.263 1.00 16.88 281 LEU B O 1
ATOM 5156 N N . PRO B 1 282 ? -52.036 -35.832 13.459 1.00 18.12 282 PRO B N 1
ATOM 5157 C CA . PRO B 1 282 ? -52.363 -36.233 14.836 1.00 17.71 282 PRO B CA 1
ATOM 5158 C C . PRO B 1 282 ? -51.162 -36.772 15.633 1.00 17.82 282 PRO B C 1
ATOM 5159 O O . PRO B 1 282 ? -50.954 -36.347 16.783 1.00 17.01 282 PRO B O 1
ATOM 5163 N N . ALA B 1 283 ? -50.400 -37.683 15.029 1.00 16.96 283 ALA B N 1
ATOM 5164 C CA . ALA B 1 283 ? -49.241 -38.297 15.688 1.00 17.14 283 ALA B CA 1
ATOM 5165 C C . ALA B 1 283 ? -48.125 -37.259 15.874 1.00 16.92 283 ALA B C 1
ATOM 5166 O O . ALA B 1 283 ? -47.486 -37.209 16.929 1.00 16.94 283 ALA B O 1
ATOM 5168 N N . LEU B 1 284 ? -47.886 -36.471 14.822 1.00 16.72 284 LEU B N 1
ATOM 5169 C CA . LEU B 1 284 ? -46.844 -35.436 14.851 1.00 16.42 284 LEU B CA 1
ATOM 5170 C C . LEU B 1 284 ? -47.097 -34.448 15.991 1.00 16.62 284 LEU B C 1
ATOM 5171 O O . LEU B 1 284 ? -46.209 -34.209 16.823 1.00 16.20 284 LEU B O 1
ATOM 5176 N N . ILE B 1 285 ? -48.304 -33.880 16.058 1.00 16.33 285 ILE B N 1
ATOM 5177 C CA . ILE B 1 285 ? -48.539 -32.927 17.125 1.00 16.96 285 ILE B CA 1
ATOM 5178 C C . ILE B 1 285 ? -48.574 -33.559 18.514 1.00 17.17 285 ILE B C 1
ATOM 5179 O O . ILE B 1 285 ? -48.084 -32.976 19.473 1.00 16.81 285 ILE B O 1
ATOM 5184 N N . ALA B 1 286 ? -49.124 -34.770 18.613 1.00 16.96 286 ALA B N 1
ATOM 5185 C CA . ALA B 1 286 ? -49.126 -35.465 19.902 1.00 16.82 286 ALA B CA 1
ATOM 5186 C C . ALA B 1 286 ? -47.705 -35.716 20.411 1.00 16.44 286 ALA B C 1
ATOM 5187 O O . ALA B 1 286 ? -47.458 -35.595 21.607 1.00 16.33 286 ALA B O 1
ATOM 5189 N N . ARG B 1 287 ? -46.801 -36.088 19.506 1.00 15.66 287 ARG B N 1
ATOM 5190 C CA . ARG B 1 287 ? -45.415 -36.348 19.850 1.00 15.22 287 ARG B CA 1
ATOM 5191 C C . ARG B 1 287 ? -44.745 -35.109 20.459 1.00 15.24 287 ARG B C 1
ATOM 5192 O O . ARG B 1 287 ? -44.096 -35.192 21.505 1.00 15.93 287 ARG B O 1
ATOM 5200 N N . HIS B 1 288 ? -44.941 -33.956 19.827 1.00 14.88 288 HIS B N 1
ATOM 5201 C CA . HIS B 1 288 ? -44.340 -32.720 20.338 1.00 15.40 288 HIS B CA 1
ATOM 5202 C C . HIS B 1 288 ? -44.946 -32.335 21.683 1.00 15.20 288 HIS B C 1
ATOM 5203 O O . HIS B 1 288 ? -44.218 -31.968 22.610 1.00 15.65 288 HIS B O 1
ATOM 5210 N N . GLU B 1 289 ? -46.276 -32.402 21.786 1.00 15.99 289 GLU B N 1
ATOM 5211 C CA . GLU B 1 289 ? -46.965 -32.121 23.051 1.00 17.23 289 GLU B CA 1
ATOM 5212 C C . GLU B 1 289 ? -46.503 -33.069 24.167 1.00 17.35 289 GLU B C 1
ATOM 5213 O O . GLU B 1 289 ? -46.257 -32.641 25.312 1.00 17.37 289 GLU B O 1
ATOM 5219 N N . ASP B 1 290 ? -46.352 -34.346 23.832 1.00 17.80 290 ASP B N 1
ATOM 5220 C CA . ASP B 1 290 ? -45.988 -35.322 24.858 1.00 18.42 290 ASP B CA 1
ATOM 5221 C C . ASP B 1 290 ? -44.536 -35.131 25.318 1.00 17.23 290 ASP B C 1
ATOM 5222 O O . ASP B 1 290 ? -44.230 -35.284 26.506 1.00 17.24 290 ASP B O 1
ATOM 5227 N N . CYS B 1 291 ? -43.656 -34.789 24.377 1.00 17.11 291 CYS B N 1
ATOM 5228 C CA . CYS B 1 291 ? -42.254 -34.486 24.702 1.00 16.82 291 CYS B CA 1
ATOM 5229 C C . CYS B 1 291 ? -42.158 -33.258 25.591 1.00 16.53 291 CYS B C 1
ATOM 5230 O O . CYS B 1 291 ? -41.358 -33.240 26.545 1.00 16.90 291 CYS B O 1
ATOM 5233 N N . ALA B 1 292 ? -42.963 -32.238 25.280 1.00 15.88 292 ALA B N 1
ATOM 5234 C CA . ALA B 1 292 ? -43.002 -31.018 26.092 1.00 16.44 292 ALA B CA 1
ATOM 5235 C C . ALA B 1 292 ? -43.425 -31.334 27.537 1.00 17.28 292 ALA B C 1
ATOM 5236 O O . ALA B 1 292 ? -42.819 -30.819 28.491 1.00 16.98 292 ALA B O 1
ATOM 5238 N N . LYS B 1 293 ? -44.456 -32.171 27.695 1.00 17.59 293 LYS B N 1
ATOM 5239 C CA . LYS B 1 293 ? -44.915 -32.564 29.031 1.00 19.62 293 LYS B CA 1
ATOM 5240 C C . LYS B 1 293 ? -43.775 -33.229 29.817 1.00 18.65 293 LYS B C 1
ATOM 5241 O O . LYS B 1 293 ? -43.577 -32.931 31.009 1.00 18.50 293 LYS B O 1
ATOM 5247 N N . ARG B 1 294 ? -43.017 -34.096 29.149 1.00 18.05 294 ARG B N 1
ATOM 5248 C CA . ARG B 1 294 ? -41.869 -34.768 29.780 1.00 18.08 294 ARG B CA 1
ATOM 5249 C C . ARG B 1 294 ? -40.808 -33.737 30.195 1.00 18.10 294 ARG B C 1
ATOM 5250 O O . ARG B 1 294 ? -40.242 -33.816 31.290 1.00 17.21 294 ARG B O 1
ATOM 5258 N N . LEU B 1 295 ? -40.550 -32.772 29.312 1.00 16.85 295 LEU B N 1
ATOM 5259 C CA . LEU B 1 295 ? -39.599 -31.696 29.601 1.00 16.95 295 LEU B CA 1
ATOM 5260 C C . LEU B 1 295 ? -40.045 -30.885 30.814 1.00 17.21 295 LEU B C 1
ATOM 5261 O O . LEU B 1 295 ? -39.233 -30.612 31.711 1.00 17.34 295 LEU B O 1
ATOM 5266 N N . TYR B 1 296 ? -41.332 -30.518 30.867 1.00 17.24 296 TYR B N 1
ATOM 5267 C CA . TYR B 1 296 ? -41.852 -29.740 32.016 1.00 17.89 296 TYR B CA 1
ATOM 5268 C C . TYR B 1 296 ? -41.651 -30.459 33.344 1.00 18.60 296 TYR B C 1
ATOM 5269 O O . TYR B 1 296 ? -41.248 -29.840 34.329 1.00 19.80 296 TYR B O 1
ATOM 5278 N N . ARG B 1 297 ? -41.942 -31.754 33.366 1.00 20.42 297 ARG B N 1
ATOM 5279 C CA . ARG B 1 297 ? -41.830 -32.542 34.602 1.00 21.50 297 ARG B CA 1
ATOM 5280 C C . ARG B 1 297 ? -40.372 -32.552 35.084 1.00 20.84 297 ARG B C 1
ATOM 5281 O O . ARG B 1 297 ? -40.093 -32.288 36.273 1.00 21.62 297 ARG B O 1
ATOM 5289 N N . GLY B 1 298 ? -39.447 -32.818 34.165 1.00 20.25 298 GLY B N 1
ATOM 5290 C CA . GLY B 1 298 ? -38.018 -32.787 34.465 1.00 20.56 298 GLY B CA 1
ATOM 5291 C C . GLY B 1 298 ? -37.506 -31.439 34.945 1.00 20.60 298 GLY B C 1
ATOM 5292 O O . GLY B 1 298 ? -36.753 -31.367 35.923 1.00 20.40 298 GLY B O 1
ATOM 5293 N N . LEU B 1 299 ? -37.889 -30.363 34.252 1.00 20.40 299 LEU B N 1
ATOM 5294 C CA . LEU B 1 299 ? -37.504 -29.009 34.656 1.00 20.55 299 LEU B CA 1
ATOM 5295 C C . LEU B 1 299 ? -38.074 -28.649 36.022 1.00 22.11 299 LEU B C 1
ATOM 5296 O O . LEU B 1 299 ? -37.375 -28.121 36.877 1.00 22.42 299 LEU B O 1
ATOM 5301 N N . GLN B 1 300 ? -39.349 -28.942 36.226 1.00 23.85 300 GLN B N 1
ATOM 5302 C CA . GLN B 1 300 ? -39.999 -28.537 37.458 1.00 26.10 300 GLN B CA 1
ATOM 5303 C C . GLN B 1 300 ? -39.527 -29.371 38.651 1.00 26.94 300 GLN B C 1
ATOM 5304 O O . GLN B 1 300 ? -39.385 -28.836 39.758 1.00 28.07 300 GLN B O 1
ATOM 5310 N N . ASP B 1 301 ? -39.210 -30.647 38.414 1.00 27.56 301 ASP B N 1
ATOM 5311 C CA . ASP B 1 301 ? -38.602 -31.505 39.448 1.00 28.87 301 ASP B CA 1
ATOM 5312 C C . ASP B 1 301 ? -37.234 -30.961 39.887 1.00 28.64 301 ASP B C 1
ATOM 5313 O O . ASP B 1 301 ? -36.860 -31.082 41.054 1.00 29.21 301 ASP B O 1
ATOM 5318 N N . ALA B 1 302 ? -36.488 -30.378 38.952 1.00 27.69 302 ALA B N 1
ATOM 5319 C CA . ALA B 1 302 ? -35.150 -29.846 39.252 1.00 27.15 302 ALA B CA 1
ATOM 5320 C C . ALA B 1 302 ? -35.189 -28.442 39.876 1.00 26.50 302 ALA B C 1
ATOM 5321 O O . ALA B 1 302 ? -34.148 -27.861 40.173 1.00 27.12 302 ALA B O 1
ATOM 5323 N N . GLY B 1 303 ? -36.392 -27.907 40.061 1.00 25.60 303 GLY B N 1
ATOM 5324 C CA . GLY B 1 303 ? -36.593 -26.609 40.698 1.00 25.02 303 GLY B CA 1
ATOM 5325 C C . GLY B 1 303 ? -36.537 -25.407 39.772 1.00 24.45 303 GLY B C 1
ATOM 5326 O O . GLY B 1 303 ? -36.441 -24.274 40.229 1.00 25.20 303 GLY B O 1
ATOM 5327 N N . PHE B 1 304 ? -36.608 -25.645 38.463 1.00 23.05 304 PHE B N 1
ATOM 5328 C CA . PHE B 1 304 ? -36.652 -24.543 37.514 1.00 22.36 304 PHE B CA 1
ATOM 5329 C C . PHE B 1 304 ? -38.061 -23.968 37.394 1.00 21.70 304 PHE B C 1
ATOM 5330 O O . PHE B 1 304 ? -39.050 -24.673 37.599 1.00 21.92 304 PHE B O 1
ATOM 5338 N N . GLU B 1 305 ? -38.137 -22.685 37.052 1.00 21.48 305 GLU B N 1
ATOM 5339 C CA . GLU B 1 305 ? -39.417 -22.009 36.885 1.00 22.13 305 GLU B CA 1
ATOM 5340 C C . GLU B 1 305 ? -39.652 -21.732 35.391 1.00 21.28 305 GLU B C 1
ATOM 5341 O O . GLU B 1 305 ? -38.790 -21.165 34.721 1.00 22.01 305 GLU B O 1
ATOM 5347 N N . LEU B 1 306 ? -40.810 -22.126 34.882 1.00 20.12 306 LEU B N 1
ATOM 5348 C CA . LEU B 1 306 ? -41.161 -21.839 33.493 1.00 18.79 306 LEU B CA 1
ATOM 5349 C C . LEU B 1 306 ? -41.760 -20.446 33.358 1.00 18.28 306 LEU B C 1
ATOM 5350 O O . LEU B 1 306 ? -42.483 -19.988 34.254 1.00 17.81 306 LEU B O 1
ATOM 5355 N N . TYR B 1 307 ? -41.457 -19.798 32.229 1.00 16.10 307 TYR B N 1
ATOM 5356 C CA . TYR B 1 307 ? -41.827 -18.413 31.974 1.00 15.99 307 TYR B CA 1
ATOM 5357 C C . TYR B 1 307 ? -43.290 -18.266 31.553 1.00 16.38 307 TYR B C 1
ATOM 5358 O O . TYR B 1 307 ? -43.983 -17.342 31.996 1.00 16.90 307 TYR B O 1
ATOM 5367 N N . ALA B 1 308 ? -43.758 -19.144 30.676 1.00 16.54 308 ALA B N 1
ATOM 5368 C CA . ALA B 1 308 ? -45.111 -18.996 30.138 1.00 17.42 308 ALA B CA 1
ATOM 5369 C C . ALA B 1 308 ? -46.171 -19.450 31.125 1.00 18.79 308 ALA B C 1
ATOM 5370 O O . ALA B 1 308 ? -45.971 -20.403 31.875 1.00 19.80 308 ALA B O 1
ATOM 5372 N N . ASP B 1 309 ? -47.320 -18.784 31.094 1.00 19.80 309 ASP B N 1
ATOM 5373 C CA . ASP B 1 309 ? -48.479 -19.252 31.837 1.00 21.27 309 ASP B CA 1
ATOM 5374 C C . ASP B 1 309 ? -48.799 -20.712 31.458 1.00 21.34 309 ASP B C 1
ATOM 5375 O O . ASP B 1 309 ? -48.804 -21.075 30.271 1.00 20.33 309 ASP B O 1
ATOM 5380 N N . PRO B 1 310 ? -49.021 -21.578 32.465 1.00 21.91 310 PRO B N 1
ATOM 5381 C CA . PRO B 1 310 ? -49.316 -22.987 32.200 1.00 22.09 310 PRO B CA 1
ATOM 5382 C C . PRO B 1 310 ? -50.434 -23.250 31.172 1.00 22.13 310 PRO B C 1
ATOM 5383 O O . PRO B 1 310 ? -50.440 -24.290 30.518 1.00 22.31 310 PRO B O 1
ATOM 5387 N N . LYS B 1 311 ? -51.369 -22.322 31.028 1.00 21.15 311 LYS B N 1
ATOM 5388 C CA . LYS B 1 311 ? -52.486 -22.548 30.126 1.00 21.45 311 LYS B CA 1
ATOM 5389 C C . LYS B 1 311 ? -52.084 -22.208 28.686 1.00 20.60 311 LYS B C 1
ATOM 5390 O O . LYS B 1 311 ? -52.804 -22.549 27.738 1.00 19.96 311 LYS B O 1
ATOM 5396 N N . ASP B 1 312 ? -50.922 -21.562 28.542 1.00 18.77 312 ASP B N 1
ATOM 5397 C CA . ASP B 1 312 ? -50.567 -20.878 27.297 1.00 18.78 312 ASP 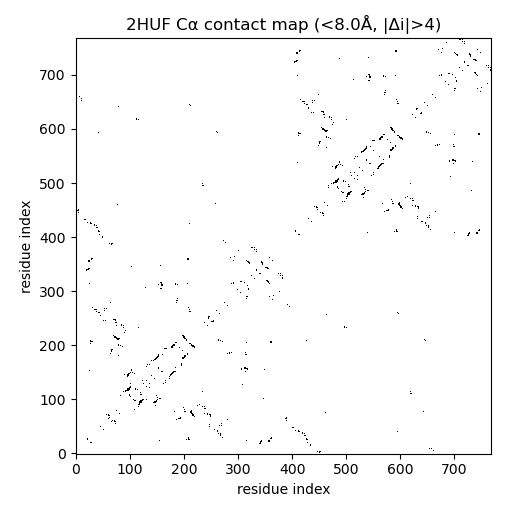B CA 1
ATOM 5398 C C . ASP B 1 312 ? -49.290 -21.384 26.629 1.00 18.32 312 ASP B C 1
ATOM 5399 O O . ASP B 1 312 ? -48.741 -20.704 25.769 1.00 17.13 312 ASP B O 1
ATOM 5404 N N . ARG B 1 313 ? -48.821 -22.568 27.015 1.00 18.13 313 ARG B N 1
ATOM 5405 C CA . ARG B 1 313 ? -47.512 -23.047 26.567 1.00 17.92 313 ARG B CA 1
ATOM 5406 C C . ARG B 1 313 ? -47.490 -23.625 25.174 1.00 17.44 313 ARG B C 1
ATOM 5407 O O . ARG B 1 313 ? -48.396 -24.353 24.775 1.00 17.37 313 ARG B O 1
ATOM 5415 N N . LEU B 1 314 ? -46.432 -23.290 24.449 1.00 15.88 314 LEU B N 1
ATOM 5416 C CA . LEU B 1 314 ? -46.164 -23.819 23.109 1.00 14.90 314 LEU B CA 1
ATOM 5417 C C . LEU B 1 314 ? -45.226 -25.023 23.220 1.00 14.24 314 LEU B C 1
ATOM 5418 O O . LEU B 1 314 ? -44.115 -24.903 23.747 1.00 14.26 314 LEU B O 1
ATOM 5423 N N . SER B 1 315 ? -45.650 -26.190 22.722 1.00 13.93 315 SER B N 1
ATOM 5424 C CA . SER B 1 315 ? -44.852 -27.408 22.921 1.00 14.19 315 SER B CA 1
ATOM 5425 C C . SER B 1 315 ? -43.427 -27.287 22.378 1.00 14.21 315 SER B C 1
ATOM 5426 O O . SER B 1 315 ? -42.485 -27.834 22.952 1.00 14.71 315 SER B O 1
ATOM 5429 N N . THR B 1 316 ? -43.263 -26.566 21.267 1.00 13.66 316 THR B N 1
ATOM 5430 C CA . THR B 1 316 ? -42.000 -26.586 20.537 1.00 13.73 316 THR B CA 1
ATOM 5431 C C . THR B 1 316 ? -40.911 -25.668 21.097 1.00 13.69 316 THR B C 1
ATOM 5432 O O . THR B 1 316 ? -39.740 -25.873 20.809 1.00 13.97 316 THR B O 1
ATOM 5436 N N . VAL B 1 317 ? -41.287 -24.636 21.855 1.00 14.49 317 VAL B N 1
ATOM 5437 C CA . VAL B 1 317 ? -40.291 -23.766 22.474 1.00 14.48 317 VAL B CA 1
ATOM 5438 C C . VAL B 1 317 ? -40.671 -23.504 23.910 1.00 14.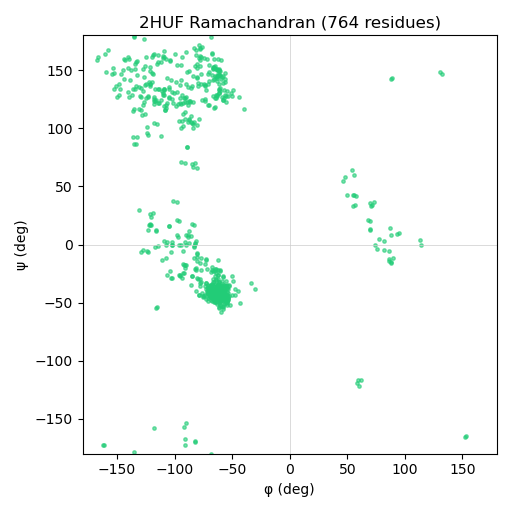97 317 VAL B C 1
ATOM 5439 O O . VAL B 1 317 ? -41.729 -22.915 24.183 1.00 15.15 317 VAL B O 1
ATOM 5443 N N . THR B 1 318 ? -39.808 -23.953 24.828 1.00 14.59 318 THR B N 1
ATOM 5444 C CA . THR B 1 318 ? -40.078 -23.804 26.264 1.00 14.62 318 THR B CA 1
ATOM 5445 C C . THR B 1 318 ? -39.169 -22.735 26.850 1.00 14.91 318 THR B C 1
ATOM 5446 O O . THR B 1 318 ? -37.953 -22.861 26.796 1.00 15.65 318 THR B O 1
ATOM 5450 N N . THR B 1 319 ? -39.781 -21.690 27.408 1.00 15.22 319 THR B N 1
ATOM 5451 C CA . THR B 1 319 ? -39.034 -20.612 28.036 1.00 14.40 319 THR B CA 1
ATOM 5452 C C . THR B 1 319 ? -38.912 -20.895 29.526 1.00 15.23 319 THR B C 1
ATOM 5453 O O . THR B 1 319 ? -39.886 -21.208 30.220 1.00 15.58 319 THR B O 1
ATOM 5457 N N . ILE B 1 320 ? -37.687 -20.823 30.007 1.00 15.62 320 ILE B N 1
ATOM 5458 C CA . ILE B 1 320 ? -37.458 -21.109 31.391 1.00 16.70 320 ILE B CA 1
ATOM 5459 C C . ILE B 1 320 ? -36.692 -19.946 32.033 1.00 16.14 320 ILE B C 1
ATOM 5460 O O . ILE B 1 320 ? -35.722 -19.440 31.479 1.00 15.53 320 ILE B O 1
ATOM 5465 N N . LYS B 1 321 ? -37.157 -19.494 33.183 1.00 16.56 321 LYS B N 1
ATOM 5466 C CA . LYS B 1 321 ? -36.528 -18.347 33.836 1.00 17.35 321 LYS B CA 1
ATOM 5467 C C . LYS B 1 321 ? -35.066 -18.651 34.189 1.00 18.11 321 LYS B C 1
ATOM 5468 O O . LYS B 1 321 ? -34.759 -19.732 34.714 1.00 18.07 321 LYS B O 1
ATOM 5474 N N . VAL B 1 322 ? -34.166 -17.714 33.888 1.00 18.72 322 VAL B N 1
ATOM 5475 C CA . VAL B 1 322 ? -32.758 -17.847 34.286 1.00 20.13 322 VAL B CA 1
ATOM 5476 C C . VAL B 1 322 ? -32.680 -17.692 35.815 1.00 21.43 322 VAL B C 1
ATOM 5477 O O . VAL B 1 322 ? -33.067 -16.656 36.347 1.00 21.96 322 VAL B O 1
ATOM 5481 N N . PRO B 1 323 ? -32.178 -18.722 36.512 1.00 22.62 323 PRO B N 1
ATOM 5482 C CA . PRO B 1 323 ? -32.183 -18.695 37.980 1.00 24.25 323 PRO B CA 1
ATOM 5483 C C . PRO B 1 323 ? -31.297 -17.613 38.581 1.00 25.93 323 PRO B C 1
ATOM 5484 O O . PRO B 1 323 ? -30.383 -17.095 37.923 1.00 25.74 323 PRO B O 1
ATOM 5488 N N . GLN B 1 324 ? -31.596 -17.282 39.838 1.00 28.32 324 GLN B N 1
ATOM 5489 C CA . GLN B 1 324 ? -30.774 -16.398 40.660 1.00 30.77 324 GLN B CA 1
ATOM 5490 C C . GLN B 1 324 ? -29.282 -16.651 40.465 1.00 30.45 324 GLN B C 1
ATOM 5491 O O . GLN B 1 324 ? -28.796 -17.746 40.739 1.00 32.15 324 GLN B O 1
ATOM 5497 N N . GLY B 1 325 ? -28.585 -15.646 39.949 1.00 30.52 325 GLY B N 1
ATOM 5498 C CA . GLY B 1 325 ? -27.121 -15.649 39.887 1.00 30.19 325 GLY B CA 1
ATOM 5499 C C . GLY B 1 325 ? -26.441 -16.386 38.747 1.00 30.25 325 GLY B C 1
ATOM 5500 O O . GLY B 1 325 ? -25.203 -16.322 38.612 1.00 30.34 325 GLY B O 1
ATOM 5501 N N . VAL B 1 326 ? -27.211 -17.079 37.909 1.00 29.07 326 VAL B N 1
ATOM 5502 C CA . VAL B 1 326 ? -26.566 -17.802 36.805 1.00 28.52 326 VAL B CA 1
ATOM 5503 C C . VAL B 1 326 ? -26.412 -16.944 35.552 1.00 27.81 326 VAL B C 1
ATOM 5504 O O . VAL B 1 326 ? -27.327 -16.201 35.161 1.00 27.64 326 VAL B O 1
ATOM 5508 N N . ASP B 1 327 ? -25.221 -17.039 34.963 1.00 26.48 327 ASP B N 1
ATOM 5509 C CA . ASP B 1 327 ? -24.873 -16.367 33.732 1.00 25.68 327 ASP B CA 1
ATOM 5510 C C . ASP B 1 327 ? -25.341 -17.296 32.613 1.00 24.38 327 ASP B C 1
ATOM 5511 O O . ASP B 1 327 ? -24.722 -18.333 32.357 1.00 23.71 327 ASP B O 1
ATOM 5516 N N . TRP B 1 328 ? -26.439 -16.936 31.955 1.00 23.42 328 TRP B N 1
ATOM 5517 C CA . TRP B 1 328 ? -27.014 -17.840 30.945 1.00 22.01 328 TRP B CA 1
ATOM 5518 C C . TRP B 1 328 ? -26.034 -18.138 29.806 1.00 21.80 328 TRP B C 1
ATOM 5519 O O . TRP B 1 328 ? -26.000 -19.255 29.289 1.00 20.44 328 TRP B O 1
ATOM 5530 N N . LEU B 1 329 ? -25.267 -17.130 29.392 1.00 21.45 329 LEU B N 1
ATOM 5531 C CA . LEU B 1 329 ? -24.366 -17.287 28.263 1.00 21.59 329 LEU B CA 1
ATOM 5532 C C . LEU B 1 329 ? -23.269 -18.271 28.666 1.00 21.26 329 LEU B C 1
ATOM 5533 O O . LEU B 1 329 ? -22.905 -19.149 27.888 1.00 20.85 329 LEU B O 1
ATOM 5538 N N . LYS B 1 330 ? -22.773 -18.144 29.897 1.00 20.80 330 LYS B N 1
ATOM 5539 C CA . LYS B 1 330 ? -21.761 -19.092 30.396 1.00 20.86 330 LYS B CA 1
ATOM 5540 C C . LYS B 1 330 ? -22.276 -20.526 30.442 1.00 20.17 330 LYS B C 1
ATOM 5541 O O . LYS B 1 330 ? -21.536 -21.469 30.133 1.00 19.68 330 LYS B O 1
ATOM 5547 N N . ALA B 1 331 ? -23.549 -20.681 30.816 1.00 18.79 331 ALA B N 1
ATOM 5548 C CA . ALA B 1 331 ? -24.200 -21.998 30.862 1.00 17.55 331 ALA B CA 1
ATOM 5549 C C . ALA B 1 331 ? -24.309 -22.577 29.455 1.00 17.39 331 ALA B C 1
ATOM 5550 O O . ALA B 1 331 ? -23.961 -23.742 29.212 1.00 16.63 331 ALA B O 1
ATOM 5552 N N . ALA B 1 332 ? -24.760 -21.754 28.511 1.00 17.25 332 ALA B N 1
ATOM 5553 C CA . ALA B 1 332 ? -24.809 -22.185 27.107 1.00 17.99 332 ALA B CA 1
ATOM 5554 C C . ALA B 1 332 ? -23.436 -22.631 26.585 1.00 18.71 332 ALA B C 1
ATOM 5555 O O . ALA B 1 332 ? -23.323 -23.660 25.912 1.00 19.43 332 ALA B O 1
ATOM 5557 N N . GLN B 1 333 ? -22.398 -21.864 26.906 1.00 19.14 333 GLN B N 1
ATOM 5558 C CA . GLN B 1 333 ? -21.056 -22.166 26.411 1.00 19.25 333 GLN B CA 1
ATOM 5559 C C . GLN B 1 333 ? -20.549 -23.479 27.010 1.00 18.79 333 GLN B C 1
ATOM 5560 O O . GLN B 1 333 ? -19.930 -24.291 26.322 1.00 18.93 333 GLN B O 1
ATOM 5566 N N . TYR B 1 334 ? -20.837 -23.694 28.284 1.00 17.64 334 TYR B N 1
ATOM 5567 C CA . TYR B 1 334 ? -20.442 -24.939 28.939 1.00 17.52 334 TYR B CA 1
ATOM 5568 C C . TYR B 1 334 ? -21.062 -26.138 28.225 1.00 17.14 334 TYR B C 1
ATOM 5569 O O . TYR B 1 334 ? -20.382 -27.133 27.947 1.00 16.09 334 TYR B O 1
ATOM 5578 N N . ALA B 1 335 ? -22.352 -26.037 27.910 1.00 16.72 335 ALA B N 1
ATOM 5579 C CA . ALA B 1 335 ? -23.048 -27.136 27.244 1.00 16.21 335 ALA B CA 1
ATOM 5580 C C . ALA B 1 335 ? -22.485 -27.408 25.855 1.00 15.99 335 ALA B C 1
ATOM 5581 O O . ALA B 1 335 ? -22.299 -28.565 25.468 1.00 15.56 335 ALA B O 1
ATOM 5583 N N . MET B 1 336 ? -22.190 -26.344 25.106 1.00 16.41 336 MET B N 1
ATOM 5584 C CA . MET B 1 336 ? -21.643 -26.481 23.748 1.00 16.63 336 MET B CA 1
ATOM 5585 C C . MET B 1 336 ? -20.233 -27.066 23.743 1.00 16.97 336 MET B C 1
ATOM 5586 O O . MET B 1 336 ? -19.931 -27.989 22.979 1.00 16.96 336 MET B O 1
ATOM 5591 N N . LYS B 1 337 ? -19.377 -26.549 24.621 1.00 17.68 337 LYS B N 1
ATOM 5592 C CA . LYS B 1 337 ? -17.983 -27.006 24.672 1.00 18.97 337 LYS B CA 1
ATOM 5593 C C . LYS B 1 337 ? -17.905 -28.432 25.169 1.00 18.86 337 LYS B C 1
ATOM 5594 O O . LYS B 1 337 ? -17.087 -29.228 24.687 1.00 18.66 337 LYS B O 1
ATOM 5600 N N . THR B 1 338 ? -18.741 -28.785 26.139 1.00 19.10 338 THR B N 1
ATOM 5601 C CA . THR B 1 338 ? -18.585 -30.137 26.673 1.00 19.00 338 THR B CA 1
ATOM 5602 C C . THR B 1 338 ? -19.333 -31.205 25.878 1.00 19.59 338 THR B C 1
ATOM 5603 O O . THR B 1 338 ? -18.789 -32.284 25.686 1.00 19.11 338 THR B O 1
ATOM 5607 N N . TYR B 1 339 ? -20.509 -30.872 25.336 1.00 19.21 339 TYR B N 1
ATOM 5608 C CA . TYR B 1 339 ? -21.399 -31.880 24.733 1.00 20.36 339 TYR B CA 1
ATOM 5609 C C . TYR B 1 339 ? -21.801 -31.638 23.271 1.00 20.47 339 TYR B C 1
ATOM 5610 O O . TYR B 1 339 ? -22.459 -32.484 22.654 1.00 20.78 339 TYR B O 1
ATOM 5619 N N . LEU B 1 340 ? -21.406 -30.496 22.725 1.00 20.19 340 LEU B N 1
ATOM 5620 C CA . LEU B 1 340 ? -21.895 -30.072 21.409 1.00 20.24 340 LEU B CA 1
ATOM 5621 C C . LEU B 1 340 ? -23.441 -30.032 21.377 1.00 19.51 340 LEU B C 1
ATOM 5622 O O . LEU B 1 340 ? -24.051 -30.290 20.335 1.00 19.79 340 LEU B O 1
ATOM 5627 N N . VAL B 1 341 ? -24.063 -29.702 22.508 1.00 19.21 341 VAL B N 1
ATOM 5628 C CA . VAL B 1 341 ? -25.495 -29.411 22.514 1.00 18.50 341 VAL B CA 1
ATOM 5629 C C . VAL B 1 341 ? -25.821 -27.941 22.742 1.00 18.67 341 VAL B C 1
ATOM 5630 O O . VAL B 1 341 ? -25.246 -27.263 23.606 1.00 17.53 341 VAL B O 1
ATOM 5634 N N . GLU B 1 342 ? -26.726 -27.455 21.907 1.00 17.80 342 GLU B N 1
ATOM 5635 C CA . GLU B 1 342 ? -27.124 -26.072 21.939 1.00 17.40 342 GLU B CA 1
ATOM 5636 C C . GLU B 1 342 ? -28.253 -25.838 22.924 1.00 17.87 342 GLU B C 1
ATOM 5637 O O . GLU B 1 342 ? -29.308 -26.467 22.827 1.00 17.71 342 GLU B O 1
ATOM 5643 N N . ILE B 1 343 ? -28.027 -24.935 23.870 1.00 18.56 343 ILE B N 1
ATOM 5644 C CA . ILE B 1 343 ? -29.136 -24.399 24.657 1.00 19.75 343 ILE B CA 1
ATOM 5645 C C . ILE B 1 343 ? -29.120 -22.878 24.447 1.00 18.53 343 ILE B C 1
ATOM 5646 O O . ILE B 1 343 ? -28.064 -22.260 24.406 1.00 19.84 343 ILE B O 1
ATOM 5651 N N . SER B 1 344 ? -30.290 -22.286 24.281 1.00 17.51 344 SER B N 1
ATOM 5652 C CA . SER B 1 344 ? -30.358 -20.902 23.843 1.00 16.63 344 SER B CA 1
ATOM 5653 C C . SER B 1 344 ? -30.816 -19.970 24.951 1.00 15.44 344 SER B C 1
ATOM 5654 O O . SER B 1 344 ? -31.371 -20.408 25.954 1.00 14.59 344 SER B O 1
ATOM 5657 N N . GLY B 1 345 ? -30.542 -18.683 24.768 1.00 15.06 345 GLY B N 1
ATOM 5658 C CA . GLY B 1 345 ? -31.079 -17.643 25.642 1.00 14.89 345 GLY B CA 1
ATOM 5659 C C . GLY B 1 345 ? -32.385 -17.155 25.042 1.00 15.50 345 GLY B C 1
ATOM 5660 O O . GLY B 1 345 ? -33.033 -17.874 24.239 1.00 15.93 345 GLY B O 1
ATOM 5661 N N . GLY B 1 346 ? -32.754 -15.932 25.410 1.00 15.22 346 GLY B N 1
ATOM 5662 C CA . GLY B 1 346 ? -34.055 -15.366 25.004 1.00 14.45 346 GLY B CA 1
ATOM 5663 C C . GLY B 1 346 ? -34.023 -14.581 23.708 1.00 13.67 346 GLY B C 1
ATOM 5664 O O . GLY B 1 346 ? -33.052 -14.630 22.941 1.00 13.43 346 GLY B O 1
ATOM 5665 N N . LEU B 1 347 ? -35.107 -13.856 23.459 1.00 13.49 347 LEU B N 1
ATOM 5666 C CA . LEU B 1 347 ? -35.287 -13.101 22.222 1.00 13.78 347 LEU B CA 1
ATOM 5667 C C . LEU B 1 347 ? -36.208 -11.896 22.480 1.00 13.42 347 LEU B C 1
ATOM 5668 O O . LEU B 1 347 ? -37.259 -12.041 23.096 1.00 13.29 347 LEU B O 1
ATOM 5673 N N . GLY B 1 348 ? -35.831 -10.717 21.991 1.00 14.46 348 GLY B N 1
ATOM 5674 C CA . GLY B 1 348 ? -36.720 -9.555 22.106 1.00 14.75 348 GLY B CA 1
ATOM 5675 C C . GLY B 1 348 ? -36.981 -9.270 23.581 1.00 15.74 348 GLY B C 1
ATOM 5676 O O . GLY B 1 348 ? -36.028 -9.080 24.359 1.00 14.86 348 GLY B O 1
ATOM 5677 N N . PRO B 1 349 ? -38.254 -9.283 23.998 1.00 16.01 349 PRO B N 1
ATOM 5678 C CA . PRO B 1 349 ? -38.559 -8.919 25.397 1.00 16.06 349 PRO B CA 1
ATOM 5679 C C . PRO B 1 349 ? -37.996 -9.865 26.448 1.00 16.16 349 PRO B C 1
ATOM 5680 O O . PRO B 1 349 ? -37.823 -9.461 27.605 1.00 16.48 349 PRO B O 1
ATOM 5684 N N . THR B 1 350 ? -37.709 -11.109 26.058 1.00 15.16 350 THR B N 1
ATOM 5685 C CA . THR B 1 350 ? -37.129 -12.062 27.008 1.00 14.94 350 THR B CA 1
ATOM 5686 C C . THR B 1 350 ? -35.600 -12.178 26.921 1.00 14.60 350 THR B C 1
ATOM 5687 O O . THR B 1 350 ? -35.013 -13.060 27.563 1.00 14.71 350 THR B O 1
ATOM 5691 N N . ALA B 1 351 ? -34.962 -11.327 26.118 1.00 14.68 351 ALA B N 1
ATOM 5692 C CA . ALA B 1 351 ? -33.490 -11.340 26.013 1.00 14.50 351 ALA B CA 1
ATOM 5693 C C . ALA B 1 351 ? -32.880 -11.174 27.381 1.00 14.96 351 ALA B C 1
ATOM 5694 O O . ALA B 1 351 ? -33.246 -10.246 28.123 1.00 14.54 351 ALA B O 1
ATOM 5696 N N . GLY B 1 352 ? -31.978 -12.098 27.716 1.00 15.29 352 GLY B N 1
ATOM 5697 C CA . GLY B 1 352 ? -31.316 -12.117 29.011 1.00 16.20 352 GLY B CA 1
ATOM 5698 C C . GLY B 1 352 ? -32.134 -12.615 30.190 1.00 16.91 352 GLY B C 1
ATOM 5699 O O . GLY B 1 352 ? -31.597 -12.700 31.303 1.00 18.32 352 GLY B O 1
ATOM 5700 N N . GLN B 1 353 ? -33.419 -12.919 29.968 1.00 15.39 353 GLN B N 1
ATOM 5701 C CA . GLN B 1 353 ? -34.345 -13.278 31.048 1.00 15.69 353 GLN B CA 1
ATOM 5702 C C . GLN B 1 353 ? -34.620 -14.770 31.095 1.00 15.42 353 GLN B C 1
ATOM 5703 O O . GLN B 1 353 ? -35.026 -15.317 32.133 1.00 16.65 353 GLN B O 1
ATOM 5709 N N . VAL B 1 354 ? -34.419 -15.452 29.963 1.00 14.94 354 VAL B N 1
ATOM 5710 C CA . VAL B 1 354 ? -34.814 -16.857 29.882 1.00 14.47 354 VAL B CA 1
ATOM 5711 C C . VAL B 1 354 ? -33.795 -17.693 29.121 1.00 13.96 354 VAL B C 1
ATOM 5712 O O . VAL B 1 354 ? -32.936 -17.155 28.407 1.00 14.23 354 VAL B O 1
ATOM 5716 N N . PHE B 1 355 ? -33.883 -19.004 29.328 1.00 13.99 355 PHE B N 1
ATOM 5717 C CA . PHE B 1 355 ? -33.343 -19.984 28.384 1.00 14.16 355 PHE B CA 1
ATOM 5718 C C . PHE B 1 355 ? -34.509 -20.452 27.528 1.00 13.56 355 PHE B C 1
ATOM 5719 O O . PHE B 1 355 ? -35.653 -20.411 27.981 1.00 14.23 355 PHE B O 1
ATOM 5727 N N . ARG B 1 356 ? -34.223 -20.909 26.309 1.00 13.64 356 ARG B N 1
ATOM 5728 C CA . ARG B 1 356 ? -35.252 -21.481 25.439 1.00 13.64 356 ARG B CA 1
ATOM 5729 C C . ARG B 1 356 ? -34.786 -22.834 24.963 1.00 14.07 356 ARG B C 1
ATOM 5730 O O . ARG B 1 356 ? -33.722 -22.940 24.324 1.00 15.04 356 ARG B O 1
ATOM 5738 N N . ILE B 1 357 ? -35.572 -23.859 25.292 1.00 14.29 357 ILE B N 1
ATOM 5739 C CA . ILE B 1 357 ? -35.320 -25.201 24.814 1.00 14.10 357 ILE B CA 1
ATOM 5740 C C . ILE B 1 357 ? -36.355 -25.543 23.753 1.00 13.82 357 ILE B C 1
ATOM 5741 O O . ILE B 1 357 ? -37.563 -25.478 23.999 1.00 14.65 357 ILE B O 1
ATOM 5746 N N . GLY B 1 358 ? -35.860 -25.867 22.571 1.00 14.12 358 GLY B N 1
ATOM 5747 C CA . GLY B 1 358 ? -36.717 -26.276 21.461 1.00 13.71 358 GLY B CA 1
ATOM 5748 C C . GLY B 1 358 ? -36.822 -27.785 21.380 1.00 14.86 358 GLY B C 1
ATOM 5749 O O . GLY B 1 358 ? -35.818 -28.489 21.548 1.00 14.26 358 GLY B O 1
ATOM 5750 N N . LEU B 1 359 ? -38.042 -28.260 21.144 1.00 14.12 359 LEU B N 1
ATOM 5751 C CA . LEU B 1 359 ? -38.325 -29.680 20.923 1.00 14.55 359 LEU B CA 1
ATOM 5752 C C . LEU B 1 359 ? -39.027 -29.722 19.592 1.00 14.16 359 LEU B C 1
ATOM 5753 O O . LEU B 1 359 ? -40.244 -29.440 19.489 1.00 14.37 359 LEU B O 1
ATOM 5758 N N . MET B 1 360 ? -38.244 -29.994 18.558 1.00 14.21 360 MET B N 1
ATOM 5759 C CA . MET B 1 360 ? -38.731 -29.888 17.176 1.00 14.18 360 MET B CA 1
ATOM 5760 C C . MET B 1 360 ? -38.223 -31.027 16.303 1.00 14.17 360 MET B C 1
ATOM 5761 O O . MET B 1 360 ? -37.009 -31.284 16.245 1.00 13.51 360 MET B O 1
ATOM 5766 N N . GLY B 1 361 ? -39.171 -31.699 15.639 1.00 13.83 361 GLY B N 1
ATOM 5767 C CA . GLY B 1 361 ? -38.860 -32.640 14.564 1.00 14.27 361 GLY B CA 1
ATOM 5768 C C . GLY B 1 361 ? -38.022 -33.811 15.059 1.00 14.52 361 GLY B C 1
ATOM 5769 O O . GLY B 1 361 ? -38.467 -34.599 15.906 1.00 15.26 361 GLY B O 1
ATOM 5770 N N . GLN B 1 362 ? -36.811 -33.920 14.536 1.00 15.37 362 GLN B N 1
ATOM 5771 C CA . GLN B 1 362 ? -35.916 -35.016 14.932 1.00 15.79 362 GLN B CA 1
ATOM 5772 C C . GLN B 1 362 ? -35.598 -34.969 16.432 1.00 15.97 362 GLN B C 1
ATOM 5773 O O . GLN B 1 362 ? -35.238 -35.997 17.020 1.00 16.70 362 GLN B O 1
ATOM 5779 N N . ASN B 1 363 ? -35.729 -33.788 17.041 1.00 15.31 363 ASN B N 1
ATOM 5780 C CA . ASN B 1 363 ? -35.368 -33.586 18.448 1.00 15.78 363 ASN B CA 1
ATOM 5781 C C . ASN B 1 363 ? -36.506 -33.765 19.463 1.00 15.73 363 ASN B C 1
ATOM 5782 O O . ASN B 1 363 ? -36.271 -33.752 20.668 1.00 16.35 363 ASN B O 1
ATOM 5787 N N . ALA B 1 364 ? -37.731 -33.972 18.975 1.00 15.76 364 ALA B N 1
ATOM 5788 C CA . ALA B 1 364 ? -38.886 -34.232 19.840 1.00 16.12 364 ALA B CA 1
ATOM 5789 C C . ALA B 1 364 ? -38.997 -35.750 20.035 1.00 16.77 364 ALA B C 1
ATOM 5790 O O . ALA B 1 364 ? -39.882 -36.409 19.476 1.00 16.33 364 ALA B O 1
ATOM 5792 N N . THR B 1 365 ? -38.036 -36.296 20.781 1.00 16.27 365 THR B N 1
ATOM 5793 C CA . THR B 1 365 ? -38.055 -37.701 21.163 1.00 17.40 365 THR B CA 1
ATOM 5794 C C . THR B 1 365 ? -37.756 -37.782 22.654 1.00 18.11 365 THR B C 1
ATOM 5795 O O . THR B 1 365 ? -37.139 -36.876 23.229 1.00 17.12 365 THR B O 1
ATOM 5799 N N . THR B 1 366 ? -38.168 -38.890 23.270 1.00 19.23 366 THR B N 1
ATOM 5800 C CA . THR B 1 366 ? -37.931 -39.087 24.700 1.00 20.28 366 THR B CA 1
ATOM 5801 C C . THR B 1 366 ? -36.422 -39.080 24.998 1.00 19.88 366 THR B C 1
ATOM 5802 O O . THR B 1 366 ? -35.987 -38.477 25.985 1.00 20.10 366 THR B O 1
ATOM 5806 N N . GLU B 1 367 ? -35.632 -39.716 24.126 1.00 20.02 367 GLU B N 1
ATOM 5807 C CA . GLU B 1 367 ? -34.163 -39.733 24.230 1.00 20.16 367 GLU B CA 1
ATOM 5808 C C . GLU B 1 367 ? -33.559 -38.324 24.237 1.00 19.58 367 GLU B C 1
ATOM 5809 O O . GLU B 1 367 ? -32.699 -38.005 25.067 1.00 18.36 367 GLU B O 1
ATOM 5815 N N . ARG B 1 368 ? -34.027 -37.471 23.326 1.00 18.05 368 ARG B N 1
ATOM 5816 C CA . ARG B 1 368 ? -33.461 -36.121 23.239 1.00 17.99 368 ARG B CA 1
ATOM 5817 C C . ARG B 1 368 ? -33.977 -35.172 24.318 1.00 17.13 368 ARG B C 1
ATOM 5818 O O . ARG B 1 368 ? -33.258 -34.261 24.753 1.00 16.39 368 ARG B O 1
ATOM 5826 N N . VAL B 1 369 ? -35.209 -35.393 24.772 1.00 16.53 369 VAL B N 1
ATOM 5827 C CA . VAL B 1 369 ? -35.710 -34.671 25.946 1.00 16.91 369 VAL B CA 1
ATOM 5828 C C . VAL B 1 369 ? -34.810 -34.999 27.135 1.00 17.02 369 VAL B C 1
ATOM 5829 O O . VAL B 1 369 ? -34.331 -34.095 27.831 1.00 16.43 369 VAL B O 1
ATOM 5833 N N . ASP B 1 370 ? -34.547 -36.287 27.338 1.00 17.23 370 ASP B N 1
ATOM 5834 C CA . ASP B 1 370 ? -33.734 -36.698 28.482 1.00 17.65 370 ASP B CA 1
ATOM 5835 C C . ASP B 1 370 ? -32.303 -36.161 28.384 1.00 17.45 370 ASP B C 1
ATOM 5836 O O . ASP B 1 370 ? -31.750 -35.702 29.375 1.00 17.86 370 ASP B O 1
ATOM 5841 N N . ARG B 1 371 ? -31.735 -36.171 27.177 1.00 16.65 371 ARG B N 1
ATOM 5842 C CA . ARG B 1 371 ? -30.396 -35.623 26.925 1.00 16.68 371 ARG B CA 1
ATOM 5843 C C . ARG B 1 371 ? -30.319 -34.127 27.255 1.00 16.71 371 ARG B C 1
ATOM 5844 O O . ARG B 1 371 ? -29.440 -33.693 27.997 1.00 16.52 371 ARG B O 1
ATOM 5852 N N . VAL B 1 372 ? -31.244 -33.333 26.713 1.00 16.56 372 VAL B N 1
ATOM 5853 C CA . VAL B 1 372 ? -31.226 -31.888 27.004 1.00 16.78 372 VAL B CA 1
ATOM 5854 C C . VAL B 1 372 ? -31.511 -31.583 28.489 1.00 17.14 372 VAL B C 1
ATOM 5855 O O . VAL B 1 372 ? -30.915 -30.676 29.049 1.00 17.00 372 VAL B O 1
ATOM 5859 N N . LEU B 1 373 ? -32.379 -32.357 29.137 1.00 17.55 373 LEU B N 1
ATOM 5860 C CA . LEU B 1 373 ? -32.578 -32.185 30.590 1.00 18.33 373 LEU B CA 1
ATOM 5861 C C . LEU B 1 373 ? -31.281 -32.402 31.358 1.00 18.81 373 LEU B C 1
ATOM 5862 O O . LEU B 1 373 ? -30.946 -31.614 32.247 1.00 18.28 373 LEU B O 1
ATOM 5867 N N . GLN B 1 374 ? -30.585 -33.490 31.027 1.00 18.93 374 GLN B N 1
ATOM 5868 C CA . GLN B 1 374 ? -29.281 -33.811 31.627 1.00 19.15 374 GLN B CA 1
ATOM 5869 C C . GLN B 1 374 ? -28.274 -32.665 31.396 1.00 19.05 374 GLN B C 1
ATOM 5870 O O . GLN B 1 374 ? -27.715 -32.117 32.357 1.00 18.57 374 GLN B O 1
ATOM 5876 N N . VAL B 1 375 ? -28.047 -32.276 30.139 1.00 18.12 375 VAL B N 1
ATOM 5877 C CA . VAL B 1 375 ? -26.999 -31.273 29.915 1.00 18.85 375 VAL B CA 1
ATOM 5878 C C . VAL B 1 375 ? -27.374 -29.887 30.395 1.00 17.91 375 VAL B C 1
ATOM 5879 O O . VAL B 1 375 ? -26.515 -29.159 30.913 1.00 18.05 375 VAL B O 1
ATOM 5883 N N . PHE B 1 376 ? -28.649 -29.532 30.274 1.00 16.89 376 PHE B N 1
ATOM 5884 C CA . PHE B 1 376 ? -29.106 -28.238 30.796 1.00 17.63 376 PHE B CA 1
ATOM 5885 C C . PHE B 1 376 ? -28.828 -28.149 32.299 1.00 18.05 376 PHE B C 1
ATOM 5886 O O . PHE B 1 376 ? -28.272 -27.147 32.785 1.00 17.88 376 PHE B O 1
ATOM 5894 N N . GLN B 1 377 ? -29.210 -29.200 33.026 1.00 17.64 377 GLN B N 1
ATOM 5895 C CA . GLN B 1 377 ? -29.004 -29.234 34.472 1.00 18.82 377 GLN B CA 1
ATOM 5896 C C . GLN B 1 377 ? -27.540 -29.150 34.844 1.00 18.82 377 GLN B C 1
ATOM 5897 O O . GLN B 1 377 ? -27.186 -28.406 35.746 1.00 19.25 377 GLN B O 1
ATOM 5903 N N . GLU B 1 378 ? -26.701 -29.907 34.142 1.00 19.50 378 GLU B N 1
ATOM 5904 C CA . GLU B 1 378 ? -25.249 -29.876 34.377 1.00 20.23 378 GLU B CA 1
ATOM 5905 C C . GLU B 1 378 ? -24.632 -28.507 34.096 1.00 20.01 378 GLU B C 1
ATOM 5906 O O . GLU B 1 378 ? -23.806 -28.019 34.870 1.00 19.99 378 GLU B O 1
ATOM 5912 N N . ALA B 1 379 ? -25.027 -27.896 32.979 1.00 19.06 379 ALA B N 1
ATOM 5913 C CA . ALA B 1 379 ? -24.516 -26.588 32.586 1.00 19.42 379 ALA B CA 1
ATOM 5914 C C . ALA B 1 379 ? -24.887 -25.501 33.574 1.00 19.53 379 ALA B C 1
ATOM 5915 O O . ALA B 1 379 ? -24.058 -24.657 33.911 1.00 20.56 379 ALA B O 1
ATOM 5917 N N . VAL B 1 380 ? -26.140 -25.495 34.018 1.00 19.82 380 VAL B N 1
ATOM 5918 C CA . VAL B 1 380 ? -26.572 -24.507 35.005 1.00 20.36 380 VAL B CA 1
ATOM 5919 C C . VAL B 1 380 ? -25.818 -24.751 36.323 1.00 20.59 380 VAL B C 1
ATOM 5920 O O . VAL B 1 380 ? -25.291 -23.809 36.922 1.00 20.87 380 VAL B O 1
ATOM 5924 N N . ALA B 1 381 ? -25.743 -26.012 36.746 1.00 21.59 381 ALA B N 1
ATOM 5925 C CA . ALA B 1 381 ? -25.032 -26.340 38.003 1.00 22.30 381 ALA B CA 1
ATOM 5926 C C . ALA B 1 381 ? -23.548 -25.936 37.916 1.00 23.15 381 ALA B C 1
ATOM 5927 O O . ALA B 1 381 ? -22.963 -25.427 38.890 1.00 22.85 381 ALA B O 1
ATOM 5929 N N . ALA B 1 382 ? -22.950 -26.107 36.735 1.00 23.19 382 ALA B N 1
ATOM 5930 C CA . ALA B 1 382 ? -21.531 -25.768 36.528 1.00 23.65 382 ALA B CA 1
ATOM 5931 C C . ALA B 1 382 ? -21.195 -24.290 36.756 1.00 24.68 382 ALA B C 1
ATOM 5932 O O . ALA B 1 382 ? -20.119 -23.957 37.250 1.00 24.52 382 ALA B O 1
ATOM 5934 N N . VAL B 1 383 ? -22.116 -23.400 36.416 1.00 25.48 383 VAL B N 1
ATOM 5935 C CA . VAL B 1 383 ? -21.838 -21.966 36.493 1.00 27.14 383 VAL B CA 1
ATOM 5936 C C . VAL B 1 383 ? -22.478 -21.291 37.703 1.00 29.34 383 VAL B C 1
ATOM 5937 O O . VAL B 1 383 ? -22.233 -20.108 37.960 1.00 29.52 383 VAL B O 1
ATOM 5941 N N . LYS B 1 384 ? -23.290 -22.037 38.445 1.00 31.61 384 LYS B N 1
ATOM 5942 C CA . LYS B 1 384 ? -24.051 -21.449 39.543 1.00 34.94 384 LYS B CA 1
ATOM 5943 C C . LYS B 1 384 ? -23.128 -21.141 40.725 1.00 36.46 384 LYS B C 1
ATOM 5944 O O . LYS B 1 384 ? -22.259 -21.959 41.050 1.00 36.74 384 LYS B O 1
ATOM 5950 N N . PRO B 1 385 ? -23.298 -19.950 41.348 1.00 38.32 385 PRO B N 1
ATOM 5951 C CA . PRO B 1 385 ? -22.574 -19.542 42.566 1.00 39.31 385 PRO B CA 1
ATOM 5952 C C . PRO B 1 385 ? -22.564 -20.622 43.641 1.00 40.02 385 PRO B C 1
ATOM 5953 O O . PRO B 1 385 ? -23.559 -21.324 43.850 1.00 40.76 385 PRO B O 1
#

Radius of gyration: 25.98 Å; Cα contacts (8 Å, |Δi|>4): 1832; chains: 2; bounding box: 65×57×86 Å

CATH classification: 3.90.1150.10 (+1 more: 3.40.640.10)

Nearest PDB structures (foldseek):
  2huu-assembly1_B  TM=1.002E+00  e=3.272E-77  Aedes aegypti
  3kgw-assembly1_B  TM=9.833E-01  e=2.180E-52  Mus musculus
  1h0c-assembly1_A-2  TM=9.834E-01  e=6.138E-50  Homo sapiens
  1vjo-assembly1_A-2  TM=9.621E-01  e=3.392E-48  Nostoc sp. PCC 7120 = FACHB-418
  3zrq-assembly1_A  TM=9.340E-01  e=8.708E-30  Saccharolobus solfataricus P2

Solvent-accessible surface area: 25780 Å² total

Organism: Aedes aegypti (NCBI:txid7159)

Secondary structure (DSSP, 8-state):
---SSPPPGGGGSPP-----EE-SSSPPPPPHHHHHHTTSPP--TTSHHHHHHHHHHHHHHHHHHT---SEEEEESS-HHHHHHHHHHHH--TT-EEEEEESSHHHHHHHHHHHHTT-EEEEEEPPTT-PPPHHHHHHHHHHH--SEEEEESEETTTTEEPP-TTHHHHHHHTT-EEEEE-TTTBTTB---TTTTT-SEEE-------PPSS-EEEEE-HHHHHHHHT-SS--S-GGG-HHHHHHHTT-SSSPP--S----HHHHHHHHHHHHHHHHH-HHHHHHHHHHHHHHHHHHHHHTT--BSS-GGGB-TTEEEEEPPTT--HHHHHHHHHHHH-EE-B---GGGTTTEEEEE--GGG-SHHHHHHHHHHHHHHHHHH--/---SSPPPGGGGSPP-----EE-SSSPPPPPHHHHHHTTSPP--TTSHHHHHHHHHHHHHHHHHHT---SEEEEESS-HHHHHHHHHHHH--TT-EEEEEESSHHHHHHHHHHHHTT-EEEEEEPPTT-PPPHHHHHHHHHHH--SEEEEESEETTTTEEPP-TTHHHHHHTTT-EEEEE-TTTBTTB---TTTTT-SEEE-------PPSS-EEEEE-HHHHHHHHT-SS--S-GGG-HHHHHHHTT-SSS----S----HHHHHHHHHHHHHHHHH-HHHHHHHHHHHHHHHHHHHHHTT--BSS-GGGB-TTEEEEEPPTT--HHHHHHHHHHHH-EE-B---GGGTTTEEEEE--GGG-SHHHHHHHHHHHHHHHHHH--

GO terms:
  GO:0030170 pyridoxal phosphate binding (F, IDA)
  GO:0008453 L-alanine:glyoxylate transaminase activity (F, IDA)
  GO:0009436 glyoxylate catabolic process (P, IDA)

B-factor: mean 18.57, std 6.13, range [8.26, 68.57]

Foldseek 3Di:
DDDPDDDDPVVVDDDDDDDFQEFFLDLGAADPQLVVLLPDDDDFQQDPVNLVLQLLLQVLVCQLQQHPFLLKGKAQFFLVLLLLLLLLLQDAAAAEEEEEAADDVSVSSQVSNVVRRYDYHYQYDDFQAAQDLVSVLVVCVVGLGQEYEEEQQDQQRQFGHDQACPLVSQVVSNHAYEYECARFRLQHDHNCVNSNHAKYKYFCSLLPFDGGMIIMGGHPSSVVSSVPDPDQRPDLSSHSVLSSLCSPRPVDHHDDSDTHGRSSSSSSSVSSVVSVVCHSVNSNVLLQVLQVVLCVLCVVLPWAWRHDPVTGRSFKTWTFQDPQFDVVQLQVQLCVPRSYGKAAGDGPRHVGTIITGCGNVCSDNVNSVVCSVSSSVSRVVRHD/DDDPDDDDPVVVDDDDDDDFQEFFLDLGAADVQLVVLLVDDDDFQQDVVNLVLQLLLQVLLCQLQQHPFLLKGKAQFFLVLLLLLLLLLQDAAAFEEEEEAAFPVSVSSQVSNVVRHYNYHYQYDDFLEAADPVSLLVVCVVRLGQEYEYEQQDQQSQFGHDQAPPLVSCVVRNHAYEYECASFRLQDDHNCVNSNHAKYKYFCSLLVFDGGMIIMGGHPSSVVSSVPDPDARPDLSSRSVLVSLCSVRDDDHNDDSDTRGVSSSSSSSVSSVVSVVCNSVNSNVLLQVLQVVLVVLCVVLPWAWRHDPVTGRSFKTWTFQDPAFDVVQLQVQLCVPPSYGWAFGDGPRHVGTIITGQGNVQSDNVNSVVCSVSSSVSRVVRHD

Sequence (768 aa):
MEYKVTPPAVLREPLVTPNKLLMGPGPSNAPQRVLDAMSRPILGHLHPETLKIMDDIKEGVRYLFQTNNIATFCLSASGHGGMEATLCNLLEDGDVILIGHTGHWGDRSADMATRYGADVRVVKSKVGQSLSLDEIRDALLIHKPSVLFLTQGDSSTGVLQGLEGVGALCHQHNCLLIVDTVASLGGAPMFMDRWEIDAMYTGSQVLGAPPGITPVSFSHRAVERYKRRNTKVKVYYWDMSLVGDYWGCFGRPRIYHHTISSTLLYGLREAIAMACEEGLPALIARHEDCAKRLYRGLQDAGFELYADPKDRLSTVTTIKVPQGVDWLKAAQYAMKTYLVEISGGLGPTAGQVFRIGLMGQNATTERVDRVLQVFQEAVAAVKPMEYKVTPPAVLREPLVTPNKLLMGPGPSNAPQRVLDAMSRPILGHLHPETLKIMDDIKEGVRYLFQTNNIATFCLSASGHGGMEATLCNLLEDGDVILIGHTGHWGDRSADMATRYGADVRVVKSKVGQSLSLDEIRDALLIHKPSVLFLTQGDSSTGVLQGLEGVGALCHQHNCLLIVDTVASLGGAPMFMDRWEIDAMYTGSQVLGAPPGITPVSFSHRAVERYKRRNTKVKVYYWDMSLVGDYWGCFGRPRIYHHTISSTLLYGLREAIAMACEEGLPALIARHEDCAKRLYRGLQDAGFELYADPKDRLSTVTTIKVPQGVDWLKAAQYAMKTYLVEISGGLGPTAGQVFRIGLMGQNATTERVDRVLQVFQEAVAAVKP